Protein AF-0000000080310557 (afdb_homodimer)

Sequence (902 aa):
MPPESPLAFAPALSTELAERRRVLMERFGNGVVVLASAPVHVRNHDVEHPYRQDSDFFYLTGLDEPESVAVITNRHAEHRYVLFVRPRDPERETWDGPRIGVDGAVKQLGADAAFPISELAERLPGYLANAPRMLYALGRDPAMDTRVLAAVHLTRRRQRMGVLAPTEIVDPSAHVHPMRLFKSALELDAMGRAIEATREGHAAAMRVAKPGAFEYEVEAELVRAFRRHGCERPAYEPIVGSGPNATILHYRKNDRRMEENDLLLIDAGAEWGYQSADVTRTFPVSGRFTKPQRAIYDVVLRAQELAIAAVRPGVTVEDVHRITVRAITEGMIEIGLIEGPVEDAIEKERFKAFYMHRTSHWLGMDVHDVGSYYVYEGEGPSTRPRAMEAGAVLTIEPGIYVAKDAKAPSEYLGIGVRIEDDVLVTESGHRNLAAAIPKNADELERILASRMPPESPLAFAPALSTELAERRRVLMERFGNGVVVLASAPVHVRNHDVEHPYRQDSDFFYLTGLDEPESVAVITNRHAEHRYVLFVRPRDPERETWDGPRIGVDGAVKQLGADAAFPISELAERLPGYLANAPRMLYALGRDPAMDTRVLAAVHLTRRRQRMGVLAPTEIVDPSAHVHPMRLFKSALELDAMGRAIEATREGHAAAMRVAKPGAFEYEVEAELVRAFRRHGCERPAYEPIVGSGPNATILHYRKNDRRMEENDLLLIDAGAEWGYQSADVTRTFPVSGRFTKPQRAIYDVVLRAQELAIAAVRPGVTVEDVHRITVRAITEGMIEIGLIEGPVEDAIEKERFKAFYMHRTSHWLGMDVHDVGSYYVYEGEGPSTRPRAMEAGAVLTIEPGIYVAKDAKAPSEYLGIGVRIEDDVLVTESGHRNLAAAIPKNADELERILASR

InterPro domains:
  IPR000994 Peptidase M24 [PF00557] (190-427)
  IPR001131 Peptidase M24B, X-Pro dipeptidase/aminopeptidase P, conserved site [PS00491] (357-369)
  IPR007865 Aminopeptidase P, N-terminal [PF05195] (18-135)
  IPR007865 Aminopeptidase P, N-terminal [SM01011] (12-145)
  IPR029149 Creatinase/Aminopeptidase P/Spt16, N-terminal [G3DSA:3.40.350.10] (14-180)
  IPR029149 Creatinase/Aminopeptidase P/Spt16, N-terminal [SSF53092] (16-183)
  IPR036005 Creatinase/aminopeptidase-like [G3DSA:3.90.230.10] (182-451)
  IPR036005 Creatinase/aminopeptidase-like [SSF55920] (184-448)
  IPR052433 Xaa-Pro dipeptidase-like [PTHR43226] (14-448)

Organism: NCBI:txid927083

Nearest PDB structures (foldseek):
  5wze-assembly1_A  TM=9.742E-01  e=6.411E-61  Pseudomonas aeruginosa PAO1
  5x49-assembly1_B  TM=9.027E-01  e=5.716E-43  Homo sapiens
  3ig4-assembly1_A  TM=9.166E-01  e=4.445E-41  Bacillus anthracis
  5mc2-assembly1_A  TM=8.198E-01  e=1.366E-36  Homo sapiens
  5mbz-assembly1_B  TM=8.109E-01  e=8.421E-35  Homo sapiens

Secondary structure (DSSP, 8-state):
---S-TT---HHHHHHHHHHHHHHHHHH-SSEEEEEPPPP-EEETTEEPPP---HHHHHHH----SS-EEEEESSSSS-SEEEEEPPP-HHHHHHH----HHHHHHHTT--SEEEEGGGHHHHHHHHHTT-SEEE--TTS-HHHHHHHHHHHHHHHGGGGGTPPPP-EEE-GGGTTHHHHHS--HHHHHHHHHHHHHHHHHHHHHHHH--TT-BHHHHHHHHHHHHHHTT-SEESSPPEEEEGGGGG-TT-----PBP-TT-EEEEEE-EEETTEE--EEEEEETTSS--HHHHHHHHHHHHHHHHHHHH-STT-BHHHHHHHHHHHHHHHHHHHTSS-S-HHHHHHTTGGGGT--S-S--B-SSSSS----SEEE-TTSS-EEEPBP-TT-EEEE--EEE--TTSSS-GGGTT-EEE-BEEEEE-SSSEEETTTTS---HHHHHHHHHT-/---S-TT---HHHHHHHHHHHHHHHHHH-SSEEEEEPPPP-EEETTEEPPP---HHHHHHH----SS-EEEEESSSSS-SEEEEEPPP-HHHHHHH----HHHHHHHHH--SEEEEGGGHHHHHHHHHTT-SEEE--TTS-HHHHHHHHHHHHHHHGGGGGTPPPP-EEE-GGGTTHHHHHS--HHHHHHHHHHHHHHHHHHHHHHHH--TT-BHHHHHHHHHHHHHHTT-SEESSPPEEEEGGGGG-TT-----PBP-TT-EEEEEE-EEETTEE--EEEEEETTSS--HHHHHHHHHHHHHHHHHHHH-STT-BHHHHHHHHHHHHHHHHHHHTSS-S-HHHHHHTTGGGGT--S-S--B-SSSSS----SEEE-TTSS-EEEPBP-TT-EEEE--EEE--TTSSS-GGGTT-EEE-BEEEEE-SSSEEETTTTS---HHHHHHHHHT-

Solvent-accessible surface area (backbone atoms only — not comparable to full-atom values): 45593 Å² total; per-residue (Å²): 123,82,75,68,59,60,76,55,84,40,72,67,52,56,56,49,25,52,49,49,47,52,52,43,44,65,72,66,46,78,32,30,36,47,39,60,43,29,78,84,50,71,50,47,89,85,36,58,50,87,85,53,60,28,61,70,39,32,66,52,54,69,58,84,58,60,65,28,36,38,40,40,30,84,78,45,94,77,47,39,35,33,36,26,27,52,55,67,46,74,72,56,26,43,37,55,34,86,60,65,18,35,66,36,38,29,74,75,58,65,27,65,39,50,36,45,42,88,47,42,67,75,48,49,23,68,68,38,48,64,20,57,27,31,36,35,68,76,84,76,44,67,72,58,42,52,52,54,51,48,21,46,50,57,24,42,71,35,38,89,77,73,34,41,34,50,79,41,77,37,53,44,71,77,56,51,23,64,54,66,36,41,50,49,72,69,51,49,53,34,25,49,52,6,34,53,22,27,40,49,8,55,51,42,24,55,55,63,47,33,57,70,38,39,28,32,43,30,47,20,43,21,52,25,34,21,24,54,64,61,22,85,43,60,47,48,81,56,22,40,19,44,29,59,41,26,31,22,74,52,33,67,78,30,69,54,64,33,45,81,74,20,42,36,25,34,42,44,20,15,16,17,63,58,18,30,27,58,35,26,45,52,48,37,33,63,27,52,67,52,72,56,54,43,54,53,45,51,29,37,50,52,20,33,51,55,29,58,70,59,44,22,50,66,38,30,70,65,55,37,34,52,53,25,52,51,39,40,40,47,36,33,37,74,75,58,63,45,74,74,58,57,68,57,29,57,76,67,48,58,49,45,77,36,40,75,72,74,38,59,47,36,42,31,67,30,65,71,26,62,56,72,64,54,38,68,43,76,94,48,96,48,67,42,74,33,55,41,45,57,37,27,31,29,37,42,41,36,43,43,29,30,41,71,82,52,96,56,59,73,81,47,48,23,43,26,40,42,44,25,36,34,34,35,27,30,87,85,24,58,45,64,70,41,68,88,48,82,76,50,67,71,58,48,31,54,55,44,67,71,87,124,82,75,69,58,61,75,55,85,40,73,67,51,55,56,50,25,52,50,50,48,50,54,43,44,65,72,67,48,81,32,30,37,47,39,60,42,30,77,85,50,72,51,47,86,86,37,58,50,86,85,52,61,28,62,70,39,31,66,51,54,69,58,86,58,61,65,28,38,38,40,39,30,83,78,46,92,77,46,40,34,33,35,26,27,52,53,67,45,73,71,57,26,44,38,55,34,87,60,66,18,36,67,36,37,28,74,73,58,64,27,65,39,48,37,45,40,89,47,43,68,75,49,48,23,67,68,38,48,63,20,56,27,30,37,36,67,76,83,77,43,67,72,58,43,52,52,54,51,48,20,46,50,57,24,42,71,34,38,89,77,72,33,40,34,50,79,39,78,37,54,43,70,76,58,51,23,64,56,66,35,41,50,50,74,69,53,49,53,34,26,48,53,6,34,52,22,26,41,50,10,52,53,43,24,56,57,64,46,34,56,72,38,39,26,32,44,30,47,20,44,22,52,25,34,19,24,55,62,61,23,85,41,61,46,46,81,57,23,40,19,45,31,58,41,26,33,23,76,52,34,65,78,32,69,54,64,34,44,78,73,19,41,36,26,35,42,43,19,15,17,17,62,58,16,30,27,59,33,26,46,53,49,38,33,64,26,54,67,53,70,57,55,42,54,54,45,51,30,37,51,52,19,34,52,54,29,57,70,58,46,23,51,65,38,29,71,65,55,38,36,52,54,26,51,50,40,40,40,46,37,34,35,73,76,58,64,45,75,74,57,58,68,58,29,58,74,67,48,59,50,44,78,35,42,76,68,74,36,60,46,37,43,31,66,30,65,73,27,62,56,72,64,54,39,67,44,77,94,48,95,48,66,41,75,33,55,41,44,56,37,27,32,29,37,42,41,36,44,43,30,30,41,72,82,51,97,55,59,73,78,48,46,24,43,26,39,41,44,26,36,35,35,36,26,30,87,85,23,59,43,66,70,44,68,86,47,82,76,52,69,68,58,48,30,53,55,44,66,71,85

Structure (mmCIF, N/CA/C/O backbone):
data_AF-0000000080310557-model_v1
#
loop_
_entity.id
_entity.type
_entity.pdbx_description
1 polymer 'Xaa-Pro aminopeptidase'
#
loop_
_atom_site.group_PDB
_atom_site.id
_atom_site.type_symbol
_atom_site.label_atom_id
_atom_site.label_alt_id
_atom_site.label_comp_id
_atom_site.label_asym_id
_atom_site.label_entity_id
_atom_site.label_seq_id
_atom_site.pdbx_PDB_ins_code
_atom_site.Cartn_x
_atom_site.Cartn_y
_atom_site.Cartn_z
_atom_site.occupancy
_atom_site.B_iso_or_equiv
_atom_site.auth_seq_id
_atom_site.auth_comp_id
_atom_site.auth_asym_id
_atom_site.auth_atom_id
_atom_site.pdbx_PDB_model_num
ATOM 1 N N . MET A 1 1 ? -16.547 -4.145 23.859 1 32.59 1 MET A N 1
ATOM 2 C CA . MET A 1 1 ? -17 -4.727 22.594 1 32.59 1 MET A CA 1
ATOM 3 C C . MET A 1 1 ? -16.297 -4.074 21.422 1 32.59 1 MET A C 1
ATOM 5 O O . MET A 1 1 ? -16.266 -2.846 21.312 1 32.59 1 MET A O 1
ATOM 9 N N . PRO A 1 2 ? -15.344 -4.66 20.891 1 43.53 2 PRO A N 1
ATOM 10 C CA . PRO A 1 2 ? -14.695 -3.973 19.766 1 43.53 2 PRO A CA 1
ATOM 11 C C . PRO A 1 2 ? -15.695 -3.355 18.797 1 43.53 2 PRO A C 1
ATOM 13 O O . PRO A 1 2 ? -16.781 -3.898 18.594 1 43.53 2 PRO A O 1
ATOM 16 N N . PRO A 1 3 ? -15.539 -2.051 18.531 1 47.75 3 PRO A N 1
ATOM 17 C CA . PRO A 1 3 ? -16.531 -1.346 17.719 1 47.75 3 PRO A CA 1
ATOM 18 C C . PRO A 1 3 ? -16.828 -2.059 16.406 1 47.75 3 PRO A C 1
ATOM 20 O O . PRO A 1 3 ? -15.992 -2.803 15.891 1 47.75 3 PRO A O 1
ATOM 23 N N . GLU A 1 4 ? -18.172 -2.154 16.156 1 55.09 4 GLU A N 1
ATOM 24 C CA . GLU A 1 4 ? -18.688 -2.441 14.82 1 55.09 4 GLU A CA 1
ATOM 25 C C . GLU A 1 4 ? -17.781 -1.853 13.75 1 55.09 4 GLU A C 1
ATOM 27 O O . GLU A 1 4 ? -16.984 -0.951 14.023 1 55.09 4 GLU A O 1
ATOM 32 N N . SER A 1 5 ? -17.703 -2.463 12.734 1 59.53 5 SER A N 1
ATOM 33 C CA . SER A 1 5 ? -16.891 -2.041 11.594 1 59.53 5 SER A CA 1
ATOM 34 C C . SER A 1 5 ? -16.906 -0.524 11.43 1 59.53 5 SER A C 1
ATOM 36 O O . SER A 1 5 ? -17.969 0.095 11.461 1 59.53 5 SER A O 1
ATOM 38 N N . PRO A 1 6 ? -15.609 0.073 11.586 1 58.84 6 PRO A N 1
ATOM 39 C CA . PRO A 1 6 ? -15.516 1.523 11.406 1 58.84 6 PRO A CA 1
ATOM 40 C C . PRO A 1 6 ? -16.281 2.018 10.18 1 58.84 6 PRO A C 1
ATOM 42 O O . PRO A 1 6 ? -16.672 3.189 10.125 1 58.84 6 PRO A O 1
ATOM 45 N N . LEU A 1 7 ? -16.406 1.161 9.18 1 59.75 7 LEU A N 1
ATOM 46 C CA . LEU A 1 7 ? -17.062 1.581 7.941 1 59.75 7 LEU A CA 1
ATOM 47 C C . LEU A 1 7 ? -18.516 1.13 7.91 1 59.75 7 LEU A C 1
ATOM 49 O O . LEU A 1 7 ? -19.234 1.405 6.945 1 59.75 7 LEU A O 1
ATOM 53 N N . ALA A 1 8 ? -18.969 0.5 9.031 1 56.78 8 ALA A N 1
ATOM 54 C CA . ALA A 1 8 ? -20.359 0.072 9.031 1 56.78 8 ALA A CA 1
ATOM 55 C C . ALA A 1 8 ? -21.297 1.272 9.031 1 56.78 8 ALA A C 1
ATOM 57 O O . ALA A 1 8 ? -21.188 2.156 9.883 1 56.78 8 ALA A O 1
ATOM 58 N N . PHE A 1 9 ? -22.031 1.314 7.945 1 60.28 9 PHE A N 1
ATOM 59 C CA . PHE A 1 9 ? -23 2.369 7.684 1 60.28 9 PHE A CA 1
ATOM 60 C C . PHE A 1 9 ? -24.047 2.418 8.781 1 60.28 9 PHE A C 1
ATOM 62 O O . PHE A 1 9 ? -24.922 1.553 8.852 1 60.28 9 PHE A O 1
ATOM 69 N N . ALA A 1 10 ? -23.734 3.23 9.695 1 64.88 10 ALA A N 1
ATOM 70 C CA . ALA A 1 10 ? -24.703 3.516 10.758 1 64.88 10 ALA A CA 1
ATOM 71 C C . ALA A 1 10 ? -25.734 4.535 10.297 1 64.88 10 ALA A C 1
ATOM 73 O O . ALA A 1 10 ? -25.453 5.387 9.453 1 64.88 10 ALA A O 1
ATOM 74 N N . PRO A 1 11 ? -27 4.172 10.578 1 70.31 11 PRO A N 1
ATOM 75 C CA . PRO A 1 11 ? -28.047 5.125 10.234 1 70.31 11 PRO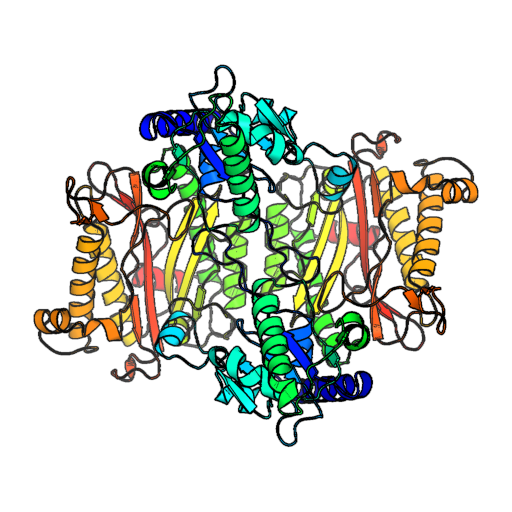 A CA 1
ATOM 76 C C . PRO A 1 11 ? -27.641 6.578 10.461 1 70.31 11 PRO A C 1
ATOM 78 O O . PRO A 1 11 ? -28 7.457 9.672 1 70.31 11 PRO A O 1
ATOM 81 N N . ALA A 1 12 ? -26.906 6.793 11.391 1 79.81 12 ALA A N 1
ATOM 82 C CA . ALA A 1 12 ? -26.469 8.156 11.68 1 79.81 12 ALA A CA 1
ATOM 83 C C . ALA A 1 12 ? -25.547 8.68 10.578 1 79.81 12 ALA A C 1
ATOM 85 O O . ALA A 1 12 ? -25.594 9.867 10.242 1 79.81 12 ALA A O 1
ATOM 86 N N . LEU A 1 13 ? -24.875 7.832 10.031 1 86.06 13 LEU A N 1
ATOM 87 C CA . LEU A 1 13 ? -23.969 8.234 8.953 1 86.06 13 LEU A CA 1
ATOM 88 C C . LEU A 1 13 ? -24.75 8.602 7.695 1 86.06 13 LEU A C 1
ATOM 90 O O . LEU A 1 13 ? -24.422 9.57 7.016 1 86.06 13 LEU A O 1
ATOM 94 N N . SER A 1 14 ? -25.797 7.867 7.422 1 89.12 14 SER A N 1
ATOM 95 C CA . SER A 1 14 ? -26.625 8.141 6.246 1 89.12 14 SER A CA 1
ATOM 96 C C . SER A 1 14 ? -27.219 9.539 6.301 1 89.12 14 SER A C 1
ATOM 98 O O . SER A 1 14 ? -27.203 10.273 5.309 1 89.12 14 SER A O 1
ATOM 100 N N . THR A 1 15 ? -27.766 9.852 7.441 1 92.44 15 THR A N 1
ATOM 101 C CA . THR A 1 15 ? -28.359 11.172 7.641 1 92.44 15 THR A CA 1
ATOM 102 C C . THR A 1 15 ? -27.297 12.266 7.488 1 92.44 15 THR A C 1
ATOM 104 O O . THR A 1 15 ? -27.547 13.297 6.859 1 92.44 15 THR A O 1
ATOM 107 N N . GLU A 1 16 ? -26.188 12.031 8.055 1 94.75 16 GLU A N 1
ATOM 108 C CA . GLU A 1 16 ? -25.0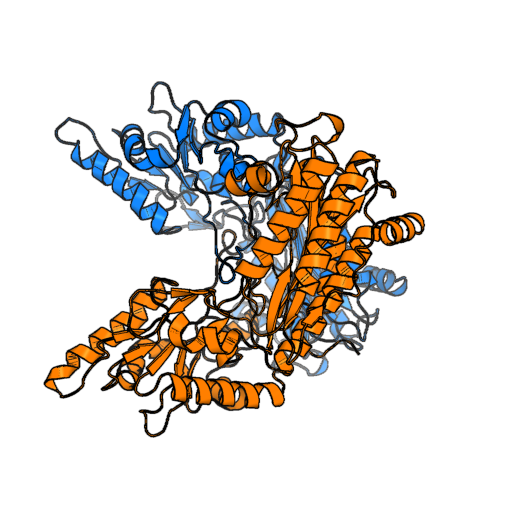94 13 7.98 1 94.75 16 GLU A CA 1
ATOM 109 C C . GLU A 1 16 ? -24.656 13.211 6.535 1 94.75 16 GLU A C 1
ATOM 111 O O . GLU A 1 16 ? -24.391 14.344 6.125 1 94.75 16 GLU A O 1
ATOM 116 N N . LEU A 1 17 ? -24.578 12.148 5.766 1 96.5 17 LEU A N 1
ATOM 117 C CA . LEU A 1 17 ? -24.141 12.242 4.375 1 96.5 17 LEU A CA 1
ATOM 118 C C . LEU A 1 17 ? -25.141 13.047 3.547 1 96.5 17 LEU A C 1
ATOM 120 O O . LEU A 1 17 ? -24.75 13.867 2.719 1 96.5 17 LEU A O 1
ATOM 124 N N . ALA A 1 18 ? -26.406 12.812 3.805 1 96.38 18 ALA A N 1
ATOM 125 C CA . ALA A 1 18 ? -27.438 13.57 3.111 1 96.38 18 ALA A CA 1
ATOM 126 C C . ALA A 1 18 ? -27.344 15.055 3.447 1 96.38 18 ALA A C 1
ATOM 128 O O . ALA A 1 18 ? -27.5 15.906 2.568 1 96.38 18 ALA A O 1
ATOM 129 N N . GLU A 1 19 ? -27.125 15.32 4.68 1 96.94 19 GLU A N 1
ATOM 130 C CA . GLU A 1 19 ? -26.984 16.703 5.117 1 96.94 19 GLU A CA 1
ATOM 131 C C . GLU A 1 19 ? -25.766 17.375 4.484 1 96.94 19 GLU A C 1
ATOM 133 O O . GLU A 1 19 ? -25.812 18.531 4.082 1 96.94 19 GLU A O 1
ATOM 138 N N . ARG A 1 20 ? -24.656 16.656 4.395 1 98.12 20 ARG A N 1
ATOM 139 C CA . ARG A 1 20 ? -23.453 17.188 3.754 1 98.12 20 ARG A CA 1
ATOM 140 C C . ARG A 1 20 ? -23.734 17.562 2.299 1 98.12 20 ARG A C 1
ATOM 142 O O . ARG A 1 20 ? -23.281 18.609 1.829 1 98.12 20 ARG A O 1
ATOM 149 N N . ARG A 1 21 ? -24.422 16.672 1.581 1 98.19 21 ARG A N 1
ATOM 150 C CA . ARG A 1 21 ? -24.75 16.938 0.181 1 98.19 21 ARG A CA 1
ATOM 151 C C . ARG A 1 21 ? -25.656 18.156 0.045 1 98.19 21 ARG A C 1
ATOM 153 O O . ARG A 1 21 ? -25.484 18.969 -0.862 1 98.19 21 ARG A O 1
ATOM 160 N N . ARG A 1 22 ? -26.609 18.266 0.938 1 96.94 22 ARG A N 1
ATOM 161 C CA . ARG A 1 22 ? -27.516 19.422 0.931 1 96.94 22 ARG A CA 1
ATOM 162 C C . ARG A 1 22 ? -26.734 20.719 1.135 1 96.94 22 ARG A C 1
ATOM 164 O O . ARG A 1 22 ? -26.906 21.672 0.378 1 96.94 22 ARG A O 1
ATOM 171 N N . VAL A 1 23 ? -25.906 20.719 2.123 1 97.75 23 VAL A N 1
ATOM 172 C CA . VAL A 1 23 ? -25.125 21.906 2.445 1 97.75 23 VAL A CA 1
ATOM 173 C C . VAL A 1 23 ? -24.219 22.266 1.271 1 97.75 23 VAL A C 1
ATOM 175 O O . VAL A 1 23 ? -24.062 23.438 0.923 1 97.75 23 VAL A O 1
ATOM 178 N N . LEU A 1 24 ? -23.578 21.203 0.642 1 98.25 24 LEU A N 1
ATOM 179 C CA . LEU A 1 24 ? -22.719 21.438 -0.511 1 98.25 24 LEU A CA 1
ATOM 180 C C . LEU A 1 24 ? -23.484 22.141 -1.63 1 98.25 24 LEU A C 1
ATOM 182 O O . LEU A 1 24 ? -22.984 23.109 -2.207 1 98.25 24 LEU A O 1
ATOM 186 N N . MET A 1 25 ? -24.641 21.688 -1.901 1 97.25 25 MET A N 1
ATOM 187 C CA . MET A 1 25 ? -25.422 22.25 -3.008 1 97.25 25 MET A CA 1
ATOM 188 C C . MET A 1 25 ? -25.891 23.656 -2.678 1 97.25 25 MET A C 1
ATOM 190 O O . MET A 1 25 ? -25.984 24.516 -3.562 1 97.25 25 MET A O 1
ATOM 194 N N . GLU A 1 26 ? -26.172 23.891 -1.421 1 96.25 26 GLU A N 1
ATOM 195 C CA . GLU A 1 26 ? -26.516 25.234 -1 1 96.25 26 GLU A CA 1
ATOM 196 C C . GLU A 1 26 ? -25.344 26.188 -1.208 1 96.25 26 GLU A C 1
ATOM 198 O O . GLU A 1 26 ? -25.531 27.328 -1.656 1 96.25 26 GLU A O 1
ATOM 203 N N . ARG A 1 27 ? -24.188 25.766 -0.909 1 94.31 27 ARG A N 1
ATOM 204 C CA . ARG A 1 27 ? -22.984 26.562 -1.053 1 94.31 27 ARG A CA 1
ATOM 205 C C . ARG A 1 27 ? -22.609 26.75 -2.521 1 94.31 27 ARG A C 1
ATOM 207 O O . ARG A 1 27 ? -22.25 27.844 -2.941 1 94.31 27 ARG A O 1
ATOM 214 N N . PHE A 1 28 ? -22.719 25.672 -3.289 1 95.44 28 PHE A N 1
ATOM 215 C CA . PHE A 1 28 ? -22.25 25.656 -4.668 1 95.44 28 PHE A CA 1
ATOM 216 C C . PHE A 1 28 ? -23.25 26.359 -5.59 1 95.44 28 PHE A C 1
ATOM 218 O O . PHE A 1 28 ? -22.844 27.047 -6.527 1 95.44 28 PHE A O 1
ATOM 225 N N . GLY A 1 29 ? -24.469 26.266 -5.27 1 92.12 29 GLY A N 1
ATOM 226 C CA . GLY A 1 29 ? -25.5 26.938 -6.043 1 92.12 29 GLY A CA 1
ATOM 227 C C . GLY A 1 29 ? -25.875 26.203 -7.316 1 92.12 29 GLY A C 1
ATOM 228 O O . GLY A 1 29 ? -26.094 24.984 -7.293 1 92.12 29 GLY A O 1
ATOM 229 N N . ASN A 1 30 ? -25.984 27 -8.383 1 91.31 30 ASN A N 1
ATOM 230 C CA . ASN A 1 30 ? -26.484 26.469 -9.641 1 91.31 30 ASN A CA 1
ATOM 231 C C . ASN A 1 30 ? -25.391 25.734 -10.422 1 91.31 30 ASN A C 1
ATOM 233 O O . ASN A 1 30 ? -24.562 26.375 -11.078 1 91.31 30 ASN A O 1
ATOM 237 N N . GLY A 1 31 ? -25.344 24.422 -10.344 1 96.19 31 GLY A N 1
ATOM 238 C CA . GLY A 1 31 ? -24.359 23.625 -11.039 1 96.19 31 GLY A CA 1
ATOM 239 C C . GLY A 1 31 ? -24.469 22.141 -10.719 1 96.19 31 GLY A C 1
ATOM 240 O O . GLY A 1 31 ? -25.484 21.688 -10.18 1 96.19 31 GLY A O 1
ATOM 241 N N . VAL A 1 32 ? -23.484 21.375 -11.195 1 98.25 32 VAL A N 1
ATOM 242 C CA . VAL A 1 32 ? -23.453 19.922 -11.008 1 98.25 32 VAL A CA 1
ATOM 243 C C . VAL A 1 32 ? -22.125 19.516 -10.359 1 98.25 32 VAL A C 1
ATOM 245 O O . VAL A 1 32 ? -21.062 20 -10.75 1 98.25 32 VAL A O 1
ATOM 248 N N . VAL A 1 33 ? -22.219 18.734 -9.305 1 98.69 33 VAL A N 1
ATOM 249 C CA . VAL A 1 33 ? -21.031 18.172 -8.656 1 98.69 33 VAL A CA 1
ATOM 250 C C . VAL A 1 33 ? -20.766 16.766 -9.195 1 98.69 33 VAL A C 1
ATOM 252 O O . VAL A 1 33 ? -21.656 15.914 -9.18 1 98.69 33 VAL A O 1
ATOM 255 N N . VAL A 1 34 ? -19.594 16.547 -9.711 1 98.75 34 VAL A N 1
ATOM 256 C CA . VAL A 1 34 ? -19.156 15.227 -10.164 1 98.75 34 VAL A CA 1
ATOM 257 C C . VAL A 1 34 ? -17.953 14.773 -9.352 1 98.75 34 VAL A C 1
ATOM 259 O O . VAL A 1 34 ? -16.906 15.438 -9.367 1 98.75 34 VAL A O 1
ATOM 262 N N . LEU A 1 35 ? -18.094 13.695 -8.633 1 98.5 35 LEU A N 1
ATOM 263 C CA . LEU A 1 35 ? -17.031 13.109 -7.828 1 98.5 35 LEU A CA 1
ATOM 264 C C . LEU A 1 35 ? -16.625 11.742 -8.367 1 98.5 35 LEU A C 1
ATOM 266 O O . LEU A 1 35 ? -17.484 10.898 -8.641 1 98.5 35 LEU A O 1
ATOM 270 N N . ALA A 1 36 ? -15.383 11.562 -8.523 1 98.06 36 ALA A N 1
ATOM 271 C CA . ALA A 1 36 ? -14.875 10.273 -8.984 1 98.06 36 ALA A CA 1
ATOM 272 C C . ALA A 1 36 ? -14.211 9.508 -7.844 1 98.06 36 ALA A C 1
ATOM 274 O O . ALA A 1 36 ? -13.516 10.094 -7.012 1 98.06 36 ALA A O 1
ATOM 275 N N . SER A 1 37 ? -14.422 8.195 -7.832 1 97.62 37 SER A N 1
ATOM 276 C CA . SER A 1 37 ? -13.75 7.328 -6.867 1 97.62 37 SER A CA 1
ATOM 277 C C . SER A 1 37 ? -12.25 7.273 -7.117 1 97.62 37 SER A C 1
ATOM 279 O O . SER A 1 37 ? -11.781 7.633 -8.203 1 97.62 37 SER A O 1
ATOM 281 N N . ALA A 1 38 ? -11.492 6.887 -6.035 1 97.19 38 ALA A N 1
ATOM 282 C CA . ALA A 1 38 ? -10.055 6.668 -6.191 1 97.19 38 ALA A CA 1
ATOM 283 C C . ALA A 1 38 ? -9.781 5.5 -7.133 1 97.19 38 ALA A C 1
ATOM 285 O O . ALA A 1 38 ? -10.5 4.5 -7.121 1 97.19 38 ALA A O 1
ATOM 286 N N . PRO A 1 39 ? -8.758 5.605 -7.953 1 95.81 39 PRO A N 1
ATOM 287 C CA . PRO A 1 39 ? -8.375 4.453 -8.781 1 95.81 39 PRO A CA 1
ATOM 288 C C . PRO A 1 39 ? -7.727 3.336 -7.965 1 95.81 39 PRO A C 1
ATOM 290 O O . PRO A 1 39 ? -7.297 3.561 -6.832 1 95.81 39 PRO A O 1
ATOM 293 N N . VAL A 1 40 ? -7.762 2.137 -8.523 1 95.62 40 VAL A N 1
ATOM 294 C CA . VAL A 1 40 ? -6.977 1.016 -8.016 1 95.62 40 VAL A CA 1
ATOM 295 C C . VAL A 1 40 ? -5.551 1.099 -8.547 1 95.62 40 VAL A C 1
ATOM 297 O O . VAL A 1 40 ? -5.336 1.459 -9.711 1 95.62 40 VAL A O 1
ATOM 300 N N . HIS A 1 41 ? -4.527 0.763 -7.695 1 95.75 41 HIS A N 1
ATOM 301 C CA . HIS A 1 41 ? -3.133 0.82 -8.117 1 95.75 41 HIS A CA 1
ATOM 302 C C . HIS A 1 41 ? -2.475 -0.553 -8.023 1 95.75 41 HIS A C 1
ATOM 304 O O . HIS A 1 41 ? -2.551 -1.218 -6.988 1 95.75 41 HIS A O 1
ATOM 310 N N . VAL A 1 42 ? -1.851 -0.948 -9.094 1 95.5 42 VAL A N 1
ATOM 311 C CA . VAL A 1 42 ? -1.084 -2.189 -9.102 1 95.5 42 VAL A CA 1
ATOM 312 C C . VAL A 1 42 ? 0.229 -1.988 -8.344 1 95.5 42 VAL A C 1
ATOM 314 O O . VAL A 1 42 ? 0.956 -1.025 -8.602 1 95.5 42 VAL A O 1
ATOM 317 N N . ARG A 1 43 ? 0.544 -2.811 -7.383 1 96.75 43 ARG A N 1
ATOM 318 C CA . ARG A 1 43 ? 1.795 -2.791 -6.633 1 96.75 43 ARG A CA 1
ATOM 319 C C . ARG A 1 43 ? 2.906 -3.5 -7.398 1 96.75 43 ARG A C 1
ATOM 321 O O . ARG A 1 43 ? 3.984 -2.939 -7.602 1 96.75 43 ARG A O 1
ATOM 328 N N . ASN A 1 44 ? 2.727 -4.746 -7.809 1 95.94 44 ASN A N 1
ATOM 329 C CA . ASN A 1 44 ? 3.625 -5.539 -8.641 1 95.94 44 ASN A CA 1
ATOM 330 C C . ASN A 1 44 ? 2.881 -6.66 -9.359 1 95.94 44 ASN A C 1
ATOM 332 O O . ASN A 1 44 ? 2.197 -7.465 -8.727 1 95.94 44 ASN A O 1
ATOM 336 N N . HIS A 1 45 ? 3.08 -6.699 -10.656 1 93.88 45 HIS A N 1
ATOM 337 C CA . HIS A 1 45 ? 2.453 -7.688 -11.531 1 93.88 45 HIS A CA 1
ATOM 338 C C . HIS A 1 45 ? 0.938 -7.691 -11.359 1 93.88 45 HIS A C 1
ATOM 340 O O . HIS A 1 45 ? 0.271 -6.707 -11.688 1 93.88 45 HIS A O 1
ATOM 346 N N . ASP A 1 46 ? 0.372 -8.68 -10.648 1 92.44 46 ASP A N 1
ATOM 347 C CA . ASP A 1 46 ? -1.082 -8.719 -10.531 1 92.44 46 ASP A CA 1
ATOM 348 C C . ASP A 1 46 ? -1.523 -8.43 -9.094 1 92.44 46 ASP A C 1
ATOM 350 O O . ASP A 1 46 ? -2.699 -8.586 -8.758 1 92.44 46 ASP A O 1
ATOM 354 N N . VAL A 1 47 ? -0.634 -8.039 -8.242 1 96 47 VAL A N 1
ATOM 355 C CA . VAL A 1 47 ? -0.941 -7.664 -6.867 1 96 47 VAL A CA 1
ATOM 356 C C . VAL A 1 47 ? -1.222 -6.168 -6.793 1 96 47 VAL A C 1
ATOM 358 O O . VAL A 1 47 ? -0.447 -5.355 -7.305 1 96 47 VAL A O 1
ATOM 361 N N . GLU A 1 48 ? -2.316 -5.781 -6.18 1 96.44 48 GLU A N 1
ATOM 362 C CA . GLU A 1 48 ? -2.686 -4.379 -6.008 1 96.44 48 GLU A CA 1
ATOM 363 C C . GLU A 1 48 ? -2.297 -3.873 -4.621 1 96.44 48 GLU A C 1
ATOM 365 O O . GLU A 1 48 ? -2.182 -4.656 -3.678 1 96.44 48 GLU A O 1
ATOM 370 N N . HIS A 1 49 ? -2.031 -2.527 -4.488 1 97.31 49 HIS A N 1
ATOM 371 C CA . HIS A 1 49 ? -2.006 -1.894 -3.174 1 97.31 49 HIS A CA 1
ATOM 372 C C . HIS A 1 49 ? -3.367 -1.98 -2.494 1 97.31 49 HIS A C 1
ATOM 374 O O . HIS A 1 49 ? -4.398 -2.018 -3.166 1 97.31 49 HIS A O 1
ATOM 380 N N . PRO A 1 50 ? -3.338 -2.102 -1.115 1 96.06 50 PRO A N 1
ATOM 381 C CA . PRO A 1 50 ? -4.641 -2.023 -0.446 1 96.06 50 PRO A CA 1
ATOM 382 C C . PRO A 1 50 ? -5.441 -0.792 -0.862 1 96.06 50 PRO A C 1
ATOM 384 O O . PRO A 1 50 ? -4.906 0.318 -0.896 1 96.06 50 PRO A O 1
ATOM 387 N N . TYR A 1 51 ? -6.703 -0.97 -1.259 1 96.19 51 TYR A N 1
ATOM 388 C CA . TYR A 1 51 ? -7.535 0.106 -1.781 1 96.19 51 TYR A CA 1
ATOM 389 C C . TYR A 1 51 ? -7.918 1.085 -0.677 1 96.19 51 TYR A C 1
ATOM 391 O O . TYR A 1 51 ? -8.281 0.673 0.427 1 96.19 51 TYR A O 1
ATOM 399 N N . ARG A 1 52 ? -7.777 2.311 -0.887 1 97.06 52 ARG A N 1
ATOM 400 C CA . ARG A 1 52 ? -8.297 3.395 -0.059 1 97.06 52 ARG A CA 1
ATOM 401 C C . ARG A 1 52 ? -9.055 4.414 -0.903 1 97.06 52 ARG A C 1
ATOM 403 O O . ARG A 1 52 ? -8.484 5.004 -1.827 1 97.06 52 ARG A O 1
ATOM 410 N N . GLN A 1 53 ? -10.305 4.641 -0.659 1 97.19 53 GLN A N 1
ATOM 411 C CA . GLN A 1 53 ? -11.18 5.527 -1.425 1 97.19 53 GLN A CA 1
ATOM 412 C C . GLN A 1 53 ? -10.711 6.98 -1.317 1 97.19 53 GLN A C 1
ATOM 414 O O . GLN A 1 53 ? -10.008 7.344 -0.376 1 97.19 53 GLN A O 1
ATOM 419 N N . ASP A 1 54 ? -11.086 7.773 -2.285 1 97.56 54 ASP A N 1
ATOM 420 C CA . ASP A 1 54 ? -10.859 9.219 -2.258 1 97.56 54 ASP A CA 1
ATOM 421 C C . ASP A 1 54 ? -11.586 9.859 -1.08 1 97.56 54 ASP A C 1
ATOM 423 O O . ASP A 1 54 ? -12.766 9.586 -0.845 1 97.56 54 ASP A O 1
ATOM 427 N N . SER A 1 55 ? -10.914 10.734 -0.382 1 98.12 55 SER A N 1
ATOM 428 C CA . SER A 1 55 ? -11.469 11.305 0.841 1 98.12 55 SER A CA 1
ATOM 429 C C . SER A 1 55 ? -12.719 12.133 0.548 1 98.12 55 SER A C 1
ATOM 431 O O . SER A 1 55 ? -13.719 12.031 1.258 1 98.12 55 SER A O 1
ATOM 433 N N . ASP A 1 56 ? -12.719 12.984 -0.499 1 98.25 56 ASP A N 1
ATOM 434 C CA . ASP A 1 56 ? -13.875 13.805 -0.839 1 98.25 56 ASP A CA 1
ATOM 435 C C . ASP A 1 56 ? -15.055 12.938 -1.275 1 98.25 56 ASP A C 1
ATOM 437 O O . ASP A 1 56 ? -16.203 13.195 -0.889 1 98.25 56 ASP A O 1
ATOM 441 N N . PHE A 1 57 ? -14.766 11.938 -2.111 1 98.12 57 PHE A N 1
ATOM 442 C CA . PHE A 1 57 ? -15.789 11.016 -2.58 1 98.12 57 PHE A CA 1
ATOM 443 C C . PHE A 1 57 ? -16.453 10.312 -1.405 1 98.12 57 PHE A C 1
ATOM 445 O O . PHE A 1 57 ? -17.688 10.312 -1.289 1 98.12 57 PHE A O 1
ATOM 452 N N . PHE A 1 58 ? -15.656 9.758 -0.478 1 97.94 58 PHE A N 1
ATOM 453 C CA . PHE A 1 58 ? -16.203 9.031 0.661 1 97.94 58 PHE A CA 1
ATOM 454 C C . PHE A 1 58 ? -16.953 9.969 1.597 1 97.94 58 PHE A C 1
ATOM 456 O O . PHE A 1 58 ? -18 9.602 2.15 1 97.94 58 PHE A O 1
ATOM 463 N N . TYR A 1 59 ? -16.438 11.164 1.788 1 97.81 59 TYR A N 1
ATOM 464 C CA . TYR A 1 59 ? -17.016 12.164 2.668 1 97.81 59 TYR A CA 1
ATOM 465 C C . TYR A 1 59 ? -18.469 12.445 2.289 1 97.81 59 TYR A C 1
ATOM 467 O O . TYR A 1 59 ? -19.312 12.68 3.158 1 97.81 59 TYR A O 1
ATOM 475 N N . LEU A 1 60 ? -18.766 12.375 0.987 1 98.25 60 LEU A N 1
ATOM 476 C CA . LEU A 1 60 ? -20.094 12.805 0.531 1 98.25 60 LEU A CA 1
ATOM 477 C C . LEU A 1 60 ? -20.969 11.602 0.225 1 98.25 60 LEU A C 1
ATOM 479 O O . LEU A 1 60 ? -22.203 11.734 0.151 1 98.25 60 LEU A O 1
ATOM 483 N N . THR A 1 61 ? -20.359 10.383 0.04 1 97.75 61 THR A N 1
ATOM 484 C CA . THR A 1 61 ? -21.172 9.289 -0.471 1 97.75 61 THR A CA 1
ATOM 485 C C . THR A 1 61 ? -21.172 8.117 0.509 1 97.75 61 THR A C 1
ATOM 487 O O . THR A 1 61 ? -22.094 7.301 0.5 1 97.75 61 THR A O 1
ATOM 490 N N . GLY A 1 62 ? -20.031 7.918 1.272 1 96.25 62 GLY A N 1
ATOM 491 C CA . GLY A 1 62 ? -19.891 6.766 2.146 1 96.25 62 GLY A CA 1
ATOM 492 C C . GLY A 1 62 ? -19.594 5.48 1.394 1 96.25 62 GLY A C 1
ATOM 493 O O . GLY A 1 62 ? -19.484 4.41 1.996 1 96.25 62 GLY A O 1
ATOM 494 N N . LEU A 1 63 ? -19.484 5.547 0.064 1 96.94 63 LEU A N 1
ATOM 495 C CA . LEU A 1 63 ? -19.234 4.371 -0.762 1 96.94 63 LEU A CA 1
ATOM 496 C C . LEU A 1 63 ? -17.75 4.043 -0.802 1 96.94 63 LEU A C 1
ATOM 498 O O . LEU A 1 63 ? -16.922 4.879 -1.19 1 96.94 63 LEU A O 1
ATOM 502 N N . ASP A 1 64 ? -17.391 2.842 -0.386 1 95.06 64 ASP A N 1
ATOM 503 C CA . ASP A 1 64 ? -16 2.408 -0.329 1 95.06 64 ASP A CA 1
ATOM 504 C C . ASP A 1 64 ? -15.711 1.357 -1.398 1 95.06 64 ASP A C 1
ATOM 506 O O . ASP A 1 64 ? -15.195 0.279 -1.093 1 95.06 64 ASP A O 1
ATOM 510 N N . GLU A 1 65 ? -16.109 1.584 -2.658 1 96.62 65 GLU A N 1
ATOM 511 C CA . GLU A 1 65 ? -15.828 0.723 -3.805 1 96.62 65 GLU A CA 1
ATOM 512 C C . GLU A 1 65 ? -15.203 1.513 -4.949 1 96.62 65 GLU A C 1
ATOM 514 O O . GLU A 1 65 ? -15.539 2.68 -5.164 1 96.62 65 GLU A O 1
ATOM 519 N N . PRO A 1 66 ? -14.289 0.925 -5.652 1 96.94 66 PRO A N 1
ATOM 520 C CA . PRO A 1 66 ? -13.688 1.597 -6.809 1 96.94 66 PRO A CA 1
ATOM 521 C C . PRO A 1 66 ? -14.641 1.671 -8 1 96.94 66 PRO A C 1
ATOM 523 O O . PRO A 1 66 ? -15.773 1.193 -7.926 1 96.94 66 PRO A O 1
ATOM 526 N N . GLU A 1 67 ? -14.219 2.354 -9.055 1 97.12 67 GLU A N 1
ATOM 527 C CA . GLU A 1 67 ? -14.945 2.451 -10.312 1 97.12 67 GLU A CA 1
ATOM 528 C C . GLU A 1 67 ? -16.359 2.967 -10.094 1 97.12 67 GLU A C 1
ATOM 530 O O . GLU A 1 67 ? -17.328 2.342 -10.531 1 97.12 67 GLU A O 1
ATOM 535 N N . SER A 1 68 ? -16.422 4.055 -9.406 1 98.31 68 SER A N 1
ATOM 536 C CA . SER A 1 68 ? -17.703 4.703 -9.086 1 98.31 68 SER A CA 1
ATOM 537 C C . SER A 1 68 ? -17.625 6.207 -9.328 1 98.31 68 SER A C 1
ATOM 539 O O . SER A 1 68 ? -16.547 6.801 -9.25 1 98.31 68 SER A O 1
ATOM 541 N N . VAL A 1 69 ? -18.719 6.812 -9.656 1 98.81 69 VAL A N 1
ATOM 542 C CA . VAL A 1 69 ? -18.875 8.258 -9.828 1 98.81 69 VAL A CA 1
ATOM 543 C C . VAL A 1 69 ? -20.156 8.727 -9.156 1 98.81 69 VAL A C 1
ATOM 545 O O . VAL A 1 69 ? -21.188 8.062 -9.258 1 98.81 69 VAL A O 1
ATOM 548 N N . ALA A 1 70 ? -20.094 9.766 -8.453 1 98.81 70 ALA A N 1
ATOM 549 C CA . ALA A 1 70 ? -21.266 10.398 -7.863 1 98.81 70 ALA A CA 1
ATOM 550 C C . ALA A 1 70 ? -21.594 11.711 -8.57 1 98.81 70 ALA A C 1
ATOM 552 O O . ALA A 1 70 ? -20.703 12.484 -8.906 1 98.81 70 ALA A O 1
ATOM 553 N N . VAL A 1 71 ? -22.812 11.906 -8.859 1 98.81 71 VAL A N 1
ATOM 554 C CA . VAL A 1 71 ? -23.328 13.156 -9.398 1 98.81 71 VAL A CA 1
ATOM 555 C C . VAL A 1 71 ? -24.344 13.766 -8.43 1 98.81 71 VAL A C 1
ATOM 557 O O . VAL A 1 71 ? -25.312 13.109 -8.047 1 98.81 71 VAL A O 1
ATOM 560 N N . ILE A 1 72 ? -24.125 14.969 -8.008 1 98.69 72 ILE A N 1
ATOM 561 C CA . ILE A 1 72 ? -25.016 15.688 -7.098 1 98.69 72 ILE A CA 1
ATOM 562 C C . ILE A 1 72 ? -25.469 16.984 -7.75 1 98.69 72 ILE A C 1
ATOM 564 O O . ILE A 1 72 ? -24.656 17.781 -8.203 1 98.69 72 ILE A O 1
ATOM 568 N N . THR A 1 73 ? -26.766 17.219 -7.84 1 97 73 THR A N 1
ATOM 569 C CA . THR A 1 73 ? -27.297 18.406 -8.516 1 97 73 THR A CA 1
ATOM 570 C C . THR A 1 73 ? -28.672 18.766 -7.988 1 97 73 THR A C 1
ATOM 572 O O . THR A 1 73 ? -29.375 17.906 -7.449 1 97 73 THR A O 1
ATOM 575 N N . ASN A 1 74 ? -29 20.047 -8.047 1 93.31 74 ASN A N 1
ATOM 576 C CA . ASN A 1 74 ? -30.359 20.484 -7.73 1 93.31 74 ASN A CA 1
ATOM 577 C C . ASN A 1 74 ? -31.125 20.859 -8.992 1 93.31 74 ASN A C 1
ATOM 579 O O . ASN A 1 74 ? -32.219 21.438 -8.914 1 93.31 74 ASN A O 1
ATOM 583 N N . ARG A 1 75 ? -30.609 20.484 -10.125 1 91.81 75 ARG A N 1
ATOM 584 C CA . ARG A 1 75 ? -31.172 20.953 -11.383 1 91.81 75 ARG A CA 1
ATOM 585 C C . ARG A 1 75 ? -32.031 19.891 -12.055 1 91.81 75 ARG A C 1
ATOM 587 O O . ARG A 1 75 ? -32.781 20.172 -12.969 1 91.81 75 ARG A O 1
ATOM 594 N N . HIS A 1 76 ? -31.812 18.719 -11.656 1 91.94 76 HIS A N 1
ATOM 595 C CA . HIS A 1 76 ? -32.594 17.625 -12.195 1 91.94 76 HIS A CA 1
ATOM 596 C C . HIS A 1 76 ? -33.906 17.453 -11.414 1 91.94 76 HIS A C 1
ATOM 598 O O . HIS A 1 76 ? -33.906 17.531 -10.18 1 91.94 76 HIS A O 1
ATOM 604 N N . ALA A 1 77 ? -34.906 17.234 -12.055 1 91.81 77 ALA A N 1
ATOM 605 C CA . ALA A 1 77 ? -36.25 17.219 -11.445 1 91.81 77 ALA A CA 1
ATOM 606 C C . ALA A 1 77 ? -36.406 16.047 -10.484 1 91.81 77 ALA A C 1
ATOM 608 O O . ALA A 1 77 ? -37.031 16.172 -9.43 1 91.81 77 ALA A O 1
ATOM 609 N N . GLU A 1 78 ? -35.75 14.961 -10.758 1 94 78 GLU A N 1
ATOM 610 C CA . GLU A 1 78 ? -36 13.727 -10.016 1 94 78 GLU A CA 1
ATOM 611 C C . GLU A 1 78 ? -34.75 13.227 -9.336 1 94 78 GLU A C 1
ATOM 613 O O . GLU A 1 78 ? -34.812 12.578 -8.289 1 94 78 GLU A O 1
ATOM 618 N N . HIS A 1 79 ? -33.625 13.5 -9.945 1 96.06 79 HIS A N 1
ATOM 619 C CA . HIS A 1 79 ? -32.375 12.93 -9.477 1 96.06 79 HIS A CA 1
ATOM 620 C C . HIS A 1 79 ? -31.469 14.008 -8.898 1 96.06 79 HIS A C 1
ATOM 622 O O . HIS A 1 79 ? -30.859 14.773 -9.641 1 96.06 79 HIS A O 1
ATOM 628 N N . ARG A 1 80 ? -31.344 14.039 -7.566 1 96.19 80 ARG A N 1
ATOM 629 C CA . ARG A 1 80 ? -30.453 15.008 -6.918 1 96.19 80 ARG A CA 1
ATOM 630 C C . ARG A 1 80 ? -29.141 14.352 -6.492 1 96.19 80 ARG A C 1
ATOM 632 O O . ARG A 1 80 ? -28.125 15.031 -6.359 1 96.19 80 ARG A O 1
ATOM 639 N N . TYR A 1 81 ? -29.188 13.18 -6.203 1 98.44 81 TYR A N 1
ATOM 640 C CA . TYR A 1 81 ? -28.031 12.352 -5.832 1 98.44 81 TYR A CA 1
ATOM 641 C C . TYR A 1 81 ? -28.016 11.055 -6.633 1 98.44 81 TYR A C 1
ATOM 643 O O . TYR A 1 81 ? -28.844 10.164 -6.406 1 98.44 81 TYR A O 1
ATOM 651 N N . VAL A 1 82 ? -27.031 10.969 -7.582 1 98.81 82 VAL A N 1
ATOM 652 C CA . VAL A 1 82 ? -26.953 9.844 -8.516 1 98.81 82 VAL A CA 1
ATOM 653 C C . VAL A 1 82 ? -25.609 9.141 -8.352 1 98.81 82 VAL A C 1
ATOM 655 O O . VAL A 1 82 ? -24.578 9.789 -8.195 1 98.81 82 VAL A O 1
ATOM 658 N N . LEU A 1 83 ? -25.641 7.797 -8.391 1 98.81 83 LEU A N 1
ATOM 659 C CA . LEU A 1 83 ? -24.422 7.016 -8.305 1 98.81 83 LEU A CA 1
ATOM 660 C C . LEU A 1 83 ? -24.25 6.121 -9.531 1 98.81 83 LEU A C 1
ATOM 662 O O . LEU A 1 83 ? -25.219 5.5 -9.984 1 98.81 83 LEU A O 1
ATOM 666 N N . PHE A 1 84 ? -23.141 6.223 -10.133 1 98.88 84 PHE A N 1
ATOM 667 C CA . PHE A 1 84 ? -22.688 5.211 -11.078 1 98.88 84 PHE A CA 1
ATOM 668 C C . PHE A 1 84 ? -21.75 4.211 -10.398 1 98.88 84 PHE A C 1
ATOM 670 O O . PHE A 1 84 ? -20.734 4.594 -9.828 1 98.88 84 PHE A O 1
ATOM 677 N N . VAL A 1 85 ? -22.094 2.912 -10.438 1 98.75 85 VAL A N 1
ATOM 678 C CA . VAL A 1 85 ? -21.375 1.918 -9.656 1 98.75 85 VAL A CA 1
ATOM 679 C C . VAL A 1 85 ? -21.188 0.648 -10.484 1 98.75 85 VAL A C 1
ATOM 681 O O . VAL A 1 85 ? -21.812 0.478 -11.523 1 98.75 85 VAL A O 1
ATOM 684 N N . ARG A 1 86 ? -20.234 -0.236 -10.039 1 97.94 86 ARG A N 1
ATOM 685 C CA . ARG A 1 86 ? -20.156 -1.579 -10.602 1 97.94 86 ARG A CA 1
ATOM 686 C C . ARG A 1 86 ? -21.422 -2.373 -10.305 1 97.94 86 ARG A C 1
ATOM 688 O O . ARG A 1 86 ? -21.844 -2.49 -9.148 1 97.94 86 ARG A O 1
ATOM 695 N N . PRO A 1 87 ? -22.047 -2.881 -11.305 1 97.94 87 PRO A N 1
ATOM 696 C CA . PRO A 1 87 ? -23.234 -3.709 -11.023 1 97.94 87 PRO A CA 1
ATOM 697 C C . PRO A 1 87 ? -22.875 -5.027 -10.344 1 97.94 87 PRO A C 1
ATOM 699 O O . PRO A 1 87 ? -21.703 -5.441 -10.359 1 97.94 87 PRO A O 1
ATOM 702 N N . ARG A 1 88 ? -23.828 -5.59 -9.68 1 96 88 ARG A N 1
ATOM 703 C CA . ARG A 1 88 ? -23.625 -6.934 -9.156 1 96 88 ARG A CA 1
ATOM 704 C C . ARG A 1 88 ? -23.25 -7.91 -10.266 1 96 88 ARG A C 1
ATOM 706 O O . ARG A 1 88 ? -23.734 -7.781 -11.398 1 96 88 ARG A O 1
ATOM 713 N N . ASP A 1 89 ? -22.375 -8.75 -9.969 1 95.12 89 ASP A N 1
ATOM 714 C CA . ASP A 1 89 ? -21.891 -9.789 -10.859 1 95.12 89 ASP A CA 1
ATOM 715 C C . ASP A 1 89 ? -21.562 -11.07 -10.078 1 95.12 89 ASP A C 1
ATOM 717 O O . ASP A 1 89 ? -20.531 -11.148 -9.406 1 95.12 89 ASP A O 1
ATOM 721 N N . PRO A 1 90 ? -22.453 -12.062 -10.195 1 91.62 90 PRO A N 1
ATOM 722 C CA . PRO A 1 90 ? -22.266 -13.273 -9.391 1 91.62 90 PRO A CA 1
ATOM 723 C C . PRO A 1 90 ? -20.891 -13.898 -9.555 1 91.62 90 PRO A C 1
ATOM 725 O O . PRO A 1 90 ? -20.297 -14.359 -8.578 1 91.62 90 PRO A O 1
ATOM 728 N N . GLU A 1 91 ? -20.391 -13.961 -10.742 1 91.38 91 GLU A N 1
ATOM 729 C CA . GLU A 1 91 ? -19.078 -14.531 -10.977 1 91.38 91 GLU A CA 1
ATOM 730 C C . GLU A 1 91 ? -17.984 -13.734 -10.266 1 91.38 91 GLU A C 1
ATOM 732 O O . GLU A 1 91 ? -17.156 -14.305 -9.555 1 91.38 91 GLU A O 1
ATOM 737 N N . ARG A 1 92 ? -18.031 -12.453 -10.445 1 92.19 92 ARG A N 1
ATOM 738 C CA . ARG A 1 92 ? -17.016 -11.609 -9.82 1 92.19 92 ARG A CA 1
ATOM 739 C C . ARG A 1 92 ? -17.156 -11.625 -8.297 1 92.19 92 ARG A C 1
ATOM 741 O O . ARG A 1 92 ? -16.156 -11.523 -7.578 1 92.19 92 ARG A O 1
ATOM 748 N N . GLU A 1 93 ? -18.359 -11.711 -7.863 1 92.38 93 GLU A N 1
ATOM 749 C CA . GLU A 1 93 ? -18.594 -11.688 -6.426 1 92.38 93 GLU A CA 1
ATOM 750 C C . GLU A 1 93 ? -18.109 -12.977 -5.766 1 92.38 93 GLU A C 1
ATOM 752 O O . GLU A 1 93 ? -17.734 -12.977 -4.59 1 92.38 93 GLU A O 1
ATOM 757 N N . THR A 1 94 ? -18.125 -14.102 -6.508 1 90.81 94 THR A N 1
ATOM 758 C CA . THR A 1 94 ? -17.531 -15.344 -6.031 1 90.81 94 THR A CA 1
ATOM 759 C C . THR A 1 94 ? -16.031 -15.164 -5.824 1 90.81 94 THR A C 1
ATOM 761 O O . THR A 1 94 ? -15.461 -15.695 -4.863 1 90.81 94 THR A O 1
ATOM 764 N N . TRP A 1 95 ? -15.453 -14.344 -6.613 1 91.94 95 TRP A N 1
ATOM 765 C CA . TRP A 1 95 ? -14 -14.172 -6.59 1 91.94 95 TRP A CA 1
ATOM 766 C C . TRP A 1 95 ? -13.602 -13.07 -5.617 1 91.94 95 TRP A C 1
ATOM 768 O O . TRP A 1 95 ? -12.68 -13.242 -4.82 1 91.94 95 TRP A O 1
ATOM 778 N N . ASP A 1 96 ? -14.328 -11.93 -5.574 1 92.75 96 ASP A N 1
ATOM 779 C CA . ASP A 1 96 ? -13.828 -10.742 -4.891 1 92.75 96 ASP A CA 1
ATOM 780 C C . ASP A 1 96 ? -14.75 -10.344 -3.736 1 92.75 96 ASP A C 1
ATOM 782 O O . ASP A 1 96 ? -14.414 -9.461 -2.949 1 92.75 96 ASP A O 1
ATOM 786 N N . GLY A 1 97 ? -15.914 -10.969 -3.645 1 92.38 97 GLY A N 1
ATOM 787 C CA . GLY A 1 97 ? -16.875 -10.617 -2.611 1 92.38 97 GLY A CA 1
ATOM 788 C C . GLY A 1 97 ? -18.016 -9.758 -3.125 1 92.38 97 GLY A C 1
ATOM 789 O O . GLY A 1 97 ? -18.031 -9.375 -4.297 1 92.38 97 GLY A O 1
ATOM 790 N N . PRO A 1 98 ? -18.906 -9.484 -2.291 1 92.5 98 PRO A N 1
ATOM 791 C CA . PRO A 1 98 ? -20.125 -8.789 -2.709 1 92.5 98 PRO A CA 1
ATOM 792 C C . PRO A 1 98 ? -19.875 -7.34 -3.113 1 92.5 98 PRO A C 1
ATOM 794 O O . PRO A 1 98 ? -18.984 -6.691 -2.562 1 92.5 98 PRO A O 1
ATOM 797 N N . ARG A 1 99 ? -20.672 -6.848 -4.062 1 95.38 99 ARG A N 1
ATOM 798 C CA . ARG A 1 99 ? -20.719 -5.457 -4.496 1 95.38 99 ARG A CA 1
ATOM 799 C C . ARG A 1 99 ? -22.016 -4.785 -4.02 1 95.38 99 ARG A C 1
ATOM 801 O O . ARG A 1 99 ? -23.031 -5.449 -3.855 1 95.38 99 ARG A O 1
ATOM 808 N N . ILE A 1 100 ? -21.891 -3.527 -3.805 1 95.56 100 ILE A N 1
ATOM 809 C CA . ILE A 1 100 ? -23.109 -2.805 -3.414 1 95.56 100 ILE A CA 1
ATOM 810 C C . ILE A 1 100 ? -24.141 -2.893 -4.531 1 95.56 100 ILE A C 1
ATOM 812 O O . ILE A 1 100 ? -25.344 -3.004 -4.262 1 95.56 100 ILE A O 1
ATOM 816 N N . GLY A 1 101 ? -23.688 -2.766 -5.859 1 97.62 101 GLY A N 1
ATOM 817 C CA . GLY A 1 101 ? -24.562 -2.834 -7.023 1 97.62 101 GLY A CA 1
ATOM 818 C C . GLY A 1 101 ? -25.484 -1.636 -7.148 1 97.62 101 GLY A C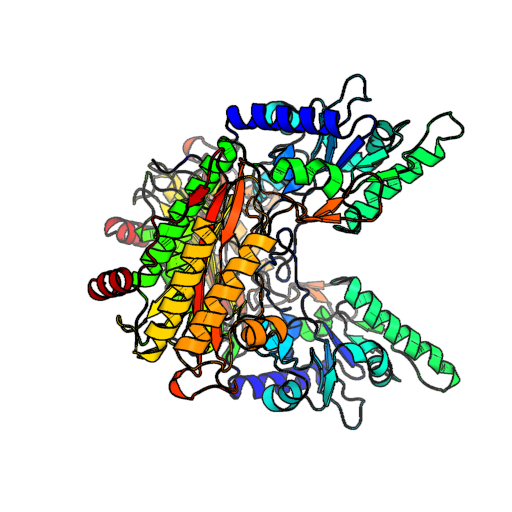 1
ATOM 819 O O . GLY A 1 101 ? -25.484 -0.753 -6.289 1 97.62 101 GLY A O 1
ATOM 820 N N . VAL A 1 102 ? -26.203 -1.629 -8.227 1 98.19 102 VAL A N 1
ATOM 821 C CA . VAL A 1 102 ? -27.109 -0.526 -8.547 1 98.19 102 VAL A CA 1
ATOM 822 C C . VAL A 1 102 ? -28.219 -0.438 -7.5 1 98.19 102 VAL A C 1
ATOM 824 O O . VAL A 1 102 ? -28.484 0.637 -6.957 1 98.19 102 VAL A O 1
ATOM 827 N N . ASP A 1 103 ? -28.781 -1.551 -7.148 1 97.31 103 ASP A N 1
ATOM 828 C CA . ASP A 1 103 ? -29.875 -1.576 -6.172 1 97.31 103 ASP A CA 1
ATOM 829 C C . ASP A 1 103 ? -29.375 -1.146 -4.793 1 97.31 103 ASP A C 1
ATOM 831 O O . ASP A 1 103 ? -30.062 -0.393 -4.09 1 97.31 103 ASP A O 1
ATOM 835 N N . GLY A 1 104 ? -28.219 -1.678 -4.41 1 96.38 104 GLY A N 1
ATOM 836 C CA . GLY A 1 104 ? -27.656 -1.324 -3.115 1 96.38 104 GLY A CA 1
ATOM 837 C C . GLY A 1 104 ? -27.328 0.152 -2.99 1 96.38 104 GLY A C 1
ATOM 838 O O . GLY A 1 104 ? -27.453 0.73 -1.909 1 96.38 104 GLY A O 1
ATOM 839 N N . ALA A 1 105 ? -26.922 0.772 -4.09 1 97.38 105 ALA A N 1
ATOM 840 C CA . ALA A 1 105 ? -26.609 2.201 -4.094 1 97.38 105 ALA A CA 1
ATOM 841 C C . ALA A 1 105 ? -27.844 3.021 -3.719 1 97.38 105 ALA A C 1
ATOM 843 O O . ALA A 1 105 ? -27.734 4.02 -3.002 1 97.38 105 ALA A O 1
ATOM 844 N N . VAL A 1 106 ? -28.984 2.607 -4.168 1 97.19 106 VAL A N 1
ATOM 845 C CA . VAL A 1 106 ? -30.234 3.309 -3.875 1 97.19 106 VAL A CA 1
ATOM 846 C C . VAL A 1 106 ? -30.688 2.963 -2.463 1 97.19 106 VAL A C 1
ATOM 848 O O . VAL A 1 106 ? -30.938 3.855 -1.646 1 97.19 106 VAL A O 1
ATOM 851 N N . LYS A 1 107 ? -30.688 1.705 -2.092 1 95.5 107 LYS A N 1
ATOM 852 C CA . LYS A 1 107 ? -31.281 1.225 -0.854 1 95.5 107 LYS A CA 1
ATOM 853 C C . LYS A 1 107 ? -30.391 1.531 0.348 1 95.5 107 LYS A C 1
ATOM 855 O O . LYS A 1 107 ? -30.891 1.866 1.426 1 95.5 107 LYS A O 1
ATOM 860 N N . GLN A 1 108 ? -29.141 1.394 0.159 1 93.5 108 GLN A N 1
ATOM 861 C CA . GLN A 1 108 ? -28.234 1.473 1.294 1 93.5 108 GLN A CA 1
ATOM 862 C C . GLN A 1 108 ? -27.562 2.844 1.371 1 93.5 108 GLN A C 1
ATOM 864 O O . GLN A 1 108 ? -27.25 3.328 2.461 1 93.5 108 GLN A O 1
ATOM 869 N N . LEU A 1 109 ? -27.328 3.488 0.199 1 95.38 109 LEU A N 1
ATOM 870 C CA . LEU A 1 109 ? -26.578 4.738 0.208 1 95.38 109 LEU A CA 1
ATOM 871 C C . LEU A 1 109 ? -27.5 5.93 -0.014 1 95.38 109 LEU A C 1
ATOM 873 O O . LEU A 1 109 ? -27.047 7.078 0.007 1 95.38 109 LEU A O 1
ATOM 877 N N . GLY A 1 110 ? -28.734 5.684 -0.285 1 95.19 110 GLY A N 1
ATOM 878 C CA . GLY A 1 110 ? -29.719 6.746 -0.362 1 95.19 110 GLY A CA 1
ATOM 879 C C . GLY A 1 110 ? -29.703 7.484 -1.687 1 95.19 110 GLY A C 1
ATOM 880 O O . GLY A 1 110 ? -30.203 8.609 -1.782 1 95.19 110 GLY A O 1
ATOM 881 N N . ALA A 1 111 ? -29.141 6.938 -2.76 1 98 111 ALA A N 1
ATOM 882 C CA . ALA A 1 111 ? -29.156 7.578 -4.07 1 98 111 ALA A CA 1
ATOM 883 C C . ALA A 1 111 ? -30.578 7.629 -4.633 1 98 111 ALA A C 1
ATOM 885 O O . ALA A 1 111 ? -31.359 6.699 -4.441 1 98 111 ALA A O 1
ATOM 886 N N . ASP A 1 112 ? -30.891 8.688 -5.297 1 98.12 112 ASP A N 1
ATOM 887 C CA . ASP A 1 112 ? -32.188 8.781 -5.977 1 98.12 112 ASP A CA 1
ATOM 888 C C . ASP A 1 112 ? -32.219 7.84 -7.176 1 98.12 112 ASP A C 1
ATOM 890 O O . ASP A 1 112 ? -33.281 7.316 -7.512 1 98.12 112 ASP A O 1
ATOM 894 N N . ALA A 1 113 ? -31.125 7.73 -7.82 1 98.31 113 ALA A N 1
ATOM 895 C CA . ALA A 1 113 ? -30.953 6.816 -8.945 1 98.31 113 ALA A CA 1
ATOM 896 C C . ALA A 1 113 ? -29.516 6.266 -8.977 1 98.31 113 ALA A C 1
ATOM 898 O O . ALA A 1 113 ? -28.594 6.922 -8.5 1 98.31 113 ALA A O 1
ATOM 899 N N . ALA A 1 114 ? -29.406 5.102 -9.492 1 98.69 114 ALA A N 1
ATOM 900 C CA . ALA A 1 114 ? -28.094 4.48 -9.68 1 98.69 114 ALA A CA 1
ATOM 901 C C . ALA A 1 114 ? -28.047 3.723 -11 1 98.69 114 ALA A C 1
ATOM 903 O O . ALA A 1 114 ? -29.062 3.215 -11.484 1 98.69 114 ALA A O 1
ATOM 904 N N . PHE A 1 115 ? -26.875 3.742 -11.602 1 98.81 115 PHE A N 1
ATOM 905 C CA . PHE A 1 115 ? -26.656 3.1 -12.898 1 98.81 115 PHE A CA 1
ATOM 906 C C . PHE A 1 115 ? -25.328 2.377 -12.922 1 98.81 115 PHE A C 1
ATOM 908 O O . PHE A 1 115 ? -24.438 2.67 -12.125 1 98.81 115 PHE A O 1
ATOM 915 N N . PRO A 1 116 ? -25.188 1.365 -13.828 1 98.62 116 PRO A N 1
ATOM 916 C CA . PRO A 1 116 ? -23.859 0.794 -14.039 1 98.62 116 PRO A CA 1
ATOM 917 C C . PRO A 1 116 ? -22.828 1.836 -14.477 1 98.62 116 PRO A C 1
ATOM 919 O O . PRO A 1 116 ? -23.141 2.719 -15.273 1 98.62 116 PRO A O 1
ATOM 922 N N . ILE A 1 117 ? -21.656 1.714 -13.992 1 98.5 117 ILE A N 1
ATOM 923 C CA . ILE A 1 117 ? -20.578 2.643 -14.297 1 98.5 117 ILE A CA 1
ATOM 924 C C . ILE A 1 117 ? -20.328 2.666 -15.797 1 98.5 117 ILE A C 1
ATOM 926 O O . ILE A 1 117 ? -19.922 3.693 -16.344 1 98.5 117 ILE A O 1
ATOM 930 N N . SER A 1 118 ? -20.656 1.616 -16.531 1 97.94 118 SER A N 1
ATOM 931 C CA . SER A 1 118 ? -20.469 1.54 -17.969 1 97.94 118 SER A CA 1
ATOM 932 C C . SER A 1 118 ? -21.406 2.506 -18.703 1 97.94 118 SER A C 1
ATOM 934 O O . SER A 1 118 ? -21.188 2.809 -19.875 1 97.94 118 SER A O 1
ATOM 936 N N . GLU A 1 119 ? -22.422 3.029 -18 1 98.31 119 GLU A N 1
ATOM 937 C CA . GLU A 1 119 ? -23.391 3.936 -18.625 1 98.31 119 GLU A CA 1
ATOM 938 C C . GLU A 1 119 ? -23.031 5.395 -18.359 1 98.31 119 GLU A C 1
ATOM 940 O O . GLU A 1 119 ? -23.766 6.305 -18.734 1 98.31 119 GLU A O 1
ATOM 945 N N . LEU A 1 120 ? -21.938 5.645 -17.734 1 98.38 120 LEU A N 1
ATOM 946 C CA . LEU A 1 120 ? -21.531 7 -17.359 1 98.38 120 LEU A CA 1
ATOM 947 C C . LEU A 1 120 ? -21.469 7.902 -18.594 1 98.38 120 LEU A C 1
ATOM 949 O O . LEU A 1 120 ? -22.062 8.984 -18.594 1 98.38 120 LEU A O 1
ATOM 953 N N . ALA A 1 121 ? -20.75 7.445 -19.641 1 97.06 121 ALA A N 1
ATOM 954 C CA . ALA A 1 121 ? -20.531 8.25 -20.828 1 97.06 121 ALA A CA 1
ATOM 955 C C . ALA A 1 121 ? -21.859 8.641 -21.484 1 97.06 121 ALA A C 1
ATOM 957 O O . ALA A 1 121 ? -22 9.742 -22 1 97.06 121 ALA A O 1
ATOM 958 N N . GLU A 1 122 ? -22.781 7.793 -21.438 1 97.06 122 GLU A N 1
ATOM 959 C CA . GLU A 1 122 ? -24.078 7.988 -22.094 1 97.06 122 GLU A CA 1
ATOM 960 C C . GLU A 1 122 ? -24.969 8.906 -21.266 1 97.06 122 GLU A C 1
ATOM 962 O O . GLU A 1 122 ? -25.703 9.727 -21.812 1 97.06 122 GLU A O 1
ATOM 967 N N . ARG A 1 123 ? -24.875 8.797 -19.953 1 97.69 123 ARG A N 1
ATOM 968 C CA . ARG A 1 123 ? -25.891 9.422 -19.125 1 97.69 123 ARG A CA 1
ATOM 969 C C . ARG A 1 123 ? -25.391 10.742 -18.531 1 97.69 123 ARG A C 1
ATOM 971 O O . ARG A 1 123 ? -26.188 11.656 -18.281 1 97.69 123 ARG A O 1
ATOM 978 N N . LEU A 1 124 ? -24.125 10.891 -18.297 1 98.38 124 LEU A N 1
ATOM 979 C CA . LEU A 1 124 ? -23.578 12.055 -17.625 1 98.38 124 LEU A CA 1
ATOM 980 C C . LEU A 1 124 ? -23.938 13.336 -18.375 1 98.38 124 LEU A C 1
ATOM 982 O O . LEU A 1 124 ? -24.266 14.352 -17.75 1 98.38 124 LEU A O 1
ATOM 986 N N . PRO A 1 125 ? -23.891 13.383 -19.75 1 97.5 125 PRO A N 1
ATOM 987 C CA . PRO A 1 125 ? -24.266 14.602 -20.484 1 97.5 125 PRO A CA 1
ATOM 988 C C . PRO A 1 125 ? -25.641 15.117 -20.109 1 97.5 125 PRO A C 1
ATOM 990 O O . PRO A 1 125 ? -25.859 16.328 -20.047 1 97.5 125 PRO A O 1
ATOM 993 N N . GLY A 1 126 ? -26.547 14.195 -19.875 1 96.31 126 GLY A N 1
ATOM 994 C CA . GLY A 1 126 ? -27.891 14.594 -19.469 1 96.31 126 GLY A CA 1
ATOM 995 C C . GLY A 1 126 ? -27.922 15.359 -18.172 1 96.31 126 GLY A C 1
ATOM 996 O O . GLY A 1 126 ? -28.719 16.281 -18 1 96.31 126 GLY A O 1
ATOM 997 N N . TYR A 1 127 ? -27.062 15.062 -17.234 1 97.5 127 TYR A N 1
ATOM 998 C CA . TYR A 1 127 ? -27 15.734 -15.945 1 97.5 127 TYR A CA 1
ATOM 999 C C . TYR A 1 127 ? -26.219 17.031 -16.047 1 97.5 127 TYR A C 1
ATOM 1001 O O . TYR A 1 127 ? -26.391 17.938 -15.219 1 97.5 127 TYR A O 1
ATOM 1009 N N . LEU A 1 128 ? -25.375 17.141 -17.062 1 97.62 128 LEU A N 1
ATOM 1010 C CA . LEU A 1 128 ? -24.562 18.328 -17.266 1 97.62 128 LEU A CA 1
ATOM 1011 C C . LEU A 1 128 ? -25.328 19.391 -18.062 1 97.62 128 LEU A C 1
ATOM 1013 O O . LEU A 1 128 ? -24.938 20.547 -18.094 1 97.62 128 LEU A O 1
ATOM 1017 N N . ALA A 1 129 ? -26.438 18.938 -18.672 1 96 129 ALA A N 1
ATOM 1018 C CA . ALA A 1 129 ? -27.188 19.812 -19.578 1 96 129 ALA A CA 1
ATOM 1019 C C . ALA A 1 129 ? -27.703 21.047 -18.844 1 96 129 ALA A C 1
ATOM 1021 O O . ALA A 1 129 ? -28.328 20.938 -17.797 1 96 129 ALA A O 1
ATOM 1022 N N . ASN A 1 130 ? -27.375 22.156 -19.391 1 95.31 130 ASN A N 1
ATOM 1023 C CA . ASN A 1 130 ? -27.875 23.469 -18.984 1 95.31 130 ASN A CA 1
ATOM 1024 C C . ASN A 1 130 ? -27.344 23.859 -17.609 1 95.31 130 ASN A C 1
ATOM 1026 O O . ASN A 1 130 ? -27.906 24.734 -16.938 1 95.31 130 ASN A O 1
ATOM 1030 N N . ALA A 1 131 ? -26.328 23.141 -17.094 1 95.88 131 ALA A N 1
ATOM 1031 C CA . ALA A 1 131 ? -25.609 23.562 -15.898 1 95.88 131 ALA A CA 1
ATOM 1032 C C . ALA A 1 131 ? -24.469 24.5 -16.25 1 95.88 131 ALA A C 1
ATOM 1034 O O . ALA A 1 131 ? -23.594 24.141 -17.047 1 95.88 131 ALA A O 1
ATOM 1035 N N . PRO A 1 132 ? -24.5 25.703 -15.711 1 95.75 132 PRO A N 1
ATOM 1036 C CA . PRO A 1 132 ? -23.438 26.641 -16.094 1 95.75 132 PRO A CA 1
ATOM 1037 C C . PRO A 1 132 ? -22.062 26.234 -15.57 1 95.75 132 PRO A C 1
ATOM 1039 O O . PRO A 1 132 ? -21.047 26.578 -16.172 1 95.75 132 PRO A O 1
ATOM 1042 N N . ARG A 1 133 ? -21.984 25.516 -14.414 1 96.5 133 ARG A N 1
ATOM 1043 C CA . ARG A 1 133 ? -20.703 25.156 -13.805 1 96.5 133 ARG A CA 1
ATOM 1044 C C . ARG A 1 133 ? -20.734 23.734 -13.281 1 96.5 133 ARG A C 1
ATOM 1046 O O . ARG A 1 133 ? -21.797 23.219 -12.914 1 96.5 133 ARG A O 1
ATOM 1053 N N . MET A 1 134 ? -19.609 23.125 -13.242 1 98.06 134 MET A N 1
ATOM 1054 C CA . MET A 1 134 ? -19.391 21.766 -12.742 1 98.06 134 MET A CA 1
ATOM 1055 C C . MET A 1 134 ? -18.25 21.75 -11.719 1 98.06 134 MET A C 1
ATOM 1057 O O . MET A 1 134 ? -17.172 22.281 -11.969 1 98.06 134 MET A O 1
ATOM 1061 N N . LEU A 1 135 ? -18.562 21.25 -10.547 1 98.31 135 LEU A N 1
ATOM 1062 C CA . LEU A 1 135 ? -17.5 20.984 -9.578 1 98.31 135 LEU A CA 1
ATOM 1063 C C . LEU A 1 135 ? -16.828 19.641 -9.852 1 98.31 135 LEU A C 1
ATOM 1065 O O . LEU A 1 135 ? -17.5 18.609 -9.867 1 98.31 135 LEU A O 1
ATOM 1069 N N . TYR A 1 136 ? -15.547 19.625 -10.117 1 98.31 136 TYR A N 1
ATOM 1070 C CA . TYR A 1 136 ? -14.805 18.422 -10.484 1 98.31 136 TYR A CA 1
ATOM 1071 C C . TYR A 1 136 ? -13.312 18.609 -10.219 1 98.31 136 TYR A C 1
ATOM 1073 O O . TYR A 1 136 ? -12.742 19.656 -10.531 1 98.31 136 TYR A O 1
ATOM 1081 N N . ALA A 1 137 ? -12.727 17.547 -9.617 1 96.88 137 ALA A N 1
ATOM 1082 C CA . ALA A 1 137 ? -11.297 17.609 -9.305 1 96.88 137 ALA A CA 1
ATOM 1083 C C . ALA A 1 137 ? -10.453 17.297 -10.539 1 96.88 137 ALA A C 1
ATOM 1085 O O . ALA A 1 137 ? -9.75 16.281 -10.578 1 96.88 137 ALA A O 1
ATOM 1086 N N . LEU A 1 138 ? -10.352 18.203 -11.422 1 95.81 138 LEU A N 1
ATOM 1087 C CA . LEU A 1 138 ? -9.602 18.031 -12.664 1 95.81 138 LEU A CA 1
ATOM 1088 C C . LEU A 1 138 ? -8.109 17.875 -12.383 1 95.81 138 LEU A C 1
ATOM 1090 O O . LEU A 1 138 ? -7.547 18.609 -11.578 1 95.81 138 LEU A O 1
ATOM 1094 N N . GLY A 1 139 ? -7.434 16.891 -13.086 1 92.06 139 GLY A N 1
ATOM 1095 C CA . GLY A 1 139 ? -5.992 16.719 -12.984 1 92.06 139 GLY A CA 1
ATOM 1096 C C . GLY A 1 139 ? -5.59 15.609 -12.039 1 92.06 139 GLY A C 1
ATOM 1097 O O . GLY A 1 139 ? -4.418 15.227 -11.984 1 92.06 139 GLY A O 1
ATOM 1098 N N . ARG A 1 140 ? -6.457 14.992 -11.305 1 90.19 140 ARG A N 1
ATOM 1099 C CA . ARG A 1 140 ? -6.152 13.977 -10.305 1 90.19 140 ARG A CA 1
ATOM 1100 C C . ARG A 1 140 ? -6.078 12.594 -10.938 1 90.19 140 ARG A C 1
ATOM 1102 O O . ARG A 1 140 ? -5.242 11.773 -10.562 1 90.19 140 ARG A O 1
ATOM 1109 N N . ASP A 1 141 ? -6.918 12.297 -11.82 1 91.81 141 ASP A N 1
ATOM 1110 C CA . ASP A 1 141 ? -7.008 11.031 -12.547 1 91.81 141 ASP A CA 1
ATOM 1111 C C . ASP A 1 141 ? -7.184 11.273 -14.039 1 91.81 141 ASP A C 1
ATOM 1113 O O . ASP A 1 141 ? -8.305 11.461 -14.516 1 91.81 141 ASP A O 1
ATOM 1117 N N . PRO A 1 142 ? -6.152 11.094 -14.734 1 90.5 142 PRO A N 1
ATOM 1118 C CA . PRO A 1 142 ? -6.219 11.422 -16.156 1 90.5 142 PRO A CA 1
ATOM 1119 C C . PRO A 1 142 ? -7.266 10.594 -16.906 1 90.5 142 PRO A C 1
ATOM 1121 O O . PRO A 1 142 ? -7.941 11.117 -17.797 1 90.5 142 PRO A O 1
ATOM 1124 N N . ALA A 1 143 ? -7.363 9.328 -16.547 1 91.75 143 ALA A N 1
ATOM 1125 C CA . ALA A 1 143 ? -8.344 8.477 -17.234 1 91.75 143 ALA A CA 1
ATOM 1126 C C . ALA A 1 143 ? -9.766 8.969 -16.953 1 91.75 143 ALA A C 1
ATOM 1128 O O . ALA A 1 143 ? -10.586 9.031 -17.875 1 91.75 143 ALA A O 1
ATOM 1129 N N . MET A 1 144 ? -10.062 9.312 -15.75 1 95.38 144 MET A N 1
ATOM 1130 C CA . MET A 1 144 ? -11.391 9.812 -15.391 1 95.38 144 MET A CA 1
ATOM 1131 C C . MET A 1 144 ? -11.617 11.195 -15.977 1 95.38 144 MET A C 1
ATOM 1133 O O . MET A 1 144 ? -12.734 11.516 -16.406 1 95.38 144 MET A O 1
ATOM 1137 N N . ASP A 1 145 ? -10.562 12.047 -16.031 1 96 145 ASP A N 1
ATOM 1138 C CA . ASP A 1 145 ? -10.648 13.359 -16.672 1 96 145 ASP A CA 1
ATOM 1139 C C . ASP A 1 145 ? -11.133 13.234 -18.109 1 96 145 ASP A C 1
ATOM 1141 O O . ASP A 1 145 ? -12.023 13.969 -18.531 1 96 145 ASP A O 1
ATOM 1145 N N . THR A 1 146 ? -10.531 12.273 -18.766 1 95.88 146 THR A N 1
ATOM 1146 C CA . THR A 1 146 ? -10.883 12.062 -20.172 1 95.88 146 THR A CA 1
ATOM 1147 C C . THR A 1 146 ? -12.367 11.719 -20.297 1 95.88 146 THR A C 1
ATOM 1149 O O . THR A 1 146 ? -13.055 12.258 -21.172 1 95.88 146 THR A O 1
ATOM 1152 N N . ARG A 1 147 ? -12.891 10.898 -19.484 1 96.44 147 ARG A N 1
ATOM 1153 C CA . ARG A 1 147 ? -14.289 10.469 -19.531 1 96.44 147 ARG A CA 1
ATOM 1154 C C . ARG A 1 147 ? -15.227 11.625 -19.219 1 96.44 147 ARG A C 1
ATOM 1156 O O . ARG A 1 147 ? -16.219 11.828 -19.922 1 96.44 147 ARG A O 1
ATOM 1163 N N . VAL A 1 148 ? -14.906 12.367 -18.188 1 97 148 VAL A N 1
ATOM 1164 C CA . VAL A 1 148 ? -15.773 13.461 -17.734 1 97 148 VAL A CA 1
ATOM 1165 C C . VAL A 1 148 ? -15.766 14.578 -18.766 1 97 148 VAL A C 1
ATOM 1167 O O . VAL A 1 148 ? -16.812 15.117 -19.125 1 97 148 VAL A O 1
ATOM 1170 N N . LEU A 1 149 ? -14.578 14.914 -19.297 1 96.69 149 LEU A N 1
ATOM 1171 C CA . LEU A 1 149 ? -14.469 15.977 -20.297 1 96.69 149 LEU A CA 1
ATOM 1172 C C . LEU A 1 149 ? -15.141 15.562 -21.609 1 96.69 149 LEU A C 1
ATOM 1174 O O . LEU A 1 149 ? -15.711 16.406 -22.312 1 96.69 149 LEU A O 1
ATOM 1178 N N . ALA A 1 150 ? -15.062 14.258 -21.906 1 97.31 150 ALA A N 1
ATOM 1179 C CA . ALA A 1 150 ? -15.797 13.773 -23.078 1 97.31 150 ALA A CA 1
ATOM 1180 C C . ALA A 1 150 ? -17.297 14.016 -22.922 1 97.31 150 ALA A C 1
ATOM 1182 O O . ALA A 1 150 ? -17.984 14.359 -23.891 1 97.31 150 ALA A O 1
ATOM 1183 N N . ALA A 1 151 ? -17.766 13.781 -21.766 1 97.44 151 ALA A N 1
ATOM 1184 C CA . ALA A 1 151 ? -19.188 14.039 -21.5 1 97.44 151 ALA A CA 1
ATOM 1185 C C . ALA A 1 151 ? -19.516 15.523 -21.641 1 97.44 151 ALA A C 1
ATOM 1187 O O . ALA A 1 151 ? -20.578 15.883 -22.156 1 97.44 151 ALA A O 1
ATOM 1188 N N . VAL A 1 152 ? -18.672 16.406 -21.188 1 96.88 152 VAL A N 1
ATOM 1189 C CA . VAL A 1 152 ? -18.844 17.859 -21.344 1 96.88 152 VAL A CA 1
ATOM 1190 C C . VAL A 1 152 ? -18.906 18.203 -22.828 1 96.88 152 VAL A C 1
ATOM 1192 O O . VAL A 1 152 ? -19.781 18.969 -23.25 1 96.88 152 VAL A O 1
ATOM 1195 N N . HIS A 1 153 ? -18.016 17.625 -23.594 1 96.31 153 HIS A N 1
ATOM 1196 C CA . HIS A 1 153 ? -17.953 17.891 -25.016 1 96.31 153 HIS A CA 1
ATOM 1197 C C . HIS A 1 153 ? -19.219 17.391 -25.719 1 96.31 153 HIS A C 1
ATOM 1199 O O . HIS A 1 153 ? -19.75 18.062 -26.609 1 96.31 153 HIS A O 1
ATOM 1205 N N . LEU A 1 154 ? -19.594 16.266 -25.344 1 96.12 154 LEU A N 1
ATOM 1206 C CA . LEU A 1 154 ? -20.828 15.727 -25.922 1 96.12 154 LEU A CA 1
ATOM 1207 C C . LEU A 1 154 ? -22.016 16.625 -25.609 1 96.12 154 LEU A C 1
ATOM 1209 O O . LEU A 1 154 ? -22.891 16.812 -26.453 1 96.12 154 LEU A O 1
ATOM 1213 N N . THR A 1 155 ? -22.062 17.125 -24.422 1 95.94 155 THR A N 1
ATOM 1214 C CA . THR A 1 155 ? -23.125 18.078 -24.047 1 95.94 155 THR A CA 1
ATOM 1215 C C . THR A 1 155 ? -23.047 19.328 -24.906 1 95.94 155 THR A C 1
ATOM 1217 O O . THR A 1 155 ? -24.078 19.828 -25.375 1 95.94 155 THR A O 1
ATOM 1220 N N . ARG A 1 156 ? -21.906 19.734 -25.141 1 94.38 156 ARG A N 1
ATOM 1221 C CA . ARG A 1 156 ? -21.672 20.953 -25.906 1 94.38 156 ARG A CA 1
ATOM 1222 C C . ARG A 1 156 ? -22.125 20.781 -27.359 1 94.38 156 ARG A C 1
ATOM 1224 O O . ARG A 1 156 ? -22.594 21.734 -27.984 1 94.38 156 ARG A O 1
ATOM 1231 N N . ARG A 1 157 ? -22 19.656 -27.875 1 93.69 157 ARG A N 1
ATOM 1232 C CA . ARG A 1 157 ? -22.391 19.375 -29.25 1 93.69 157 ARG A CA 1
ATOM 1233 C C . ARG A 1 157 ? -23.906 19.5 -29.406 1 93.69 157 ARG A C 1
ATOM 1235 O O . ARG A 1 157 ? -24.406 19.625 -30.531 1 93.69 157 ARG A O 1
ATOM 1242 N N . ARG A 1 158 ? -24.609 19.594 -28.312 1 91.06 158 ARG A N 1
ATOM 1243 C CA . ARG A 1 158 ? -26.078 19.703 -28.375 1 91.06 158 ARG A CA 1
ATOM 1244 C C . ARG A 1 158 ? -26.516 21.156 -28.281 1 91.06 158 ARG A C 1
ATOM 1246 O O . ARG A 1 158 ? -27.688 21.453 -28.062 1 91.06 158 ARG A O 1
ATOM 1253 N N . GLN A 1 159 ? -25.594 21.984 -28.375 1 88.69 159 GLN A N 1
ATOM 1254 C CA . GLN A 1 159 ? -25.875 23.422 -28.25 1 88.69 159 GLN A CA 1
ATOM 1255 C C . GLN A 1 159 ? -26.922 23.859 -29.266 1 88.69 159 GLN A C 1
ATOM 1257 O O . GLN A 1 159 ? -27.75 24.719 -28.969 1 88.69 159 GLN A O 1
ATOM 1262 N N . ARG A 1 160 ? -26.875 23.328 -30.547 1 90 160 ARG A N 1
ATOM 1263 C CA . ARG A 1 160 ? -27.812 23.688 -31.594 1 90 160 ARG A CA 1
ATOM 1264 C C . ARG A 1 160 ? -29.234 23.328 -31.203 1 90 160 ARG A C 1
ATOM 1266 O O . ARG A 1 160 ? -30.188 23.891 -31.734 1 90 160 ARG A O 1
ATOM 1273 N N . MET A 1 161 ? -29.312 22.359 -30.328 1 92.62 161 MET A N 1
ATOM 1274 C CA . MET A 1 161 ? -30.625 21.938 -29.844 1 92.62 161 MET A CA 1
ATOM 1275 C C . MET A 1 161 ? -31.047 22.734 -28.625 1 92.62 161 MET A C 1
ATOM 1277 O O . MET A 1 161 ? -32.031 22.406 -27.953 1 92.62 161 MET A O 1
ATOM 1281 N N . GLY A 1 162 ? -30.266 23.766 -28.266 1 92.62 162 GLY A N 1
ATOM 1282 C CA . GLY A 1 162 ? -30.609 24.641 -27.156 1 92.62 162 GLY A CA 1
ATOM 1283 C C . GLY A 1 162 ? -30.078 24.172 -25.828 1 92.62 162 GLY A C 1
ATOM 1284 O O . GLY A 1 162 ? -30.516 24.641 -24.766 1 92.62 162 GLY A O 1
ATOM 1285 N N . VAL A 1 163 ? -29.219 23.203 -25.828 1 93.12 163 VAL A N 1
ATOM 1286 C CA . VAL A 1 163 ? -28.641 22.656 -24.609 1 93.12 163 VAL A CA 1
ATOM 1287 C C . VAL A 1 163 ? -27.281 23.297 -24.344 1 93.12 163 VAL A C 1
ATOM 1289 O O . VAL A 1 163 ? -26.438 23.375 -25.234 1 93.12 163 VAL A O 1
ATOM 1292 N N . LEU A 1 164 ? -27.109 23.828 -23.188 1 93.69 164 LEU A N 1
ATOM 1293 C CA . LEU A 1 164 ? -25.844 24.453 -22.812 1 93.69 164 LEU A CA 1
ATOM 1294 C C . LEU A 1 164 ? -25.016 23.531 -21.922 1 93.69 164 LEU A C 1
ATOM 1296 O O . LEU A 1 164 ? -25.578 22.859 -21.047 1 93.69 164 LEU A O 1
ATOM 1300 N N . ALA A 1 165 ? -23.719 23.484 -22.156 1 95.56 165 ALA A N 1
ATOM 1301 C CA . ALA A 1 165 ? -22.766 22.75 -21.328 1 95.56 165 ALA A CA 1
ATOM 1302 C C . ALA A 1 165 ? -22.109 23.656 -20.297 1 95.56 165 ALA A C 1
ATOM 1304 O O . ALA A 1 165 ? -22.094 24.875 -20.469 1 95.56 165 ALA A O 1
ATOM 1305 N N . PRO A 1 166 ? -21.609 23 -19.219 1 96.25 166 PRO A N 1
ATOM 1306 C CA . PRO A 1 166 ? -20.891 23.828 -18.266 1 96.25 166 PRO A CA 1
ATOM 1307 C C . PRO A 1 166 ? -19.734 24.609 -18.906 1 96.25 166 PRO A C 1
ATOM 1309 O O . PRO A 1 166 ? -19 24.062 -19.734 1 96.25 166 PRO A O 1
ATOM 1312 N N . THR A 1 167 ? -19.625 25.844 -18.547 1 95.38 167 THR A N 1
ATOM 1313 C CA . THR A 1 167 ? -18.547 26.672 -19.062 1 95.38 167 THR A CA 1
ATOM 1314 C C . THR A 1 167 ? -17.469 26.891 -18.016 1 95.38 167 THR A C 1
ATOM 1316 O O . THR A 1 167 ? -16.406 27.453 -18.297 1 95.38 167 THR A O 1
ATOM 1319 N N . GLU A 1 168 ? -17.75 26.469 -16.766 1 96.5 168 GLU A N 1
ATOM 1320 C CA . GLU A 1 168 ? -16.797 26.578 -15.648 1 96.5 168 GLU A CA 1
ATOM 1321 C C . GLU A 1 168 ? -16.594 25.219 -14.969 1 96.5 168 GLU A C 1
ATOM 1323 O O . GLU A 1 168 ? -17.562 24.5 -14.703 1 96.5 168 GLU A O 1
ATOM 1328 N N . ILE A 1 169 ? -15.383 24.875 -14.758 1 97.31 169 ILE A N 1
ATOM 1329 C CA . ILE A 1 169 ? -15.031 23.766 -13.891 1 97.31 169 ILE A CA 1
ATOM 1330 C C . ILE A 1 169 ? -14.445 24.281 -12.578 1 97.31 169 ILE A C 1
ATOM 1332 O O . ILE A 1 169 ? -13.445 25 -12.586 1 97.31 169 ILE A O 1
ATOM 1336 N N . VAL A 1 170 ? -15.102 23.984 -11.523 1 97 170 VAL A N 1
ATOM 1337 C CA . VAL A 1 170 ? -14.75 24.516 -10.203 1 97 170 VAL A CA 1
ATOM 1338 C C . VAL A 1 170 ? -14.055 23.438 -9.383 1 97 170 VAL A C 1
ATOM 1340 O O . VAL A 1 170 ? -14.531 22.297 -9.305 1 97 170 VAL A O 1
ATOM 1343 N N . ASP A 1 171 ? -12.984 23.766 -8.734 1 96 171 ASP A N 1
ATOM 1344 C CA . ASP A 1 171 ? -12.219 22.844 -7.895 1 96 171 ASP A CA 1
ATOM 1345 C C . ASP A 1 171 ? -12.938 22.578 -6.574 1 96 171 ASP A C 1
ATOM 1347 O O . ASP A 1 171 ? -13.484 23.5 -5.961 1 96 171 ASP A O 1
ATOM 1351 N N . PRO A 1 172 ? -12.883 21.328 -6.145 1 94.75 172 PRO A N 1
ATOM 1352 C CA . PRO A 1 172 ? -13.539 20.984 -4.879 1 94.75 172 PRO A CA 1
ATOM 1353 C C . PRO A 1 172 ? -13.023 21.812 -3.703 1 94.75 172 PRO A C 1
ATOM 1355 O O . PRO A 1 172 ? -13.719 21.953 -2.693 1 94.75 172 PRO A O 1
ATOM 1358 N N . SER A 1 173 ? -11.836 22.297 -3.744 1 93.75 173 SER A N 1
ATOM 1359 C CA . SER A 1 173 ? -11.258 23.078 -2.654 1 93.75 173 SER A CA 1
ATOM 1360 C C . SER A 1 173 ? -12.109 24.297 -2.336 1 93.75 173 SER A C 1
ATOM 1362 O O . SER A 1 173 ? -12.078 24.812 -1.214 1 93.75 173 SER A O 1
ATOM 1364 N N . ALA A 1 174 ? -12.914 24.703 -3.266 1 93.38 174 ALA A N 1
ATOM 1365 C CA . ALA A 1 174 ? -13.711 25.922 -3.092 1 93.38 174 ALA A CA 1
ATOM 1366 C C . ALA A 1 174 ? -14.953 25.641 -2.254 1 93.38 174 ALA A C 1
ATOM 1368 O O . ALA A 1 174 ? -15.438 26.516 -1.535 1 93.38 174 ALA A O 1
ATOM 1369 N N . HIS A 1 175 ? -15.445 24.469 -2.307 1 96.56 175 HIS A N 1
ATOM 1370 C CA . HIS A 1 175 ? -16.75 24.266 -1.702 1 96.56 175 HIS A CA 1
ATOM 1371 C C . HIS A 1 175 ? -16.766 23.047 -0.797 1 96.56 175 HIS A C 1
ATOM 1373 O O . HIS A 1 175 ? -17.453 23.031 0.228 1 96.56 175 HIS A O 1
ATOM 1379 N N . VAL A 1 176 ? -16 22 -1.087 1 97.88 176 VAL A N 1
ATOM 1380 C CA . VAL A 1 176 ? -16.016 20.766 -0.303 1 97.88 176 VAL A CA 1
ATOM 1381 C C . VAL A 1 176 ? -15.039 20.891 0.867 1 97.88 176 VAL A C 1
ATOM 1383 O O . VAL A 1 176 ? -15.367 20.547 2 1 97.88 176 VAL A O 1
ATOM 1386 N N . HIS A 1 177 ? -13.844 21.391 0.677 1 97.31 177 HIS A N 1
ATOM 1387 C CA . HIS A 1 177 ? -12.766 21.391 1.659 1 97.31 177 HIS A CA 1
ATOM 1388 C C . HIS A 1 177 ? -13.117 22.266 2.863 1 97.31 177 HIS A C 1
ATOM 1390 O O . HIS A 1 177 ? -12.82 21.906 4.004 1 97.31 177 HIS A O 1
ATOM 1396 N N . PRO A 1 178 ? -13.82 23.391 2.633 1 96 178 PRO A N 1
ATOM 1397 C CA . PRO A 1 178 ? -14.25 24.141 3.811 1 96 178 PRO A CA 1
ATOM 1398 C C . PRO A 1 178 ? -15.219 23.359 4.699 1 96 178 PRO A C 1
ATOM 1400 O O . PRO A 1 178 ? -15.266 23.594 5.91 1 96 178 PRO A O 1
ATOM 1403 N N . MET A 1 179 ? -15.992 22.469 4.113 1 97.81 179 MET A N 1
ATOM 1404 C CA . MET A 1 179 ? -16.891 21.625 4.898 1 97.81 179 MET A CA 1
ATOM 1405 C C . MET A 1 179 ? -16.094 20.594 5.699 1 97.81 179 MET A C 1
ATOM 1407 O O . MET A 1 179 ? -16.375 20.391 6.883 1 97.81 179 MET A O 1
ATOM 1411 N N . ARG A 1 180 ? -15.062 20.031 5.078 1 98.12 180 ARG A N 1
ATOM 1412 C CA . ARG A 1 180 ? -14.266 18.984 5.707 1 98.12 180 ARG A CA 1
ATOM 1413 C C . ARG A 1 180 ? -13.375 19.562 6.805 1 98.12 180 ARG A C 1
ATOM 1415 O O . ARG A 1 180 ? -12.891 18.812 7.664 1 98.12 180 ARG A O 1
ATOM 1422 N N . LEU A 1 181 ? -13.094 20.812 6.73 1 97.56 181 LEU A N 1
ATOM 1423 C CA . LEU A 1 181 ? -12.195 21.453 7.688 1 97.56 181 LEU A CA 1
ATOM 1424 C C . LEU A 1 181 ? -12.773 21.391 9.094 1 97.56 181 LEU A C 1
ATOM 1426 O O . LEU A 1 181 ? -12.023 21.312 10.078 1 97.56 181 LEU A O 1
ATOM 1430 N N . PHE A 1 182 ? -14.062 21.438 9.242 1 97.5 182 PHE A N 1
ATOM 1431 C CA . PHE A 1 182 ? -14.719 21.438 10.547 1 97.5 182 PHE A CA 1
ATOM 1432 C C . PHE A 1 182 ? -15.398 20.094 10.805 1 97.5 182 PHE A C 1
ATOM 1434 O O . PHE A 1 182 ? -16.312 19.703 10.07 1 97.5 182 PHE A O 1
ATOM 1441 N N . LYS A 1 183 ? -15 19.469 11.836 1 97.94 183 LYS A N 1
ATOM 1442 C CA . LYS A 1 183 ? -15.391 18.094 12.102 1 97.94 183 LYS A CA 1
ATOM 1443 C C . LYS A 1 183 ? -16.75 18.031 12.773 1 97.94 183 LYS A C 1
ATOM 1445 O O . LYS A 1 183 ? -17.062 18.828 13.656 1 97.94 183 LYS A O 1
ATOM 1450 N N . SER A 1 184 ? -17.578 17.125 12.328 1 96.44 184 SER A N 1
ATOM 1451 C CA . SER A 1 184 ? -18.812 16.797 13.008 1 96.44 184 SER A CA 1
ATOM 1452 C C . SER A 1 184 ? -18.562 15.945 14.25 1 96.44 184 SER A C 1
ATOM 1454 O O . SER A 1 184 ? -17.438 15.5 14.484 1 96.44 184 SER A O 1
ATOM 1456 N N . ALA A 1 185 ? -19.656 15.742 15.039 1 95.94 185 ALA A N 1
ATOM 1457 C CA . ALA A 1 185 ? -19.547 14.883 16.219 1 95.94 185 ALA A CA 1
ATOM 1458 C C . ALA A 1 185 ? -19.156 13.461 15.828 1 95.94 185 ALA A C 1
ATOM 1460 O O . ALA A 1 185 ? -18.375 12.812 16.516 1 95.94 185 ALA A O 1
ATOM 1461 N N . LEU A 1 186 ? -19.703 12.977 14.711 1 94.56 186 LEU A N 1
ATOM 1462 C CA . LEU A 1 186 ? -19.391 11.633 14.234 1 94.56 186 LEU A CA 1
ATOM 1463 C C . LEU A 1 186 ? -17.922 11.523 13.852 1 94.56 186 LEU A C 1
ATOM 1465 O O . LEU A 1 186 ? -17.281 10.508 14.133 1 94.56 186 LEU A O 1
ATOM 1469 N N . GLU A 1 187 ? -17.438 12.531 13.18 1 96.75 187 GLU A N 1
ATOM 1470 C CA . GLU A 1 187 ? -16.031 12.539 12.797 1 96.75 187 GLU A CA 1
ATOM 1471 C C . GLU A 1 187 ? -15.117 12.562 14.023 1 96.75 187 GLU A C 1
ATOM 1473 O O . GLU A 1 187 ? -14.102 11.867 14.062 1 96.75 187 GLU A O 1
ATOM 1478 N N . LEU A 1 188 ? -15.461 13.336 14.984 1 97.38 188 LEU A N 1
ATOM 1479 C CA . LEU A 1 188 ? -14.656 13.438 16.203 1 97.38 188 LEU A CA 1
ATOM 1480 C C . LEU A 1 188 ? -14.664 12.117 16.969 1 97.38 188 LEU A C 1
ATOM 1482 O O . LEU A 1 188 ? -13.656 11.742 17.562 1 97.38 188 LEU A O 1
ATOM 1486 N N . ASP A 1 189 ? -15.797 11.5 16.984 1 95.94 189 ASP A N 1
ATOM 1487 C CA . ASP A 1 189 ? -15.867 10.18 17.594 1 95.94 189 ASP A CA 1
ATOM 1488 C C . ASP A 1 189 ? -14.93 9.195 16.906 1 95.94 189 ASP A C 1
ATOM 1490 O O . ASP A 1 189 ? -14.203 8.445 17.547 1 95.94 189 ASP A O 1
ATOM 1494 N N . ALA A 1 190 ? -14.953 9.164 15.586 1 96.06 190 ALA A N 1
ATOM 1495 C CA . ALA A 1 190 ? -14.07 8.312 14.805 1 96.06 190 ALA A CA 1
ATOM 1496 C C . ALA A 1 190 ? -12.609 8.656 15.055 1 96.06 190 ALA A C 1
ATOM 1498 O O . ALA A 1 190 ? -11.766 7.766 15.203 1 96.06 190 ALA A O 1
ATOM 1499 N N . MET A 1 191 ? -12.281 9.93 15.109 1 97.69 191 MET A N 1
ATOM 1500 C CA . MET A 1 191 ? -10.922 10.367 15.406 1 97.69 191 MET A CA 1
ATOM 1501 C C . MET A 1 191 ? -10.484 9.906 16.797 1 97.69 191 MET A C 1
ATOM 1503 O O . MET A 1 191 ? -9.328 9.547 17 1 97.69 191 MET A O 1
ATOM 1507 N N . GLY A 1 192 ? -11.43 9.969 17.688 1 97.44 192 GLY A N 1
ATOM 1508 C CA . GLY A 1 192 ? -11.141 9.453 19.016 1 97.44 192 GLY A CA 1
ATOM 1509 C C . GLY A 1 192 ? -10.719 8 19.016 1 97.44 192 GLY A C 1
ATOM 1510 O O . GLY A 1 192 ? -9.789 7.617 19.734 1 97.44 192 GLY A O 1
ATOM 1511 N N . ARG A 1 193 ? -11.359 7.191 18.219 1 97.25 193 ARG A N 1
ATOM 1512 C CA . ARG A 1 193 ? -11 5.785 18.094 1 97.25 193 ARG A CA 1
ATOM 1513 C C . ARG A 1 193 ? -9.617 5.621 17.469 1 97.25 193 ARG A C 1
ATOM 1515 O O . ARG A 1 193 ? -8.836 4.77 17.906 1 97.25 193 ARG A O 1
ATOM 1522 N N . ALA A 1 194 ? -9.336 6.422 16.484 1 98.31 194 ALA A N 1
ATOM 1523 C CA . ALA A 1 194 ? -8.008 6.402 15.859 1 98.31 194 ALA A CA 1
ATOM 1524 C C . ALA A 1 194 ? -6.926 6.754 16.875 1 98.31 194 ALA A C 1
ATOM 1526 O O . ALA A 1 194 ? -5.871 6.113 16.906 1 98.31 194 ALA A O 1
ATOM 1527 N N . ILE A 1 195 ? -7.195 7.73 17.688 1 98.56 195 ILE A N 1
ATOM 1528 C CA . ILE A 1 195 ? -6.234 8.203 18.672 1 98.56 195 ILE A CA 1
ATOM 1529 C C . ILE A 1 195 ? -6.031 7.137 19.75 1 98.56 195 ILE A C 1
ATOM 1531 O O . ILE A 1 195 ? -4.91 6.922 20.219 1 98.56 195 ILE A O 1
ATOM 1535 N N . GLU A 1 196 ? -7.105 6.523 20.141 1 98.31 196 GLU A N 1
ATOM 1536 C CA . GLU A 1 196 ? -6.996 5.445 21.125 1 98.31 196 GLU A CA 1
ATOM 1537 C C . GLU A 1 196 ? -6.109 4.316 20.594 1 98.31 196 GLU A C 1
ATOM 1539 O O . GLU A 1 196 ? -5.246 3.814 21.328 1 98.31 196 GLU A O 1
ATOM 1544 N N . ALA A 1 197 ? -6.359 3.871 19.391 1 98.5 197 ALA A N 1
ATOM 1545 C CA . ALA A 1 197 ? -5.504 2.861 18.766 1 98.5 197 ALA A CA 1
ATOM 1546 C C . ALA A 1 197 ? -4.055 3.332 18.719 1 98.5 197 ALA A C 1
ATOM 1548 O O . ALA A 1 197 ? -3.129 2.551 18.953 1 98.5 197 ALA A O 1
ATOM 1549 N N . THR A 1 198 ? -3.854 4.617 18.406 1 98.88 198 THR A N 1
ATOM 1550 C CA . THR A 1 198 ? -2.525 5.215 18.344 1 98.88 198 THR A CA 1
ATOM 1551 C C . THR A 1 198 ? -1.848 5.184 19.703 1 98.88 198 THR A C 1
ATOM 1553 O O . THR A 1 198 ? -0.66 4.871 19.812 1 98.88 198 THR A O 1
ATOM 1556 N N . ARG A 1 199 ? -2.6 5.508 20.719 1 98.81 199 ARG A N 1
ATOM 1557 C CA . ARG A 1 199 ? -2.084 5.426 22.078 1 98.81 199 ARG A CA 1
ATOM 1558 C C . ARG A 1 199 ? -1.572 4.023 22.391 1 98.81 199 ARG A C 1
ATOM 1560 O O . ARG A 1 199 ? -0.463 3.859 22.891 1 98.81 199 ARG A O 1
ATOM 1567 N N . GLU A 1 200 ? -2.34 3.023 22.062 1 98.69 200 GLU A N 1
ATOM 1568 C CA . GLU A 1 200 ? -1.958 1.637 22.312 1 98.69 200 GLU A CA 1
ATOM 1569 C C . GLU A 1 200 ? -0.728 1.246 21.5 1 98.69 200 GLU A C 1
ATOM 1571 O O . GLU A 1 200 ? 0.122 0.49 21.969 1 98.69 200 GLU A O 1
ATOM 1576 N N . GLY A 1 201 ? -0.709 1.719 20.281 1 98.81 201 GLY A N 1
ATOM 1577 C CA . GLY A 1 201 ? 0.455 1.46 19.453 1 98.81 201 GLY A CA 1
ATOM 1578 C C . GLY A 1 201 ? 1.738 2.029 20.031 1 98.81 201 GLY A C 1
ATOM 1579 O O . GLY A 1 201 ? 2.758 1.34 20.094 1 98.81 201 GLY A O 1
ATOM 1580 N N . HIS A 1 202 ? 1.733 3.281 20.438 1 98.81 202 HIS A N 1
ATOM 1581 C CA . HIS A 1 202 ? 2.916 3.9 21.031 1 98.81 202 HIS A CA 1
ATOM 1582 C C . HIS A 1 202 ? 3.314 3.201 22.328 1 98.81 202 HIS A C 1
ATOM 1584 O O . HIS A 1 202 ? 4.504 3.029 22.609 1 98.81 202 HIS A O 1
ATOM 1590 N N . ALA A 1 203 ? 2.34 2.836 23.125 1 98.56 203 ALA A N 1
ATOM 1591 C CA . ALA A 1 203 ? 2.627 2.082 24.344 1 98.56 203 ALA A CA 1
ATOM 1592 C C . ALA A 1 203 ? 3.328 0.765 24.016 1 98.56 203 ALA A C 1
ATOM 1594 O O . ALA A 1 203 ? 4.301 0.393 24.672 1 98.56 203 ALA A O 1
ATOM 1595 N N . ALA A 1 204 ? 2.812 0.037 23.047 1 98.44 204 ALA A N 1
ATOM 1596 C CA . ALA A 1 204 ? 3.426 -1.22 22.625 1 98.44 204 ALA A CA 1
ATOM 1597 C C . ALA A 1 204 ? 4.863 -1.001 22.156 1 98.44 204 ALA A C 1
ATOM 1599 O O . ALA A 1 204 ? 5.75 -1.801 22.469 1 98.44 204 ALA A O 1
ATOM 1600 N N . ALA A 1 205 ? 5.07 0.046 21.391 1 98.44 205 ALA A N 1
ATOM 1601 C CA . ALA A 1 205 ? 6.41 0.387 20.922 1 98.44 205 ALA A CA 1
ATOM 1602 C C . ALA A 1 205 ? 7.363 0.607 22.078 1 98.44 205 ALA A C 1
ATOM 1604 O O . ALA A 1 205 ? 8.484 0.089 22.094 1 98.44 205 ALA A O 1
ATOM 1605 N N . MET A 1 206 ? 6.953 1.365 23.062 1 98.31 206 MET A N 1
ATOM 1606 C CA . MET A 1 206 ? 7.789 1.668 24.234 1 98.31 206 MET A CA 1
ATOM 1607 C C . MET A 1 206 ? 8.148 0.395 24.984 1 98.31 206 MET A C 1
ATOM 1609 O O . MET A 1 206 ? 9.25 0.281 25.531 1 98.31 206 MET A O 1
ATOM 1613 N N . ARG A 1 207 ? 7.262 -0.549 25 1 97.69 207 ARG A N 1
ATOM 1614 C CA . ARG A 1 207 ? 7.469 -1.792 25.734 1 97.69 207 ARG A CA 1
ATOM 1615 C C . ARG A 1 207 ? 8.57 -2.631 25.109 1 97.69 207 ARG A C 1
ATOM 1617 O O . ARG A 1 207 ? 9.305 -3.328 25.797 1 97.69 207 ARG A O 1
ATOM 1624 N N . VAL A 1 208 ? 8.711 -2.539 23.766 1 97.69 208 VAL A N 1
ATOM 1625 C CA . VAL A 1 208 ? 9.57 -3.508 23.094 1 97.69 208 VAL A CA 1
ATOM 1626 C C . VAL A 1 208 ? 10.875 -2.842 22.688 1 97.69 208 VAL A C 1
ATOM 1628 O O . VAL A 1 208 ? 11.852 -3.521 22.344 1 97.69 208 VAL A O 1
ATOM 1631 N N . ALA A 1 209 ? 10.922 -1.544 22.641 1 98.06 209 ALA A N 1
ATOM 1632 C CA . ALA A 1 209 ? 12.117 -0.831 22.219 1 98.06 209 ALA A CA 1
ATOM 1633 C C . ALA A 1 209 ? 13.258 -1.02 23.219 1 98.06 209 ALA A C 1
ATOM 1635 O O . ALA A 1 209 ? 13.125 -0.648 24.375 1 98.06 209 ALA A O 1
ATOM 1636 N N . LYS A 1 210 ? 14.336 -1.554 22.797 1 97.75 210 LYS A N 1
ATOM 1637 C CA . LYS A 1 210 ? 15.523 -1.791 23.609 1 97.75 210 LYS A CA 1
ATOM 1638 C C . LYS A 1 210 ? 16.766 -1.952 22.734 1 97.75 210 LYS A C 1
ATOM 1640 O O . LYS A 1 210 ? 16.656 -2.279 21.547 1 97.75 210 LYS A O 1
ATOM 1645 N N . PRO A 1 211 ? 17.953 -1.669 23.391 1 97.88 211 PRO A N 1
ATOM 1646 C CA . PRO A 1 211 ? 19.172 -1.91 22.609 1 97.88 211 PRO A CA 1
ATOM 1647 C C . PRO A 1 211 ? 19.219 -3.324 22.031 1 97.88 211 PRO A C 1
ATOM 1649 O O . PRO A 1 211 ? 18.875 -4.289 22.719 1 97.88 211 PRO A O 1
ATOM 1652 N N . GLY A 1 212 ? 19.609 -3.451 20.781 1 97.75 212 GLY A N 1
ATOM 1653 C CA . GLY A 1 212 ? 19.688 -4.746 20.125 1 97.75 212 GLY A CA 1
ATOM 1654 C C . GLY A 1 212 ? 18.484 -5.055 19.25 1 97.75 212 GLY A C 1
ATOM 1655 O O . GLY A 1 212 ? 18.578 -5.824 18.297 1 97.75 212 GLY A O 1
ATOM 1656 N N . ALA A 1 213 ? 17.344 -4.488 19.516 1 97.38 213 ALA A N 1
ATOM 1657 C CA . ALA A 1 213 ? 16.156 -4.68 18.703 1 97.38 213 ALA A CA 1
ATOM 1658 C C . ALA A 1 213 ? 16.219 -3.863 17.422 1 97.38 213 ALA A C 1
ATOM 1660 O O . ALA A 1 213 ? 16.891 -2.83 17.359 1 97.38 213 ALA A O 1
ATOM 1661 N N . PHE A 1 214 ? 15.547 -4.312 16.406 1 97.88 214 PHE A N 1
ATOM 1662 C CA . PHE A 1 214 ? 15.477 -3.574 15.156 1 97.88 214 PHE A CA 1
ATOM 1663 C C . PHE A 1 214 ? 14.289 -2.619 15.156 1 97.88 214 PHE A C 1
ATOM 1665 O O . PHE A 1 214 ? 13.266 -2.895 15.789 1 97.88 214 PHE A O 1
ATOM 1672 N N . GLU A 1 215 ? 14.43 -1.471 14.391 1 98.5 215 GLU A N 1
ATOM 1673 C CA . GLU A 1 215 ? 13.344 -0.513 14.211 1 98.5 215 GLU A CA 1
ATOM 1674 C C . GLU A 1 215 ? 12.07 -1.203 13.719 1 98.5 215 GLU A C 1
ATOM 1676 O O . GLU A 1 215 ? 10.977 -0.89 14.18 1 98.5 215 GLU A O 1
ATOM 1681 N N . TYR A 1 216 ? 12.18 -2.221 12.781 1 97.88 216 TYR A N 1
ATOM 1682 C CA . TYR A 1 216 ? 11.008 -2.867 12.188 1 97.88 216 TYR A CA 1
ATOM 1683 C C . TYR A 1 216 ? 10.305 -3.75 13.211 1 97.88 216 TYR A C 1
ATOM 1685 O O . TYR A 1 216 ? 9.117 -4.055 13.062 1 97.88 216 TYR A O 1
ATOM 1693 N N . GLU A 1 217 ? 11.016 -4.258 14.188 1 98.12 217 GLU A N 1
ATOM 1694 C CA . GLU A 1 217 ? 10.367 -5.012 15.258 1 98.12 217 GLU A CA 1
ATOM 1695 C C . GLU A 1 217 ? 9.43 -4.125 16.078 1 98.12 217 GLU A C 1
ATOM 1697 O O . GLU A 1 217 ? 8.344 -4.555 16.469 1 98.12 217 GLU A O 1
ATOM 1702 N N . VAL A 1 218 ? 9.898 -2.875 16.344 1 98.62 218 VAL A N 1
ATOM 1703 C CA . VAL A 1 218 ? 9.07 -1.893 17.031 1 98.62 218 VAL A CA 1
ATOM 1704 C C . VAL A 1 218 ? 7.875 -1.524 16.156 1 98.62 218 VAL A C 1
ATOM 1706 O O . VAL A 1 218 ? 6.738 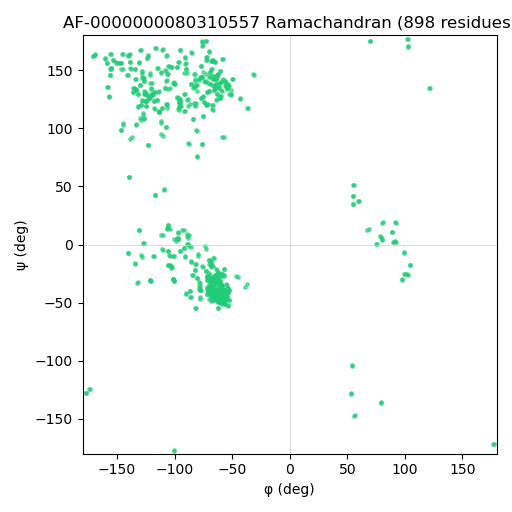-1.472 16.641 1 98.62 218 VAL A O 1
ATOM 1709 N N . GLU A 1 219 ? 8.133 -1.309 14.891 1 98.69 219 GLU A N 1
ATOM 1710 C CA . GLU A 1 219 ? 7.066 -1.017 13.938 1 98.69 219 GLU A CA 1
ATOM 1711 C C . GLU A 1 219 ? 6.004 -2.113 13.945 1 98.69 219 GLU A C 1
ATOM 1713 O O . GLU A 1 219 ? 4.809 -1.826 13.898 1 98.69 219 GLU A O 1
ATOM 1718 N N . ALA A 1 220 ? 6.438 -3.381 13.938 1 98.62 220 ALA A N 1
ATOM 1719 C CA . ALA A 1 220 ? 5.535 -4.531 13.914 1 98.62 220 ALA A CA 1
ATOM 1720 C C . ALA A 1 220 ? 4.543 -4.473 15.078 1 98.62 220 ALA A C 1
ATOM 1722 O O . ALA A 1 220 ? 3.346 -4.688 14.883 1 98.62 220 ALA A O 1
ATOM 1723 N N . GLU A 1 221 ? 5.043 -4.137 16.25 1 98.69 221 GLU A N 1
ATOM 1724 C CA . GLU A 1 221 ? 4.188 -4.078 17.438 1 98.69 221 GLU A CA 1
ATOM 1725 C C . GLU A 1 221 ? 3.225 -2.898 17.359 1 98.69 221 GLU A C 1
ATOM 1727 O O . GLU A 1 221 ? 2.07 -3.006 17.781 1 98.69 221 GLU A O 1
ATOM 1732 N N . LEU A 1 222 ? 3.738 -1.824 16.906 1 98.5 222 LEU A N 1
ATOM 1733 C CA . LEU A 1 222 ? 2.951 -0.607 16.734 1 98.5 222 LEU A CA 1
ATOM 1734 C C . LEU A 1 222 ? 1.775 -0.839 15.797 1 98.5 222 LEU A C 1
ATOM 1736 O O . LEU A 1 222 ? 0.626 -0.562 16.156 1 98.5 222 LEU A O 1
ATOM 1740 N N . VAL A 1 223 ? 1.999 -1.388 14.641 1 98.56 223 VAL A N 1
ATOM 1741 C CA . VAL A 1 223 ? 0.986 -1.589 13.609 1 98.56 223 VAL A CA 1
ATOM 1742 C C . VAL A 1 223 ? 0.02 -2.689 14.047 1 98.56 223 VAL A C 1
ATOM 1744 O O . VAL A 1 223 ? -1.179 -2.617 13.766 1 98.56 223 VAL A O 1
ATOM 1747 N N . ARG A 1 224 ? 0.568 -3.703 14.711 1 98.62 224 ARG A N 1
ATOM 1748 C CA . ARG A 1 224 ? -0.303 -4.73 15.273 1 98.62 224 ARG A CA 1
ATOM 1749 C C . ARG A 1 224 ? -1.355 -4.113 16.188 1 98.62 224 ARG A C 1
ATOM 1751 O O . ARG A 1 224 ? -2.533 -4.473 16.125 1 98.62 224 ARG A O 1
ATOM 1758 N N . ALA A 1 225 ? -0.947 -3.203 17.016 1 98.62 225 ALA A N 1
ATOM 1759 C CA . ALA A 1 225 ? -1.868 -2.561 17.953 1 98.62 225 ALA A CA 1
ATOM 1760 C C . ALA A 1 225 ? -2.953 -1.788 17.203 1 98.62 225 ALA A C 1
ATOM 1762 O O . ALA A 1 225 ? -4.125 -1.831 17.578 1 98.62 225 ALA A O 1
ATOM 1763 N N . PHE A 1 226 ? -2.574 -1.035 16.141 1 98.5 226 PHE A N 1
ATOM 1764 C CA . PHE A 1 226 ? -3.559 -0.333 15.32 1 98.5 226 PHE A CA 1
ATOM 1765 C C . PHE A 1 226 ? -4.637 -1.291 14.828 1 98.5 226 PHE A C 1
ATOM 1767 O O . PHE A 1 226 ? -5.828 -1.056 15.047 1 98.5 226 PHE A O 1
ATOM 1774 N N . ARG A 1 227 ? -4.195 -2.404 14.195 1 97.88 227 ARG A N 1
ATOM 1775 C CA . ARG A 1 227 ? -5.109 -3.32 13.523 1 97.88 227 ARG A CA 1
ATOM 1776 C C . ARG A 1 227 ? -5.977 -4.066 14.531 1 97.88 227 ARG A C 1
ATOM 1778 O O . ARG A 1 227 ? -7.168 -4.281 14.289 1 97.88 227 ARG A O 1
ATOM 1785 N N . ARG A 1 228 ? -5.371 -4.414 15.641 1 96.81 228 ARG A N 1
ATOM 1786 C CA . ARG A 1 228 ? -6.105 -5.129 16.688 1 96.81 228 ARG A CA 1
ATOM 1787 C C . ARG A 1 228 ? -7.246 -4.277 17.234 1 96.81 228 ARG A C 1
ATOM 1789 O O . ARG A 1 228 ? -8.242 -4.809 17.734 1 96.81 228 ARG A O 1
ATOM 1796 N N . HIS A 1 229 ? -7.082 -3 17.094 1 95.69 229 HIS A N 1
ATOM 1797 C CA . HIS A 1 229 ? -8.109 -2.09 17.578 1 95.69 229 HIS A CA 1
ATOM 1798 C C . HIS A 1 229 ? -9.102 -1.734 16.469 1 95.69 229 HIS A C 1
ATOM 1800 O O . HIS A 1 229 ? -9.836 -0.752 16.578 1 95.69 229 HIS A O 1
ATOM 1806 N N . GLY A 1 230 ? -9.047 -2.449 15.406 1 94.62 230 GLY A N 1
ATOM 1807 C CA . GLY A 1 230 ? -10.055 -2.35 14.367 1 94.62 230 GLY A CA 1
ATOM 1808 C C . GLY A 1 230 ? -9.719 -1.313 13.312 1 94.62 230 GLY A C 1
ATOM 1809 O O . GLY A 1 230 ? -10.539 -1.022 12.438 1 94.62 230 GLY A O 1
ATOM 1810 N N . CYS A 1 231 ? -8.547 -0.696 13.469 1 97 231 CYS A N 1
ATOM 1811 C CA . CYS A 1 231 ? -8.156 0.279 12.461 1 97 231 CYS A CA 1
ATOM 1812 C C . CYS A 1 231 ? -7.836 -0.406 11.141 1 97 231 CYS A C 1
ATOM 1814 O O . CYS A 1 231 ? -7.215 -1.473 11.117 1 97 231 CYS A O 1
ATOM 1816 N N . GLU A 1 232 ? -8.258 0.137 10.016 1 94.56 232 GLU A N 1
ATOM 1817 C CA . GLU A 1 232 ? -8.086 -0.468 8.695 1 94.56 232 GLU A CA 1
ATOM 1818 C C . GLU A 1 232 ? -6.625 -0.408 8.25 1 94.56 232 GLU A C 1
ATOM 1820 O O . GLU A 1 232 ? -6.156 -1.288 7.523 1 94.56 232 GLU A O 1
ATOM 1825 N N . ARG A 1 233 ? -5.922 0.631 8.695 1 96 233 ARG A N 1
ATOM 1826 C CA . ARG A 1 233 ? -4.555 0.894 8.242 1 96 233 ARG A CA 1
ATOM 1827 C C . ARG A 1 233 ? -3.912 2.004 9.07 1 96 233 ARG A C 1
ATOM 1829 O O . ARG A 1 233 ? -4.605 2.748 9.766 1 96 233 ARG A O 1
ATOM 1836 N N . PRO A 1 234 ? -2.584 2.064 8.992 1 98.12 234 PRO A N 1
ATOM 1837 C CA . PRO A 1 234 ? -1.989 3.316 9.469 1 98.12 234 PRO A CA 1
ATOM 1838 C C . PRO A 1 234 ? -2.412 4.523 8.633 1 98.12 234 PRO A C 1
ATOM 1840 O O . PRO A 1 234 ? -2.635 4.398 7.426 1 98.12 234 PRO A O 1
ATOM 1843 N N . ALA A 1 235 ? -2.555 5.656 9.242 1 98.38 235 ALA A N 1
ATOM 1844 C CA . ALA A 1 235 ? -2.924 6.879 8.531 1 98.38 235 ALA A CA 1
ATOM 1845 C C . ALA A 1 235 ? -1.879 7.234 7.48 1 98.38 235 ALA A C 1
ATOM 1847 O O . ALA A 1 235 ? -2.205 7.836 6.453 1 98.38 235 ALA A O 1
ATOM 1848 N N . TYR A 1 236 ? -0.706 6.926 7.715 1 97.94 236 TYR A N 1
ATOM 1849 C CA . TYR A 1 236 ? 0.489 7.078 6.891 1 97.94 236 TYR A CA 1
ATOM 1850 C C . TYR A 1 236 ? 1.556 6.062 7.285 1 97.94 236 TYR A C 1
ATOM 1852 O O . TYR A 1 236 ? 1.447 5.414 8.328 1 97.94 236 TYR A O 1
ATOM 1860 N N . GLU A 1 237 ? 2.539 5.855 6.449 1 97 237 GLU A N 1
ATOM 1861 C CA . GLU A 1 237 ? 3.59 4.902 6.801 1 97 237 GLU A CA 1
ATOM 1862 C C . GLU A 1 237 ? 4.309 5.328 8.078 1 97 237 GLU A C 1
ATOM 1864 O O . GLU A 1 237 ? 4.789 6.457 8.188 1 97 237 GLU A O 1
ATOM 1869 N N . PRO A 1 238 ? 4.418 4.445 9.039 1 98.38 238 PRO A N 1
ATOM 1870 C CA . PRO A 1 238 ? 5.078 4.809 10.297 1 98.38 238 PRO A CA 1
ATOM 1871 C C . PRO A 1 238 ? 6.555 5.148 10.117 1 98.38 238 PRO A C 1
ATOM 1873 O O . PRO A 1 238 ? 7.242 4.504 9.32 1 98.38 238 PRO A O 1
ATOM 1876 N N . ILE A 1 239 ? 6.984 6.137 10.75 1 98.69 239 ILE A N 1
ATOM 1877 C CA . ILE A 1 239 ? 8.398 6.453 10.922 1 98.69 239 ILE A CA 1
ATOM 1878 C C . ILE A 1 239 ? 8.891 5.922 12.266 1 98.69 239 ILE A C 1
ATOM 1880 O O . ILE A 1 239 ? 8.375 6.305 13.312 1 98.69 239 ILE A O 1
ATOM 1884 N N . VAL A 1 240 ? 9.766 5.035 12.234 1 98.81 240 VAL A N 1
ATOM 1885 C CA . VAL A 1 240 ? 10.438 4.512 13.414 1 98.81 240 VAL A CA 1
ATOM 1886 C C . VAL A 1 240 ? 11.945 4.684 13.273 1 98.81 240 VAL A C 1
ATOM 1888 O O . VAL A 1 240 ? 12.641 3.768 12.828 1 98.81 240 VAL A O 1
ATOM 1891 N N . GLY A 1 241 ? 12.445 5.852 13.648 1 98.69 241 GLY A N 1
ATOM 1892 C CA . GLY A 1 241 ? 13.836 6.219 13.406 1 98.69 241 GLY A CA 1
ATOM 1893 C C . GLY A 1 241 ? 14.664 6.293 14.672 1 98.69 241 GLY A C 1
ATOM 1894 O O . GLY A 1 241 ? 14.43 7.148 15.523 1 98.69 241 GLY A O 1
ATOM 1895 N N . SER A 1 242 ? 15.688 5.465 14.805 1 98.56 242 SER A N 1
ATOM 1896 C CA . SER A 1 242 ? 16.562 5.469 15.969 1 98.56 242 SER A CA 1
ATOM 1897 C C . SER A 1 242 ? 17.891 6.152 15.664 1 98.56 242 SER A C 1
ATOM 1899 O O . SER A 1 242 ? 18.344 6.141 14.523 1 98.56 242 SER A O 1
ATOM 1901 N N . GLY A 1 243 ? 18.5 6.699 16.688 1 97.88 243 GLY A N 1
ATOM 1902 C CA . GLY A 1 243 ? 19.781 7.344 16.516 1 97.88 243 GLY A CA 1
ATOM 1903 C C . GLY A 1 243 ? 19.781 8.391 15.422 1 97.88 243 GLY A C 1
ATOM 1904 O O . GLY A 1 243 ? 18.922 9.273 15.398 1 97.88 243 GLY A O 1
ATOM 1905 N N . PRO A 1 244 ? 20.719 8.281 14.523 1 96.88 244 PRO A N 1
ATOM 1906 C CA . PRO A 1 244 ? 20.812 9.305 13.477 1 96.88 244 PRO A CA 1
ATOM 1907 C C . PRO A 1 244 ? 19.562 9.367 12.609 1 96.88 244 PRO A C 1
ATOM 1909 O O . PRO A 1 244 ? 19.266 10.406 12.008 1 96.88 244 PRO A O 1
ATOM 1912 N N . ASN A 1 245 ? 18.812 8.273 12.516 1 97.81 245 ASN A N 1
ATOM 1913 C CA . ASN A 1 245 ? 17.625 8.234 11.672 1 97.81 245 ASN A CA 1
ATOM 1914 C C . ASN A 1 245 ? 16.516 9.141 12.219 1 97.81 245 ASN A C 1
ATOM 1916 O O . ASN A 1 245 ? 15.594 9.5 11.492 1 97.81 245 ASN A O 1
ATOM 1920 N N . ALA A 1 246 ? 16.625 9.516 13.477 1 98.44 246 ALA A N 1
ATOM 1921 C CA . ALA A 1 246 ? 15.656 10.422 14.094 1 98.44 246 ALA A CA 1
ATOM 1922 C C . ALA A 1 246 ? 15.789 11.836 13.539 1 98.44 246 ALA A C 1
ATOM 1924 O O . ALA A 1 246 ? 14.922 12.68 13.758 1 98.44 246 ALA A O 1
ATOM 1925 N N . THR A 1 247 ? 16.891 12.094 12.828 1 98.06 247 THR A N 1
ATOM 1926 C CA . THR A 1 247 ? 17.125 13.43 12.289 1 98.06 247 THR A CA 1
ATOM 1927 C C . THR A 1 247 ? 16.562 13.547 10.875 1 98.06 247 THR A C 1
ATOM 1929 O O . THR A 1 247 ? 16.609 14.625 10.266 1 98.06 247 THR A O 1
ATOM 1932 N N . ILE A 1 248 ? 16.031 12.461 10.336 1 97.5 248 ILE A N 1
ATOM 1933 C CA . ILE A 1 248 ? 15.422 12.438 9.008 1 97.5 248 ILE A CA 1
ATOM 1934 C C . ILE A 1 248 ? 13.914 12.633 9.133 1 97.5 248 ILE A C 1
ATOM 1936 O O . ILE A 1 248 ? 13.219 11.805 9.719 1 97.5 248 ILE A O 1
ATOM 1940 N N . LEU A 1 249 ? 13.367 13.656 8.57 1 96.88 249 LEU A N 1
ATOM 1941 C CA . LEU A 1 249 ? 12 14.109 8.82 1 96.88 249 LEU A CA 1
ATOM 1942 C C . LEU A 1 249 ? 10.984 13.07 8.359 1 96.88 249 LEU A C 1
ATOM 1944 O O . LEU A 1 249 ? 10.008 12.797 9.055 1 96.88 249 LEU A O 1
ATOM 1948 N N . HIS A 1 250 ? 11.141 12.461 7.203 1 96.56 250 HIS A N 1
ATOM 1949 C CA . HIS A 1 250 ? 10.242 11.469 6.625 1 96.56 250 HIS A CA 1
ATOM 1950 C C . HIS A 1 250 ? 10.93 10.117 6.469 1 96.56 250 HIS A C 1
ATOM 1952 O O . HIS A 1 250 ? 10.797 9.469 5.43 1 96.56 250 HIS A O 1
ATOM 1958 N N . TYR A 1 251 ? 11.68 9.742 7.492 1 96.69 251 TYR A N 1
ATOM 1959 C CA . TYR A 1 251 ? 12.383 8.469 7.508 1 96.69 251 TYR A CA 1
ATOM 1960 C C . TYR A 1 251 ? 11.422 7.309 7.266 1 96.69 251 TYR A C 1
ATOM 1962 O O . TYR A 1 251 ? 10.352 7.25 7.871 1 96.69 251 TYR A O 1
ATOM 1970 N N . ARG A 1 252 ? 11.805 6.27 6.391 1 92.94 252 ARG A N 1
ATOM 1971 C CA . ARG A 1 252 ? 10.852 5.227 6.027 1 92.94 252 ARG A CA 1
ATOM 1972 C C . ARG A 1 252 ? 11.492 3.846 6.109 1 92.94 252 ARG A C 1
ATOM 1974 O O . ARG A 1 252 ? 10.797 2.83 6.09 1 92.94 252 ARG A O 1
ATOM 1981 N N . LYS A 1 253 ? 12.75 3.699 6.168 1 93.81 253 LYS A N 1
ATOM 1982 C CA . LYS A 1 253 ? 13.43 2.412 6.039 1 93.81 253 LYS A CA 1
ATOM 1983 C C . LYS A 1 253 ? 13.133 1.518 7.242 1 93.81 253 LYS A C 1
ATOM 1985 O O . LYS A 1 253 ? 12.922 0.312 7.086 1 93.81 253 LYS A O 1
ATOM 1990 N N . ASN A 1 254 ? 13.234 2.064 8.477 1 97.12 254 ASN A N 1
ATOM 1991 C CA . ASN A 1 254 ? 12.891 1.396 9.727 1 97.12 254 ASN A CA 1
ATOM 1992 C C . ASN A 1 254 ? 13.641 0.078 9.883 1 97.12 254 ASN A C 1
ATOM 1994 O O . ASN A 1 254 ? 13.062 -0.926 10.297 1 97.12 254 ASN A O 1
ATOM 1998 N N . ASP A 1 255 ? 14.891 0.022 9.555 1 95.81 255 ASP A N 1
ATOM 1999 C CA . ASP A 1 255 ? 15.531 -1.289 9.578 1 95.81 255 ASP A CA 1
ATOM 2000 C C . ASP A 1 255 ? 16.859 -1.244 10.344 1 95.81 255 ASP A C 1
ATOM 2002 O O . ASP A 1 255 ? 17.641 -2.186 10.281 1 95.81 255 ASP A O 1
ATOM 2006 N N . ARG A 1 256 ? 17.094 -0.164 11.055 1 96.56 256 ARG A N 1
ATOM 2007 C CA . ARG A 1 256 ? 18.328 -0.048 11.82 1 96.56 256 ARG A CA 1
ATOM 2008 C C . ARG A 1 256 ? 18.234 -0.814 13.141 1 96.56 256 ARG A C 1
ATOM 2010 O O . ARG A 1 256 ? 17.188 -0.788 13.797 1 96.56 256 ARG A O 1
ATOM 2017 N N . ARG A 1 257 ? 19.297 -1.524 13.492 1 97.5 257 ARG A N 1
ATOM 2018 C CA . ARG A 1 257 ? 19.391 -2.092 14.836 1 97.5 257 ARG A CA 1
ATOM 2019 C C . ARG A 1 257 ? 19.672 -1.006 15.875 1 97.5 257 ARG A C 1
ATOM 2021 O O . ARG A 1 257 ? 20.656 -0.281 15.766 1 97.5 257 ARG A O 1
ATOM 2028 N N . MET A 1 258 ? 18.828 -0.862 16.797 1 98.44 258 MET A N 1
ATOM 2029 C CA . MET A 1 258 ? 18.953 0.193 17.797 1 98.44 258 MET A CA 1
ATOM 2030 C C . MET A 1 258 ? 20.125 -0.08 18.734 1 98.44 258 MET A C 1
ATOM 2032 O O . MET A 1 258 ? 20.406 -1.232 19.078 1 98.44 258 MET A O 1
ATOM 2036 N N . GLU A 1 259 ? 20.797 0.958 19.141 1 98.06 259 GLU A N 1
ATOM 2037 C CA . GLU A 1 259 ? 21.969 0.861 20 1 98.06 259 GLU A CA 1
ATOM 2038 C C . GLU A 1 259 ? 21.734 1.537 21.359 1 98.06 259 GLU A C 1
ATOM 2040 O O . GLU A 1 259 ? 20.75 2.268 21.516 1 98.06 259 GLU A O 1
ATOM 2045 N N . GLU A 1 260 ? 22.703 1.282 22.281 1 97.81 260 GLU A N 1
ATOM 2046 C CA . GLU A 1 260 ? 22.688 1.955 23.578 1 97.81 260 GLU A CA 1
ATOM 2047 C C . GLU A 1 260 ? 22.75 3.471 23.406 1 97.81 260 GLU A C 1
ATOM 2049 O O . GLU A 1 260 ? 23.5 3.982 22.578 1 97.81 260 GLU A O 1
ATOM 2054 N N . ASN A 1 261 ? 21.891 4.176 24.094 1 97.38 261 ASN A N 1
ATOM 2055 C CA . ASN A 1 261 ? 21.828 5.633 24.188 1 97.38 261 ASN A CA 1
ATOM 2056 C C . ASN A 1 261 ? 21.188 6.25 22.953 1 97.38 261 ASN A C 1
ATOM 2058 O O . ASN A 1 261 ? 21.172 7.473 22.797 1 97.38 261 ASN A O 1
ATOM 2062 N N . ASP A 1 262 ? 20.656 5.387 22.062 1 98.44 262 ASP A N 1
ATOM 2063 C CA . ASP A 1 262 ? 19.859 5.941 20.969 1 98.44 262 ASP A CA 1
ATOM 2064 C C . ASP A 1 262 ? 18.578 6.582 21.5 1 98.44 262 ASP A C 1
ATOM 2066 O O . ASP A 1 262 ? 18 6.113 22.484 1 98.44 262 ASP A O 1
ATOM 2070 N N . LEU A 1 263 ? 18.172 7.715 20.891 1 98.81 263 LEU A N 1
ATOM 2071 C CA . LEU A 1 263 ? 16.75 8.062 20.922 1 98.81 263 LEU A CA 1
ATOM 2072 C C . LEU A 1 263 ? 15.992 7.32 19.828 1 98.81 263 LEU A C 1
ATOM 2074 O O . LEU A 1 263 ? 16.562 6.977 18.781 1 98.81 263 LEU A O 1
ATOM 2078 N N . LEU A 1 264 ? 14.812 7.008 20.125 1 98.88 264 LEU A N 1
ATOM 2079 C CA . LEU A 1 264 ? 13.883 6.492 19.125 1 98.88 264 LEU A CA 1
ATOM 2080 C C . LEU A 1 264 ? 12.742 7.48 18.875 1 98.88 264 LEU A C 1
ATOM 2082 O O . LEU A 1 264 ? 11.992 7.805 19.797 1 98.88 264 LEU A O 1
ATOM 2086 N N . LEU A 1 265 ? 12.664 8.055 17.672 1 98.94 265 LEU A N 1
ATOM 2087 C CA . LEU A 1 265 ? 11.57 8.914 17.25 1 98.94 265 LEU A CA 1
ATOM 2088 C C . LEU A 1 265 ? 10.531 8.125 16.453 1 98.94 265 LEU A C 1
ATOM 2090 O O . LEU A 1 265 ? 10.859 7.516 15.438 1 98.94 265 LEU A O 1
ATOM 2094 N N . ILE A 1 266 ? 9.328 8.07 16.953 1 98.94 266 ILE A N 1
ATOM 2095 C CA . ILE A 1 266 ? 8.219 7.395 16.281 1 98.94 266 ILE A CA 1
ATOM 2096 C C . ILE A 1 266 ? 7.168 8.422 15.867 1 98.94 266 ILE A C 1
ATOM 2098 O O . ILE A 1 266 ? 6.602 9.125 16.703 1 98.94 266 ILE A O 1
ATOM 2102 N N . ASP A 1 267 ? 6.973 8.617 14.641 1 98.88 267 ASP A N 1
ATOM 2103 C CA . ASP A 1 267 ? 5.859 9.359 14.055 1 98.88 267 ASP A CA 1
ATOM 2104 C C . ASP A 1 267 ? 4.863 8.414 13.383 1 98.88 267 ASP A C 1
ATOM 2106 O O . ASP A 1 267 ? 5.105 7.93 12.281 1 98.88 267 ASP A O 1
ATOM 2110 N N . ALA A 1 268 ? 3.807 8.164 14.062 1 98.81 268 ALA A N 1
ATOM 2111 C CA . ALA A 1 268 ? 2.852 7.16 13.602 1 98.81 268 ALA A CA 1
ATOM 2112 C C . ALA A 1 268 ? 1.463 7.418 14.18 1 98.81 268 ALA A C 1
ATOM 2114 O O . ALA A 1 268 ? 1.33 7.867 15.32 1 98.81 268 ALA A O 1
ATOM 2115 N N . GLY A 1 269 ? 0.49 7.121 13.406 1 98.81 269 GLY A N 1
ATOM 2116 C CA . GLY A 1 269 ? -0.912 7.211 13.781 1 98.81 269 GLY A CA 1
ATOM 2117 C C . GLY A 1 269 ? -1.807 6.289 12.977 1 98.81 269 GLY A C 1
ATOM 2118 O O . GLY A 1 269 ? -1.508 5.977 11.82 1 98.81 269 GLY A O 1
ATOM 2119 N N . ALA A 1 270 ? -2.906 5.879 13.586 1 98.56 270 ALA A N 1
ATOM 2120 C CA . ALA A 1 270 ? -3.848 4.949 12.961 1 98.56 270 ALA A CA 1
ATOM 2121 C C . ALA A 1 270 ? -4.934 5.699 12.195 1 98.56 270 ALA A C 1
ATOM 2123 O O . ALA A 1 270 ? -5.086 6.914 12.352 1 98.56 270 ALA A O 1
ATOM 2124 N N . GLU A 1 271 ? -5.559 5.059 11.336 1 98.06 271 GLU A N 1
ATOM 2125 C CA . GLU A 1 271 ? -6.77 5.52 10.664 1 98.06 271 GLU A CA 1
ATOM 2126 C C . GLU A 1 271 ? -7.965 4.641 11.023 1 98.06 271 GLU A C 1
ATOM 2128 O O . GLU A 1 271 ? -7.914 3.42 10.875 1 98.06 271 GLU A O 1
ATOM 2133 N N . TRP A 1 272 ? -8.984 5.242 11.508 1 97 272 TRP A N 1
ATOM 2134 C CA . TRP A 1 272 ? -10.227 4.559 11.828 1 97 272 TRP A CA 1
ATOM 2135 C C . TRP A 1 272 ? -11.406 5.223 11.125 1 97 272 TRP A C 1
ATOM 2137 O O . TRP A 1 272 ? -11.695 6.398 11.344 1 97 272 TRP A O 1
ATOM 2147 N N . GLY A 1 273 ? -12.109 4.465 10.266 1 94.44 273 GLY A N 1
ATOM 2148 C CA . GLY A 1 273 ? -13.227 5.027 9.523 1 94.44 273 GLY A CA 1
ATOM 2149 C C . GLY A 1 273 ? -12.859 6.266 8.727 1 94.44 273 GLY A C 1
ATOM 2150 O O . GLY A 1 273 ? -13.57 7.266 8.758 1 94.44 273 GLY A O 1
ATOM 2151 N N . TYR A 1 274 ? -11.695 6.34 8.203 1 96.44 274 TYR A N 1
ATOM 2152 C CA . TYR A 1 274 ? -11.164 7.367 7.312 1 96.44 274 TYR A CA 1
ATOM 2153 C C . TYR A 1 274 ? -10.719 8.594 8.102 1 96.44 274 TYR A C 1
ATOM 2155 O O . TYR A 1 274 ? -10.305 9.594 7.516 1 96.44 274 TYR A O 1
ATOM 2163 N N . GLN A 1 275 ? -10.789 8.508 9.406 1 97.75 275 GLN A N 1
ATOM 2164 C CA . GLN A 1 275 ? -10.242 9.594 10.211 1 97.75 275 GLN A CA 1
ATOM 2165 C C . GLN A 1 275 ? -8.859 9.234 10.75 1 97.75 275 GLN A C 1
ATOM 2167 O O . GLN A 1 275 ? -8.641 8.133 11.25 1 97.75 275 GLN A O 1
ATOM 2172 N N . SER A 1 276 ? -7.926 10.188 10.719 1 98.5 276 SER A N 1
ATOM 2173 C CA . SER A 1 276 ? -6.512 9.922 10.977 1 98.5 276 SER A CA 1
ATOM 2174 C C . SER A 1 276 ? -6.098 10.445 12.352 1 98.5 276 SER A C 1
ATOM 2176 O O . SER A 1 276 ? -6.637 11.445 12.82 1 98.5 276 SER A O 1
ATOM 2178 N N . ALA A 1 277 ? -5.211 9.773 12.938 1 98.75 277 ALA A N 1
ATOM 2179 C CA . ALA A 1 277 ? -4.379 10.312 14.008 1 98.75 277 ALA A CA 1
ATOM 2180 C C . ALA A 1 277 ? -2.963 10.594 13.516 1 98.75 277 ALA A C 1
ATOM 2182 O O . ALA A 1 277 ? -2.52 10.023 12.516 1 98.75 277 ALA A O 1
ATOM 2183 N N . ASP A 1 278 ? -2.273 11.508 14.125 1 98.88 278 ASP A N 1
ATOM 2184 C CA . ASP A 1 278 ? -0.908 11.906 13.797 1 98.88 278 ASP A CA 1
ATOM 2185 C C . ASP A 1 278 ? -0.139 12.312 15.055 1 98.88 278 ASP A C 1
ATOM 2187 O O . ASP A 1 278 ? -0.257 13.453 15.516 1 98.88 278 ASP A O 1
ATOM 2191 N N . VAL A 1 279 ? 0.643 11.391 15.562 1 98.94 279 VAL A N 1
ATOM 2192 C CA . VAL A 1 279 ? 1.307 11.602 16.844 1 98.94 279 VAL A CA 1
ATOM 2193 C C . VAL A 1 279 ? 2.779 11.211 16.734 1 98.94 279 VAL A C 1
ATOM 2195 O O . VAL A 1 279 ? 3.113 10.188 16.141 1 98.94 279 VAL A O 1
ATOM 2198 N N . THR A 1 280 ? 3.643 12.047 17.219 1 98.94 280 THR A N 1
ATOM 2199 C CA . THR A 1 280 ? 5.066 11.734 17.297 1 98.94 280 THR A CA 1
ATOM 2200 C C . THR A 1 280 ? 5.531 11.719 18.75 1 98.94 280 THR A C 1
ATOM 2202 O O . THR A 1 280 ? 5.164 12.594 19.547 1 98.94 280 THR A O 1
ATOM 2205 N N . ARG A 1 281 ? 6.203 10.719 19.125 1 98.94 281 ARG A N 1
ATOM 2206 C CA . ARG A 1 281 ? 6.906 10.641 20.406 1 98.94 281 ARG A CA 1
ATOM 2207 C C . ARG A 1 281 ? 8.375 10.281 20.203 1 98.94 281 ARG A C 1
ATOM 2209 O O . ARG A 1 281 ? 8.711 9.508 19.297 1 98.94 281 ARG A O 1
ATOM 2216 N N . THR A 1 282 ? 9.219 10.859 20.938 1 98.94 282 THR A N 1
ATOM 2217 C CA . THR A 1 282 ? 10.633 10.523 21.016 1 98.94 282 THR A CA 1
ATOM 2218 C C . THR A 1 282 ? 11 10.078 22.438 1 98.94 282 THR A C 1
ATOM 2220 O O . THR A 1 282 ? 10.625 10.727 23.406 1 98.94 282 THR A O 1
ATOM 2223 N N . PHE A 1 283 ? 11.648 8.969 22.562 1 98.88 283 PHE A N 1
ATOM 2224 C CA . PHE A 1 283 ? 12.031 8.492 23.891 1 98.88 283 PHE A CA 1
ATOM 2225 C C . PHE A 1 283 ? 13.359 7.746 23.844 1 98.88 283 PHE A C 1
ATOM 2227 O O . PHE A 1 283 ? 13.789 7.316 22.766 1 98.88 283 PHE A O 1
ATOM 2234 N N . PRO A 1 284 ? 14.109 7.668 25 1 98.69 284 PRO A N 1
ATOM 2235 C CA . PRO A 1 284 ? 15.414 6.996 25.016 1 98.69 284 PRO A CA 1
ATOM 2236 C C . PRO A 1 284 ? 15.289 5.473 25.031 1 98.69 284 PRO A C 1
ATOM 2238 O O . PRO A 1 284 ? 14.672 4.91 25.938 1 98.69 284 PRO A O 1
ATOM 2241 N N . VAL A 1 285 ? 15.945 4.824 24.094 1 98 285 VAL A N 1
ATOM 2242 C CA . VAL A 1 285 ? 15.914 3.373 23.938 1 98 285 VAL A CA 1
ATOM 2243 C C . VAL A 1 285 ? 16.422 2.703 25.219 1 98 285 VAL A C 1
ATOM 2245 O O . VAL A 1 285 ? 15.898 1.667 25.625 1 98 285 VAL A O 1
ATOM 2248 N N . SER A 1 286 ? 17.391 3.305 25.906 1 97.25 286 SER A N 1
ATOM 2249 C CA . SER A 1 286 ? 18.031 2.729 27.078 1 97.25 286 SER A CA 1
ATOM 2250 C C . SER A 1 286 ? 17.281 3.092 28.359 1 97.25 286 SER A C 1
ATOM 2252 O O . SER A 1 286 ? 17.75 2.797 29.453 1 97.25 286 SER A O 1
ATOM 2254 N N . GLY A 1 287 ? 16.219 3.811 28.25 1 97.56 287 GLY A N 1
ATOM 2255 C CA . GLY A 1 287 ? 15.391 4.062 29.422 1 97.56 287 GLY A CA 1
ATOM 2256 C C . GLY A 1 287 ? 15.586 5.449 30 1 97.56 287 GLY A C 1
ATOM 2257 O O . GLY A 1 287 ? 14.711 5.977 30.688 1 97.56 287 GLY A O 1
ATOM 2258 N N . ARG A 1 288 ? 16.719 6.02 29.797 1 97.88 288 ARG A N 1
ATOM 2259 C CA . ARG A 1 288 ? 17.016 7.352 30.312 1 97.88 288 ARG A CA 1
ATOM 2260 C C . ARG A 1 288 ? 17.656 8.234 29.25 1 97.88 288 ARG A C 1
ATOM 2262 O O . ARG A 1 288 ? 18.484 7.766 28.469 1 97.88 288 ARG A O 1
ATOM 2269 N N . PHE A 1 289 ? 17.266 9.469 29.297 1 98.62 289 PHE A N 1
ATOM 2270 C CA . PHE A 1 289 ? 17.891 10.43 28.391 1 98.62 289 PHE A CA 1
ATOM 2271 C C . PHE A 1 289 ? 19.328 10.727 28.844 1 98.62 289 PHE A C 1
ATOM 2273 O O . PHE A 1 289 ? 19.594 10.828 30.031 1 98.62 289 PHE A O 1
ATOM 2280 N N . THR A 1 290 ? 20.281 10.859 27.844 1 98.44 290 THR A N 1
ATOM 2281 C CA . THR A 1 290 ? 21.547 11.508 28.188 1 98.44 290 THR A CA 1
ATOM 2282 C C . THR A 1 290 ? 21.328 13 28.422 1 98.44 290 THR A C 1
ATOM 2284 O O . THR A 1 290 ? 20.281 13.547 28.094 1 98.44 290 THR A O 1
ATOM 2287 N N . LYS A 1 291 ? 22.297 13.664 29 1 98.5 291 LYS A N 1
ATOM 2288 C CA . LYS A 1 291 ? 22.156 15.078 29.328 1 98.5 291 LYS A CA 1
ATOM 2289 C C . LYS A 1 291 ? 21.875 15.922 28.094 1 98.5 291 LYS A C 1
ATOM 2291 O O . LYS A 1 291 ? 20.938 16.719 28.062 1 98.5 291 LYS A O 1
ATOM 2296 N N . PRO A 1 292 ? 22.656 15.742 26.969 1 98.69 292 PRO A N 1
ATOM 2297 C CA . PRO A 1 292 ? 22.359 16.531 25.766 1 98.69 292 PRO A CA 1
ATOM 2298 C C . PRO A 1 292 ? 20.984 16.203 25.172 1 98.69 292 PRO A C 1
ATOM 2300 O O . PRO A 1 292 ? 20.297 17.094 24.672 1 98.69 292 PRO A O 1
ATOM 2303 N N . GLN A 1 293 ? 20.625 14.922 25.188 1 98.81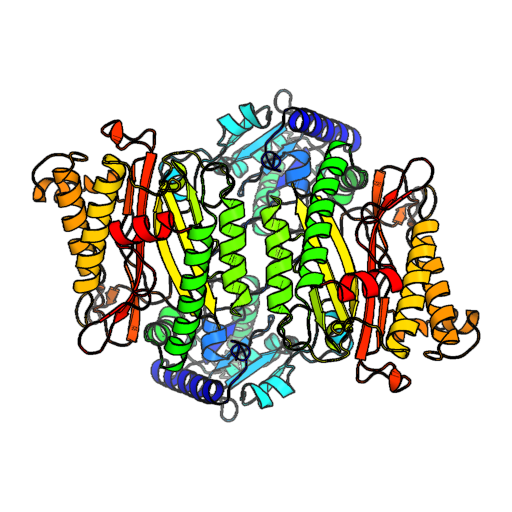 293 GLN A N 1
ATOM 2304 C CA . GLN A 1 293 ? 19.312 14.508 24.703 1 98.81 293 GLN A CA 1
ATOM 2305 C C . GLN A 1 293 ? 18.188 15.188 25.484 1 98.81 293 GLN A C 1
ATOM 2307 O O . GLN A 1 293 ? 17.25 15.719 24.906 1 98.81 293 GLN A O 1
ATOM 2312 N N . ARG A 1 294 ? 18.328 15.172 26.797 1 98.81 294 ARG A N 1
ATOM 2313 C CA . ARG A 1 294 ? 17.328 15.773 27.688 1 98.81 294 ARG A CA 1
ATOM 2314 C C . ARG A 1 294 ? 17.219 17.281 27.438 1 98.81 294 ARG A C 1
ATOM 2316 O O . ARG A 1 294 ? 16.109 17.828 27.438 1 98.81 294 ARG A O 1
ATOM 2323 N N . ALA A 1 295 ? 18.328 17.891 27.266 1 98.81 295 ALA A N 1
ATOM 2324 C CA . ALA A 1 295 ? 18.328 19.328 27 1 98.81 295 ALA A CA 1
ATOM 2325 C C . ALA A 1 295 ? 17.516 19.672 25.75 1 98.81 295 ALA A C 1
ATOM 2327 O O . ALA A 1 295 ? 16.641 20.547 25.781 1 98.81 295 ALA A O 1
ATOM 2328 N N . ILE A 1 296 ? 17.75 18.938 24.672 1 98.94 296 ILE A N 1
ATOM 2329 C CA . ILE A 1 296 ? 17.031 19.172 23.422 1 98.94 296 ILE A CA 1
ATOM 2330 C C . ILE A 1 296 ? 15.562 18.797 23.609 1 98.94 296 ILE A C 1
ATOM 2332 O O . ILE A 1 296 ? 14.672 19.547 23.172 1 98.94 296 ILE A O 1
ATOM 2336 N N . TYR A 1 297 ? 15.305 17.672 24.234 1 98.94 297 TYR A N 1
ATOM 2337 C CA . TYR A 1 297 ? 13.938 17.219 24.469 1 98.94 297 TYR A CA 1
ATOM 2338 C C . TYR A 1 297 ? 13.133 18.281 25.203 1 98.94 297 TYR A C 1
ATOM 2340 O O . TYR A 1 297 ? 12 18.594 24.812 1 98.94 297 TYR A O 1
ATOM 2348 N N . ASP A 1 298 ? 13.68 18.828 26.234 1 98.88 298 ASP A N 1
ATOM 2349 C CA . ASP A 1 298 ? 12.984 19.812 27.047 1 98.88 298 ASP A CA 1
ATOM 2350 C C . ASP A 1 298 ? 12.68 21.078 26.25 1 98.88 298 ASP A C 1
ATOM 2352 O O . ASP A 1 298 ? 11.633 21.688 26.438 1 98.88 298 ASP A O 1
ATOM 2356 N N . VAL A 1 299 ? 13.617 21.484 25.406 1 98.88 299 VAL A N 1
ATOM 2357 C CA . VAL A 1 299 ? 13.383 22.641 24.547 1 98.88 299 VAL A CA 1
ATOM 2358 C C . VAL A 1 299 ? 12.18 22.375 23.641 1 98.88 299 VAL A C 1
ATOM 2360 O O . VAL A 1 299 ? 11.281 23.203 23.531 1 98.88 299 VAL A O 1
ATOM 2363 N N . VAL A 1 300 ? 12.141 21.172 22.984 1 98.94 300 VAL A N 1
ATOM 2364 C CA . VAL A 1 300 ? 11.07 20.828 22.047 1 98.94 300 VAL A CA 1
ATOM 2365 C C . VAL A 1 300 ? 9.75 20.719 22.797 1 98.94 300 VAL A C 1
ATOM 2367 O O . VAL A 1 300 ? 8.719 21.203 22.328 1 98.94 300 VAL A O 1
ATOM 2370 N N . LEU A 1 301 ? 9.75 20.047 23.969 1 98.94 301 LEU A N 1
ATOM 2371 C CA . LEU A 1 301 ? 8.539 19.891 24.766 1 98.94 301 LEU A CA 1
ATOM 2372 C C . LEU A 1 301 ? 7.965 21.234 25.172 1 98.94 301 LEU A C 1
ATOM 2374 O O . LEU A 1 301 ? 6.758 21.469 25.047 1 98.94 301 LEU A O 1
ATOM 2378 N N . ARG A 1 302 ? 8.812 22.141 25.688 1 98.81 302 ARG A N 1
ATOM 2379 C CA . ARG A 1 302 ? 8.367 23.484 26.078 1 98.81 302 ARG A CA 1
ATOM 2380 C C . ARG A 1 302 ? 7.734 24.219 24.906 1 98.81 302 ARG A C 1
ATOM 2382 O O . ARG A 1 302 ? 6.68 24.844 25.047 1 98.81 302 ARG A O 1
ATOM 2389 N N . ALA A 1 303 ? 8.43 24.156 23.766 1 98.88 303 ALA A N 1
ATOM 2390 C CA . ALA A 1 303 ? 7.898 24.812 22.562 1 98.88 303 ALA A CA 1
ATOM 2391 C C . ALA A 1 303 ? 6.531 24.234 22.188 1 98.88 303 ALA A C 1
ATOM 2393 O O . ALA A 1 303 ? 5.621 24.969 21.828 1 98.88 303 ALA A O 1
ATOM 2394 N N . GLN A 1 304 ? 6.391 22.906 22.234 1 98.88 304 GLN A N 1
ATOM 2395 C CA . GLN A 1 304 ? 5.141 22.25 21.891 1 98.88 304 GLN A CA 1
ATOM 2396 C C . GLN A 1 304 ? 4.016 22.656 22.828 1 98.88 304 GLN A C 1
ATOM 2398 O O . GLN A 1 304 ? 2.896 22.938 22.391 1 98.88 304 GLN A O 1
ATOM 2403 N N . GLU A 1 305 ? 4.289 22.688 24.109 1 98.81 305 GLU A N 1
ATOM 2404 C CA . GLU A 1 305 ? 3.291 23.062 25.109 1 98.81 305 GLU A CA 1
ATOM 2405 C C . GLU A 1 305 ? 2.838 24.516 24.938 1 98.81 305 GLU A C 1
ATOM 2407 O O . GLU A 1 305 ? 1.65 24.812 25.062 1 98.81 305 GLU A O 1
ATOM 2412 N N . LEU A 1 306 ? 3.768 25.422 24.688 1 98.81 306 LEU A N 1
ATOM 2413 C CA . LEU A 1 306 ? 3.426 26.812 24.422 1 98.81 306 LEU A CA 1
ATOM 2414 C C . LEU A 1 306 ? 2.553 26.938 23.188 1 98.81 306 LEU A C 1
ATOM 2416 O O . LEU A 1 306 ? 1.597 27.719 23.172 1 98.81 306 LEU A O 1
ATOM 2420 N N . ALA A 1 307 ? 2.916 26.188 22.156 1 98.81 307 ALA A N 1
ATOM 2421 C CA . ALA A 1 307 ? 2.145 26.188 20.906 1 98.81 307 ALA A CA 1
ATOM 2422 C C . ALA A 1 307 ? 0.722 25.688 21.156 1 98.81 307 ALA A C 1
ATOM 2424 O O . ALA A 1 307 ? -0.242 26.297 20.672 1 98.81 307 ALA A O 1
ATOM 2425 N N . ILE A 1 308 ? 0.562 24.578 21.859 1 98.88 308 ILE A N 1
ATOM 2426 C CA . ILE A 1 308 ? -0.755 24.016 22.156 1 98.88 308 ILE A CA 1
ATOM 2427 C C . ILE A 1 308 ? -1.58 25.031 22.938 1 98.88 308 ILE A C 1
ATOM 2429 O O . ILE A 1 308 ? -2.758 25.234 22.656 1 98.88 308 ILE A O 1
ATOM 2433 N N . ALA A 1 309 ? -0.96 25.672 23.922 1 98.69 309 ALA A N 1
ATOM 2434 C CA . ALA A 1 309 ? -1.649 26.625 24.781 1 98.69 309 ALA A CA 1
ATOM 2435 C C . ALA A 1 309 ? -2.186 27.797 23.969 1 98.69 309 ALA A C 1
ATOM 2437 O O . ALA A 1 309 ? -3.168 28.438 24.359 1 98.69 309 ALA A O 1
ATOM 2438 N N . ALA A 1 310 ? -1.574 28.078 22.844 1 98.38 310 ALA A N 1
ATOM 2439 C CA . ALA A 1 310 ? -1.941 29.234 22.031 1 98.38 310 ALA A CA 1
ATOM 2440 C C . ALA A 1 310 ? -3.148 28.906 21.156 1 98.38 310 ALA A C 1
ATOM 2442 O O . ALA A 1 310 ? -3.779 29.812 20.594 1 98.38 310 ALA A O 1
ATOM 2443 N N . VAL A 1 311 ? -3.504 27.656 20.953 1 98.75 311 VAL A N 1
ATOM 2444 C CA . VAL A 1 311 ? -4.562 27.25 20.031 1 98.75 311 VAL A CA 1
ATOM 2445 C C . VAL A 1 311 ? -5.922 27.641 20.609 1 98.75 311 VAL A C 1
ATOM 2447 O O . VAL A 1 311 ? -6.297 27.203 21.688 1 98.75 311 VAL A O 1
ATOM 2450 N N . ARG A 1 312 ? -6.637 28.422 19.938 1 98.44 312 ARG A N 1
ATOM 2451 C CA . ARG A 1 312 ? -7.988 28.875 20.25 1 98.44 312 ARG A CA 1
ATOM 2452 C C . ARG A 1 312 ? -8.609 29.609 19.062 1 98.44 312 ARG A C 1
ATOM 2454 O O . ARG A 1 312 ? -7.906 30 18.141 1 98.44 312 ARG A O 1
ATOM 2461 N N . PRO A 1 313 ? -9.953 29.766 19.078 1 98.38 313 PRO A N 1
ATOM 2462 C CA . PRO A 1 313 ? -10.57 30.516 17.984 1 98.38 313 PRO A CA 1
ATOM 2463 C C . PRO A 1 313 ? -9.945 31.891 17.781 1 98.38 313 PRO A C 1
ATOM 2465 O O . PRO A 1 313 ? -9.633 32.594 18.766 1 98.38 313 PRO A O 1
ATOM 2468 N N . GLY A 1 314 ? -9.742 32.281 16.531 1 97.88 314 GLY A N 1
ATOM 2469 C CA . GLY A 1 314 ? -9.18 33.594 16.234 1 97.88 314 GLY A CA 1
ATOM 2470 C C . GLY A 1 314 ? -7.688 33.562 15.977 1 97.88 314 GLY A C 1
ATOM 2471 O O . GLY A 1 314 ? -7.152 34.406 15.281 1 97.88 314 GLY A O 1
ATOM 2472 N N . VAL A 1 315 ? -6.969 32.625 16.578 1 98.06 315 VAL A N 1
ATOM 2473 C CA . VAL A 1 315 ? -5.535 32.438 16.375 1 98.06 315 VAL A CA 1
ATOM 2474 C C . VAL A 1 315 ? -5.297 31.781 15.023 1 98.06 315 VAL A C 1
ATOM 2476 O O . VAL A 1 315 ? -6.145 31.031 14.539 1 98.06 315 VAL A O 1
ATOM 2479 N N . THR A 1 316 ? -4.199 32.094 14.398 1 97.88 316 THR A N 1
ATOM 2480 C CA . THR A 1 316 ? -3.895 31.5 13.102 1 97.88 316 THR A CA 1
ATOM 2481 C C . THR A 1 316 ? -2.768 30.469 13.227 1 97.88 316 THR A C 1
ATOM 2483 O O . THR A 1 316 ? -2.031 30.469 14.219 1 97.88 316 THR A O 1
ATOM 2486 N N . VAL A 1 317 ? -2.631 29.609 12.227 1 97.5 317 VAL A N 1
ATOM 2487 C CA . VAL A 1 317 ? -1.523 28.656 12.172 1 97.5 317 VAL A CA 1
ATOM 2488 C C . VAL A 1 317 ? -0.196 29.422 12.164 1 97.5 317 VAL A C 1
ATOM 2490 O O . VAL A 1 317 ? 0.792 28.953 12.742 1 97.5 317 VAL A O 1
ATOM 2493 N N . GLU A 1 318 ? -0.17 30.562 11.531 1 97.19 318 GLU A N 1
ATOM 2494 C CA . GLU A 1 318 ? 1.021 31.406 11.5 1 97.19 318 GLU A CA 1
ATOM 2495 C C . GLU A 1 318 ? 1.396 31.891 12.891 1 97.19 318 GLU A C 1
ATOM 2497 O O . GLU A 1 318 ? 2.576 31.938 13.25 1 97.19 318 GLU A O 1
ATOM 2502 N N . ASP A 1 319 ? 0.372 32.281 13.609 1 98 319 ASP A N 1
ATOM 2503 C CA . ASP A 1 319 ? 0.605 32.719 14.992 1 98 319 ASP A CA 1
ATOM 2504 C C . ASP A 1 319 ? 1.26 31.594 15.797 1 98 319 ASP A C 1
ATOM 2506 O O . ASP A 1 319 ? 2.234 31.828 16.516 1 98 319 ASP A O 1
ATOM 2510 N N . VAL A 1 320 ? 0.699 30.438 15.695 1 98.56 320 VAL A N 1
ATOM 2511 C CA . VAL A 1 320 ? 1.216 29.266 16.406 1 98.56 320 VAL A CA 1
ATOM 2512 C C . VAL A 1 320 ? 2.66 29 15.992 1 98.56 320 VAL A C 1
ATOM 2514 O O . VAL A 1 320 ? 3.512 28.703 16.828 1 98.56 320 VAL A O 1
ATOM 2517 N N . HIS A 1 321 ? 2.945 29.125 14.711 1 98.44 321 HIS A N 1
ATOM 2518 C CA . HIS A 1 321 ? 4.297 28.906 14.203 1 98.44 321 HIS A CA 1
ATOM 2519 C C . HIS A 1 321 ? 5.27 29.938 14.773 1 98.44 321 HIS A C 1
ATOM 2521 O O . HIS A 1 321 ? 6.391 29.594 15.148 1 98.44 321 HIS A O 1
ATOM 2527 N N . ARG A 1 322 ? 4.883 31.172 14.82 1 98.25 322 ARG A N 1
ATOM 2528 C CA . ARG A 1 322 ? 5.727 32.219 15.359 1 98.25 322 ARG A CA 1
ATOM 2529 C C . ARG A 1 322 ? 6.062 31.969 16.828 1 98.25 322 ARG A C 1
ATOM 2531 O O . ARG A 1 322 ? 7.207 32.156 17.234 1 98.25 322 ARG A O 1
ATOM 2538 N N . ILE A 1 323 ? 5.055 31.578 17.562 1 98.56 323 ILE A N 1
ATOM 2539 C CA . ILE A 1 323 ? 5.242 31.266 18.984 1 98.56 323 ILE A CA 1
ATOM 2540 C C . ILE A 1 323 ? 6.234 30.125 19.125 1 98.56 323 ILE A C 1
ATOM 2542 O O . ILE A 1 323 ? 7.137 30.172 19.969 1 98.56 323 ILE A O 1
ATOM 2546 N N . THR A 1 324 ? 6.102 29.156 18.297 1 98.75 324 THR A N 1
ATOM 2547 C CA . THR A 1 324 ? 6.953 27.969 18.328 1 98.75 324 THR A CA 1
ATOM 2548 C C . THR A 1 324 ? 8.391 28.328 17.969 1 98.75 324 THR A C 1
ATOM 2550 O O . THR A 1 324 ? 9.336 27.906 18.641 1 98.75 324 THR A O 1
ATOM 2553 N N . VAL A 1 325 ? 8.562 29.078 16.891 1 98.75 325 VAL A N 1
ATOM 2554 C CA . VAL A 1 325 ? 9.883 29.484 16.422 1 98.75 325 VAL A CA 1
ATOM 2555 C C . VAL A 1 325 ? 10.609 30.25 17.516 1 98.75 325 VAL A C 1
ATOM 2557 O O . VAL A 1 325 ? 11.797 30.016 17.781 1 98.75 325 VAL A O 1
ATOM 2560 N N . ARG A 1 326 ? 9.906 31.141 18.156 1 98.69 326 ARG A N 1
ATOM 2561 C CA . ARG A 1 326 ? 10.531 31.906 19.234 1 98.69 326 ARG A CA 1
ATOM 2562 C C . ARG A 1 326 ? 10.977 31 20.375 1 98.69 326 ARG A C 1
ATOM 2564 O O . ARG A 1 326 ? 12.109 31.094 20.844 1 98.69 326 ARG A O 1
ATOM 2571 N N . ALA A 1 327 ? 10.078 30.141 20.812 1 98.75 327 ALA A N 1
ATOM 2572 C CA . ALA A 1 327 ? 10.391 29.219 21.906 1 98.75 327 ALA A CA 1
ATOM 2573 C C . ALA A 1 327 ? 11.578 28.328 21.547 1 98.75 327 ALA A C 1
ATOM 2575 O O . ALA A 1 327 ? 12.469 28.109 22.375 1 98.75 327 ALA A O 1
ATOM 2576 N N . ILE A 1 328 ? 11.625 27.75 20.375 1 98.75 328 ILE A N 1
ATOM 2577 C CA . ILE A 1 328 ? 12.68 26.859 19.891 1 98.75 328 ILE A CA 1
ATOM 2578 C C . ILE A 1 328 ? 14 27.625 19.828 1 98.75 328 ILE A C 1
ATOM 2580 O O . ILE A 1 328 ? 15.039 27.141 20.266 1 98.75 328 ILE A O 1
ATOM 2584 N N . THR A 1 329 ? 13.938 28.828 19.281 1 98.75 329 THR A N 1
ATOM 2585 C CA . THR A 1 329 ? 15.133 29.641 19.125 1 98.75 329 THR A CA 1
ATOM 2586 C C . THR A 1 329 ? 15.719 30 20.484 1 98.75 329 THR A C 1
ATOM 2588 O O . THR A 1 329 ? 16.922 29.844 20.719 1 98.75 329 THR A O 1
ATOM 2591 N N . GLU A 1 330 ? 14.852 30.453 21.406 1 98.75 330 GLU A N 1
ATOM 2592 C CA . GLU A 1 330 ? 15.289 30.75 22.766 1 98.75 330 GLU A CA 1
ATOM 2593 C C . GLU A 1 330 ? 15.938 29.531 23.406 1 98.75 330 GLU A C 1
ATOM 2595 O O . GLU A 1 330 ? 17 29.656 24.016 1 98.75 330 GLU A O 1
ATOM 2600 N N . GLY A 1 331 ? 15.266 28.438 23.266 1 98.75 331 GLY A N 1
ATOM 2601 C CA . GLY A 1 331 ? 15.789 27.203 23.828 1 98.75 331 GLY A CA 1
ATOM 2602 C C . GLY A 1 331 ? 17.125 26.797 23.234 1 98.75 331 GLY A C 1
ATOM 2603 O O . GLY A 1 331 ? 18.031 26.359 23.953 1 98.75 331 GLY A O 1
ATOM 2604 N N . MET A 1 332 ? 17.266 26.859 21.906 1 98.75 332 MET A N 1
ATOM 2605 C CA . MET A 1 332 ? 18.5 26.5 21.234 1 98.75 332 MET A CA 1
ATOM 2606 C C . MET A 1 332 ? 19.656 27.391 21.703 1 98.75 332 MET A C 1
ATOM 2608 O O . MET A 1 332 ? 20.781 26.922 21.844 1 98.75 332 MET A O 1
ATOM 2612 N N . ILE A 1 333 ? 19.391 28.625 21.906 1 98.56 333 ILE A N 1
ATOM 2613 C CA . ILE A 1 333 ? 20.406 29.547 22.406 1 98.56 333 ILE A CA 1
ATOM 2614 C C . ILE A 1 333 ? 20.781 29.188 23.828 1 98.56 333 ILE A C 1
ATOM 2616 O O . ILE A 1 333 ? 21.969 29.156 24.188 1 98.56 333 ILE A O 1
ATOM 2620 N N . GLU A 1 334 ? 19.812 28.922 24.641 1 98.44 334 GLU A N 1
ATOM 2621 C CA . GLU A 1 334 ? 20.031 28.578 26.047 1 98.44 334 GLU A CA 1
ATOM 2622 C C . GLU A 1 334 ? 20.953 27.359 26.172 1 98.44 334 GLU A C 1
ATOM 2624 O O . GLU A 1 334 ? 21.828 27.344 27.047 1 98.44 334 GLU A O 1
ATOM 2629 N N . ILE A 1 335 ? 20.812 26.391 25.297 1 98.25 335 ILE A N 1
ATOM 2630 C CA . ILE A 1 335 ? 21.578 25.172 25.453 1 98.25 335 ILE A CA 1
ATOM 2631 C C . ILE A 1 335 ? 22.859 25.25 24.609 1 98.25 335 ILE A C 1
ATOM 2633 O O . ILE A 1 335 ? 23.656 24.312 24.594 1 98.25 335 ILE A O 1
ATOM 2637 N N . GLY A 1 336 ? 23.016 26.266 23.844 1 97.75 336 GLY A N 1
ATOM 2638 C CA . GLY A 1 336 ? 24.25 26.516 23.141 1 97.75 336 GLY A CA 1
ATOM 2639 C C . GLY A 1 336 ? 24.266 25.906 21.75 1 97.75 336 GLY A C 1
ATOM 2640 O O . GLY A 1 336 ? 25.344 25.688 21.172 1 97.75 336 GLY A O 1
ATOM 2641 N N . LEU A 1 337 ? 23.156 25.594 21.203 1 97.5 337 LEU A N 1
ATOM 2642 C CA . LEU A 1 337 ? 23.078 25.016 19.859 1 97.5 337 LEU A CA 1
ATOM 2643 C C . LEU A 1 337 ? 23.234 26.109 18.797 1 97.5 337 LEU A C 1
ATOM 2645 O O . LEU A 1 337 ? 23.812 25.859 17.734 1 97.5 337 LEU A O 1
ATOM 2649 N N . ILE A 1 338 ? 22.656 27.266 19.062 1 96.56 338 ILE A N 1
ATOM 2650 C CA . ILE A 1 338 ? 22.875 28.453 18.25 1 96.56 338 ILE A CA 1
ATOM 2651 C C . ILE A 1 338 ? 23.234 29.625 19.141 1 96.56 338 ILE A C 1
ATOM 2653 O O . ILE A 1 338 ? 23.125 29.547 20.375 1 96.56 338 ILE A O 1
ATOM 2657 N N . GLU A 1 339 ? 23.719 30.703 18.438 1 95 339 GLU A N 1
ATOM 2658 C CA . GLU A 1 339 ? 24.203 31.844 19.203 1 95 339 GLU A CA 1
ATOM 2659 C C . GLU A 1 339 ? 23.484 33.125 18.812 1 95 339 GLU A C 1
ATOM 2661 O O . GLU A 1 339 ? 22.812 33.188 17.781 1 95 339 GLU A O 1
ATOM 2666 N N . GLY A 1 340 ? 23.625 34.188 19.781 1 93.94 340 GLY A N 1
ATOM 2667 C CA . GLY A 1 340 ? 23.125 35.531 19.5 1 93.94 340 GLY A CA 1
ATOM 2668 C C . GLY A 1 340 ? 21.828 35.844 20.188 1 93.94 340 GLY A C 1
ATOM 2669 O O . GLY A 1 340 ? 21.234 34.969 20.859 1 93.94 340 GLY A O 1
ATOM 2670 N N . PRO A 1 341 ? 21.5 37.156 20.078 1 97.31 341 PRO A N 1
ATOM 2671 C CA . PRO A 1 341 ? 20.188 37.531 20.625 1 97.31 341 PRO A CA 1
ATOM 2672 C C . PRO A 1 341 ? 19.031 36.875 19.891 1 97.31 341 PRO A C 1
ATOM 2674 O O . PRO A 1 341 ? 19.094 36.656 18.672 1 97.31 341 PRO A O 1
ATOM 2677 N N . VAL A 1 342 ? 18.047 36.531 20.625 1 97.88 342 VAL A N 1
ATOM 2678 C CA . VAL A 1 342 ? 16.906 35.781 20.125 1 97.88 342 VAL A CA 1
ATOM 2679 C C . VAL A 1 342 ? 16.328 36.5 18.891 1 97.88 342 VAL A C 1
ATOM 2681 O O . VAL A 1 342 ? 16.094 35.844 17.859 1 97.88 342 VAL A O 1
ATOM 2684 N N . GLU A 1 343 ? 16.109 37.781 18.906 1 97.88 343 GLU A N 1
ATOM 2685 C CA . GLU A 1 343 ? 15.5 38.531 17.828 1 97.88 343 GLU A CA 1
ATOM 2686 C C . GLU A 1 343 ? 16.328 38.438 16.547 1 97.88 343 GLU A C 1
ATOM 2688 O O . GLU A 1 343 ? 15.789 38.25 15.453 1 97.88 343 GLU A O 1
ATOM 2693 N N . ASP A 1 344 ? 17.594 38.562 16.75 1 97.62 344 ASP A N 1
ATOM 2694 C CA . ASP A 1 344 ? 18.5 38.469 15.609 1 97.62 344 ASP A CA 1
ATOM 2695 C C . ASP A 1 344 ? 18.484 37.062 15 1 97.62 344 ASP A C 1
ATOM 2697 O O . ASP A 1 344 ? 18.484 36.906 13.773 1 97.62 344 ASP A O 1
ATOM 2701 N N . ALA A 1 345 ? 18.516 36.094 15.875 1 97.44 345 ALA A N 1
ATOM 2702 C CA . ALA A 1 345 ? 18.5 34.719 15.422 1 97.44 345 ALA A CA 1
ATOM 2703 C C . ALA A 1 345 ? 17.234 34.406 14.633 1 97.44 345 ALA A C 1
ATOM 2705 O O . ALA A 1 345 ? 17.281 33.656 13.648 1 97.44 345 ALA A O 1
ATOM 2706 N N . ILE A 1 346 ? 16.078 34.906 15.039 1 98.12 346 ILE A N 1
ATOM 2707 C CA . ILE A 1 346 ? 14.797 34.688 14.359 1 98.12 346 ILE A CA 1
ATOM 2708 C C . ILE A 1 346 ? 14.797 35.438 13.023 1 98.12 346 ILE A C 1
ATOM 2710 O O . ILE A 1 346 ? 14.414 34.875 11.992 1 98.12 346 ILE A O 1
ATOM 2714 N N . GLU A 1 347 ? 15.234 36.719 13.031 1 97.69 347 GLU A N 1
ATOM 2715 C CA . GLU A 1 347 ? 15.258 37.531 11.82 1 97.69 347 GLU A CA 1
ATOM 2716 C C . GLU A 1 347 ? 16.125 36.875 10.742 1 97.69 347 GLU A C 1
ATOM 2718 O O . GLU A 1 347 ? 15.758 36.875 9.562 1 97.69 347 GLU A O 1
ATOM 2723 N N . LYS A 1 348 ? 17.203 36.375 11.164 1 97.5 348 LYS A N 1
ATOM 2724 C CA . LYS A 1 348 ? 18.141 35.75 10.227 1 97.5 348 LYS A CA 1
ATOM 2725 C C . LYS A 1 348 ? 17.797 34.312 9.977 1 97.5 348 LYS A C 1
ATOM 2727 O O . LYS A 1 348 ? 18.531 33.594 9.281 1 97.5 348 LYS A O 1
ATOM 2732 N N . GLU A 1 349 ? 16.812 33.75 10.586 1 97.5 349 GLU A N 1
ATOM 2733 C CA . GLU A 1 349 ? 16.281 32.406 10.43 1 97.5 349 GLU A CA 1
ATOM 2734 C C . GLU A 1 349 ? 17.359 31.344 10.75 1 97.5 349 GLU A C 1
ATOM 2736 O O . GLU A 1 349 ? 17.453 30.328 10.062 1 97.5 349 GLU A O 1
ATOM 2741 N N . ARG A 1 350 ? 18.188 31.625 11.758 1 96.69 350 ARG A N 1
ATOM 2742 C CA . ARG A 1 350 ? 19.25 30.719 12.148 1 96.69 350 ARG A CA 1
ATOM 2743 C C . ARG A 1 350 ? 18.688 29.406 12.68 1 96.69 350 ARG A C 1
ATOM 2745 O O . ARG A 1 350 ? 19.344 28.359 12.633 1 96.69 350 ARG A O 1
ATOM 2752 N N . PHE A 1 351 ? 17.422 29.5 13.211 1 96.88 351 PHE A N 1
ATOM 2753 C CA . PHE A 1 351 ? 16.781 28.312 13.75 1 96.88 351 PHE A CA 1
ATOM 2754 C C . PHE A 1 351 ? 16.547 27.266 12.656 1 96.88 351 PHE A C 1
ATOM 2756 O O . PHE A 1 351 ? 16.438 26.078 12.945 1 96.88 351 PHE A O 1
ATOM 2763 N N . LYS A 1 352 ? 16.5 27.562 11.352 1 96.94 352 LYS A N 1
ATOM 2764 C CA . LYS A 1 352 ? 16.141 26.688 10.234 1 96.94 352 LYS A CA 1
ATOM 2765 C C . LYS A 1 352 ? 17.188 25.609 10.016 1 96.94 352 LYS A C 1
ATOM 2767 O O . LYS A 1 352 ? 16.938 24.594 9.359 1 96.94 352 LYS A O 1
ATOM 2772 N N . ALA A 1 353 ? 18.375 25.812 10.578 1 96.12 353 ALA A N 1
ATOM 2773 C CA . ALA A 1 353 ? 19.422 24.797 10.484 1 96.12 353 ALA A CA 1
ATOM 2774 C C . ALA A 1 353 ? 19 23.516 11.219 1 96.12 353 ALA A C 1
ATOM 2776 O O . ALA A 1 353 ? 19.438 22.422 10.852 1 96.12 353 ALA A O 1
ATOM 2777 N N . PHE A 1 354 ? 18.141 23.672 12.25 1 98.12 354 PHE A N 1
ATOM 2778 C CA . PHE A 1 354 ? 17.812 22.531 13.086 1 98.12 354 PHE A CA 1
ATOM 2779 C C . PHE A 1 354 ? 16.297 22.375 13.227 1 98.12 354 PHE A C 1
ATOM 2781 O O . PHE A 1 354 ? 15.812 21.406 13.789 1 98.12 354 PHE A O 1
ATOM 2788 N N . TYR A 1 355 ? 15.547 23.328 12.766 1 98.19 355 TYR A N 1
ATOM 2789 C CA . TYR A 1 355 ? 14.094 23.328 12.719 1 98.19 355 TYR A CA 1
ATOM 2790 C C . TYR A 1 355 ? 13.586 23.906 11.406 1 98.19 355 TYR A C 1
ATOM 2792 O O . TYR A 1 355 ? 13.203 25.078 11.352 1 98.19 355 TYR A O 1
ATOM 2800 N N . MET A 1 356 ? 13.375 23.047 10.406 1 96.06 356 MET A N 1
ATOM 2801 C CA . MET A 1 356 ? 13.211 23.562 9.047 1 96.06 356 MET A CA 1
ATOM 2802 C C . MET A 1 356 ? 11.773 23.391 8.57 1 96.06 356 MET A C 1
ATOM 2804 O O . MET A 1 356 ? 11.438 23.781 7.453 1 96.06 356 MET A O 1
ATOM 2808 N N . HIS A 1 357 ? 10.938 22.766 9.336 1 95.62 357 HIS A N 1
ATOM 2809 C CA . HIS A 1 357 ? 9.586 22.5 8.875 1 95.62 357 HIS A CA 1
ATOM 2810 C C . HIS A 1 357 ? 8.562 23.328 9.648 1 95.62 357 HIS A C 1
ATOM 2812 O O . HIS A 1 357 ? 8.906 23.953 10.648 1 95.62 357 HIS A O 1
ATOM 2818 N N . ARG A 1 358 ? 7.328 23.375 9.156 1 96.69 358 ARG A N 1
ATOM 2819 C CA . ARG A 1 358 ? 6.23 24.078 9.812 1 96.69 358 ARG A CA 1
ATOM 2820 C C . ARG A 1 358 ? 5.777 23.328 11.07 1 96.69 358 ARG A C 1
ATOM 2822 O O . ARG A 1 358 ? 6.07 22.141 11.234 1 96.69 358 ARG A O 1
ATOM 2829 N N . THR A 1 359 ? 5.078 24.078 11.898 1 98 359 THR A N 1
ATOM 2830 C CA . THR A 1 359 ? 4.723 23.578 13.227 1 98 359 THR A CA 1
ATOM 2831 C C . THR A 1 359 ? 3.453 22.734 13.164 1 98 359 THR A C 1
ATOM 2833 O O . THR A 1 359 ? 3.236 21.859 14.016 1 98 359 THR A O 1
ATOM 2836 N N . SER A 1 360 ? 2.629 23.047 12.141 1 98 360 SER A N 1
ATOM 2837 C CA . SER A 1 360 ? 1.286 22.484 12.219 1 98 360 SER A CA 1
ATOM 2838 C C . SER A 1 360 ? 0.699 22.25 10.836 1 98 360 SER A C 1
ATOM 2840 O O . SER A 1 360 ? 1.177 22.812 9.852 1 98 360 SER A O 1
ATOM 2842 N N . HIS A 1 361 ? -0.24 21.359 10.742 1 98.25 361 HIS A N 1
ATOM 2843 C CA . HIS A 1 361 ? -1.112 21.188 9.586 1 98.25 361 HIS A CA 1
ATOM 2844 C C . HIS A 1 361 ? -2.494 20.703 10.008 1 98.25 361 HIS A C 1
ATOM 2846 O O . HIS A 1 361 ? -2.66 20.172 11.102 1 98.25 361 HIS A O 1
ATOM 2852 N N . TRP A 1 362 ? -3.5 20.969 9.164 1 98.56 362 TRP A N 1
ATOM 2853 C CA . TRP A 1 362 ? -4.832 20.422 9.43 1 98.56 362 TRP A CA 1
ATOM 2854 C C . TRP A 1 362 ? -4.816 18.906 9.445 1 98.56 362 TRP A C 1
ATOM 2856 O O . TRP A 1 362 ? -3.998 18.281 8.773 1 98.56 362 TRP A O 1
ATOM 2866 N N . LEU A 1 363 ? -5.684 18.359 10.234 1 98.75 363 LEU A N 1
ATOM 2867 C CA . LEU A 1 363 ? -5.801 16.906 10.391 1 98.75 363 LEU A CA 1
ATOM 2868 C C . LEU A 1 363 ? -7.254 16.453 10.234 1 98.75 363 LEU A C 1
ATOM 2870 O O . LEU A 1 363 ? -8.164 17.109 10.742 1 98.75 363 LEU A O 1
ATOM 2874 N N . GLY A 1 364 ? -7.547 15.43 9.57 1 98.44 364 GLY A N 1
ATOM 2875 C CA . GLY A 1 364 ? -8.859 14.844 9.367 1 98.44 364 GLY A CA 1
ATOM 2876 C C . GLY A 1 364 ? -8.82 13.523 8.625 1 98.44 364 GLY A C 1
ATOM 2877 O O . GLY A 1 364 ? -8.086 12.609 9.016 1 98.44 364 GLY A O 1
ATOM 2878 N N . MET A 1 365 ? -9.555 13.453 7.52 1 98.19 365 MET A N 1
ATOM 2879 C CA . MET A 1 365 ? -9.555 12.242 6.707 1 98.19 365 MET A CA 1
ATOM 2880 C C . MET A 1 365 ? -8.188 12.008 6.074 1 98.19 365 MET A C 1
ATOM 2882 O O . MET A 1 365 ? -7.805 10.867 5.82 1 98.19 365 MET A O 1
ATOM 2886 N N . ASP A 1 366 ? -7.531 13.055 5.879 1 98.38 366 ASP A N 1
ATOM 2887 C CA . ASP A 1 366 ? -6.141 13.008 5.438 1 98.38 366 ASP A CA 1
ATOM 2888 C C . ASP A 1 366 ? -5.199 13.5 6.535 1 98.38 366 ASP A C 1
ATOM 2890 O O . ASP A 1 366 ? -5.578 14.336 7.355 1 98.38 366 ASP A O 1
ATOM 2894 N N . VAL A 1 367 ? -3.975 12.922 6.562 1 98.12 367 VAL A N 1
ATOM 2895 C CA . VAL A 1 367 ? -3.021 13.328 7.59 1 98.12 367 VAL A CA 1
ATOM 2896 C C . VAL A 1 367 ? -2.688 14.812 7.43 1 98.12 367 VAL A C 1
ATOM 2898 O O . VAL A 1 367 ? -2.738 15.578 8.398 1 98.12 367 VAL A O 1
ATOM 2901 N N . HIS A 1 368 ? -2.258 15.203 6.281 1 97.75 368 HIS A N 1
ATOM 2902 C CA . HIS A 1 368 ? -2.305 16.609 5.887 1 97.75 368 HIS A CA 1
ATOM 2903 C C . HIS A 1 368 ? -3.635 16.953 5.223 1 97.75 368 HIS A C 1
ATOM 2905 O O . HIS A 1 368 ? -3.754 16.906 3.998 1 97.75 368 HIS A O 1
ATOM 2911 N N . ASP A 1 369 ? -4.555 17.297 5.988 1 97.75 369 ASP A N 1
ATOM 2912 C CA . ASP A 1 369 ? -5.938 17.391 5.535 1 97.75 369 ASP A CA 1
ATOM 2913 C C . ASP A 1 369 ? -6.152 18.656 4.703 1 97.75 369 ASP A C 1
ATOM 2915 O O . ASP A 1 369 ? -5.254 19.484 4.59 1 97.75 369 ASP A O 1
ATOM 2919 N N . VAL A 1 370 ? -7.336 18.781 4.148 1 95.94 370 VAL A N 1
ATOM 2920 C CA . VAL A 1 370 ? -7.68 19.875 3.23 1 95.94 370 VAL A CA 1
ATOM 2921 C C . VAL A 1 370 ? -8.109 21.094 4.023 1 95.94 370 VAL A C 1
ATOM 2923 O O . VAL A 1 370 ? -8.367 21.016 5.227 1 95.94 370 VAL A O 1
ATOM 2926 N N . GLY A 1 371 ? -8.133 22.203 3.301 1 93.38 371 GLY A N 1
ATOM 2927 C CA . GLY A 1 371 ? -8.453 23.5 3.883 1 93.38 371 GLY A CA 1
ATOM 2928 C C . GLY A 1 371 ? -7.355 24.531 3.703 1 93.38 371 GLY A C 1
ATOM 2929 O O . GLY A 1 371 ? -6.18 24.219 3.908 1 93.38 371 GLY A O 1
ATOM 2930 N N . SER A 1 372 ? -7.77 25.625 3.334 1 93 372 SER A N 1
ATOM 2931 C CA . SER A 1 372 ? -6.797 26.688 3.1 1 93 372 SER A CA 1
ATOM 2932 C C . SER A 1 372 ? -6.32 27.297 4.41 1 93 372 SER A C 1
ATOM 2934 O O . SER A 1 372 ? -7.102 27.438 5.352 1 93 372 SER A O 1
ATOM 2936 N N . TYR A 1 373 ? -5.074 27.641 4.41 1 94.88 373 TYR A N 1
ATOM 2937 C CA . TYR A 1 373 ? -4.512 28.328 5.57 1 94.88 373 TYR A CA 1
ATOM 2938 C C . TYR A 1 373 ? -4.629 29.828 5.422 1 94.88 373 TYR A C 1
ATOM 2940 O O . TYR A 1 373 ? -4.383 30.578 6.375 1 94.88 373 TYR A O 1
ATOM 2948 N N . TYR A 1 374 ? -5.008 30.219 4.168 1 93.19 374 TYR A N 1
ATOM 2949 C CA . TYR A 1 374 ? -5.211 31.625 3.854 1 93.19 374 TYR A CA 1
ATOM 2950 C C . TYR A 1 374 ? -6.57 31.844 3.201 1 93.19 374 TYR A C 1
ATOM 2952 O O . TYR A 1 374 ? -7.113 30.953 2.562 1 93.19 374 TYR A O 1
ATOM 2960 N N . VAL A 1 375 ? -7.148 33.031 3.43 1 90.25 375 VAL A N 1
ATOM 2961 C CA . VAL A 1 375 ? -8.43 33.375 2.828 1 90.25 375 VAL A CA 1
ATOM 2962 C C . VAL A 1 375 ? -8.312 34.719 2.131 1 90.25 375 VAL A C 1
ATOM 2964 O O . VAL A 1 375 ? -7.559 35.594 2.576 1 90.25 375 VAL A O 1
ATOM 2967 N N . TYR A 1 376 ? -9.062 34.844 0.994 1 85.38 376 TYR A N 1
ATOM 2968 C CA . TYR A 1 376 ? -9.047 36.094 0.237 1 85.38 376 TYR A CA 1
ATOM 2969 C C . TYR A 1 376 ? -9.641 37.219 1.054 1 85.38 376 TYR A C 1
ATOM 2971 O O . TYR A 1 376 ? -10.625 37.031 1.765 1 85.38 376 TYR A O 1
ATOM 2979 N N . GLU A 1 377 ? -8.859 38.281 0.94 1 81.88 377 GLU A N 1
ATOM 2980 C CA . GLU A 1 377 ? -9.391 39.5 1.559 1 81.88 377 GLU A CA 1
ATOM 2981 C C . GLU A 1 377 ? -10.344 40.219 0.619 1 81.88 377 GLU A C 1
ATOM 2983 O O . GLU A 1 377 ? -9.914 40.875 -0.342 1 81.88 377 GLU A O 1
ATOM 2988 N N . GLY A 1 378 ? -11.555 40.188 0.892 1 73.62 378 GLY A N 1
ATOM 2989 C CA . GLY A 1 378 ? -12.508 40.844 0.006 1 73.62 378 GLY A CA 1
ATOM 2990 C C . GLY A 1 378 ? -12.422 40.344 -1.427 1 73.62 378 GLY A C 1
ATOM 2991 O O . GLY A 1 378 ? -12.281 39.156 -1.671 1 73.62 378 GLY A O 1
ATOM 2992 N N . GLU A 1 379 ? -12.664 41.188 -2.287 1 72.81 379 GLU A N 1
ATOM 2993 C CA . GLU A 1 379 ? -12.617 40.875 -3.711 1 72.81 379 GLU A CA 1
ATOM 2994 C C . GLU A 1 379 ? -11.219 41.094 -4.277 1 72.81 379 GLU A C 1
ATOM 2996 O O . GLU A 1 379 ? -11.008 41 -5.488 1 72.81 379 GLU A O 1
ATOM 3001 N N . GLY A 1 380 ? -10.281 41.344 -3.291 1 73.12 380 GLY A N 1
ATOM 3002 C CA . GLY A 1 380 ? -8.953 41.688 -3.777 1 73.12 380 GLY A CA 1
ATOM 3003 C C . GLY A 1 380 ? -8.016 40.5 -3.84 1 73.12 380 GLY A C 1
ATOM 3004 O O . GLY A 1 380 ? -8.391 39.406 -3.467 1 73.12 380 GLY A O 1
ATOM 3005 N N . PRO A 1 381 ? -6.941 40.688 -4.488 1 77.38 381 PRO A N 1
ATOM 3006 C CA . PRO A 1 381 ? -5.941 39.625 -4.715 1 77.38 381 PRO A CA 1
ATOM 3007 C C . PRO A 1 381 ? -5.156 39.281 -3.451 1 77.38 381 PRO A C 1
ATOM 3009 O O . PRO A 1 381 ? -4.395 38.312 -3.441 1 77.38 381 PRO A O 1
ATOM 3012 N N . SER A 1 382 ? -5.465 40.031 -2.457 1 82.75 382 SER A N 1
ATOM 3013 C CA . SER A 1 382 ? -4.703 39.812 -1.23 1 82.75 382 SER A CA 1
ATOM 3014 C C . SER A 1 382 ? -5.363 38.75 -0.356 1 82.75 382 SER A C 1
ATOM 3016 O O . SER A 1 382 ? -6.578 38.531 -0.423 1 82.75 382 SER A O 1
ATOM 3018 N N . THR A 1 383 ? -4.445 38 0.38 1 90.25 383 THR A N 1
ATOM 3019 C CA . THR A 1 383 ? -4.945 36.969 1.288 1 90.25 383 THR A CA 1
ATOM 3020 C C . THR A 1 383 ? -4.48 37.25 2.717 1 90.25 383 THR A C 1
ATOM 3022 O O . THR A 1 383 ? -3.508 37.969 2.932 1 90.25 383 THR A O 1
ATOM 3025 N N . ARG A 1 384 ? -5.262 36.906 3.654 1 91.94 384 ARG A N 1
ATOM 3026 C CA . ARG A 1 384 ? -4.902 36.906 5.07 1 91.94 384 ARG A CA 1
ATOM 3027 C C . ARG A 1 384 ? -4.918 35.5 5.637 1 91.94 384 ARG A C 1
ATOM 3029 O O . ARG A 1 384 ? -5.641 34.625 5.141 1 91.94 384 ARG A O 1
ATOM 3036 N N . PRO A 1 385 ? -4.086 35.281 6.684 1 94.75 385 PRO A N 1
ATOM 3037 C CA . PRO A 1 385 ? -4.125 33.969 7.32 1 94.75 385 PRO A CA 1
ATOM 3038 C C . PRO A 1 385 ? -5.5 33.625 7.879 1 94.75 385 PRO A C 1
ATOM 3040 O O . PRO A 1 385 ? -6.188 34.5 8.422 1 94.75 385 PRO A O 1
ATOM 3043 N N . ARG A 1 386 ? -5.867 32.469 7.73 1 95.44 386 ARG A N 1
ATOM 3044 C CA . ARG A 1 386 ? -7.148 31.984 8.234 1 95.44 386 ARG A CA 1
ATOM 3045 C C . ARG A 1 386 ? -7.121 31.859 9.758 1 95.44 386 ARG A C 1
ATOM 3047 O O . ARG A 1 386 ? -6.199 31.266 10.32 1 95.44 386 ARG A O 1
ATOM 3054 N N . ALA A 1 387 ? -8.141 32.406 10.391 1 96.69 387 ALA A N 1
ATOM 3055 C CA . ALA A 1 387 ? -8.289 32.219 11.828 1 96.69 387 ALA A CA 1
ATOM 3056 C C . ALA A 1 387 ? -8.883 30.844 12.141 1 96.69 387 ALA A C 1
ATOM 3058 O O . ALA A 1 387 ? -9.766 30.375 11.438 1 96.69 387 ALA A O 1
ATOM 3059 N N . MET A 1 388 ? -8.398 30.25 13.195 1 97.81 388 MET A N 1
ATOM 3060 C CA . MET A 1 388 ? -8.961 28.969 13.641 1 97.81 388 MET A CA 1
ATOM 3061 C C . MET A 1 388 ? -10.391 29.156 14.133 1 97.81 388 MET A C 1
ATOM 3063 O O . MET A 1 388 ? -10.742 30.219 14.672 1 97.81 388 MET A O 1
ATOM 3067 N N . GLU A 1 389 ? -11.172 28.188 13.891 1 97.88 389 GLU A N 1
ATOM 3068 C CA . GLU A 1 389 ? -12.555 28.141 14.367 1 97.88 389 GLU A CA 1
ATOM 3069 C C . GLU A 1 389 ? -12.859 26.812 15.031 1 97.88 389 GLU A C 1
ATOM 3071 O O . GLU A 1 389 ? -12.195 25.812 14.766 1 97.88 389 GLU A O 1
ATOM 3076 N N . ALA A 1 390 ? -13.906 26.875 15.914 1 98.31 390 ALA A N 1
ATOM 3077 C CA . ALA A 1 390 ? -14.32 25.656 16.609 1 98.31 390 ALA A CA 1
ATOM 3078 C C . ALA A 1 390 ? -14.625 24.547 15.602 1 98.31 390 ALA A C 1
ATOM 3080 O O . ALA A 1 390 ? -15.25 24.781 14.57 1 98.31 390 ALA A O 1
ATOM 3081 N N . GLY A 1 391 ? -14.094 23.328 15.922 1 98.19 391 GLY A N 1
ATOM 3082 C CA . GLY A 1 391 ? -14.359 22.172 15.086 1 98.19 391 GLY A CA 1
ATOM 3083 C C . GLY A 1 391 ? -13.18 21.781 14.211 1 98.19 391 GLY A C 1
ATOM 3084 O O . GLY A 1 391 ? -13.141 20.688 13.672 1 98.19 391 GLY A O 1
ATOM 3085 N N . ALA A 1 392 ? -12.242 22.719 14.039 1 98.5 392 ALA A N 1
ATOM 3086 C CA . ALA A 1 392 ? -11.031 22.375 13.297 1 98.5 392 ALA A CA 1
ATOM 3087 C C . ALA A 1 392 ? -10.078 21.547 14.148 1 98.5 392 ALA A C 1
ATOM 3089 O O . ALA A 1 392 ? -10.047 21.688 15.375 1 98.5 392 ALA A O 1
ATOM 3090 N N . VAL A 1 393 ? -9.391 20.625 13.562 1 98.81 393 VAL A N 1
ATOM 3091 C CA . VAL A 1 393 ? -8.359 19.828 14.227 1 98.81 393 VAL A CA 1
ATOM 3092 C C . VAL A 1 393 ? -7.02 20.031 13.516 1 98.81 393 VAL A C 1
ATOM 3094 O O . VAL A 1 393 ? -6.953 20.047 12.289 1 98.81 393 VAL A O 1
ATOM 3097 N N . LEU A 1 394 ? -5.965 20.25 14.234 1 98.75 394 LEU A N 1
ATOM 3098 C CA . LEU A 1 394 ? -4.629 20.406 13.672 1 98.75 394 LEU A CA 1
ATOM 3099 C C . LEU A 1 394 ? -3.584 19.719 14.539 1 98.75 394 LEU A C 1
ATOM 3101 O O . LEU A 1 394 ? -3.854 19.375 15.688 1 98.75 394 LEU A O 1
ATOM 3105 N N . THR A 1 395 ? -2.438 19.484 13.984 1 98.81 395 THR A N 1
ATOM 3106 C CA . THR A 1 395 ? -1.296 18.953 14.727 1 98.81 395 THR A CA 1
ATOM 3107 C C . THR A 1 395 ? -0.453 20.078 15.305 1 98.81 395 THR A C 1
ATOM 3109 O O . THR A 1 395 ? -0.517 21.219 14.828 1 98.81 395 THR A O 1
ATOM 3112 N N . ILE A 1 396 ? 0.268 19.828 16.312 1 98.94 396 ILE A N 1
ATOM 3113 C CA . ILE A 1 396 ? 1.354 20.656 16.828 1 98.94 396 ILE A CA 1
ATOM 3114 C C . ILE A 1 396 ? 2.623 19.812 16.969 1 98.94 396 ILE A C 1
ATOM 3116 O O . ILE A 1 396 ? 2.727 18.969 17.859 1 98.94 396 ILE A O 1
ATOM 3120 N N . GLU A 1 397 ? 3.594 20.094 16.062 1 98.81 397 GLU A N 1
ATOM 3121 C CA . GLU A 1 397 ? 4.648 19.094 15.914 1 98.81 397 GLU A CA 1
ATOM 3122 C C . GLU A 1 397 ? 6.016 19.75 15.766 1 98.81 397 GLU A C 1
ATOM 3124 O O . GLU A 1 397 ? 6.758 19.453 14.828 1 98.81 397 GLU A O 1
ATOM 3129 N N . PRO A 1 398 ? 6.465 20.562 16.734 1 98.88 398 PRO A N 1
ATOM 3130 C CA . PRO A 1 398 ? 7.832 21.078 16.656 1 98.88 398 PRO A CA 1
ATOM 3131 C C . PRO A 1 398 ? 8.891 20 16.812 1 98.88 398 PRO A C 1
ATOM 3133 O O . PRO A 1 398 ? 8.586 18.906 17.328 1 98.88 398 PRO A O 1
ATOM 3136 N N . GLY A 1 399 ? 10.055 20.281 16.328 1 98.75 399 GLY A N 1
ATOM 3137 C CA . GLY A 1 399 ? 11.18 19.375 16.453 1 98.75 399 GLY A CA 1
ATOM 3138 C C . GLY A 1 399 ? 12.523 20.047 16.266 1 98.75 399 GLY A C 1
ATOM 3139 O O . GLY A 1 399 ? 12.586 21.203 15.805 1 98.75 399 GLY A O 1
ATOM 3140 N N . ILE A 1 400 ? 13.562 19.438 16.75 1 98.88 400 ILE A N 1
ATOM 3141 C CA . ILE A 1 400 ? 14.953 19.812 16.516 1 98.88 400 ILE A CA 1
ATOM 3142 C C . ILE A 1 400 ? 15.727 18.609 15.977 1 98.88 400 ILE A C 1
ATOM 3144 O O . ILE A 1 400 ? 15.664 17.516 16.531 1 98.88 400 ILE A O 1
ATOM 3148 N N . TYR A 1 401 ? 16.406 18.844 14.914 1 98.69 401 TYR A N 1
ATOM 3149 C CA . TYR A 1 401 ? 17.141 17.781 14.211 1 98.69 401 TYR A CA 1
ATOM 3150 C C . TYR A 1 401 ? 18.594 18.188 13.992 1 98.69 401 TYR A C 1
ATOM 3152 O O . TYR A 1 401 ? 18.891 19.094 13.219 1 98.69 401 TYR A O 1
ATOM 3160 N N . VAL A 1 402 ? 19.484 17.516 14.664 1 98.44 402 VAL A N 1
ATOM 3161 C CA . VAL A 1 402 ? 20.906 17.781 14.531 1 98.44 402 VAL A CA 1
ATOM 3162 C C . VAL A 1 402 ? 21.594 16.625 13.805 1 98.44 402 VAL A C 1
ATOM 3164 O O . VAL A 1 402 ? 22.031 15.656 14.43 1 98.44 402 VAL A O 1
ATOM 3167 N N . ALA A 1 403 ? 21.703 16.797 12.516 1 96.44 403 ALA A N 1
ATOM 3168 C CA . ALA A 1 403 ? 22.312 15.734 11.711 1 96.44 403 ALA A CA 1
ATOM 3169 C C . ALA A 1 403 ? 23.734 15.422 12.188 1 96.44 403 ALA A C 1
ATOM 3171 O O . ALA A 1 403 ? 24.375 16.25 12.828 1 96.44 403 ALA A O 1
ATOM 3172 N N . LYS A 1 404 ? 24.203 14.281 11.844 1 94.75 404 LYS A N 1
ATOM 3173 C CA . LYS A 1 404 ? 25.531 13.852 12.273 1 94.75 404 LYS A CA 1
ATOM 3174 C C . LYS A 1 404 ? 26.625 14.758 11.711 1 94.75 404 LYS A C 1
ATOM 3176 O O . LYS A 1 404 ? 27.672 14.945 12.328 1 94.75 404 LYS A O 1
ATOM 3181 N N . ASP A 1 405 ? 26.312 15.281 10.586 1 93.12 405 ASP A N 1
ATOM 3182 C CA . ASP A 1 405 ? 27.312 16.094 9.922 1 93.12 405 ASP A CA 1
ATOM 3183 C C . ASP A 1 405 ? 26.969 17.578 10.016 1 93.12 405 ASP A C 1
ATOM 3185 O O . ASP A 1 405 ? 27.484 18.391 9.242 1 93.12 405 ASP A O 1
ATOM 3189 N N . ALA A 1 406 ? 26.031 17.906 10.883 1 95.5 406 ALA A N 1
ATOM 3190 C CA . ALA A 1 406 ? 25.656 19.297 11.062 1 95.5 406 ALA A CA 1
ATOM 3191 C C . ALA A 1 406 ? 26.797 20.094 11.703 1 95.5 406 ALA A C 1
ATOM 3193 O O . ALA A 1 406 ? 27.672 19.531 12.336 1 95.5 406 ALA A O 1
ATOM 3194 N N . LYS A 1 407 ? 26.938 21.438 11.445 1 94.38 407 LYS A N 1
ATOM 3195 C CA . LYS A 1 407 ? 27.812 22.344 12.172 1 94.38 407 LYS A CA 1
ATOM 3196 C C . LYS A 1 407 ? 27.219 22.703 13.531 1 94.38 407 LYS A C 1
ATOM 3198 O O . LYS A 1 407 ? 26.531 23.719 13.664 1 94.38 407 LYS A O 1
ATOM 3203 N N . ALA A 1 408 ? 27.469 21.906 14.555 1 97.38 408 ALA A N 1
ATOM 3204 C CA . ALA A 1 408 ? 26.922 22.031 15.906 1 97.38 408 ALA A CA 1
ATOM 3205 C C . ALA A 1 408 ? 27.875 21.406 16.922 1 97.38 408 ALA A C 1
ATOM 3207 O O . ALA A 1 408 ? 28.797 20.656 16.562 1 97.38 408 ALA A O 1
ATOM 3208 N N . PRO A 1 409 ? 27.75 21.828 18.219 1 97.19 409 PRO A N 1
ATOM 3209 C CA . PRO A 1 409 ? 28.547 21.141 19.234 1 97.19 409 PRO A CA 1
ATOM 3210 C C . PRO A 1 409 ? 28.438 19.625 19.141 1 97.19 409 PRO A C 1
ATOM 3212 O O . PRO A 1 409 ? 27.344 19.094 18.922 1 97.19 409 PRO A O 1
ATOM 3215 N N . SER A 1 410 ? 29.516 18.938 19.375 1 97.5 410 SER A N 1
ATOM 3216 C CA . SER A 1 410 ? 29.641 17.5 19.125 1 97.5 410 SER A CA 1
ATOM 3217 C C . SER A 1 410 ? 28.656 16.703 19.984 1 97.5 410 SER A C 1
ATOM 3219 O O . SER A 1 410 ? 28.188 15.648 19.562 1 97.5 410 SER A O 1
ATOM 3221 N N . GLU A 1 411 ? 28.359 17.203 21.125 1 97.31 411 GLU A N 1
ATOM 3222 C CA . GLU A 1 411 ? 27.516 16.453 22.047 1 97.31 411 GLU A CA 1
ATOM 3223 C C . GLU A 1 411 ? 26.094 16.328 21.531 1 97.31 411 GLU A C 1
ATOM 3225 O O . GLU A 1 411 ? 25.312 15.492 22.016 1 97.31 411 GLU A O 1
ATOM 3230 N N . TYR A 1 412 ? 25.672 17.188 20.578 1 98.38 412 TYR A N 1
ATOM 3231 C CA . TYR A 1 412 ? 24.297 17.203 20.094 1 98.38 412 TYR A CA 1
ATOM 3232 C C . TYR A 1 412 ? 24.172 16.469 18.766 1 98.38 412 TYR A C 1
ATOM 3234 O O . TYR A 1 412 ? 23.047 16.188 18.312 1 98.38 412 TYR A O 1
ATOM 3242 N N . LEU A 1 413 ? 25.328 16.109 18.156 1 98 413 LEU A N 1
ATOM 3243 C CA . LEU A 1 413 ? 25.312 15.508 16.828 1 98 413 LEU A CA 1
ATOM 3244 C C . LEU A 1 413 ? 24.578 14.164 16.844 1 98 413 LEU A C 1
ATOM 3246 O O . LEU A 1 413 ? 24.828 13.336 17.719 1 98 413 LEU A O 1
ATOM 3250 N N . GLY A 1 414 ? 23.594 14.008 15.883 1 97.56 414 GLY A N 1
ATOM 3251 C CA . GLY A 1 414 ? 22.844 12.766 15.742 1 97.56 414 GLY A CA 1
ATOM 3252 C C . GLY A 1 414 ? 21.562 12.734 16.562 1 97.56 414 GLY A C 1
ATOM 3253 O O . GLY A 1 414 ? 20.844 11.734 16.562 1 97.56 414 GLY A O 1
ATOM 3254 N N . ILE A 1 415 ? 21.266 13.82 17.234 1 98.69 415 ILE A N 1
ATOM 3255 C CA . ILE A 1 415 ? 20.078 13.844 18.078 1 98.69 415 ILE A CA 1
ATOM 3256 C C . ILE A 1 415 ? 18.906 14.461 17.312 1 98.69 415 ILE A C 1
ATOM 3258 O O . ILE A 1 415 ? 19.031 15.562 16.766 1 98.69 415 ILE A O 1
ATOM 3262 N N . GLY A 1 416 ? 17.844 13.758 17.156 1 98.75 416 GLY A N 1
ATOM 3263 C CA . GLY A 1 416 ? 16.578 14.234 16.609 1 98.75 416 GLY A CA 1
ATOM 3264 C C . GLY A 1 416 ? 15.406 14.039 17.547 1 98.75 416 GLY A C 1
ATOM 3265 O O . GLY A 1 416 ? 15.211 12.945 18.078 1 98.75 416 GLY A O 1
ATOM 3266 N N . VAL A 1 417 ? 14.664 15.109 17.797 1 98.94 417 VAL A N 1
ATOM 3267 C CA . VAL A 1 417 ? 13.484 15.055 18.656 1 98.94 417 VAL A CA 1
ATOM 3268 C C . VAL A 1 417 ? 12.312 15.742 17.969 1 98.94 417 VAL A C 1
ATOM 3270 O O . VAL A 1 417 ? 12.453 16.844 17.422 1 98.94 417 VAL A O 1
ATOM 3273 N N . ARG A 1 418 ? 11.203 15.133 17.891 1 98.94 418 ARG A N 1
ATOM 3274 C CA . ARG A 1 418 ? 9.906 15.688 17.516 1 98.94 418 ARG A CA 1
ATOM 3275 C C . ARG A 1 418 ? 8.812 15.234 18.469 1 98.94 418 ARG A C 1
ATOM 3277 O O . ARG A 1 418 ? 8.797 14.078 18.906 1 98.94 418 ARG A O 1
ATOM 3284 N N . ILE A 1 419 ? 8.023 16.047 18.906 1 98.94 419 ILE A N 1
ATOM 3285 C CA . ILE A 1 419 ? 6.855 15.766 19.719 1 98.94 419 ILE A CA 1
ATOM 3286 C C . ILE A 1 419 ? 5.605 16.344 19.062 1 98.94 419 ILE A C 1
ATOM 3288 O O . ILE A 1 419 ? 5.559 17.531 18.75 1 98.94 419 ILE A O 1
ATOM 3292 N N . GLU A 1 420 ? 4.641 15.508 18.812 1 98.88 420 GLU A N 1
ATOM 3293 C CA . GLU A 1 420 ? 3.479 15.93 18.047 1 98.88 420 GLU A CA 1
ATOM 3294 C C . GLU A 1 420 ? 2.182 15.43 18.672 1 98.88 420 GLU A C 1
ATOM 3296 O O . GLU A 1 420 ? 2.082 14.266 19.062 1 98.88 420 GLU A O 1
ATOM 3301 N N . ASP A 1 421 ? 1.212 16.297 18.844 1 98.94 421 ASP A N 1
ATOM 3302 C CA . ASP A 1 421 ? -0.136 15.977 19.297 1 98.94 421 ASP A CA 1
ATOM 3303 C C . ASP A 1 421 ? -1.187 16.453 18.312 1 98.94 421 ASP A C 1
ATOM 3305 O O . ASP A 1 421 ? -0.894 17.297 17.438 1 98.94 421 ASP A O 1
ATOM 3309 N N . ASP A 1 422 ? -2.371 15.875 18.422 1 98.94 422 ASP A N 1
ATOM 3310 C CA . ASP A 1 422 ? -3.562 16.312 17.703 1 98.94 422 ASP A CA 1
ATOM 3311 C C . ASP A 1 422 ? -4.445 17.203 18.562 1 98.94 422 ASP A C 1
ATOM 3313 O O . ASP A 1 422 ? -4.883 16.781 19.641 1 98.94 422 ASP A O 1
ATOM 3317 N N . VAL A 1 423 ? -4.777 18.375 18.062 1 98.94 423 VAL A N 1
ATOM 3318 C CA . VAL A 1 423 ? -5.445 19.375 18.891 1 98.94 423 VAL A CA 1
ATOM 3319 C C . VAL A 1 423 ? -6.742 19.828 18.219 1 98.94 423 VAL A C 1
ATOM 3321 O O . VAL A 1 423 ? -6.734 20.266 17.078 1 98.94 423 VAL A O 1
ATOM 3324 N N . LEU A 1 424 ? -7.871 19.703 18.922 1 98.88 424 LEU A N 1
ATOM 3325 C CA . LEU A 1 424 ? -9.18 20.188 18.5 1 98.88 424 LEU A CA 1
ATOM 3326 C C . LEU A 1 424 ? -9.398 21.625 18.953 1 98.88 424 LEU A C 1
ATOM 3328 O O . LEU A 1 424 ? -9.211 21.938 20.125 1 98.88 424 LEU A O 1
ATOM 3332 N N . VAL A 1 425 ? -9.703 22.531 18.047 1 98.88 425 VAL A N 1
ATOM 3333 C CA . VAL A 1 425 ? -10.133 23.875 18.422 1 98.88 425 VAL A CA 1
ATOM 3334 C C . VAL A 1 425 ? -11.57 23.828 18.953 1 98.88 425 VAL A C 1
ATOM 3336 O O . VAL A 1 425 ? -12.469 23.344 18.281 1 98.88 425 VAL A O 1
ATOM 3339 N N . THR A 1 426 ? -11.781 24.281 20.172 1 98.44 426 THR A N 1
ATOM 3340 C CA . THR A 1 426 ? -13.109 24.328 20.766 1 98.44 426 THR A CA 1
ATOM 3341 C C . THR A 1 426 ? -13.68 25.734 20.703 1 98.44 426 THR A C 1
ATOM 3343 O O . THR A 1 426 ? -13.055 26.641 20.141 1 98.44 426 THR A O 1
ATOM 3346 N N . GLU A 1 427 ? -14.844 25.938 21.25 1 97.81 427 GLU A N 1
ATOM 3347 C CA . GLU A 1 427 ? -15.523 27.234 21.188 1 97.81 427 GLU A CA 1
ATOM 3348 C C . GLU A 1 427 ? -14.742 28.312 21.938 1 97.81 427 GLU A C 1
ATOM 3350 O O . GLU A 1 427 ? -14.773 29.484 21.547 1 97.81 427 GLU A O 1
ATOM 3355 N N . SER A 1 428 ? -14.031 27.875 22.969 1 97.19 428 SER A N 1
ATOM 3356 C CA . SER A 1 428 ? -13.383 28.875 23.797 1 97.19 428 SER A CA 1
ATOM 3357 C C . SER A 1 428 ? -11.891 28.578 23.969 1 97.19 428 SER A C 1
ATOM 3359 O O . SER A 1 428 ? -11.195 29.25 24.719 1 97.19 428 SER A O 1
ATOM 3361 N N . GLY A 1 429 ? -11.43 27.578 23.375 1 98.25 429 GLY A N 1
ATOM 3362 C CA . GLY A 1 429 ? -10.039 27.188 23.516 1 98.25 429 GLY A CA 1
ATOM 3363 C C . GLY A 1 429 ? -9.68 25.984 22.656 1 98.25 429 GLY A C 1
ATOM 3364 O O . GLY A 1 429 ? -9.93 25.969 21.453 1 98.25 429 GLY A O 1
ATOM 3365 N N . HIS A 1 430 ? -9.094 25.031 23.344 1 98.75 430 HIS A N 1
ATOM 3366 C CA . HIS A 1 430 ? -8.664 23.828 22.641 1 98.75 430 HIS A CA 1
ATOM 3367 C C . HIS A 1 430 ? -8.812 22.578 23.5 1 98.75 430 HIS A C 1
ATOM 3369 O O . HIS A 1 430 ? -9.047 22.688 24.703 1 98.75 430 HIS A O 1
ATOM 3375 N N . ARG A 1 431 ? -8.766 21.453 22.906 1 98.75 431 ARG A N 1
ATOM 3376 C CA . ARG A 1 431 ? -8.664 20.141 23.547 1 98.75 431 ARG A CA 1
ATOM 3377 C C . ARG A 1 431 ? -7.578 19.297 22.891 1 98.75 431 ARG A C 1
ATOM 3379 O O . ARG A 1 431 ? -7.613 19.062 21.672 1 98.75 431 ARG A O 1
ATOM 3386 N N . ASN A 1 432 ? -6.598 18.938 23.672 1 98.81 432 ASN A N 1
ATOM 3387 C CA . ASN A 1 432 ? -5.578 18.016 23.172 1 98.81 432 ASN A CA 1
ATOM 3388 C C . ASN A 1 432 ? -6.094 16.594 23.109 1 98.81 432 ASN A C 1
ATOM 3390 O O . ASN A 1 432 ? -6.266 15.938 24.141 1 98.81 432 ASN A O 1
ATOM 3394 N N . LEU A 1 433 ? -6.293 16.047 21.906 1 98.81 433 LEU A N 1
ATOM 3395 C CA . LEU A 1 433 ? -6.891 14.727 21.719 1 98.81 433 LEU A CA 1
ATOM 3396 C C . LEU A 1 433 ? -5.895 13.617 22.047 1 98.81 433 LEU A C 1
ATOM 3398 O O . LEU A 1 433 ? -6.289 12.477 22.281 1 98.81 433 LEU A O 1
ATOM 3402 N N . ALA A 1 434 ? -4.598 13.938 22.062 1 98.56 434 ALA A N 1
ATOM 3403 C CA . ALA A 1 434 ? -3.557 12.938 22.281 1 98.56 434 ALA A CA 1
ATOM 3404 C C . ALA A 1 434 ? -2.965 13.062 23.688 1 98.56 434 ALA A C 1
ATOM 3406 O O . ALA A 1 434 ? -1.885 12.531 23.953 1 98.56 434 ALA A O 1
ATOM 3407 N N . ALA A 1 435 ? -3.613 13.719 24.547 1 98.38 435 ALA A N 1
ATOM 3408 C CA . ALA A 1 435 ? -3.096 14.055 25.875 1 98.38 435 ALA A CA 1
ATOM 3409 C C . ALA A 1 435 ? -2.756 12.797 26.656 1 98.38 435 ALA A C 1
ATOM 3411 O O . ALA A 1 435 ? -1.876 12.812 27.516 1 98.38 435 ALA A O 1
ATOM 3412 N N . ALA A 1 436 ? -3.426 11.719 26.344 1 98.12 436 ALA A N 1
ATOM 3413 C CA . ALA A 1 436 ? -3.254 10.484 27.109 1 98.12 436 ALA A CA 1
ATOM 3414 C C . ALA A 1 436 ? -1.988 9.75 26.688 1 98.12 436 ALA A C 1
ATOM 3416 O O . ALA A 1 436 ? -1.582 8.773 27.328 1 98.12 436 ALA A O 1
ATOM 3417 N N . ILE A 1 437 ? -1.322 10.102 25.672 1 98.69 437 ILE A N 1
ATOM 3418 C CA . ILE A 1 437 ? -0.063 9.516 25.234 1 98.69 437 ILE A CA 1
ATOM 3419 C C . ILE A 1 437 ? 1.108 10.266 25.859 1 98.69 437 ILE A C 1
ATOM 3421 O O . ILE A 1 437 ? 1.336 11.438 25.547 1 98.69 437 ILE A O 1
ATOM 3425 N N . PRO A 1 438 ? 1.863 9.641 26.688 1 98.44 438 PRO A N 1
ATOM 3426 C CA . PRO A 1 438 ? 2.855 10.336 27.5 1 98.44 438 PRO A CA 1
ATOM 3427 C C . PRO A 1 438 ? 3.918 11.047 26.672 1 98.44 438 PRO A C 1
ATOM 3429 O O . PRO A 1 438 ? 4.371 10.516 25.656 1 98.44 438 PRO A O 1
ATOM 3432 N N . LYS A 1 439 ? 4.254 12.25 27.109 1 98.56 439 LYS A N 1
ATOM 3433 C CA . LYS A 1 439 ? 5.332 12.977 26.438 1 98.56 439 LYS A CA 1
ATOM 3434 C C . LYS A 1 439 ? 6.207 13.711 27.453 1 98.56 439 LYS A C 1
ATOM 3436 O O . LYS A 1 439 ? 7.223 14.305 27.078 1 98.56 439 LYS A O 1
ATOM 3441 N N . ASN A 1 440 ? 5.797 13.711 28.719 1 98.5 440 ASN A N 1
ATOM 3442 C CA . ASN A 1 440 ? 6.672 14.25 29.75 1 98.5 440 ASN A CA 1
ATOM 3443 C C . ASN A 1 440 ? 7.934 13.414 29.922 1 98.5 440 ASN A C 1
ATOM 3445 O O . ASN A 1 440 ? 7.855 12.188 30.047 1 98.5 440 ASN A O 1
ATOM 3449 N N . ALA A 1 441 ? 9.086 14.07 29.969 1 98.56 441 ALA A N 1
ATOM 3450 C CA . ALA A 1 441 ? 10.359 13.352 29.953 1 98.56 441 ALA A CA 1
ATOM 3451 C C . ALA A 1 441 ? 10.492 12.43 31.156 1 98.56 441 ALA A C 1
ATOM 3453 O O . ALA A 1 441 ? 10.906 11.281 31.016 1 98.56 441 ALA A O 1
ATOM 3454 N N . ASP A 1 442 ? 10.164 12.953 32.344 1 98.25 442 ASP A N 1
ATOM 3455 C CA . ASP A 1 442 ? 10.266 12.148 33.562 1 98.25 442 ASP A CA 1
ATOM 3456 C C . ASP A 1 442 ? 9.297 10.969 33.531 1 98.25 442 ASP A C 1
ATOM 3458 O O . ASP A 1 442 ? 9.625 9.867 33.969 1 98.25 442 ASP A O 1
ATOM 3462 N N . GLU A 1 443 ? 8.125 11.25 33.062 1 97.94 443 GLU A N 1
ATOM 3463 C CA . GLU A 1 443 ? 7.125 10.195 32.906 1 97.94 443 GLU A CA 1
ATOM 3464 C C . GLU A 1 443 ? 7.586 9.125 31.938 1 97.94 443 GLU A C 1
ATOM 3466 O O . GLU A 1 443 ? 7.414 7.93 32.188 1 97.94 443 GLU A O 1
ATOM 3471 N N . LEU A 1 444 ? 8.141 9.531 30.828 1 98.38 444 LEU A N 1
ATOM 3472 C CA . LEU A 1 444 ? 8.672 8.586 29.844 1 98.38 444 LEU A CA 1
ATOM 3473 C C . LEU A 1 444 ? 9.727 7.691 30.469 1 98.38 444 LEU A C 1
ATOM 3475 O O . LEU A 1 444 ? 9.703 6.473 30.281 1 98.38 444 LEU A O 1
ATOM 3479 N N . GLU A 1 445 ? 10.672 8.297 31.25 1 98.25 445 GLU A N 1
ATOM 3480 C CA . GLU A 1 445 ? 11.719 7.516 31.891 1 98.25 445 GLU A CA 1
ATOM 3481 C C . GLU A 1 445 ? 11.117 6.504 32.875 1 98.25 445 GLU A C 1
ATOM 3483 O O . GLU A 1 445 ? 11.594 5.371 32.969 1 98.25 445 GLU A O 1
ATOM 3488 N N . ARG A 1 446 ? 10.102 6.895 33.562 1 97.62 446 ARG A N 1
ATOM 3489 C CA . ARG A 1 446 ? 9.438 5.988 34.5 1 97.62 446 ARG A CA 1
ATOM 3490 C C . ARG A 1 446 ? 8.789 4.824 33.75 1 97.62 446 ARG A C 1
ATOM 3492 O O . ARG A 1 446 ? 8.891 3.672 34.188 1 97.62 446 ARG A O 1
ATOM 3499 N N . ILE A 1 447 ? 8.094 5.133 32.688 1 97.12 447 ILE A N 1
ATOM 3500 C CA . ILE A 1 447 ? 7.426 4.117 31.891 1 97.12 447 ILE A CA 1
ATOM 3501 C C . ILE A 1 447 ? 8.453 3.123 31.344 1 97.12 447 ILE A C 1
ATOM 3503 O O . ILE A 1 447 ? 8.242 1.911 31.406 1 97.12 447 ILE A O 1
ATOM 3507 N N . LEU A 1 448 ? 9.562 3.609 30.859 1 96.5 448 LEU A N 1
ATOM 3508 C CA . LEU A 1 448 ? 10.586 2.777 30.234 1 96.5 448 LEU A CA 1
ATOM 3509 C C . LEU A 1 448 ? 11.32 1.94 31.281 1 96.5 448 LEU A C 1
ATOM 3511 O O . LEU A 1 448 ? 11.875 0.888 30.953 1 96.5 448 LEU A O 1
ATOM 3515 N N . ALA A 1 449 ? 11.367 2.453 32.531 1 93.69 449 ALA A N 1
ATOM 3516 C CA . ALA A 1 449 ? 11.992 1.703 33.625 1 93.69 449 ALA A CA 1
ATOM 3517 C C . ALA A 1 449 ? 11.148 0.487 34 1 93.69 449 ALA A C 1
ATOM 3519 O O . ALA A 1 449 ? 11.672 -0.487 34.531 1 93.69 449 ALA A O 1
ATOM 3520 N N . SER A 1 450 ? 9.891 0.501 33.75 1 89.44 450 SER A N 1
ATOM 3521 C CA . SER A 1 450 ? 8.969 -0.558 34.156 1 89.44 450 SER A CA 1
ATOM 3522 C C . SER A 1 450 ? 8.703 -1.525 33 1 89.44 450 SER A C 1
ATOM 3524 O O . SER A 1 450 ? 7.922 -2.467 33.156 1 89.44 450 SER A O 1
ATOM 3526 N N . ARG A 1 451 ? 9.352 -1.37 31.953 1 85.06 451 ARG A N 1
ATOM 3527 C CA . ARG A 1 451 ? 9.023 -2.184 30.797 1 85.06 451 ARG A CA 1
ATOM 3528 C C . ARG A 1 451 ? 9.562 -3.6 30.938 1 85.06 451 ARG A C 1
ATOM 3530 O O . ARG A 1 451 ? 10.578 -3.816 31.609 1 85.06 451 ARG A O 1
ATOM 3537 N N . MET B 1 1 ? 20.594 -14.523 15.047 1 33.06 1 MET B N 1
ATOM 3538 C CA . MET B 1 1 ? 20.953 -13.188 14.594 1 33.06 1 MET B CA 1
ATOM 3539 C C . MET B 1 1 ? 19.969 -12.68 13.547 1 33.06 1 MET B C 1
ATOM 3541 O O . MET B 1 1 ? 19.703 -13.367 12.562 1 33.06 1 MET B O 1
ATOM 3545 N N . PRO B 1 2 ? 19.047 -11.93 13.891 1 43.19 2 PRO B N 1
ATOM 3546 C CA . PRO B 1 2 ? 18.094 -11.5 12.867 1 43.19 2 PRO B CA 1
ATOM 3547 C C . PRO B 1 2 ? 18.781 -11.102 11.562 1 43.19 2 PRO B C 1
ATOM 3549 O O . PRO B 1 2 ? 19.875 -10.547 11.578 1 43.19 2 PRO B O 1
ATOM 3552 N N . PRO B 1 3 ? 18.375 -11.703 10.453 1 48.31 3 PRO B N 1
ATOM 3553 C CA . PRO B 1 3 ? 19.094 -11.5 9.195 1 48.31 3 PRO B CA 1
ATOM 3554 C C . PRO B 1 3 ? 19.281 -10.023 8.852 1 48.31 3 PRO B C 1
ATOM 3556 O O . PRO B 1 3 ? 18.484 -9.188 9.281 1 48.31 3 PRO B O 1
ATOM 3559 N N . GLU B 1 4 ? 20.578 -9.695 8.539 1 54.62 4 GLU B N 1
ATOM 3560 C CA . GLU B 1 4 ? 20.906 -8.461 7.824 1 54.62 4 GLU B CA 1
ATOM 3561 C C . GLU B 1 4 ? 19.797 -8.062 6.875 1 54.62 4 GLU B C 1
ATOM 3563 O O . GLU B 1 4 ? 18.953 -8.883 6.5 1 54.62 4 GLU B O 1
ATOM 3568 N N . SER B 1 5 ? 19.625 -6.902 6.734 1 58.94 5 SER B N 1
ATOM 3569 C CA . SER B 1 5 ? 18.609 -6.344 5.852 1 58.94 5 SER B CA 1
ATOM 3570 C C . SER B 1 5 ? 18.453 -7.172 4.582 1 58.94 5 SER B C 1
ATOM 3572 O O . SER B 1 5 ? 19.453 -7.516 3.939 1 58.94 5 SER B O 1
ATOM 3574 N N . PRO B 1 6 ? 17.156 -7.742 4.445 1 58.09 6 PRO B N 1
ATOM 3575 C CA . PRO B 1 6 ? 16.906 -8.539 3.244 1 58.09 6 PRO B CA 1
ATOM 3576 C C . PRO B 1 6 ? 17.391 -7.852 1.968 1 58.09 6 PRO B C 1
ATOM 3578 O O . PRO B 1 6 ? 17.641 -8.523 0.962 1 58.09 6 PRO B O 1
ATOM 3581 N N . LEU B 1 7 ? 17.422 -6.531 2.014 1 59.22 7 LEU B N 1
ATOM 3582 C CA . LEU B 1 7 ? 17.797 -5.797 0.808 1 59.22 7 LEU B CA 1
ATOM 3583 C C . LEU B 1 7 ? 19.25 -5.34 0.876 1 59.22 7 LEU B C 1
ATOM 3585 O O . LEU B 1 7 ? 19.734 -4.68 -0.043 1 59.22 7 LEU B O 1
ATOM 3589 N N . ALA B 1 8 ? 19.938 -5.77 1.958 1 56.22 8 ALA B N 1
ATOM 3590 C CA . ALA B 1 8 ? 21.344 -5.359 2.041 1 56.22 8 ALA B CA 1
ATOM 3591 C C . ALA B 1 8 ? 22.172 -6.012 0.937 1 56.22 8 ALA B C 1
ATOM 3593 O O . ALA B 1 8 ? 22.172 -7.234 0.798 1 56.22 8 ALA B O 1
ATOM 3594 N N . PHE B 1 9 ? 22.641 -5.133 0.121 1 59.56 9 PHE B N 1
ATOM 3595 C CA . PHE B 1 9 ? 23.484 -5.484 -1.017 1 59.56 9 PHE B CA 1
ATOM 3596 C C . PHE B 1 9 ? 24.719 -6.254 -0.559 1 59.56 9 PHE B C 1
ATOM 3598 O O . PHE B 1 9 ? 25.641 -5.676 0.023 1 59.56 9 PHE B O 1
ATOM 3605 N N . ALA B 1 10 ? 24.531 -7.488 -0.59 1 64.56 10 ALA B N 1
ATOM 3606 C CA . ALA B 1 10 ? 25.641 -8.391 -0.295 1 64.56 10 ALA B CA 1
ATOM 3607 C C . ALA B 1 10 ? 26.5 -8.641 -1.537 1 64.56 10 ALA B C 1
ATOM 3609 O O . ALA B 1 10 ? 26 -8.602 -2.662 1 64.56 10 ALA B O 1
ATOM 3610 N N . PRO B 1 11 ? 27.812 -8.57 -1.301 1 69.5 11 PRO B N 1
ATOM 3611 C CA . PRO B 1 11 ? 28.719 -8.828 -2.422 1 69.5 11 PRO B CA 1
ATOM 3612 C C . PRO B 1 11 ? 28.219 -9.961 -3.322 1 69.5 11 PRO B C 1
ATOM 3614 O O . PRO B 1 11 ? 28.375 -9.891 -4.543 1 69.5 11 PRO B O 1
ATOM 3617 N N . ALA B 1 12 ? 27.672 -10.891 -2.789 1 79.25 12 ALA B N 1
ATOM 3618 C CA . ALA B 1 12 ? 27.188 -12.016 -3.58 1 79.25 12 ALA B CA 1
ATOM 3619 C C . ALA B 1 12 ? 26.062 -11.578 -4.508 1 79.25 12 ALA B C 1
ATOM 3621 O O . ALA B 1 12 ? 25.953 -12.062 -5.637 1 79.25 12 ALA B O 1
ATOM 3622 N N . LEU B 1 13 ? 25.344 -10.68 -4.07 1 85.88 13 LEU B N 1
ATOM 3623 C CA . LEU B 1 13 ? 24.25 -10.18 -4.891 1 85.88 13 LEU B CA 1
ATOM 3624 C C . LEU B 1 13 ? 24.766 -9.383 -6.078 1 85.88 13 LEU B C 1
ATOM 3626 O O . LEU B 1 13 ? 24.25 -9.508 -7.191 1 85.88 13 LEU B O 1
ATOM 3630 N N . SER B 1 14 ? 25.812 -8.617 -5.863 1 88.81 14 SER B N 1
ATOM 3631 C CA . SER B 1 14 ? 26.391 -7.816 -6.938 1 88.81 14 SER B CA 1
ATOM 3632 C C . SER B 1 14 ? 26.875 -8.695 -8.078 1 88.81 14 SER B C 1
ATOM 3634 O O . SER B 1 14 ? 26.625 -8.398 -9.25 1 88.81 14 SER B O 1
ATOM 3636 N N . THR B 1 15 ? 27.594 -9.734 -7.719 1 92.38 15 THR B N 1
ATOM 3637 C CA . THR B 1 15 ? 28.094 -10.672 -8.711 1 92.38 15 THR B CA 1
ATOM 3638 C C . THR B 1 15 ? 26.938 -11.336 -9.469 1 92.38 15 THR B C 1
ATOM 3640 O O . THR B 1 15 ? 27 -11.484 -10.688 1 92.38 15 THR B O 1
ATOM 3643 N N . GLU B 1 16 ? 25.969 -11.719 -8.75 1 94.75 16 GLU B N 1
ATOM 3644 C CA . GLU B 1 16 ? 24.812 -12.359 -9.359 1 94.75 16 GLU B CA 1
ATOM 3645 C C . GLU B 1 16 ? 24.109 -11.422 -10.336 1 94.75 16 GLU B C 1
ATOM 3647 O O . GLU B 1 16 ? 23.688 -11.844 -11.414 1 94.75 16 GLU B O 1
ATOM 3652 N N . LEU B 1 17 ? 23.984 -10.164 -9.969 1 96.5 17 LEU B N 1
ATOM 3653 C CA . LEU B 1 17 ? 23.312 -9.188 -10.82 1 96.5 17 LEU B CA 1
ATOM 3654 C C . LEU B 1 17 ? 24.078 -8.977 -12.125 1 96.5 17 LEU B C 1
ATOM 3656 O O . LEU B 1 17 ? 23.484 -8.891 -13.195 1 96.5 17 LEU B O 1
ATOM 3660 N N . ALA B 1 18 ? 25.391 -8.922 -12 1 96.38 18 ALA B N 1
ATOM 3661 C CA . ALA B 1 18 ? 26.219 -8.781 -13.188 1 96.38 18 ALA B CA 1
ATOM 3662 C C . ALA B 1 18 ? 26.078 -9.992 -14.109 1 96.38 18 ALA B C 1
ATOM 3664 O O . ALA B 1 18 ? 26 -9.836 -15.328 1 96.38 18 ALA B O 1
ATOM 3665 N N . GLU B 1 19 ? 26.047 -11.125 -13.516 1 96.94 19 GLU B N 1
ATOM 3666 C CA . GLU B 1 19 ? 25.875 -12.352 -14.289 1 96.94 19 GLU B CA 1
ATOM 3667 C C . GLU B 1 19 ? 24.516 -12.383 -14.984 1 96.94 19 GLU B C 1
ATOM 3669 O O . GLU B 1 19 ? 24.406 -12.805 -16.141 1 96.94 19 GLU B O 1
ATOM 3674 N N . ARG B 1 20 ? 23.469 -11.961 -14.312 1 98.12 20 ARG B N 1
ATOM 3675 C CA . ARG B 1 20 ? 22.141 -11.898 -14.898 1 98.12 20 ARG B CA 1
ATOM 3676 C C . ARG B 1 20 ? 22.125 -10.992 -16.125 1 98.12 20 ARG B C 1
ATOM 3678 O O . ARG B 1 20 ? 21.531 -11.336 -17.156 1 98.12 20 ARG B O 1
ATOM 3685 N N . ARG B 1 21 ? 22.766 -9.82 -16 1 98.19 21 ARG B N 1
ATOM 3686 C CA . ARG B 1 21 ? 22.812 -8.883 -17.125 1 98.19 21 ARG B CA 1
ATOM 3687 C C . ARG B 1 21 ? 23.594 -9.469 -18.297 1 98.19 21 ARG B C 1
ATOM 3689 O O . ARG B 1 21 ? 23.203 -9.305 -19.453 1 98.19 21 ARG B O 1
ATOM 3696 N N . ARG B 1 22 ? 24.672 -10.156 -18 1 96.94 22 ARG B N 1
ATOM 3697 C CA . ARG B 1 22 ? 25.469 -10.805 -19.047 1 96.94 22 ARG B CA 1
ATOM 3698 C C . ARG B 1 22 ? 24.641 -11.844 -19.781 1 96.94 22 ARG B C 1
ATOM 3700 O O . ARG B 1 22 ? 24.594 -11.852 -21.016 1 96.94 22 ARG B O 1
ATOM 3707 N N . VAL B 1 23 ? 24 -12.68 -19.031 1 97.69 23 VAL B N 1
ATOM 3708 C CA . VAL B 1 23 ? 23.172 -13.75 -19.609 1 97.69 23 VAL B CA 1
ATOM 3709 C C . VAL B 1 23 ? 22.062 -13.141 -20.453 1 97.69 23 VAL B C 1
ATOM 3711 O O . VAL B 1 23 ? 21.75 -13.625 -21.547 1 97.69 23 VAL B O 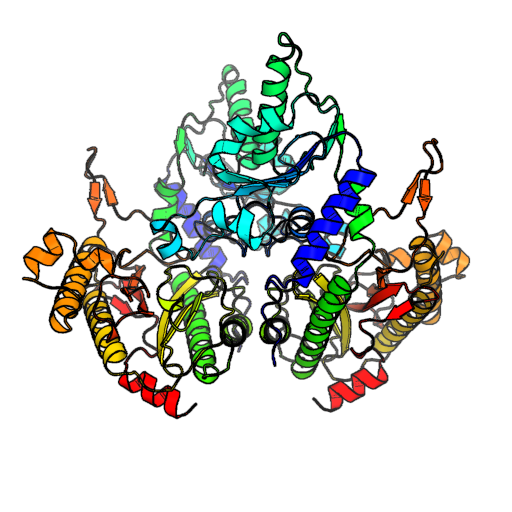1
ATOM 3714 N N . LEU B 1 24 ? 21.406 -12.039 -19.922 1 98.25 24 LEU B N 1
ATOM 3715 C CA . LEU B 1 24 ? 20.344 -11.367 -20.656 1 98.25 24 LEU B CA 1
ATOM 3716 C C . LEU B 1 24 ? 20.859 -10.891 -22.016 1 98.25 24 LEU B C 1
ATOM 3718 O O . LEU B 1 24 ? 20.188 -11.102 -23.047 1 98.25 24 LEU B O 1
ATOM 3722 N N . MET B 1 25 ? 21.984 -10.289 -22.031 1 97.25 25 MET B N 1
ATOM 3723 C CA . MET B 1 25 ? 22.516 -9.734 -23.281 1 97.25 25 MET B CA 1
ATOM 3724 C C . MET B 1 25 ? 22.922 -10.836 -24.25 1 97.25 25 MET B C 1
ATOM 3726 O O . MET B 1 25 ? 22.797 -10.688 -25.453 1 97.25 25 MET B O 1
ATOM 3730 N N . GLU B 1 26 ? 23.391 -11.922 -23.688 1 96.19 26 GLU B N 1
ATOM 3731 C CA . GLU B 1 26 ? 23.688 -13.078 -24.531 1 96.19 26 GLU B CA 1
ATOM 3732 C C . GLU B 1 26 ? 22.422 -13.617 -25.203 1 96.19 26 GLU B C 1
ATOM 3734 O O . GLU B 1 26 ? 22.453 -13.969 -26.375 1 96.19 26 GLU B O 1
ATOM 3739 N N . ARG B 1 27 ? 21.391 -13.672 -24.5 1 94.19 27 ARG B N 1
ATOM 3740 C CA . ARG B 1 27 ? 20.109 -14.172 -25 1 94.19 27 ARG B CA 1
ATOM 3741 C C . ARG B 1 27 ? 19.484 -13.188 -25.969 1 94.19 27 ARG B C 1
ATOM 3743 O O . ARG B 1 27 ? 18.953 -13.594 -27.016 1 94.19 27 ARG B O 1
ATOM 3750 N N . PHE B 1 28 ? 19.531 -11.914 -25.641 1 95.38 28 PHE B N 1
ATOM 3751 C CA . PHE B 1 28 ? 18.844 -10.875 -26.391 1 95.38 28 PHE B CA 1
ATOM 3752 C C . PHE B 1 28 ? 19.594 -10.523 -27.672 1 95.38 28 PHE B C 1
ATOM 3754 O O . PHE B 1 28 ? 19 -10.273 -28.719 1 95.38 28 PHE B O 1
ATOM 3761 N N . GLY B 1 29 ? 20.859 -10.609 -27.594 1 91.81 29 GLY B N 1
ATOM 3762 C CA . GLY B 1 29 ? 21.688 -10.352 -28.766 1 91.81 29 GLY B CA 1
ATOM 3763 C C . GLY B 1 29 ? 21.891 -8.875 -29.047 1 91.81 29 GLY B C 1
ATOM 3764 O O . GLY B 1 29 ? 22.203 -8.109 -28.141 1 91.81 29 GLY B O 1
ATOM 3765 N N . ASN B 1 30 ? 21.766 -8.555 -30.344 1 91.12 30 ASN B N 1
ATOM 3766 C CA . ASN B 1 30 ? 22.078 -7.211 -30.797 1 91.12 30 ASN B CA 1
ATOM 3767 C C . ASN B 1 30 ? 20.938 -6.238 -30.531 1 91.12 30 ASN B C 1
ATOM 3769 O O . ASN B 1 30 ? 19.953 -6.215 -31.266 1 91.12 30 ASN B O 1
ATOM 3773 N N . GLY B 1 31 ? 21 -5.473 -29.453 1 96.12 31 GLY B N 1
ATOM 3774 C CA . GLY B 1 31 ? 19.984 -4.504 -29.094 1 96.12 31 GLY B CA 1
ATOM 3775 C C . GLY B 1 31 ? 20.266 -3.805 -27.781 1 96.12 31 GLY B C 1
ATOM 3776 O O . GLY B 1 31 ? 21.375 -3.85 -27.281 1 96.12 31 GLY B O 1
ATOM 3777 N N . VAL B 1 32 ? 19.266 -3.031 -27.328 1 98.25 32 VAL B N 1
ATOM 3778 C CA . VAL B 1 32 ? 19.391 -2.27 -26.078 1 98.25 32 VAL B CA 1
ATOM 3779 C C . VAL B 1 32 ? 18.234 -2.613 -25.141 1 98.25 32 VAL B C 1
ATOM 3781 O O . VAL B 1 32 ? 17.078 -2.715 -25.578 1 98.25 32 VAL B O 1
ATOM 3784 N N . VAL B 1 33 ? 18.562 -2.93 -23.906 1 98.69 33 VAL B N 1
ATOM 3785 C CA . VAL B 1 33 ? 17.547 -3.166 -22.875 1 98.69 33 VAL B CA 1
ATOM 3786 C C . VAL B 1 33 ? 17.312 -1.885 -22.078 1 98.69 33 VAL B C 1
ATOM 3788 O O . VAL B 1 33 ? 18.266 -1.281 -21.562 1 98.69 33 VAL B O 1
ATOM 3791 N N . VAL B 1 34 ? 16.094 -1.431 -22.031 1 98.75 34 VAL B N 1
ATOM 3792 C CA . VAL B 1 34 ? 15.695 -0.282 -21.234 1 98.75 34 VAL B CA 1
ATOM 3793 C C . VAL B 1 34 ? 14.68 -0.719 -20.172 1 98.75 34 VAL B C 1
ATOM 3795 O O . VAL B 1 34 ? 13.602 -1.211 -20.516 1 98.75 34 VAL B O 1
ATOM 3798 N N . LEU B 1 35 ? 15.031 -0.582 -18.922 1 98.5 35 LEU B N 1
ATOM 3799 C CA . LEU B 1 35 ? 14.164 -0.914 -17.797 1 98.5 35 LEU B CA 1
ATOM 3800 C C . LEU B 1 35 ? 13.789 0.339 -17.016 1 98.5 35 LEU B C 1
ATOM 3802 O O . LEU B 1 35 ? 14.656 1.149 -16.688 1 98.5 35 LEU B O 1
ATOM 3806 N N . ALA B 1 36 ? 12.555 0.467 -16.75 1 98.06 36 ALA B N 1
ATOM 3807 C CA . ALA B 1 36 ? 12.078 1.599 -15.961 1 98.06 36 ALA B CA 1
ATOM 3808 C C . ALA B 1 36 ? 11.68 1.155 -14.562 1 98.06 36 ALA B C 1
ATOM 3810 O O . ALA B 1 36 ? 11.086 0.087 -14.383 1 98.06 36 ALA B O 1
ATOM 3811 N N . SER B 1 37 ? 12 1.991 -13.578 1 97.62 37 SER B N 1
ATOM 3812 C CA . SER B 1 37 ? 11.578 1.741 -12.203 1 97.62 37 SER B CA 1
ATOM 3813 C C . SER B 1 37 ? 10.062 1.848 -12.062 1 97.62 37 SER B C 1
ATOM 3815 O O . SER B 1 37 ? 9.391 2.414 -12.922 1 97.62 37 SER B O 1
ATOM 3817 N N . ALA B 1 38 ? 9.531 1.198 -10.977 1 97.19 38 ALA B N 1
ATOM 3818 C CA . ALA B 1 38 ? 8.109 1.336 -10.656 1 97.19 38 ALA B CA 1
ATOM 3819 C C . ALA B 1 38 ? 7.766 2.777 -10.289 1 97.19 38 ALA B C 1
ATOM 3821 O O . ALA B 1 38 ? 8.555 3.463 -9.641 1 97.19 38 ALA B O 1
ATOM 3822 N N . PRO B 1 39 ? 6.613 3.262 -10.695 1 95.75 39 PRO B N 1
ATOM 3823 C CA . PRO B 1 39 ? 6.199 4.594 -10.25 1 95.75 39 PRO B CA 1
ATOM 3824 C C . PRO B 1 39 ? 5.789 4.625 -8.781 1 95.75 39 PRO B C 1
ATOM 3826 O O . PRO B 1 39 ? 5.539 3.578 -8.188 1 95.75 39 PRO B O 1
ATOM 3829 N N . VAL B 1 40 ? 5.828 5.805 -8.211 1 95.56 40 VAL B N 1
ATOM 3830 C CA . VAL B 1 40 ? 5.234 6.059 -6.898 1 95.56 40 VAL B CA 1
ATOM 3831 C C . VAL B 1 40 ? 3.736 6.309 -7.051 1 95.56 40 VAL B C 1
ATOM 3833 O O . VAL B 1 40 ? 3.301 6.949 -8.008 1 95.56 40 VAL B O 1
ATOM 3836 N N . HIS B 1 41 ? 2.906 5.805 -6.082 1 95.75 41 HIS B N 1
ATOM 3837 C CA . HIS B 1 41 ? 1.459 5.98 -6.148 1 95.75 41 HIS B CA 1
ATOM 3838 C C . HIS B 1 41 ? 0.938 6.73 -4.926 1 95.75 41 HIS B C 1
ATOM 3840 O O . HIS B 1 41 ? 1.25 6.363 -3.791 1 95.75 41 HIS B O 1
ATOM 3846 N N . VAL B 1 42 ? 0.172 7.75 -5.172 1 95.5 42 VAL B N 1
ATOM 3847 C CA . VAL B 1 42 ? -0.483 8.469 -4.086 1 95.5 42 VAL B CA 1
ATOM 3848 C C . VAL B 1 42 ? -1.656 7.652 -3.555 1 95.5 42 VAL B C 1
ATOM 3850 O O . VAL B 1 42 ? -2.49 7.176 -4.328 1 95.5 42 VAL B O 1
ATOM 3853 N N . ARG B 1 43 ? -1.737 7.406 -2.273 1 96.75 43 ARG B N 1
ATOM 3854 C CA . ARG B 1 43 ? -2.84 6.711 -1.618 1 96.75 43 ARG B CA 1
ATOM 3855 C C . ARG B 1 43 ? -4.004 7.66 -1.351 1 96.75 43 ARG B C 1
ATOM 3857 O O . ARG B 1 43 ? -5.141 7.379 -1.73 1 96.75 43 ARG B O 1
ATOM 3864 N N . ASN B 1 44 ? -3.793 8.781 -0.668 1 96.06 44 ASN B N 1
ATOM 3865 C CA . ASN B 1 44 ? -4.754 9.852 -0.412 1 96.06 44 ASN B CA 1
ATOM 3866 C C . ASN B 1 44 ? -4.055 11.172 -0.122 1 96.06 44 ASN B C 1
ATOM 3868 O O . ASN B 1 44 ? -3.227 11.258 0.788 1 96.06 44 ASN B O 1
ATOM 3872 N N . HIS B 1 45 ? -4.457 12.18 -0.867 1 93.88 45 HIS B N 1
ATOM 3873 C CA . HIS B 1 45 ? -3.902 13.523 -0.747 1 93.88 45 HIS B CA 1
ATOM 3874 C C . HIS B 1 45 ? -2.385 13.508 -0.884 1 93.88 45 HIS B C 1
ATOM 3876 O O . HIS B 1 45 ? -1.855 13.172 -1.944 1 93.88 45 HIS B O 1
ATOM 3882 N N . ASP B 1 46 ? -1.642 13.656 0.22 1 92.44 46 ASP B N 1
ATOM 3883 C CA . ASP B 1 46 ? -0.189 13.703 0.089 1 92.44 46 ASP B CA 1
ATOM 3884 C C . ASP B 1 46 ? 0.462 12.453 0.666 1 92.44 46 ASP B C 1
ATOM 3886 O O . ASP B 1 46 ? 1.687 12.383 0.792 1 92.44 46 ASP B O 1
ATOM 3890 N N . VAL B 1 47 ? -0.3 11.469 1.031 1 96 47 VAL B N 1
ATOM 3891 C CA . VAL B 1 47 ? 0.204 10.195 1.53 1 96 47 VAL B CA 1
ATOM 3892 C C . VAL B 1 47 ? 0.37 9.211 0.371 1 96 47 VAL B C 1
ATOM 3894 O O . VAL B 1 47 ? -0.546 9.039 -0.435 1 96 47 VAL B O 1
ATOM 3897 N N . GLU B 1 48 ? 1.521 8.594 0.265 1 96.44 48 GLU B N 1
ATOM 3898 C CA . GLU B 1 48 ? 1.796 7.609 -0.774 1 96.44 48 GLU B CA 1
ATOM 3899 C C . GLU B 1 48 ? 1.619 6.188 -0.245 1 96.44 48 GLU B C 1
ATOM 3901 O O . GLU B 1 48 ? 1.734 5.949 0.958 1 96.44 48 GLU B O 1
ATOM 3906 N N . HIS B 1 49 ? 1.278 5.203 -1.162 1 97.31 49 HIS B N 1
ATOM 3907 C CA . HIS B 1 49 ? 1.427 3.789 -0.839 1 97.31 49 HIS B CA 1
ATOM 3908 C C . HIS B 1 49 ? 2.889 3.432 -0.586 1 97.31 49 HIS B C 1
ATOM 3910 O O . HIS B 1 49 ? 3.791 4.059 -1.144 1 97.31 49 HIS B O 1
ATOM 3916 N N . PRO B 1 50 ? 3.104 2.443 0.363 1 96.06 50 PRO B N 1
ATOM 3917 C CA . PRO B 1 50 ? 4.488 1.983 0.493 1 96.06 50 PRO B CA 1
ATOM 3918 C C . PRO B 1 50 ? 5.109 1.59 -0.846 1 96.06 50 PRO B C 1
ATOM 3920 O O . PRO B 1 50 ? 4.488 0.866 -1.629 1 96.06 50 PRO B O 1
ATOM 3923 N N . TYR B 1 51 ? 6.293 2.127 -1.163 1 96.12 51 TYR B N 1
ATOM 3924 C CA . TYR B 1 51 ? 6.934 1.915 -2.457 1 96.12 51 TYR B CA 1
ATOM 3925 C C . TYR B 1 51 ? 7.414 0.476 -2.598 1 96.12 51 TYR B C 1
ATOM 3927 O O . TYR B 1 51 ? 7.996 -0.085 -1.664 1 96.12 51 TYR B O 1
ATOM 3935 N N . ARG B 1 52 ? 7.141 -0.154 -3.646 1 97 52 ARG B N 1
ATOM 3936 C CA . ARG B 1 52 ? 7.699 -1.438 -4.062 1 97 52 ARG B CA 1
ATOM 3937 C C . ARG B 1 52 ? 8.211 -1.373 -5.492 1 97 52 ARG B C 1
ATOM 3939 O O . ARG B 1 52 ? 7.457 -1.073 -6.418 1 97 52 ARG B O 1
ATOM 3946 N N . GLN B 1 53 ? 9.461 -1.611 -5.73 1 97.12 53 GLN B N 1
ATOM 3947 C CA . GLN B 1 53 ? 10.117 -1.515 -7.031 1 97.12 53 GLN B CA 1
ATOM 3948 C C . GLN B 1 53 ? 9.562 -2.555 -8 1 97.12 53 GLN B C 1
ATOM 3950 O O . GLN B 1 53 ? 9 -3.564 -7.582 1 97.12 53 GLN B O 1
ATOM 3955 N N . ASP B 1 54 ? 9.703 -2.285 -9.281 1 97.56 54 ASP B N 1
ATOM 3956 C CA . ASP B 1 54 ? 9.375 -3.238 -10.336 1 97.56 54 ASP B CA 1
ATOM 3957 C C . ASP B 1 54 ? 10.234 -4.496 -10.234 1 97.56 54 ASP B C 1
ATOM 3959 O O . ASP B 1 54 ? 11.461 -4.406 -10.078 1 97.56 54 ASP B O 1
ATOM 3963 N N . SER B 1 55 ? 9.625 -5.645 -10.359 1 98.06 55 SER B N 1
ATOM 3964 C CA . SER B 1 55 ? 10.336 -6.902 -10.133 1 98.06 55 SER B CA 1
ATOM 3965 C C . SER B 1 55 ? 11.438 -7.102 -11.164 1 98.06 55 SER B C 1
ATOM 3967 O O . SER B 1 55 ? 12.547 -7.504 -10.82 1 98.06 55 SER B O 1
ATOM 3969 N N . ASP B 1 56 ? 11.195 -6.836 -12.469 1 98.25 56 ASP B N 1
ATOM 3970 C CA . ASP B 1 56 ? 12.211 -6.996 -13.508 1 98.25 56 ASP B CA 1
ATOM 3971 C C . ASP B 1 56 ? 13.367 -6.016 -13.305 1 98.25 56 ASP B C 1
ATOM 3973 O O . ASP B 1 56 ? 14.531 -6.383 -13.453 1 98.25 56 ASP B O 1
ATOM 3977 N N . PHE B 1 57 ? 13.008 -4.758 -13 1 98.06 57 PHE B N 1
ATOM 3978 C CA . PHE B 1 57 ? 14.008 -3.73 -12.758 1 98.06 57 PHE B CA 1
ATOM 3979 C C . PHE B 1 57 ? 14.922 -4.129 -11.602 1 98.06 57 PHE B C 1
ATOM 3981 O O . PHE B 1 57 ? 16.141 -4.121 -11.742 1 98.06 57 PHE B O 1
ATOM 3988 N N . PHE B 1 58 ? 14.344 -4.562 -10.461 1 97.94 58 PHE B N 1
ATOM 3989 C CA . PHE B 1 58 ? 15.133 -4.93 -9.289 1 97.94 58 PHE B CA 1
ATOM 3990 C C . PHE B 1 58 ? 15.953 -6.184 -9.562 1 97.94 58 PHE B C 1
ATOM 3992 O O . PHE B 1 58 ? 17.094 -6.289 -9.117 1 97.94 58 PHE B O 1
ATOM 3999 N N . TYR B 1 59 ? 15.383 -7.137 -10.273 1 97.81 59 TYR B N 1
ATOM 4000 C CA . TYR B 1 59 ? 16.031 -8.398 -10.609 1 97.81 59 TYR B CA 1
ATOM 4001 C C . TYR B 1 59 ? 17.359 -8.164 -11.297 1 97.81 59 TYR B C 1
ATOM 4003 O O . TYR B 1 59 ? 18.328 -8.914 -11.094 1 97.81 59 TYR B O 1
ATOM 4011 N N . LEU B 1 60 ? 17.438 -7.094 -12.102 1 98.25 60 LEU B N 1
ATOM 4012 C CA . LEU B 1 60 ? 18.625 -6.906 -12.945 1 98.25 60 LEU B CA 1
ATOM 4013 C C . LEU B 1 60 ? 19.531 -5.84 -12.359 1 98.25 60 LEU B C 1
ATOM 4015 O O . LEU B 1 60 ? 20.719 -5.766 -12.711 1 98.25 60 LEU B O 1
ATOM 4019 N N . THR B 1 61 ? 18.984 -4.973 -11.43 1 97.75 61 THR B N 1
ATOM 4020 C CA . THR B 1 61 ? 19.797 -3.818 -11.039 1 97.75 61 THR B CA 1
ATOM 4021 C C . THR B 1 61 ? 20.062 -3.83 -9.539 1 97.75 61 THR B C 1
ATOM 4023 O O . THR B 1 61 ? 21.031 -3.232 -9.07 1 97.75 61 THR B O 1
ATOM 4026 N N . GLY B 1 62 ? 19.078 -4.391 -8.719 1 96.31 62 GLY B N 1
ATOM 4027 C CA . GLY B 1 62 ? 19.172 -4.344 -7.27 1 96.31 62 GLY B CA 1
ATOM 4028 C C . GLY B 1 62 ? 18.859 -2.973 -6.695 1 96.31 62 GLY B C 1
ATOM 4029 O O . GLY B 1 62 ? 18.953 -2.766 -5.484 1 96.31 62 GLY B O 1
ATOM 4030 N N . LEU B 1 63 ? 18.531 -1.995 -7.547 1 96.94 63 LEU B N 1
ATOM 4031 C CA . LEU B 1 63 ? 18.234 -0.635 -7.109 1 96.94 63 LEU B CA 1
ATOM 4032 C C . LEU B 1 63 ? 16.797 -0.52 -6.621 1 96.94 63 LEU B C 1
ATOM 4034 O O . LEU B 1 63 ? 15.859 -0.822 -7.367 1 96.94 63 LEU B O 1
ATOM 4038 N N . ASP B 1 64 ? 16.609 -0.108 -5.383 1 95.06 64 ASP B N 1
ATOM 4039 C CA . ASP B 1 64 ? 15.297 0.003 -4.773 1 95.06 64 ASP B CA 1
ATOM 4040 C C . ASP B 1 64 ? 14.906 1.466 -4.574 1 95.06 64 ASP B C 1
ATOM 4042 O O . ASP B 1 64 ? 14.531 1.868 -3.469 1 95.06 64 ASP B O 1
ATOM 4046 N N . GLU B 1 65 ? 15.078 2.33 -5.582 1 96.62 65 GLU B N 1
ATOM 4047 C CA . GLU B 1 65 ? 14.672 3.732 -5.574 1 96.62 65 GLU B CA 1
ATOM 4048 C C . GLU B 1 65 ? 13.797 4.062 -6.781 1 96.62 65 GLU B C 1
ATOM 4050 O O . GLU B 1 65 ? 14 3.518 -7.867 1 96.62 65 GLU B O 1
ATOM 4055 N N . PRO B 1 66 ? 12.82 4.906 -6.609 1 96.88 66 PRO B N 1
ATOM 4056 C CA . PRO B 1 66 ? 11.984 5.324 -7.734 1 96.88 66 PRO B CA 1
ATOM 4057 C C . PRO B 1 66 ? 12.711 6.273 -8.688 1 96.88 66 PRO B C 1
ATOM 4059 O O . PRO B 1 66 ? 13.883 6.598 -8.469 1 96.88 66 PRO B O 1
ATOM 4062 N N . GLU B 1 67 ? 12.062 6.617 -9.789 1 97.12 67 GLU B N 1
ATOM 4063 C CA . GLU B 1 67 ? 12.562 7.582 -10.758 1 97.12 67 GLU B CA 1
ATOM 4064 C C . GLU B 1 67 ? 13.945 7.195 -11.266 1 97.12 67 GLU B C 1
ATOM 4066 O O . GLU B 1 67 ? 14.875 8 -11.219 1 97.12 67 GLU B O 1
ATOM 4071 N N . SER B 1 68 ? 14.031 5.984 -11.688 1 98.31 68 SER B N 1
ATOM 4072 C CA . SER B 1 68 ? 15.281 5.43 -12.211 1 98.31 68 SER B CA 1
ATOM 4073 C C . SER B 1 68 ? 15.047 4.66 -13.508 1 98.31 68 SER B C 1
ATOM 4075 O O . SER B 1 68 ? 13.953 4.141 -13.734 1 98.31 68 SER B O 1
ATOM 4077 N N . VAL B 1 69 ? 16.031 4.621 -14.359 1 98.75 69 VAL B N 1
ATOM 4078 C CA . VAL B 1 69 ? 16.031 3.854 -15.602 1 98.75 69 VAL B CA 1
ATOM 4079 C C . VAL B 1 69 ? 17.375 3.145 -15.773 1 98.75 69 VAL B C 1
ATOM 4081 O O . VAL B 1 69 ? 18.422 3.721 -15.492 1 98.75 69 VAL B O 1
ATOM 4084 N N . ALA B 1 70 ? 17.344 1.936 -16.125 1 98.81 70 ALA B N 1
ATOM 4085 C CA . ALA B 1 70 ? 18.547 1.178 -16.453 1 98.81 70 ALA B CA 1
ATOM 4086 C C . ALA B 1 70 ? 18.641 0.917 -17.953 1 98.81 70 ALA B C 1
ATOM 4088 O O . ALA B 1 70 ? 17.641 0.612 -18.594 1 98.81 70 ALA B O 1
ATOM 4089 N N . VAL B 1 71 ? 19.781 1.116 -18.484 1 98.81 71 VAL B N 1
ATOM 4090 C CA . VAL B 1 71 ? 20.094 0.784 -19.875 1 98.81 71 VAL B CA 1
ATOM 4091 C C . VAL B 1 71 ? 21.203 -0.271 -19.906 1 98.81 71 VAL B C 1
ATOM 4093 O O . VAL B 1 71 ? 22.281 -0.074 -19.344 1 98.81 71 VAL B O 1
ATOM 4096 N N . ILE B 1 72 ? 20.969 -1.378 -20.531 1 98.69 72 ILE B N 1
ATOM 4097 C CA . ILE B 1 72 ? 21.938 -2.459 -20.688 1 98.69 72 ILE B CA 1
ATOM 4098 C C . ILE B 1 72 ? 22.172 -2.744 -22.172 1 98.69 72 ILE B C 1
ATOM 4100 O O . ILE B 1 72 ? 21.219 -2.969 -22.922 1 98.69 72 ILE B O 1
ATOM 4104 N N . THR B 1 73 ? 23.406 -2.721 -22.609 1 97 73 THR B N 1
ATOM 4105 C CA . THR B 1 73 ? 23.703 -2.9 -24.031 1 97 73 THR B CA 1
ATOM 4106 C C . THR B 1 73 ? 25.125 -3.424 -24.219 1 97 73 THR B C 1
ATOM 4108 O O . THR B 1 73 ? 25.984 -3.244 -23.344 1 97 73 THR B O 1
ATOM 4111 N N . ASN B 1 74 ? 25.344 -4.16 -25.281 1 93.31 74 ASN B N 1
ATOM 4112 C CA . ASN B 1 74 ? 26.688 -4.574 -25.672 1 93.31 74 ASN B CA 1
ATOM 4113 C C . ASN B 1 74 ? 27.203 -3.773 -26.859 1 93.31 74 ASN B C 1
ATOM 4115 O O . ASN B 1 74 ? 28.219 -4.121 -27.453 1 93.31 74 ASN B O 1
ATOM 4119 N N . ARG B 1 75 ? 26.547 -2.709 -27.188 1 91.81 75 ARG B N 1
ATOM 4120 C CA . ARG B 1 75 ? 26.828 -1.995 -28.422 1 91.81 75 ARG B CA 1
ATOM 4121 C C . ARG B 1 75 ? 27.641 -0.731 -28.156 1 91.81 75 ARG B C 1
ATOM 4123 O O . ARG B 1 75 ? 28.234 -0.156 -29.062 1 91.81 75 ARG B O 1
ATOM 4130 N N . HIS B 1 76 ? 27.578 -0.314 -26.969 1 91.81 76 HIS B N 1
ATOM 4131 C CA . HIS B 1 76 ? 28.359 0.856 -26.594 1 91.81 76 HIS B CA 1
ATOM 4132 C C . HIS B 1 76 ? 29.781 0.465 -26.203 1 91.81 76 HIS B C 1
ATOM 4134 O O . HIS B 1 76 ? 29.984 -0.536 -25.516 1 91.81 76 HIS B O 1
ATOM 4140 N N . ALA B 1 77 ? 30.688 1.186 -26.609 1 91.81 77 ALA B N 1
ATOM 4141 C CA . ALA B 1 77 ? 32.094 0.827 -26.453 1 91.81 77 ALA B CA 1
ATOM 4142 C C . ALA B 1 77 ? 32.5 0.846 -24.969 1 91.81 77 ALA B C 1
ATOM 4144 O O . ALA B 1 77 ? 33.281 0.007 -24.531 1 91.81 77 ALA B O 1
ATOM 4145 N N . GLU B 1 78 ? 31.922 1.69 -24.188 1 94 78 GLU B N 1
ATOM 4146 C CA . GLU B 1 78 ? 32.406 1.915 -22.828 1 94 78 GLU B CA 1
ATOM 4147 C C . GLU B 1 78 ? 31.312 1.609 -21.812 1 94 78 GLU B C 1
ATOM 4149 O O . GLU B 1 78 ? 31.594 1.224 -20.672 1 94 78 GLU B O 1
ATOM 4154 N N . HIS B 1 79 ? 30.094 1.812 -22.203 1 96.06 79 HIS B N 1
ATOM 4155 C CA . HIS B 1 79 ? 28.984 1.714 -21.266 1 96.06 79 HIS B CA 1
ATOM 4156 C C . HIS B 1 79 ? 28.094 0.512 -21.578 1 96.06 79 HIS B C 1
ATOM 4158 O O . HIS B 1 79 ? 27.312 0.548 -22.531 1 96.06 79 HIS B O 1
ATOM 4164 N N . ARG B 1 80 ? 28.203 -0.544 -20.781 1 96.19 80 ARG B N 1
ATOM 4165 C CA . ARG B 1 80 ? 27.375 -1.727 -20.969 1 96.19 80 ARG B CA 1
ATOM 4166 C C . ARG B 1 80 ? 26.203 -1.746 -19.984 1 96.19 80 ARG B C 1
ATOM 4168 O O . ARG B 1 80 ? 25.172 -2.355 -20.25 1 96.19 80 ARG B O 1
ATOM 4175 N N . TYR B 1 81 ? 26.375 -1.226 -18.906 1 98.44 81 TYR B N 1
ATOM 4176 C CA . TYR B 1 81 ? 25.391 -1.081 -17.844 1 98.44 81 TYR B CA 1
ATOM 4177 C C . TYR B 1 81 ? 25.328 0.355 -17.344 1 98.44 81 TYR B C 1
ATOM 4179 O O . TYR B 1 81 ? 26.25 0.813 -16.656 1 98.44 81 TYR B O 1
ATOM 4187 N N . VAL B 1 82 ? 24.219 1.069 -17.703 1 98.81 82 VAL B N 1
ATOM 4188 C CA . VAL B 1 82 ? 24.062 2.488 -17.391 1 98.81 82 VAL B CA 1
ATOM 4189 C C . VAL B 1 82 ? 22.828 2.699 -16.516 1 98.81 82 VAL B C 1
ATOM 4191 O O . VAL B 1 82 ? 21.781 2.084 -16.75 1 98.81 82 VAL B O 1
ATOM 4194 N N . LEU B 1 83 ? 22.953 3.58 -15.516 1 98.81 83 LEU B N 1
ATOM 4195 C CA . LEU B 1 83 ? 21.828 3.908 -14.656 1 98.81 83 LEU B CA 1
ATOM 4196 C C . LEU B 1 83 ? 21.531 5.402 -14.688 1 98.81 83 LEU B C 1
ATOM 4198 O O . LEU B 1 83 ? 22.453 6.223 -14.656 1 98.81 83 LEU B O 1
ATOM 4202 N N . PHE B 1 84 ? 20.312 5.715 -14.953 1 98.88 84 PHE B N 1
ATOM 4203 C CA . PHE B 1 84 ? 19.797 7.047 -14.672 1 98.88 84 PHE B CA 1
ATOM 4204 C C . PHE B 1 84 ? 19.078 7.078 -13.328 1 98.88 84 PHE B C 1
ATOM 4206 O O . PHE B 1 84 ? 18.141 6.312 -13.102 1 98.88 84 PHE B O 1
ATOM 4213 N N . VAL B 1 85 ? 19.516 7.961 -12.406 1 98.75 85 VAL B N 1
ATOM 4214 C CA . VAL B 1 85 ? 19.016 7.922 -11.031 1 98.75 85 VAL B CA 1
ATOM 4215 C C . VAL B 1 85 ? 18.781 9.344 -10.531 1 98.75 85 VAL B C 1
ATOM 4217 O O . VAL B 1 85 ? 19.25 10.312 -11.148 1 98.75 85 VAL B O 1
ATOM 4220 N N . ARG B 1 86 ? 18.016 9.492 -9.414 1 97.94 86 ARG B N 1
ATOM 4221 C CA . ARG B 1 86 ? 17.938 10.766 -8.719 1 97.94 86 ARG B CA 1
ATOM 4222 C C . ARG B 1 86 ? 19.312 11.148 -8.141 1 97.94 86 ARG B C 1
ATOM 4224 O O . ARG B 1 86 ? 19.922 10.367 -7.414 1 97.94 86 ARG B O 1
ATOM 4231 N N . PRO B 1 87 ? 19.797 12.289 -8.484 1 97.94 87 PRO B N 1
ATOM 4232 C CA . PRO B 1 87 ? 21.062 12.695 -7.875 1 97.94 87 PRO B CA 1
ATOM 4233 C C . PRO B 1 87 ? 20.938 12.977 -6.379 1 97.94 87 PRO B C 1
ATOM 4235 O O . PRO B 1 87 ? 19.828 13.156 -5.871 1 97.94 87 PRO B O 1
ATOM 4238 N N . ARG B 1 88 ? 22.047 12.906 -5.707 1 96.06 88 ARG B N 1
ATOM 4239 C CA . ARG B 1 88 ? 22.047 13.336 -4.312 1 96.06 88 ARG B CA 1
ATOM 4240 C C . ARG B 1 88 ? 21.562 14.781 -4.18 1 96.06 88 ARG B C 1
ATOM 4242 O O . ARG B 1 88 ? 21.828 15.602 -5.062 1 96.06 88 ARG B O 1
ATOM 4249 N N . ASP B 1 89 ? 20.828 15.008 -3.205 1 95.19 89 ASP B N 1
ATOM 4250 C CA . ASP B 1 89 ? 20.281 16.312 -2.861 1 95.19 89 ASP B CA 1
ATOM 4251 C C . ASP B 1 89 ? 20.203 16.5 -1.348 1 95.19 89 ASP B C 1
ATOM 4253 O O . ASP B 1 89 ? 19.312 15.945 -0.694 1 95.19 89 ASP B O 1
ATOM 4257 N N . PRO B 1 90 ? 21.141 17.266 -0.808 1 91.62 90 PRO B N 1
ATOM 4258 C CA . PRO B 1 90 ? 21.203 17.391 0.65 1 91.62 90 PRO B CA 1
ATOM 4259 C C . PRO B 1 90 ? 19.875 17.828 1.264 1 91.62 90 PRO B C 1
ATOM 4261 O O . PRO B 1 90 ? 19.5 17.328 2.326 1 91.62 90 PRO B O 1
ATOM 4264 N N . GLU B 1 91 ? 19.188 18.734 0.667 1 91.44 91 GLU B N 1
ATOM 4265 C CA . GLU B 1 91 ? 17.906 19.188 1.189 1 91.44 91 GLU B CA 1
ATOM 4266 C C . GLU B 1 91 ? 16.891 18.047 1.204 1 91.44 91 GLU B C 1
ATOM 4268 O O . GLU B 1 91 ? 16.234 17.797 2.223 1 91.44 91 GLU B O 1
ATOM 4273 N N . ARG B 1 92 ? 16.797 17.375 0.098 1 92.19 92 ARG B N 1
ATOM 4274 C CA . ARG B 1 92 ? 15.836 16.281 0.008 1 92.19 92 ARG B CA 1
ATOM 4275 C C . ARG B 1 92 ? 16.234 15.133 0.934 1 92.19 92 ARG B C 1
ATOM 4277 O O . ARG B 1 92 ? 15.359 14.438 1.471 1 92.19 92 ARG B O 1
ATOM 4284 N N . GLU B 1 93 ? 17.484 14.945 1.056 1 92.31 93 GLU B N 1
ATOM 4285 C CA . GLU B 1 93 ? 17.969 13.844 1.885 1 92.31 93 GLU B CA 1
ATOM 4286 C C . GLU B 1 93 ? 17.703 14.109 3.365 1 92.31 93 GLU B C 1
ATOM 4288 O O . GLU B 1 93 ? 17.547 13.18 4.152 1 92.31 93 GLU B O 1
ATOM 4293 N N . THR B 1 94 ? 17.703 15.398 3.771 1 90.81 94 THR B N 1
ATOM 4294 C CA . THR B 1 94 ? 17.297 15.766 5.121 1 90.81 94 THR B CA 1
ATOM 4295 C C . THR B 1 94 ? 15.844 15.383 5.379 1 90.81 94 THR B C 1
ATOM 4297 O O . THR B 1 94 ? 15.492 14.93 6.473 1 90.81 94 THR B O 1
ATOM 4300 N N . TRP B 1 95 ? 15.07 15.422 4.352 1 92 95 TRP B N 1
ATOM 4301 C CA . TRP B 1 95 ? 13.641 15.172 4.484 1 92 95 TRP B CA 1
ATOM 4302 C C . TRP B 1 95 ? 13.32 13.695 4.309 1 92 95 TRP B C 1
ATOM 4304 O O . TRP B 1 95 ? 12.57 13.117 5.098 1 92 95 TRP B O 1
ATOM 4314 N N . ASP B 1 96 ? 13.93 13 3.332 1 92.81 96 ASP B N 1
ATOM 4315 C CA . ASP B 1 96 ? 13.461 11.688 2.92 1 92.81 96 ASP B CA 1
ATOM 4316 C C . ASP B 1 96 ? 14.523 10.617 3.17 1 92.81 96 ASP B C 1
ATOM 4318 O O . ASP B 1 96 ? 14.258 9.422 3.033 1 92.81 96 ASP B O 1
ATOM 4322 N N . GLY B 1 97 ? 15.734 11.031 3.506 1 92.5 97 GLY B N 1
ATOM 4323 C CA . GLY B 1 97 ? 16.828 10.094 3.705 1 92.5 97 GLY B CA 1
ATOM 4324 C C . GLY B 1 97 ? 17.781 10.039 2.533 1 92.5 97 GLY B C 1
ATOM 4325 O O . GLY B 1 97 ? 17.578 10.703 1.516 1 92.5 97 GLY B O 1
ATOM 4326 N N . PRO B 1 98 ? 18.781 9.289 2.684 1 92.56 98 PRO B N 1
ATOM 4327 C CA . PRO B 1 98 ? 19.859 9.273 1.681 1 92.56 98 PRO B CA 1
ATOM 4328 C C . PRO B 1 98 ? 19.406 8.648 0.361 1 92.56 98 PRO B C 1
ATOM 4330 O O . PRO B 1 98 ? 18.562 7.746 0.352 1 92.56 98 PRO B O 1
ATOM 4333 N N . ARG B 1 99 ? 19.984 9.133 -0.736 1 95.44 99 ARG B N 1
ATOM 4334 C CA . ARG B 1 99 ? 19.859 8.586 -2.084 1 95.44 99 ARG B CA 1
ATOM 4335 C C . ARG B 1 99 ? 21.141 7.902 -2.523 1 95.44 99 ARG B C 1
ATOM 4337 O O . ARG B 1 99 ? 22.234 8.281 -2.09 1 95.44 99 ARG B O 1
ATOM 4344 N N . ILE B 1 100 ? 20.969 6.93 -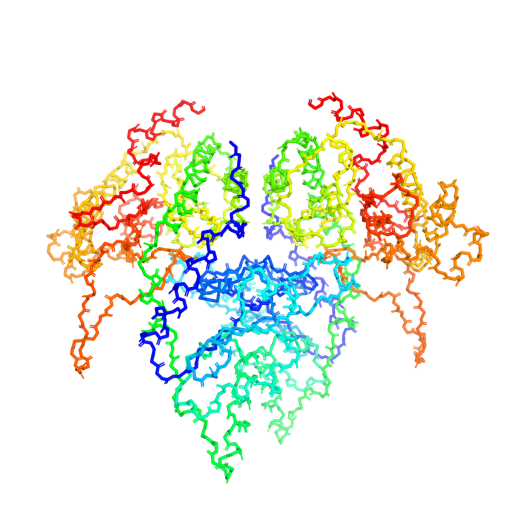3.334 1 95.62 100 ILE B N 1
ATOM 4345 C CA . ILE B 1 100 ? 22.156 6.266 -3.852 1 95.62 100 ILE B CA 1
ATOM 4346 C C . ILE B 1 100 ? 23 7.262 -4.648 1 95.62 100 ILE B C 1
ATOM 4348 O O . ILE B 1 100 ? 24.234 7.227 -4.598 1 95.62 100 ILE B O 1
ATOM 4352 N N . GLY B 1 101 ? 22.312 8.172 -5.48 1 97.69 101 GLY B N 1
ATOM 4353 C CA . GLY B 1 101 ? 22.984 9.18 -6.289 1 97.69 101 GLY B CA 1
ATOM 4354 C C . GLY B 1 101 ? 23.766 8.594 -7.445 1 97.69 101 GLY B C 1
ATOM 4355 O O . GLY B 1 101 ? 23.844 7.371 -7.594 1 97.69 101 GLY B O 1
ATOM 4356 N N . VAL B 1 102 ? 24.297 9.469 -8.25 1 98.19 102 VAL B N 1
ATOM 4357 C CA . VAL B 1 102 ? 25.047 9.094 -9.453 1 98.19 102 VAL B CA 1
ATOM 4358 C C . VAL B 1 102 ? 26.297 8.32 -9.062 1 98.19 102 VAL B C 1
ATOM 4360 O O . VAL B 1 102 ? 26.562 7.238 -9.594 1 98.19 102 VAL B O 1
ATOM 4363 N N . ASP B 1 103 ? 27.016 8.805 -8.086 1 97.38 103 ASP B N 1
ATOM 4364 C CA . ASP B 1 103 ? 28.234 8.156 -7.648 1 97.38 103 ASP B CA 1
ATOM 4365 C C . ASP B 1 103 ? 27.953 6.781 -7.047 1 97.38 103 ASP B C 1
ATOM 4367 O O . ASP B 1 103 ? 28.688 5.82 -7.305 1 97.38 103 ASP B O 1
ATOM 4371 N N . GLY B 1 104 ? 26.938 6.73 -6.195 1 96.5 104 GLY B N 1
ATOM 4372 C CA . GLY B 1 104 ? 26.562 5.469 -5.574 1 96.5 104 GLY B CA 1
ATOM 4373 C C . GLY B 1 104 ? 26.141 4.41 -6.574 1 96.5 104 GLY B C 1
ATOM 4374 O O . GLY B 1 104 ? 26.391 3.219 -6.371 1 96.5 104 GLY B O 1
ATOM 4375 N N . ALA B 1 105 ? 25.5 4.824 -7.664 1 97.38 105 ALA B N 1
ATOM 4376 C CA . ALA B 1 105 ? 25.094 3.898 -8.711 1 97.38 105 ALA B CA 1
ATOM 4377 C C . ALA B 1 105 ? 26.297 3.189 -9.328 1 97.38 105 ALA B C 1
ATOM 4379 O O . ALA B 1 105 ? 26.234 1.995 -9.633 1 97.38 105 ALA B O 1
ATOM 4380 N N . VAL B 1 106 ? 27.359 3.896 -9.492 1 97.25 106 VAL B N 1
ATOM 4381 C CA . VAL B 1 106 ? 28.578 3.324 -10.062 1 97.25 106 VAL B CA 1
ATOM 4382 C C . VAL B 1 106 ? 29.312 2.492 -9.008 1 97.25 106 VAL B C 1
ATOM 4384 O O . VAL B 1 106 ? 29.609 1.317 -9.234 1 97.25 106 VAL B O 1
ATOM 4387 N N . LYS B 1 107 ? 29.453 3 -7.801 1 95.5 107 LYS B N 1
ATOM 4388 C CA . LYS B 1 107 ? 30.297 2.398 -6.77 1 95.5 107 LYS B CA 1
ATOM 4389 C C . LYS B 1 107 ? 29.609 1.204 -6.121 1 95.5 107 LYS B C 1
ATOM 4391 O O . LYS B 1 107 ? 30.25 0.201 -5.805 1 95.5 107 LYS B O 1
ATOM 4396 N N . GLN B 1 108 ? 28.359 1.326 -5.918 1 93.56 108 GLN B N 1
ATOM 4397 C CA . GLN B 1 108 ? 27.641 0.325 -5.129 1 93.56 108 GLN B CA 1
ATOM 4398 C C . GLN B 1 108 ? 26.891 -0.656 -6.027 1 93.56 108 GLN B C 1
ATOM 4400 O O . GLN B 1 108 ? 26.75 -1.829 -5.684 1 93.56 108 GLN B O 1
ATOM 4405 N N . LEU B 1 109 ? 26.422 -0.172 -7.207 1 95.38 109 LEU B N 1
ATOM 4406 C CA . LEU B 1 109 ? 25.578 -1.03 -8.039 1 95.38 109 LEU B CA 1
ATOM 4407 C C . LEU B 1 109 ? 26.359 -1.535 -9.25 1 95.38 109 LEU B C 1
ATOM 4409 O O . LEU B 1 109 ? 25.828 -2.309 -10.055 1 95.38 109 LEU B O 1
ATOM 4413 N N . GLY B 1 110 ? 27.547 -1.071 -9.43 1 95.19 110 GLY B N 1
ATOM 4414 C CA . GLY B 1 110 ? 28.422 -1.599 -10.461 1 95.19 110 GLY B CA 1
ATOM 4415 C C . GLY B 1 110 ? 28.125 -1.047 -11.836 1 95.19 110 GLY B C 1
ATOM 4416 O O . GLY B 1 110 ? 28.5 -1.645 -12.852 1 95.19 110 GLY B O 1
ATOM 4417 N N . ALA B 1 111 ? 27.422 0.072 -11.977 1 98 111 ALA B N 1
ATOM 4418 C CA . ALA B 1 111 ? 27.172 0.679 -13.281 1 98 111 ALA B CA 1
ATOM 4419 C C . ALA B 1 111 ? 28.453 1.193 -13.906 1 98 111 ALA B C 1
ATOM 4421 O O . ALA B 1 111 ? 29.344 1.7 -13.203 1 98 111 ALA B O 1
ATOM 4422 N N . ASP B 1 112 ? 28.562 1.056 -15.18 1 98.12 112 ASP B N 1
ATOM 4423 C CA . ASP B 1 112 ? 29.703 1.628 -15.891 1 98.12 112 ASP B CA 1
ATOM 4424 C C . ASP B 1 112 ? 29.641 3.154 -15.906 1 98.12 112 ASP B C 1
ATOM 4426 O O . ASP B 1 112 ? 30.672 3.83 -15.883 1 98.12 112 ASP B O 1
ATOM 4430 N N . ALA B 1 113 ? 28.453 3.633 -16.047 1 98.25 113 ALA B N 1
ATOM 4431 C CA . ALA B 1 113 ? 28.156 5.059 -15.992 1 98.25 113 ALA B CA 1
ATOM 4432 C C . ALA B 1 113 ? 26.797 5.312 -15.352 1 98.25 113 ALA B C 1
ATOM 4434 O O . ALA B 1 113 ? 25.906 4.457 -15.406 1 98.25 113 ALA B O 1
ATOM 4435 N N . ALA B 1 114 ? 26.688 6.441 -14.742 1 98.75 114 ALA B N 1
ATOM 4436 C CA . ALA B 1 114 ? 25.406 6.871 -14.164 1 98.75 114 ALA B CA 1
ATOM 4437 C C . ALA B 1 114 ? 25.188 8.367 -14.383 1 98.75 114 ALA B C 1
ATOM 4439 O O . ALA B 1 114 ? 26.141 9.141 -14.461 1 98.75 114 ALA B O 1
ATOM 4440 N N . PHE B 1 115 ? 23.938 8.727 -14.57 1 98.81 115 PHE B N 1
ATOM 4441 C CA . PHE B 1 115 ? 23.562 10.109 -14.828 1 98.81 115 PHE B CA 1
ATOM 4442 C C . PHE B 1 115 ? 22.297 10.477 -14.062 1 98.81 115 PHE B C 1
ATOM 4444 O O . PHE B 1 115 ? 21.547 9.602 -13.641 1 98.81 115 PHE B O 1
ATOM 4451 N N . PRO B 1 116 ? 22.094 11.812 -13.82 1 98.62 116 PRO B N 1
ATOM 4452 C CA . PRO B 1 116 ? 20.797 12.211 -13.281 1 98.62 116 PRO B CA 1
ATOM 4453 C C . PRO B 1 116 ? 19.625 11.805 -14.18 1 98.62 116 PRO B C 1
ATOM 4455 O O . PRO B 1 116 ? 19.734 11.891 -15.406 1 98.62 116 PRO B O 1
ATOM 4458 N N . ILE B 1 117 ? 18.578 11.422 -13.586 1 98.5 117 ILE B N 1
ATOM 4459 C CA . ILE B 1 117 ? 17.375 10.977 -14.305 1 98.5 117 ILE B CA 1
ATOM 4460 C C . ILE B 1 117 ? 16.875 12.102 -15.203 1 98.5 117 ILE B C 1
ATOM 4462 O O . ILE B 1 117 ? 16.312 11.844 -16.266 1 98.5 117 ILE B O 1
ATOM 4466 N N . SER B 1 118 ? 17.156 13.352 -14.898 1 97.88 118 SER B N 1
ATOM 4467 C CA . SER B 1 118 ? 16.734 14.5 -15.695 1 97.88 118 SER B CA 1
ATOM 4468 C C . SER B 1 118 ? 17.453 14.523 -17.047 1 97.88 118 SER B C 1
ATOM 4470 O O . SER B 1 118 ? 17.016 15.227 -17.969 1 97.88 118 SER B O 1
ATOM 4472 N N . GLU B 1 119 ? 18.531 13.742 -17.188 1 98.31 119 GLU B N 1
ATOM 4473 C CA . GLU B 1 119 ? 19.297 13.719 -18.438 1 98.31 119 GLU B CA 1
ATOM 4474 C C . GLU B 1 119 ? 18.875 12.562 -19.328 1 98.31 119 GLU B C 1
ATOM 4476 O O . GLU B 1 119 ? 19.453 12.352 -20.391 1 98.31 119 GLU B O 1
ATOM 4481 N N . LEU B 1 120 ? 17.875 11.836 -18.953 1 98.31 120 LEU B N 1
ATOM 4482 C CA . LEU B 1 120 ? 17.438 10.664 -19.703 1 98.31 120 LEU B CA 1
ATOM 4483 C C . LEU B 1 120 ? 17.109 11.031 -21.141 1 98.31 120 LEU B C 1
ATOM 4485 O O . LEU B 1 120 ? 17.594 10.406 -22.078 1 98.31 120 LEU B O 1
ATOM 4489 N N . ALA B 1 121 ? 16.266 12.078 -21.312 1 96.94 121 ALA B N 1
ATOM 4490 C CA . ALA B 1 121 ? 15.781 12.469 -22.625 1 96.94 121 ALA B CA 1
ATOM 4491 C C . ALA B 1 121 ? 16.953 12.836 -23.547 1 96.94 121 ALA B C 1
ATOM 4493 O O . ALA B 1 121 ? 16.906 12.555 -24.75 1 96.94 121 ALA B O 1
ATOM 4494 N N . GLU B 1 122 ? 17.906 13.414 -23.031 1 97 122 GLU B N 1
ATOM 4495 C CA . GLU B 1 122 ? 19.047 13.891 -23.797 1 97 122 GLU B CA 1
ATOM 4496 C C . GLU B 1 122 ? 20 12.75 -24.141 1 97 122 GLU B C 1
ATOM 4498 O O . GLU B 1 122 ? 20.562 12.711 -25.234 1 97 122 GLU B O 1
ATOM 4503 N N . ARG B 1 123 ? 20.156 11.789 -23.25 1 97.69 123 ARG B N 1
ATOM 4504 C CA . ARG B 1 123 ? 21.25 10.836 -23.391 1 97.69 123 ARG B CA 1
ATOM 4505 C C . ARG B 1 123 ? 20.75 9.516 -23.953 1 97.69 123 ARG B C 1
ATOM 4507 O O . ARG B 1 123 ? 21.5 8.805 -24.641 1 97.69 123 ARG B O 1
ATOM 4514 N N . LEU B 1 124 ? 19.531 9.141 -23.703 1 98.38 124 LEU B N 1
ATOM 4515 C CA . LEU B 1 124 ? 19.016 7.828 -24.094 1 98.38 124 LEU B CA 1
ATOM 4516 C C . LEU B 1 124 ? 19.125 7.621 -25.609 1 98.38 124 LEU B C 1
ATOM 4518 O O . LEU B 1 124 ? 19.484 6.535 -26.062 1 98.38 124 LEU B O 1
ATOM 4522 N N . PRO B 1 125 ? 18.859 8.664 -26.484 1 97.5 125 PRO B N 1
ATOM 4523 C CA . PRO B 1 125 ? 19 8.484 -27.938 1 97.5 125 PRO B CA 1
ATOM 4524 C C . PRO B 1 125 ? 20.375 7.98 -28.328 1 97.5 125 PRO B C 1
ATOM 4526 O O . PRO B 1 125 ? 20.5 7.184 -29.266 1 97.5 125 PRO B O 1
ATOM 4529 N N . GLY B 1 126 ? 21.375 8.445 -27.641 1 96.25 126 GLY B N 1
ATOM 4530 C CA . GLY B 1 126 ? 22.734 7.992 -27.922 1 96.25 126 GLY B CA 1
ATOM 4531 C C . GLY B 1 126 ? 22.922 6.504 -27.719 1 96.25 126 GLY B C 1
ATOM 4532 O O . GLY B 1 126 ? 23.672 5.859 -28.453 1 96.25 126 GLY B O 1
ATOM 4533 N N . TYR B 1 127 ? 22.266 5.906 -26.766 1 97.5 127 TYR B N 1
ATOM 4534 C CA . TYR B 1 127 ? 22.375 4.477 -26.484 1 97.5 127 TYR B CA 1
ATOM 4535 C C . TYR B 1 127 ? 21.469 3.67 -27.422 1 97.5 127 TYR B C 1
ATOM 4537 O O . TYR B 1 127 ? 21.703 2.479 -27.625 1 97.5 127 TYR B O 1
ATOM 4545 N N . LEU B 1 128 ? 20.469 4.32 -27.969 1 97.62 128 LEU B N 1
ATOM 4546 C CA . LEU B 1 128 ? 19.531 3.656 -28.875 1 97.62 128 LEU B CA 1
ATOM 4547 C C . LEU B 1 128 ? 20.078 3.664 -30.312 1 97.62 128 LEU B C 1
ATOM 4549 O O . LEU B 1 128 ? 19.578 2.918 -31.156 1 97.62 128 LEU B O 1
ATOM 4553 N N . ALA B 1 129 ? 21.078 4.5 -30.531 1 96 129 ALA B N 1
ATOM 4554 C CA . ALA B 1 129 ? 21.594 4.711 -31.875 1 96 129 ALA B CA 1
ATOM 4555 C C . ALA B 1 129 ? 22.125 3.412 -32.469 1 96 129 ALA B C 1
ATOM 4557 O O . ALA B 1 129 ? 22.938 2.717 -31.844 1 96 129 ALA B O 1
ATOM 4558 N N . ASN B 1 130 ? 21.625 3.104 -33.625 1 95.25 130 ASN B N 1
ATOM 4559 C CA . ASN B 1 130 ? 22.078 1.995 -34.438 1 95.25 130 ASN B CA 1
ATOM 4560 C C . ASN B 1 130 ? 21.766 0.646 -33.812 1 95.25 130 ASN B C 1
ATOM 4562 O O . ASN B 1 130 ? 22.375 -0.367 -34.156 1 95.25 130 ASN B O 1
ATOM 4566 N N . ALA B 1 131 ? 20.922 0.62 -32.781 1 95.81 131 ALA B N 1
ATOM 4567 C CA . ALA B 1 131 ? 20.391 -0.63 -32.25 1 95.81 131 ALA B CA 1
ATOM 4568 C C . ALA B 1 131 ? 19.109 -1.041 -32.969 1 95.81 131 ALA B C 1
ATOM 4570 O O . ALA B 1 131 ? 18.141 -0.279 -33.031 1 95.81 131 ALA B O 1
ATOM 4571 N N . PRO B 1 132 ? 19.156 -2.209 -33.594 1 95.62 132 PRO B N 1
ATOM 4572 C CA . PRO B 1 132 ? 17.969 -2.598 -34.375 1 95.62 132 PRO B CA 1
ATOM 4573 C C . PRO B 1 132 ? 16.75 -2.857 -33.5 1 95.62 132 PRO B C 1
ATOM 4575 O O . PRO B 1 132 ? 15.617 -2.697 -33.938 1 95.62 132 PRO B O 1
ATOM 4578 N N . ARG B 1 133 ? 16.922 -3.312 -32.219 1 96.44 133 ARG B N 1
ATOM 4579 C CA . ARG B 1 133 ? 15.812 -3.67 -31.359 1 96.44 133 ARG B CA 1
ATOM 4580 C C . ARG B 1 133 ? 16.031 -3.156 -29.938 1 96.44 133 ARG B C 1
ATOM 4582 O O . ARG B 1 133 ? 17.172 -3.018 -29.5 1 96.44 133 ARG B O 1
ATOM 4589 N N . MET B 1 134 ? 14.969 -2.887 -29.266 1 98.06 134 MET B N 1
ATOM 4590 C CA . MET B 1 134 ? 14.953 -2.43 -27.875 1 98.06 134 MET B CA 1
ATOM 4591 C C . MET B 1 134 ? 14.016 -3.295 -27.031 1 98.06 134 MET B C 1
ATOM 4593 O O . MET B 1 134 ? 12.867 -3.521 -27.406 1 98.06 134 MET B O 1
ATOM 4597 N N . LEU B 1 135 ? 14.555 -3.863 -25.984 1 98.31 135 LEU B N 1
ATOM 4598 C CA . LEU B 1 135 ? 13.703 -4.531 -25.016 1 98.31 135 LEU B CA 1
ATOM 4599 C C . LEU B 1 135 ? 13.109 -3.525 -24.031 1 98.31 135 LEU B C 1
ATOM 4601 O O . LEU B 1 135 ? 13.844 -2.803 -23.359 1 98.31 135 LEU B O 1
ATOM 4605 N N . TYR B 1 136 ? 11.797 -3.4 -23.969 1 98.31 136 TYR B N 1
ATOM 4606 C CA . TYR B 1 136 ? 11.102 -2.422 -23.141 1 98.31 136 TYR B CA 1
ATOM 4607 C C . TYR B 1 136 ? 9.664 -2.863 -22.859 1 98.31 136 TYR B C 1
ATOM 4609 O O . TYR B 1 136 ? 8.969 -3.332 -23.766 1 98.31 136 TYR B O 1
ATOM 4617 N N . ALA B 1 137 ? 9.273 -2.709 -21.578 1 96.81 137 ALA B N 1
ATOM 4618 C CA . ALA B 1 137 ? 7.918 -3.1 -21.203 1 96.81 137 ALA B CA 1
ATOM 4619 C C . ALA B 1 137 ? 6.906 -2.02 -21.578 1 96.81 137 ALA B C 1
ATOM 4621 O O . ALA B 1 137 ? 6.297 -1.403 -20.688 1 96.81 137 ALA B O 1
ATOM 4622 N N . LEU B 1 138 ? 6.578 -1.919 -22.797 1 95.75 138 LEU B N 1
ATOM 4623 C CA . LEU B 1 138 ? 5.648 -0.914 -23.297 1 95.75 138 LEU B CA 1
ATOM 4624 C C . LEU B 1 138 ? 4.242 -1.151 -22.75 1 95.75 138 LEU B C 1
ATOM 4626 O O . LEU B 1 138 ? 3.766 -2.287 -22.734 1 95.75 138 LEU B O 1
ATOM 4630 N N . GLY B 1 139 ? 3.535 -0.05 -22.312 1 92 139 GLY B N 1
ATOM 4631 C CA . GLY B 1 139 ? 2.15 -0.133 -21.875 1 92 139 GLY B CA 1
ATOM 4632 C C . GLY B 1 139 ? 2.002 -0.188 -20.375 1 92 139 GLY B C 1
ATOM 4633 O O . GLY B 1 139 ? 0.889 -0.098 -19.844 1 92 139 GLY B O 1
ATOM 4634 N N . ARG B 1 140 ? 3.033 -0.287 -19.594 1 90.12 140 ARG B N 1
ATOM 4635 C CA . ARG B 1 140 ? 2.982 -0.435 -18.141 1 90.12 140 ARG B CA 1
ATOM 4636 C C . ARG B 1 140 ? 2.91 0.924 -17.453 1 90.12 140 ARG B C 1
ATOM 4638 O O . ARG B 1 140 ? 2.219 1.079 -16.438 1 90.12 140 ARG B O 1
ATOM 4645 N N . ASP B 1 141 ? 3.605 1.855 -17.906 1 91.69 141 ASP B N 1
ATOM 4646 C CA . ASP B 1 141 ? 3.668 3.223 -17.391 1 91.69 141 ASP B CA 1
ATOM 4647 C C . ASP B 1 141 ? 3.572 4.238 -18.531 1 91.69 141 ASP B C 1
ATOM 4649 O O . ASP B 1 141 ? 4.578 4.57 -19.156 1 91.69 141 ASP B O 1
ATOM 4653 N N . PRO B 1 142 ? 2.455 4.801 -18.656 1 90.44 142 PRO B N 1
ATOM 4654 C CA . PRO B 1 142 ? 2.252 5.699 -19.797 1 90.44 142 PRO B CA 1
ATOM 4655 C C . PRO B 1 142 ? 3.221 6.879 -19.797 1 90.44 142 PRO B C 1
ATOM 4657 O O . PRO B 1 142 ? 3.689 7.297 -20.859 1 90.44 142 PRO B O 1
ATOM 4660 N N . ALA B 1 143 ? 3.479 7.418 -18.609 1 91.69 143 ALA B N 1
ATOM 4661 C CA . ALA B 1 143 ? 4.395 8.555 -18.531 1 91.69 143 ALA B CA 1
ATOM 4662 C C . ALA B 1 143 ? 5.797 8.156 -18.984 1 91.69 143 ALA B C 1
ATOM 4664 O O . ALA B 1 143 ? 6.445 8.883 -19.734 1 91.69 143 ALA B O 1
ATOM 4665 N N . MET B 1 144 ? 6.262 7.027 -18.547 1 95.31 144 MET B N 1
ATOM 4666 C CA . MET B 1 144 ? 7.586 6.543 -18.938 1 95.31 144 MET B CA 1
ATOM 4667 C C . MET B 1 144 ? 7.602 6.141 -20.406 1 95.31 144 MET B C 1
ATOM 4669 O O . MET B 1 144 ? 8.594 6.355 -21.109 1 95.31 144 MET B O 1
ATOM 4673 N N . ASP B 1 145 ? 6.488 5.547 -20.922 1 95.94 145 ASP B N 1
ATOM 4674 C CA . ASP B 1 145 ? 6.359 5.219 -22.328 1 95.94 145 ASP B CA 1
ATOM 4675 C C . ASP B 1 145 ? 6.598 6.445 -23.203 1 95.94 145 ASP B C 1
ATOM 4677 O O . ASP B 1 145 ? 7.34 6.383 -24.188 1 95.94 145 ASP B O 1
ATOM 4681 N N . THR B 1 146 ? 5.984 7.508 -22.766 1 95.88 146 THR B N 1
ATOM 4682 C CA . THR B 1 146 ? 6.109 8.75 -23.516 1 95.88 146 THR B CA 1
ATOM 4683 C C . THR B 1 146 ? 7.566 9.195 -23.594 1 95.88 146 THR B C 1
ATOM 4685 O O . THR B 1 146 ? 8.055 9.578 -24.656 1 95.88 146 THR B O 1
ATOM 4688 N N . ARG B 1 147 ? 8.281 9.125 -22.531 1 96.38 147 ARG B N 1
ATOM 4689 C CA . ARG B 1 147 ? 9.672 9.555 -22.469 1 96.38 147 ARG B CA 1
ATOM 4690 C C . ARG B 1 147 ? 10.562 8.656 -23.328 1 96.38 147 ARG B C 1
ATOM 4692 O O . ARG B 1 147 ? 11.406 9.148 -24.078 1 96.38 147 ARG B O 1
ATOM 4699 N N . VAL B 1 148 ? 10.375 7.359 -23.219 1 96.94 148 VAL B N 1
ATOM 4700 C CA . VAL B 1 148 ? 11.211 6.395 -23.922 1 96.94 148 VAL B CA 1
ATOM 4701 C C . VAL B 1 148 ? 10.938 6.477 -25.422 1 96.94 148 VAL B C 1
ATOM 4703 O O . VAL B 1 148 ? 11.867 6.488 -26.234 1 96.94 148 VAL B O 1
ATOM 4706 N N . LEU B 1 149 ? 9.648 6.57 -25.812 1 96.62 149 LEU B N 1
ATOM 4707 C CA . LEU B 1 149 ? 9.289 6.656 -27.219 1 96.62 149 LEU B CA 1
ATOM 4708 C C . LEU B 1 149 ? 9.758 7.977 -27.828 1 96.62 149 LEU B C 1
ATOM 4710 O O . LEU B 1 149 ? 10.125 8.031 -29 1 96.62 149 LEU B O 1
ATOM 4714 N N . ALA B 1 150 ? 9.742 9.039 -27 1 97.31 150 ALA B N 1
ATOM 4715 C CA . ALA B 1 150 ? 10.297 10.305 -27.469 1 97.31 150 ALA B CA 1
ATOM 4716 C C . ALA B 1 150 ? 11.781 10.148 -27.812 1 97.31 150 ALA B C 1
ATOM 4718 O O . ALA B 1 150 ? 12.258 10.734 -28.781 1 97.31 150 ALA B O 1
ATOM 4719 N N . ALA B 1 151 ? 12.461 9.453 -27 1 97.38 151 ALA B N 1
ATOM 4720 C CA . ALA B 1 151 ? 13.875 9.195 -27.266 1 97.38 151 ALA B CA 1
ATOM 4721 C C . ALA B 1 151 ? 14.055 8.398 -28.547 1 97.38 151 ALA B C 1
ATOM 4723 O O . ALA B 1 151 ? 14.977 8.656 -29.328 1 97.38 151 ALA B O 1
ATOM 4724 N N . VAL B 1 152 ? 13.242 7.41 -28.812 1 96.75 152 VAL B N 1
ATOM 4725 C CA . VAL B 1 152 ? 13.266 6.633 -30.047 1 96.75 152 VAL B CA 1
ATOM 4726 C C . VAL B 1 152 ? 13.047 7.555 -31.25 1 96.75 152 VAL B C 1
ATOM 4728 O O . VAL B 1 152 ? 13.766 7.473 -32.25 1 96.75 152 VAL B O 1
ATOM 4731 N N . HIS B 1 153 ? 12.078 8.438 -31.109 1 96.25 153 HIS B N 1
ATOM 4732 C CA . HIS B 1 153 ? 11.758 9.367 -32.188 1 96.25 153 HIS B CA 1
ATOM 4733 C C . HIS B 1 153 ? 12.914 10.328 -32.438 1 96.25 153 HIS B C 1
ATOM 4735 O O . HIS B 1 153 ? 13.234 10.625 -33.594 1 96.25 153 HIS B O 1
ATOM 4741 N N . LEU B 1 154 ? 13.445 10.781 -31.406 1 96.06 154 LEU B N 1
ATOM 4742 C CA . LEU B 1 154 ? 14.594 11.672 -31.547 1 96.06 154 LEU B CA 1
ATOM 4743 C C . LEU B 1 154 ? 15.742 10.961 -32.25 1 96.06 154 LEU B C 1
ATOM 4745 O O . LEU B 1 154 ? 16.438 11.562 -33.094 1 96.06 154 LEU B O 1
ATOM 4749 N N . THR B 1 155 ? 15.953 9.719 -31.938 1 95.81 155 THR B N 1
ATOM 4750 C CA . THR B 1 155 ? 16.969 8.922 -32.594 1 95.81 155 THR B CA 1
ATOM 4751 C C . THR B 1 155 ? 16.656 8.781 -34.094 1 95.81 155 THR B C 1
ATOM 4753 O O . THR B 1 155 ? 17.547 8.906 -34.938 1 95.81 155 THR B O 1
ATOM 4756 N N . ARG B 1 156 ? 15.461 8.609 -34.344 1 94.31 156 ARG B N 1
ATOM 4757 C CA . ARG B 1 156 ? 15 8.406 -35.719 1 94.31 156 ARG B CA 1
ATOM 4758 C C . ARG B 1 156 ? 15.219 9.664 -36.562 1 94.31 156 ARG B C 1
ATOM 4760 O O . ARG B 1 156 ? 15.5 9.578 -37.75 1 94.31 156 ARG B O 1
ATOM 4767 N N . ARG B 1 157 ? 15.094 10.766 -35.969 1 93.62 157 ARG B N 1
ATOM 4768 C CA . ARG B 1 157 ? 15.266 12.031 -36.656 1 93.62 157 ARG B CA 1
ATOM 4769 C C . ARG B 1 157 ? 16.703 12.211 -37.125 1 93.62 157 ARG B C 1
ATOM 4771 O O . ARG B 1 157 ? 17 13.039 -38 1 93.62 157 ARG B O 1
ATOM 4778 N N . ARG B 1 158 ? 17.578 11.359 -36.656 1 90.94 158 ARG B N 1
ATOM 4779 C CA . ARG B 1 158 ? 18.984 11.453 -37 1 90.94 158 ARG B CA 1
ATOM 4780 C C . ARG B 1 158 ? 19.328 10.492 -38.156 1 90.94 158 ARG B C 1
ATOM 4782 O O . ARG B 1 158 ? 20.5 10.234 -38.438 1 90.94 158 ARG B O 1
ATOM 4789 N N . GLN B 1 159 ? 18.344 9.984 -38.688 1 88.69 159 GLN B N 1
ATOM 4790 C CA . GLN B 1 159 ? 18.516 9 -39.75 1 88.69 159 GLN B CA 1
ATOM 4791 C C . GLN B 1 159 ? 19.344 9.586 -40.906 1 88.69 159 GLN B C 1
ATOM 4793 O O . GLN B 1 159 ? 20.141 8.883 -41.531 1 88.69 159 GLN B O 1
ATOM 4798 N N . ARG B 1 160 ? 19.109 10.898 -41.25 1 89.94 160 ARG B N 1
ATOM 4799 C CA . ARG B 1 160 ? 19.828 11.547 -42.344 1 89.94 160 ARG B CA 1
ATOM 4800 C C . ARG B 1 160 ? 21.328 11.594 -42.062 1 89.94 160 ARG B C 1
ATOM 4802 O O . ARG B 1 160 ? 22.141 11.711 -43 1 89.94 160 ARG B O 1
ATOM 4809 N N . MET B 1 161 ? 21.625 11.539 -40.781 1 92.62 161 MET B N 1
ATOM 4810 C CA . MET B 1 161 ? 23.031 11.555 -40.375 1 92.62 161 MET B CA 1
ATOM 4811 C C . MET B 1 161 ? 23.594 10.133 -40.344 1 92.62 161 MET B C 1
ATOM 4813 O O . MET B 1 161 ? 24.703 9.922 -39.812 1 92.62 161 MET B O 1
ATOM 4817 N N . GLY B 1 162 ? 22.812 9.148 -40.781 1 92.56 162 GLY B N 1
ATOM 4818 C CA . GLY B 1 162 ? 23.266 7.766 -40.812 1 92.56 162 GLY B CA 1
ATOM 4819 C C . GLY B 1 162 ? 23 7 -39.531 1 92.56 162 GLY B C 1
ATOM 4820 O O . GLY B 1 162 ? 23.562 5.926 -39.312 1 92.56 162 GLY B O 1
ATOM 4821 N N . VAL B 1 163 ? 22.25 7.543 -38.656 1 92.88 163 VAL B N 1
ATOM 4822 C CA . VAL B 1 163 ? 21.922 6.906 -37.375 1 92.88 163 VAL B CA 1
ATOM 4823 C C . VAL B 1 163 ? 20.594 6.176 -37.5 1 92.88 163 VAL B C 1
ATOM 4825 O O . VAL B 1 163 ? 19.594 6.754 -37.938 1 92.88 163 VAL B O 1
ATOM 4828 N N . LEU B 1 164 ? 20.594 4.938 -37.188 1 93.69 164 LEU B N 1
ATOM 4829 C CA . LEU B 1 164 ? 19.359 4.152 -37.219 1 93.69 164 LEU B CA 1
ATOM 4830 C C . LEU B 1 164 ? 18.781 3.982 -35.812 1 93.69 164 LEU B C 1
ATOM 4832 O O . LEU B 1 164 ? 19.516 3.785 -34.844 1 93.69 164 LEU B O 1
ATOM 4836 N N . ALA B 1 165 ? 17.453 4.086 -35.719 1 95.56 165 ALA B N 1
ATOM 4837 C CA . ALA B 1 165 ? 16.719 3.838 -34.469 1 95.56 165 ALA B CA 1
ATOM 4838 C C . ALA B 1 165 ? 16.172 2.412 -34.438 1 95.56 165 ALA B C 1
ATOM 4840 O O . ALA B 1 165 ? 16.031 1.769 -35.469 1 95.56 165 ALA B O 1
ATOM 4841 N N . PRO B 1 166 ? 15.93 1.967 -33.156 1 96.19 166 PRO B N 1
ATOM 4842 C CA . PRO B 1 166 ? 15.312 0.638 -33.094 1 96.19 166 PRO B CA 1
ATOM 4843 C C . PRO B 1 166 ? 14.016 0.548 -33.906 1 96.19 166 PRO B C 1
ATOM 4845 O O . PRO B 1 166 ? 13.195 1.469 -33.875 1 96.19 166 PRO B O 1
ATOM 4848 N N . THR B 1 167 ? 13.867 -0.515 -34.625 1 95.38 167 THR B N 1
ATOM 4849 C CA . THR B 1 167 ? 12.648 -0.733 -35.406 1 95.38 167 THR B CA 1
ATOM 4850 C C . THR B 1 167 ? 11.758 -1.774 -34.719 1 95.38 167 THR B C 1
ATOM 4852 O O . THR B 1 167 ? 10.625 -1.996 -35.156 1 95.38 167 THR B O 1
ATOM 4855 N N . GLU B 1 168 ? 12.273 -2.457 -33.688 1 96.44 168 GLU B N 1
ATOM 4856 C CA . GLU B 1 168 ? 11.531 -3.457 -32.938 1 96.44 168 GLU B CA 1
ATOM 4857 C C . GLU B 1 168 ? 11.555 -3.148 -31.438 1 96.44 168 GLU B C 1
ATOM 4859 O O . GLU B 1 168 ? 12.609 -2.814 -30.891 1 96.44 168 GLU B O 1
ATOM 4864 N N . ILE B 1 169 ? 10.422 -3.184 -30.844 1 97.25 169 ILE B N 1
ATOM 4865 C CA . ILE B 1 169 ? 10.312 -3.172 -29.375 1 97.25 169 ILE B CA 1
ATOM 4866 C C . ILE B 1 169 ? 9.922 -4.562 -28.891 1 97.25 169 ILE B C 1
ATOM 4868 O O . ILE B 1 169 ? 8.883 -5.098 -29.266 1 97.25 169 ILE B O 1
ATOM 4872 N N . VAL B 1 170 ? 10.766 -5.129 -28.094 1 97 170 VAL B N 1
ATOM 4873 C CA . VAL B 1 170 ? 10.602 -6.504 -27.641 1 97 170 VAL B CA 1
ATOM 4874 C C . VAL B 1 170 ? 10.148 -6.512 -26.172 1 97 170 VAL B C 1
ATOM 4876 O O . VAL B 1 170 ? 10.719 -5.816 -25.328 1 97 170 VAL B O 1
ATOM 4879 N N . ASP B 1 171 ? 9.172 -7.305 -25.859 1 96 171 ASP B N 1
ATOM 4880 C CA . ASP B 1 171 ? 8.641 -7.434 -24.5 1 96 171 ASP B CA 1
ATOM 4881 C C . ASP B 1 171 ? 9.594 -8.219 -23.609 1 96 171 ASP B C 1
ATOM 4883 O O . ASP B 1 171 ? 10.164 -9.227 -24.031 1 96 171 ASP B O 1
ATOM 4887 N N . PRO B 1 172 ? 9.719 -7.766 -22.375 1 94.88 172 PRO B N 1
ATOM 4888 C CA . PRO B 1 172 ? 10.609 -8.469 -21.438 1 94.88 172 PRO B CA 1
ATOM 4889 C C . PRO B 1 172 ? 10.234 -9.938 -21.266 1 94.88 172 PRO B C 1
ATOM 4891 O O . PRO B 1 172 ? 11.078 -10.75 -20.875 1 94.88 172 PRO B O 1
ATOM 4894 N N . SER B 1 173 ? 9.023 -10.312 -21.453 1 93.81 173 SER B N 1
ATOM 4895 C CA . SER B 1 173 ? 8.586 -11.688 -21.297 1 93.81 173 SER B CA 1
ATOM 4896 C C . SER B 1 173 ? 9.375 -12.641 -22.188 1 93.81 173 SER B C 1
ATOM 4898 O O . SER B 1 173 ? 9.492 -13.828 -21.891 1 93.81 173 SER B O 1
ATOM 4900 N N . ALA B 1 174 ? 9.969 -12.117 -23.219 1 93.38 174 ALA B N 1
ATOM 4901 C CA . ALA B 1 174 ? 10.68 -12.953 -24.172 1 93.38 174 ALA B CA 1
ATOM 4902 C C . ALA B 1 174 ? 12.07 -13.32 -23.656 1 93.38 174 ALA B C 1
ATOM 4904 O O . ALA B 1 174 ? 12.594 -14.391 -23.969 1 93.38 174 ALA B O 1
ATOM 4905 N N . HIS B 1 175 ? 12.641 -12.5 -22.859 1 96.5 175 HIS B N 1
ATOM 4906 C CA . HIS B 1 175 ? 14.055 -12.727 -22.562 1 96.5 175 HIS B CA 1
ATOM 4907 C C . HIS B 1 175 ? 14.312 -12.648 -21.062 1 96.5 175 HIS B C 1
ATOM 4909 O O . HIS B 1 175 ? 15.148 -13.375 -20.531 1 96.5 175 HIS B O 1
ATOM 4915 N N . VAL B 1 176 ? 13.594 -11.812 -20.312 1 97.81 176 VAL B N 1
ATOM 4916 C CA . VAL B 1 176 ? 13.836 -11.633 -18.875 1 97.81 176 VAL B CA 1
ATOM 4917 C C . VAL B 1 176 ? 13.062 -12.695 -18.094 1 97.81 176 VAL B C 1
ATOM 4919 O O . VAL B 1 176 ? 13.617 -13.312 -17.172 1 97.81 176 VAL B O 1
ATOM 4922 N N . HIS B 1 177 ? 11.828 -12.961 -18.391 1 97.31 177 HIS B N 1
ATOM 4923 C CA . HIS B 1 177 ? 10.938 -13.812 -17.609 1 97.31 177 HIS B CA 1
ATOM 4924 C C . HIS B 1 177 ? 11.422 -15.258 -17.594 1 97.31 177 HIS B C 1
ATOM 4926 O O . HIS B 1 177 ? 11.352 -15.938 -16.562 1 97.31 177 HIS B O 1
ATOM 4932 N N . PRO B 1 178 ? 11.984 -15.734 -18.719 1 96 178 PRO B N 1
ATOM 4933 C CA . PRO B 1 178 ? 12.539 -17.078 -18.656 1 96 178 PRO B CA 1
ATOM 4934 C C . PRO B 1 178 ? 13.703 -17.188 -17.672 1 96 178 PRO B C 1
ATOM 4936 O O . PRO B 1 178 ? 13.945 -18.266 -17.109 1 96 178 PRO B O 1
ATOM 4939 N N . MET B 1 179 ? 14.43 -16.125 -17.484 1 97.81 179 MET B N 1
ATOM 4940 C CA . MET B 1 179 ? 15.516 -16.109 -16.5 1 97.81 179 MET B CA 1
ATOM 4941 C C . MET B 1 179 ? 14.961 -16.141 -15.078 1 97.81 179 MET B C 1
ATOM 4943 O O . MET B 1 179 ? 15.445 -16.891 -14.234 1 97.81 179 MET B O 1
ATOM 4947 N N . ARG B 1 180 ? 13.898 -15.391 -14.852 1 98.12 180 ARG B N 1
ATOM 4948 C CA . ARG B 1 180 ? 13.305 -15.273 -13.523 1 98.12 180 ARG B CA 1
ATOM 4949 C C . ARG B 1 180 ? 12.57 -16.547 -13.141 1 98.12 180 ARG B C 1
ATOM 4951 O O . ARG B 1 180 ? 12.305 -16.781 -11.953 1 98.12 180 ARG B O 1
ATOM 4958 N N . LEU B 1 181 ? 12.172 -17.312 -14.109 1 97.56 181 LEU B N 1
ATOM 4959 C CA . LEU B 1 181 ? 11.406 -18.531 -13.859 1 97.56 181 LEU B CA 1
ATOM 4960 C C . LEU B 1 181 ? 12.219 -19.531 -13.039 1 97.56 181 LEU B C 1
ATOM 4962 O O . LEU B 1 181 ? 11.664 -20.297 -12.25 1 97.56 181 LEU B O 1
ATOM 4966 N N . PHE B 1 182 ? 13.508 -19.578 -13.211 1 97.5 182 PHE B N 1
ATOM 4967 C CA . PHE B 1 182 ? 14.375 -20.516 -12.516 1 97.5 182 PHE B CA 1
ATOM 4968 C C . PHE B 1 182 ? 15.195 -19.812 -11.438 1 97.5 182 PHE B C 1
ATOM 4970 O O . PHE B 1 182 ? 15.992 -18.938 -11.742 1 97.5 182 PHE B O 1
ATOM 4977 N N . LYS B 1 183 ? 15.016 -20.25 -10.266 1 97.94 183 LYS B N 1
ATOM 4978 C CA . LYS B 1 183 ? 15.562 -19.562 -9.102 1 97.94 183 LYS B CA 1
ATOM 4979 C C . LYS B 1 183 ? 17.031 -19.922 -8.875 1 97.94 183 LYS B C 1
ATOM 4981 O O . LYS B 1 183 ? 17.406 -21.094 -9.008 1 97.94 183 LYS B O 1
ATOM 4986 N N . SER B 1 184 ? 17.828 -18.938 -8.594 1 96.38 184 SER B N 1
ATOM 4987 C CA . SER B 1 184 ? 19.188 -19.156 -8.133 1 96.38 184 SER B CA 1
ATOM 4988 C C . SER B 1 184 ? 19.219 -19.594 -6.676 1 96.38 184 SER B C 1
ATOM 4990 O O . SER B 1 184 ? 18.203 -19.594 -5.996 1 96.38 184 SER B O 1
ATOM 4992 N N . ALA B 1 185 ? 20.438 -20 -6.215 1 95.88 185 ALA B N 1
ATOM 4993 C CA . ALA B 1 185 ? 20.609 -20.359 -4.812 1 95.88 185 ALA B CA 1
ATOM 4994 C C . ALA B 1 185 ? 20.281 -19.188 -3.891 1 95.88 185 ALA B C 1
ATOM 4996 O O . ALA B 1 185 ? 19.672 -19.391 -2.828 1 95.88 185 ALA B O 1
ATOM 4997 N N . LEU B 1 186 ? 20.656 -17.984 -4.297 1 94.5 186 LEU B N 1
ATOM 4998 C CA . LEU B 1 186 ? 20.375 -16.797 -3.502 1 94.5 186 LEU B CA 1
ATOM 4999 C C . LEU B 1 186 ? 18.875 -16.547 -3.402 1 94.5 186 LEU B C 1
ATOM 5001 O O . LEU B 1 186 ? 18.375 -16.172 -2.342 1 94.5 186 LEU B O 1
ATOM 5005 N N . GLU B 1 187 ? 18.203 -16.703 -4.508 1 96.69 187 GLU B N 1
ATOM 5006 C CA . GLU B 1 187 ? 16.75 -16.531 -4.508 1 96.69 187 GLU B CA 1
ATOM 5007 C C . GLU B 1 187 ? 16.062 -17.562 -3.617 1 96.69 187 GLU B C 1
ATOM 5009 O O . GLU B 1 187 ? 15.133 -17.234 -2.881 1 96.69 187 GLU B O 1
ATOM 5014 N N . LEU B 1 188 ? 16.516 -18.766 -3.68 1 97.31 188 LEU B N 1
ATOM 5015 C CA . LEU B 1 188 ? 15.914 -19.828 -2.873 1 97.31 188 LEU B CA 1
ATOM 5016 C C . LEU B 1 188 ? 16.156 -19.578 -1.388 1 97.31 188 LEU B C 1
ATOM 5018 O O . LEU B 1 188 ? 15.305 -19.891 -0.555 1 97.31 188 LEU B O 1
ATOM 5022 N N . ASP B 1 189 ? 17.328 -19.109 -1.089 1 95.81 189 ASP B N 1
ATOM 5023 C CA . ASP B 1 189 ? 17.594 -18.75 0.296 1 95.81 189 ASP B CA 1
ATOM 5024 C C . ASP B 1 189 ? 16.641 -17.656 0.778 1 95.81 189 ASP B C 1
ATOM 5026 O O . ASP B 1 189 ? 16.109 -17.75 1.884 1 95.81 189 ASP B O 1
ATOM 5030 N N . ALA B 1 190 ? 16.453 -16.625 -0.012 1 96 190 ALA B N 1
ATOM 5031 C CA . ALA B 1 190 ? 15.516 -15.555 0.313 1 96 190 ALA B CA 1
ATOM 5032 C C . ALA B 1 190 ? 14.094 -16.078 0.453 1 96 190 ALA B C 1
ATOM 5034 O O . ALA B 1 190 ? 13.367 -15.703 1.376 1 96 190 ALA B O 1
ATOM 5035 N N . MET B 1 191 ? 13.68 -16.953 -0.433 1 97.62 191 MET B N 1
ATOM 5036 C CA . MET B 1 191 ? 12.359 -17.578 -0.358 1 97.62 191 MET B CA 1
ATOM 5037 C C . MET B 1 191 ? 12.203 -18.391 0.926 1 97.62 191 MET B C 1
ATOM 5039 O O . MET B 1 191 ? 11.133 -18.406 1.528 1 97.62 191 MET B O 1
ATOM 5043 N N . GLY B 1 192 ? 13.273 -19.047 1.265 1 97.38 192 GLY B N 1
ATOM 5044 C CA . GLY B 1 192 ? 13.266 -19.766 2.525 1 97.38 192 GLY B CA 1
ATOM 5045 C C . GLY B 1 192 ? 12.969 -18.875 3.721 1 97.38 192 GLY B C 1
ATOM 5046 O O . GLY B 1 192 ? 12.203 -19.266 4.609 1 97.38 192 GLY B O 1
ATOM 5047 N N . ARG B 1 193 ? 13.523 -17.703 3.74 1 97.19 193 ARG B N 1
ATOM 5048 C CA . ARG B 1 193 ? 13.266 -16.75 4.809 1 97.19 193 ARG B CA 1
ATOM 5049 C C . ARG B 1 193 ? 11.812 -16.281 4.785 1 97.19 193 ARG B C 1
ATOM 5051 O O . ARG B 1 193 ? 11.188 -16.125 5.84 1 97.19 193 ARG B O 1
ATOM 5058 N N . ALA B 1 194 ? 11.305 -16.031 3.604 1 98.31 194 ALA B N 1
ATOM 5059 C CA . ALA B 1 194 ? 9.898 -15.648 3.463 1 98.31 194 ALA B CA 1
ATOM 5060 C C . ALA B 1 194 ? 8.977 -16.734 4 1 98.31 194 ALA B C 1
ATOM 5062 O O . ALA B 1 194 ? 8.008 -16.453 4.699 1 98.31 194 ALA B O 1
ATOM 5063 N N . ILE B 1 195 ? 9.305 -17.969 3.711 1 98.56 195 ILE B N 1
ATOM 5064 C CA . ILE B 1 195 ? 8.484 -19.094 4.121 1 98.56 195 ILE B CA 1
ATOM 5065 C C . ILE B 1 195 ? 8.562 -19.266 5.637 1 98.56 195 ILE B C 1
ATOM 5067 O O . ILE B 1 195 ? 7.559 -19.578 6.281 1 98.56 195 ILE B O 1
ATOM 5071 N N . GLU B 1 196 ? 9.734 -19.094 6.168 1 98.25 196 GLU B N 1
ATOM 5072 C CA . GLU B 1 196 ? 9.875 -19.172 7.617 1 98.25 196 GLU B CA 1
ATOM 5073 C C . GLU B 1 196 ? 9.016 -18.125 8.32 1 98.25 196 GLU B C 1
ATOM 5075 O O . GLU B 1 196 ? 8.328 -18.438 9.297 1 98.25 196 GLU B O 1
ATOM 5080 N N . ALA B 1 197 ? 9.086 -16.891 7.871 1 98.5 197 ALA B N 1
ATOM 5081 C CA . ALA B 1 197 ? 8.219 -15.852 8.414 1 98.5 197 ALA B CA 1
ATOM 5082 C C . ALA B 1 197 ? 6.746 -16.219 8.266 1 98.5 197 ALA B C 1
ATOM 5084 O O . ALA B 1 197 ? 5.945 -15.984 9.172 1 98.5 197 ALA B O 1
ATOM 5085 N N . THR B 1 198 ? 6.398 -16.812 7.133 1 98.88 198 THR B N 1
ATOM 5086 C CA . THR B 1 198 ? 5.035 -17.25 6.855 1 98.88 198 THR B CA 1
ATOM 5087 C C . THR B 1 198 ? 4.605 -18.328 7.836 1 98.88 198 THR B C 1
ATOM 5089 O O . THR B 1 198 ? 3.48 -18.312 8.344 1 98.88 198 THR B O 1
ATOM 5092 N N . ARG B 1 199 ? 5.488 -19.25 8.07 1 98.81 199 ARG B N 1
ATOM 5093 C CA . ARG B 1 199 ? 5.219 -20.297 9.055 1 98.81 199 ARG B CA 1
ATOM 5094 C C . ARG B 1 199 ? 4.887 -19.672 10.414 1 98.81 199 ARG B C 1
ATOM 5096 O O . ARG B 1 199 ? 3.898 -20.062 11.047 1 98.81 199 ARG B O 1
ATOM 5103 N N . GLU B 1 200 ? 5.664 -18.734 10.852 1 98.69 200 GLU B N 1
ATOM 5104 C CA . GLU B 1 200 ? 5.445 -18.078 12.141 1 98.69 200 GLU B CA 1
ATOM 5105 C C . GLU B 1 200 ? 4.129 -17.312 12.148 1 98.69 200 GLU B C 1
ATOM 5107 O O . GLU B 1 200 ? 3.438 -17.266 13.164 1 98.69 200 GLU B O 1
ATOM 5112 N N . GLY B 1 201 ? 3.867 -16.672 11.039 1 98.81 201 GLY B N 1
ATOM 5113 C CA . GLY B 1 201 ? 2.604 -15.969 10.922 1 98.81 201 GLY B CA 1
ATOM 5114 C C . GLY B 1 201 ? 1.395 -16.875 11.055 1 98.81 201 GLY B C 1
ATOM 5115 O O . GLY B 1 201 ? 0.459 -16.562 11.797 1 98.81 201 GLY B O 1
ATOM 5116 N N . HIS B 1 202 ? 1.372 -17.984 10.352 1 98.81 202 HIS B N 1
ATOM 5117 C CA . HIS B 1 202 ? 0.262 -18.922 10.445 1 98.81 202 HIS B CA 1
ATOM 5118 C C . HIS B 1 202 ? 0.146 -19.5 11.852 1 98.81 202 HIS B C 1
ATOM 5120 O O . HIS B 1 202 ? -0.962 -19.703 12.352 1 98.81 202 HIS B O 1
ATOM 5126 N N . ALA B 1 203 ? 1.264 -19.812 12.445 1 98.56 203 ALA B N 1
ATOM 5127 C CA . ALA B 1 203 ? 1.249 -20.297 13.828 1 98.56 203 ALA B CA 1
ATOM 5128 C C . ALA B 1 203 ? 0.615 -19.266 14.758 1 98.56 203 ALA B C 1
ATOM 5130 O O . ALA B 1 203 ? -0.198 -19.625 15.617 1 98.56 203 ALA B O 1
ATOM 5131 N N . ALA B 1 204 ? 1.015 -18.016 14.633 1 98.44 204 ALA B N 1
ATOM 5132 C CA . ALA B 1 204 ? 0.444 -16.938 15.445 1 98.44 204 ALA B CA 1
ATOM 5133 C C . ALA B 1 204 ? -1.064 -16.844 15.242 1 98.44 204 ALA B C 1
ATOM 5135 O O . ALA B 1 204 ? -1.816 -16.641 16.203 1 98.44 204 ALA B O 1
ATOM 5136 N N . ALA B 1 205 ? -1.481 -16.922 13.992 1 98.44 205 ALA B N 1
ATOM 5137 C CA . ALA B 1 205 ? -2.904 -16.891 13.664 1 98.44 205 ALA B CA 1
ATOM 5138 C C . ALA B 1 205 ? -3.658 -18 14.383 1 98.44 205 ALA B C 1
ATOM 5140 O O . ALA B 1 205 ? -4.715 -17.766 14.977 1 98.44 205 ALA B O 1
ATOM 5141 N N . MET B 1 206 ? -3.15 -19.203 14.336 1 98.31 206 MET B N 1
ATOM 5142 C CA . MET B 1 206 ? -3.797 -20.359 14.961 1 98.31 206 MET B CA 1
ATOM 5143 C C . MET B 1 206 ? -3.918 -20.172 16.469 1 98.31 206 MET B C 1
ATOM 5145 O O . MET B 1 206 ? -4.898 -20.594 17.078 1 98.31 206 MET B O 1
ATOM 5149 N N . ARG B 1 207 ? -2.973 -19.516 17.047 1 97.69 207 ARG B N 1
ATOM 5150 C CA . ARG B 1 207 ? -2.947 -19.312 18.484 1 97.69 207 ARG B CA 1
ATOM 5151 C C . ARG B 1 207 ? -4.07 -18.375 18.938 1 97.69 207 ARG B C 1
ATOM 5153 O O . ARG B 1 207 ? -4.625 -18.531 20.016 1 97.69 207 ARG B O 1
ATOM 5160 N N . VAL B 1 208 ? -4.438 -17.406 18.062 1 97.69 208 VAL B N 1
ATOM 5161 C CA . VAL B 1 208 ? -5.32 -16.344 18.547 1 97.69 208 VAL B CA 1
ATOM 5162 C C . VAL B 1 208 ? -6.73 -16.562 18 1 97.69 208 VAL B C 1
ATOM 5164 O O . VAL B 1 208 ? -7.688 -15.953 18.484 1 97.69 208 VAL B O 1
ATOM 5167 N N . ALA B 1 209 ? -6.879 -17.359 16.984 1 98.06 209 ALA B N 1
ATOM 5168 C CA . ALA B 1 209 ? -8.188 -17.578 16.375 1 98.06 209 ALA B CA 1
ATOM 5169 C C . ALA B 1 209 ? -9.117 -18.328 17.328 1 98.06 209 ALA B C 1
ATOM 5171 O O . ALA B 1 209 ? -8.828 -19.453 17.734 1 98.06 209 ALA B O 1
ATOM 5172 N N . LYS B 1 210 ? -10.203 -17.75 17.672 1 97.75 210 LYS B N 1
ATOM 5173 C CA . LYS B 1 210 ? -11.211 -18.328 18.562 1 97.75 210 LYS B CA 1
ATOM 5174 C C . LYS B 1 210 ? -12.562 -17.641 18.359 1 97.75 210 LYS B C 1
ATOM 5176 O O . LYS B 1 210 ? -12.633 -16.516 17.875 1 97.75 210 LYS B O 1
ATOM 5181 N N . PRO B 1 211 ? -13.641 -18.438 18.75 1 97.88 211 PRO B N 1
ATOM 5182 C CA . PRO B 1 211 ? -14.945 -17.781 18.656 1 97.88 211 PRO B CA 1
ATOM 5183 C C . PRO B 1 211 ? -14.984 -16.438 19.406 1 97.88 211 PRO B C 1
ATOM 5185 O O . PRO B 1 211 ? -14.445 -16.328 20.5 1 97.88 211 PRO B O 1
ATOM 5188 N N . GLY B 1 212 ? -15.562 -15.43 18.797 1 97.75 212 GLY B N 1
ATOM 5189 C CA . GLY B 1 212 ? -15.648 -14.109 19.406 1 97.75 212 GLY B CA 1
ATOM 5190 C C . GLY B 1 212 ? -14.594 -13.148 18.891 1 97.75 212 GLY B C 1
ATOM 5191 O O . GLY B 1 212 ? -14.789 -11.93 18.922 1 97.75 212 GLY B O 1
ATOM 5192 N N . ALA B 1 213 ? -13.484 -13.609 18.422 1 97.44 213 ALA B N 1
ATOM 5193 C CA . ALA B 1 213 ? -12.43 -12.766 17.875 1 97.44 213 ALA B CA 1
ATOM 5194 C C . ALA B 1 213 ? -12.789 -12.297 16.469 1 97.44 213 ALA B C 1
ATOM 5196 O O . ALA B 1 213 ? -13.531 -12.977 15.75 1 97.44 213 ALA B O 1
ATOM 5197 N N . PHE B 1 214 ? -12.266 -11.18 16.078 1 97.88 214 PHE B N 1
ATOM 5198 C CA . PHE B 1 214 ? -12.469 -10.68 14.727 1 97.88 214 PHE B CA 1
ATOM 5199 C C . PHE B 1 214 ? -11.383 -11.188 13.789 1 97.88 214 PHE B C 1
ATOM 5201 O O . PHE B 1 214 ? -10.242 -11.422 14.219 1 97.88 214 PHE B O 1
ATOM 5208 N N . GLU B 1 215 ? -11.742 -11.336 12.461 1 98.5 215 GLU B N 1
ATOM 5209 C CA . GLU B 1 215 ? -10.789 -11.719 11.43 1 98.5 215 GLU B CA 1
ATOM 5210 C C . GLU B 1 215 ? -9.57 -10.805 11.438 1 98.5 215 GLU B C 1
ATOM 5212 O O . GLU B 1 215 ? -8.438 -11.266 11.297 1 98.5 215 GLU B O 1
ATOM 5217 N N . TYR B 1 216 ? -9.742 -9.445 11.664 1 97.88 216 TYR B N 1
ATOM 5218 C CA . TYR B 1 216 ? -8.648 -8.484 11.594 1 97.88 216 TYR B CA 1
ATOM 5219 C C . TYR B 1 216 ? -7.707 -8.648 12.781 1 97.88 216 TYR B C 1
ATOM 5221 O O . TYR B 1 216 ? -6.543 -8.25 12.719 1 97.88 216 TYR B O 1
ATOM 5229 N N . GLU B 1 217 ? -8.195 -9.141 13.891 1 98.12 217 GLU B N 1
ATOM 5230 C CA . GLU B 1 217 ? -7.309 -9.43 15.016 1 98.12 217 GLU B CA 1
ATOM 5231 C C . GLU B 1 217 ? -6.324 -10.547 14.672 1 98.12 217 GLU B C 1
ATOM 5233 O O . GLU B 1 217 ? -5.156 -10.484 15.062 1 98.12 217 GLU B O 1
ATOM 5238 N N . VAL B 1 218 ? -6.848 -11.586 13.969 1 98.62 218 VAL B N 1
ATOM 5239 C CA . VAL B 1 218 ? -5.996 -12.672 13.492 1 98.62 218 VAL B CA 1
ATOM 5240 C C . VAL B 1 218 ? -5 -12.133 12.469 1 98.62 218 VAL B C 1
ATOM 5242 O O . VAL B 1 218 ? -3.809 -12.445 12.531 1 98.62 218 VAL B O 1
ATOM 5245 N N . GLU B 1 219 ? -5.484 -11.312 11.57 1 98.69 219 GLU B N 1
ATOM 5246 C CA . GLU B 1 219 ? -4.625 -10.672 10.578 1 98.69 219 GLU B CA 1
ATOM 5247 C C . GLU B 1 219 ? -3.494 -9.898 11.242 1 98.69 219 GLU B C 1
ATOM 5249 O O . GLU B 1 219 ? -2.348 -9.953 10.797 1 98.69 219 GLU B O 1
ATOM 5254 N N . ALA B 1 220 ? -3.809 -9.133 12.289 1 98.62 220 ALA B N 1
ATOM 5255 C CA . ALA B 1 220 ? -2.834 -8.312 13.008 1 98.62 220 ALA B CA 1
ATOM 5256 C C . ALA B 1 220 ? -1.667 -9.164 13.5 1 98.62 220 ALA B C 1
ATOM 5258 O O . ALA B 1 220 ? -0.504 -8.781 13.344 1 98.62 220 ALA B O 1
ATOM 5259 N N . GLU B 1 221 ? -1.984 -10.328 14.047 1 98.69 221 GLU B N 1
ATOM 5260 C CA . GLU B 1 221 ? -0.946 -11.195 14.586 1 98.69 221 GLU B CA 1
ATOM 5261 C C . GLU B 1 221 ? -0.109 -11.812 13.469 1 98.69 221 GLU B C 1
ATOM 5263 O O . GLU B 1 221 ? 1.105 -11.969 13.609 1 98.69 221 GLU B O 1
ATOM 5268 N N . LEU B 1 222 ? -0.782 -12.18 12.453 1 98.5 222 LEU B N 1
ATOM 5269 C CA . LEU B 1 222 ? -0.135 -12.766 11.281 1 98.5 222 LEU B CA 1
ATOM 5270 C C . LEU B 1 222 ? 0.875 -11.797 10.672 1 98.5 222 LEU B C 1
ATOM 5272 O O . LEU B 1 222 ? 2.041 -12.156 10.484 1 98.5 222 LEU B O 1
ATOM 5276 N N . VAL B 1 223 ? 0.5 -10.578 10.43 1 98.56 223 VAL B N 1
ATOM 5277 C CA . VAL B 1 223 ? 1.333 -9.578 9.773 1 98.56 223 VAL B CA 1
ATOM 5278 C C . VAL B 1 223 ? 2.447 -9.133 10.719 1 98.56 223 VAL B C 1
ATOM 5280 O O . VAL B 1 223 ? 3.568 -8.867 10.281 1 98.56 223 VAL B O 1
ATOM 5283 N N . ARG B 1 224 ? 2.105 -9.047 12 1 98.62 224 ARG B N 1
ATOM 5284 C CA . ARG B 1 224 ? 3.143 -8.766 12.984 1 98.62 224 ARG B CA 1
ATOM 5285 C C . ARG B 1 224 ? 4.281 -9.773 12.898 1 98.62 224 ARG B C 1
ATOM 5287 O O . ARG B 1 224 ? 5.453 -9.398 12.93 1 98.62 224 ARG B O 1
ATOM 5294 N N . ALA B 1 225 ? 3.947 -11.016 12.781 1 98.56 225 ALA B N 1
ATOM 5295 C CA . ALA B 1 225 ? 4.961 -12.07 12.703 1 98.56 225 ALA B CA 1
ATOM 5296 C C . ALA B 1 225 ? 5.832 -11.891 11.461 1 98.56 225 ALA B C 1
ATOM 5298 O O . ALA B 1 225 ? 7.055 -12.062 11.523 1 98.56 225 ALA B O 1
ATOM 5299 N N . PHE B 1 226 ? 5.215 -11.586 10.289 1 98.5 226 PHE B N 1
ATOM 5300 C CA . PHE B 1 226 ? 5.988 -11.328 9.078 1 98.5 226 PHE B CA 1
ATOM 5301 C C . PHE B 1 226 ? 7.039 -10.25 9.328 1 98.5 226 PHE B C 1
ATOM 5303 O O . PHE B 1 226 ? 8.227 -10.469 9.07 1 98.5 226 PHE B O 1
ATOM 5310 N N . ARG B 1 227 ? 6.59 -9.094 9.875 1 97.81 227 ARG B N 1
ATOM 5311 C CA . ARG B 1 227 ? 7.445 -7.918 10.008 1 97.81 227 ARG B CA 1
ATOM 5312 C C . ARG B 1 227 ? 8.531 -8.148 11.055 1 97.81 227 ARG B C 1
ATOM 5314 O O . ARG B 1 227 ? 9.68 -7.73 10.875 1 97.81 227 ARG B O 1
ATOM 5321 N N . ARG B 1 228 ? 8.164 -8.836 12.109 1 96.75 228 ARG B N 1
ATOM 5322 C CA . ARG B 1 228 ? 9.117 -9.125 13.172 1 96.75 228 ARG B CA 1
ATOM 5323 C C . ARG B 1 228 ? 10.266 -9.992 12.656 1 96.75 228 ARG B C 1
ATOM 5325 O O . ARG B 1 228 ? 11.367 -9.953 13.195 1 96.75 228 ARG B O 1
ATOM 5332 N N . HIS B 1 229 ? 9.969 -10.719 11.625 1 95.62 229 HIS B N 1
ATOM 5333 C CA . HIS B 1 229 ? 10.992 -11.578 11.039 1 95.62 229 HIS B CA 1
ATOM 5334 C C . HIS B 1 229 ? 11.742 -10.867 9.922 1 95.62 229 HIS B C 1
ATOM 5336 O O . HIS B 1 229 ? 12.406 -11.508 9.109 1 95.62 229 HIS B O 1
ATOM 5342 N N . GLY B 1 230 ? 11.555 -9.602 9.828 1 94.62 230 GLY B N 1
ATOM 5343 C CA . GLY B 1 230 ? 12.359 -8.773 8.938 1 94.62 230 GLY B CA 1
ATOM 5344 C C . GLY B 1 230 ? 11.766 -8.641 7.547 1 94.62 230 GLY B C 1
ATOM 5345 O O . GLY B 1 230 ? 12.391 -8.078 6.652 1 94.62 230 GLY B O 1
ATOM 5346 N N . CYS B 1 231 ? 10.594 -9.266 7.371 1 96.94 231 CYS B N 1
ATOM 5347 C CA . CYS B 1 231 ? 9.961 -9.133 6.062 1 96.94 231 CYS B CA 1
ATOM 5348 C C . CYS B 1 231 ? 9.477 -7.707 5.832 1 96.94 231 CYS B C 1
ATOM 5350 O O . CYS B 1 231 ? 8.953 -7.07 6.75 1 96.94 231 CYS B O 1
ATOM 5352 N N . GLU B 1 232 ? 9.648 -7.148 4.66 1 94.44 232 GLU B N 1
ATOM 5353 C CA . GLU B 1 232 ? 9.305 -5.766 4.348 1 94.44 232 GLU B CA 1
ATOM 5354 C C . GLU B 1 232 ? 7.789 -5.578 4.277 1 94.44 232 GLU B C 1
ATOM 5356 O O . GLU B 1 232 ? 7.273 -4.504 4.594 1 94.44 232 GLU B O 1
ATOM 5361 N N . ARG B 1 233 ? 7.09 -6.633 3.867 1 95.88 233 ARG B N 1
ATOM 5362 C CA . ARG B 1 233 ? 5.652 -6.566 3.623 1 95.88 233 ARG B CA 1
ATOM 5363 C C . ARG B 1 233 ? 5.074 -7.957 3.385 1 95.88 233 ARG B C 1
ATOM 5365 O O . ARG B 1 233 ? 5.816 -8.906 3.123 1 95.88 233 ARG B O 1
ATOM 5372 N N . PRO B 1 234 ? 3.752 -8.047 3.523 1 98.12 234 PRO B N 1
ATOM 5373 C CA . PRO B 1 234 ? 3.146 -9.25 2.951 1 98.12 234 PRO B CA 1
ATOM 5374 C C . PRO B 1 234 ? 3.318 -9.336 1.437 1 98.12 234 PRO B C 1
ATOM 5376 O O . PRO B 1 234 ? 3.344 -8.305 0.756 1 98.12 234 PRO B O 1
ATOM 5379 N N . ALA B 1 235 ? 3.465 -10.516 0.918 1 98.38 235 ALA B N 1
ATOM 5380 C CA . ALA B 1 235 ? 3.605 -10.711 -0.523 1 98.38 235 ALA B CA 1
ATOM 5381 C C . ALA B 1 235 ? 2.371 -10.211 -1.268 1 98.38 235 ALA B C 1
ATOM 5383 O O . ALA B 1 235 ? 2.465 -9.773 -2.416 1 98.38 235 ALA B O 1
ATOM 5384 N N . TYR B 1 236 ? 1.275 -10.289 -0.685 1 97.94 236 TYR B N 1
ATOM 5385 C CA . TYR B 1 236 ? -0.051 -9.844 -1.104 1 97.94 236 TYR B CA 1
ATOM 5386 C C . TYR B 1 236 ? -0.949 -9.602 0.102 1 97.94 236 TYR B C 1
ATOM 5388 O O . TYR B 1 236 ? -0.608 -9.977 1.226 1 97.94 236 TYR B O 1
ATOM 5396 N N . GLU B 1 237 ? -2.035 -8.898 -0.088 1 97.06 237 GLU B N 1
ATOM 5397 C CA . GLU B 1 237 ? -2.93 -8.656 1.04 1 97.06 237 GLU B CA 1
ATOM 5398 C C . GLU B 1 237 ? -3.447 -9.961 1.626 1 97.06 237 GLU B C 1
ATOM 5400 O O . GLU B 1 237 ? -3.994 -10.797 0.903 1 97.06 237 GLU B O 1
ATOM 5405 N N . PRO B 1 238 ? -3.316 -10.156 2.918 1 98.38 238 PRO B N 1
ATOM 5406 C CA . PRO B 1 238 ? -3.777 -11.406 3.525 1 98.38 238 PRO B CA 1
ATOM 5407 C C . PRO B 1 238 ? -5.289 -11.602 3.406 1 98.38 238 PRO B C 1
ATOM 5409 O O . PRO B 1 238 ? -6.047 -10.641 3.529 1 98.38 238 PRO B O 1
ATOM 5412 N N . ILE B 1 239 ? -5.68 -12.758 3.109 1 98.69 239 ILE B N 1
ATOM 5413 C CA . ILE B 1 239 ? -7.066 -13.195 3.209 1 98.69 239 ILE B CA 1
ATOM 5414 C C . ILE B 1 239 ? -7.277 -13.938 4.527 1 98.69 239 ILE B C 1
ATOM 5416 O O . ILE B 1 239 ? -6.625 -14.953 4.793 1 98.69 239 ILE B O 1
ATOM 5420 N N . VAL B 1 240 ? -8.07 -13.422 5.332 1 98.81 240 VAL B N 1
ATOM 5421 C CA . VAL B 1 240 ? -8.484 -14.055 6.574 1 98.81 240 VAL B CA 1
ATOM 5422 C C . VAL B 1 240 ? -10.008 -14.18 6.609 1 98.81 240 VAL B C 1
ATOM 5424 O O . VAL B 1 240 ? -10.695 -13.312 7.164 1 98.81 240 VAL B O 1
ATOM 5427 N N . GLY B 1 241 ? -10.531 -15.242 6.031 1 98.69 241 GLY B N 1
ATOM 5428 C CA . GLY B 1 241 ? -11.961 -15.406 5.836 1 98.69 241 GLY B CA 1
ATOM 5429 C C . GLY B 1 241 ? -12.562 -16.5 6.699 1 98.69 241 GLY B C 1
ATOM 5430 O O . GLY B 1 241 ? -12.258 -17.672 6.523 1 98.69 241 GLY B O 1
ATOM 5431 N N . SER B 1 242 ? -13.469 -16.156 7.594 1 98.56 242 SER B N 1
ATOM 5432 C CA . SER B 1 242 ? -14.133 -17.125 8.461 1 98.56 242 SER B CA 1
ATOM 5433 C C . SER B 1 242 ? -15.547 -17.438 7.965 1 98.56 242 SER B C 1
ATOM 5435 O O . SER B 1 242 ? -16.188 -16.578 7.348 1 98.56 242 SER B O 1
ATOM 5437 N N . GLY B 1 243 ? -16 -18.625 8.281 1 97.88 243 GLY B N 1
ATOM 5438 C CA . GLY B 1 243 ? -17.359 -19 7.891 1 97.88 243 GLY B CA 1
ATOM 5439 C C . GLY B 1 243 ? -17.625 -18.812 6.41 1 97.88 243 GLY B C 1
ATOM 5440 O O . GLY B 1 243 ? -16.859 -19.281 5.566 1 97.88 243 GLY B O 1
ATOM 5441 N N . PRO B 1 244 ? -18.688 -18.125 6.105 1 96.88 244 PRO B N 1
ATOM 5442 C CA . PRO B 1 244 ? -19.031 -17.969 4.691 1 96.88 244 PRO B CA 1
ATOM 5443 C C . PRO B 1 244 ? -17.953 -17.234 3.895 1 96.88 244 PRO B C 1
ATOM 5445 O O . PRO B 1 244 ? -17.859 -17.406 2.676 1 96.88 244 PRO B O 1
ATOM 5448 N N . ASN B 1 245 ? -17.156 -16.406 4.555 1 97.81 245 ASN B N 1
ATOM 5449 C CA . ASN B 1 245 ? -16.125 -15.641 3.861 1 97.81 245 ASN B CA 1
ATOM 5450 C C . ASN B 1 245 ? -15.031 -16.547 3.307 1 97.81 245 ASN B C 1
ATOM 5452 O O . ASN B 1 245 ? -14.273 -16.141 2.422 1 97.81 245 ASN B O 1
ATOM 5456 N N . ALA B 1 246 ? -14.945 -17.75 3.811 1 98.44 246 ALA B N 1
ATOM 5457 C CA . ALA B 1 246 ? -13.961 -18.719 3.332 1 98.44 246 ALA B CA 1
ATOM 5458 C C . ALA B 1 246 ? -14.297 -19.203 1.923 1 98.44 246 ALA B C 1
ATOM 5460 O O . ALA B 1 246 ? -13.477 -19.828 1.258 1 98.44 246 ALA B O 1
ATOM 5461 N N . THR B 1 247 ? -15.523 -18.906 1.484 1 98.06 247 THR B N 1
ATOM 5462 C CA . THR B 1 247 ? -15.953 -19.359 0.165 1 98.06 247 THR B CA 1
ATOM 5463 C C . THR B 1 247 ? -15.656 -18.297 -0.892 1 98.06 247 THR B C 1
ATOM 5465 O O . THR B 1 247 ? -15.883 -18.531 -2.084 1 98.06 247 THR B O 1
ATOM 5468 N N . ILE B 1 248 ? -15.141 -17.156 -0.473 1 97.5 248 ILE B N 1
ATOM 5469 C CA . ILE B 1 248 ? -14.766 -16.062 -1.375 1 97.5 248 ILE B CA 1
ATOM 5470 C C . ILE B 1 248 ? -13.281 -16.172 -1.713 1 97.5 248 ILE B C 1
ATOM 5472 O O . ILE B 1 248 ? -12.422 -16.047 -0.83 1 97.5 248 ILE B O 1
ATOM 5476 N N . LEU B 1 249 ? -12.922 -16.328 -2.938 1 96.94 249 LEU B N 1
ATOM 5477 C CA . LEU B 1 249 ? -11.578 -16.703 -3.369 1 96.94 249 LEU B CA 1
ATOM 5478 C C . LEU B 1 249 ? -10.57 -15.602 -3.025 1 96.94 249 LEU B C 1
ATOM 5480 O O . LEU B 1 249 ? -9.469 -15.891 -2.559 1 96.94 249 LEU B O 1
ATOM 5484 N N . HIS B 1 250 ? -10.875 -14.336 -3.232 1 96.62 250 HIS B N 1
ATOM 5485 C CA . HIS B 1 250 ? -10.008 -13.195 -2.975 1 96.62 250 HIS B CA 1
ATOM 5486 C C . HIS B 1 250 ? -10.602 -12.273 -1.915 1 96.62 250 HIS B C 1
ATOM 5488 O O . HIS B 1 250 ? -10.609 -11.055 -2.078 1 96.62 250 HIS B O 1
ATOM 5494 N N . TYR B 1 251 ? -11.125 -12.891 -0.877 1 96.75 251 TYR B N 1
ATOM 5495 C CA . TYR B 1 251 ? -11.711 -12.148 0.234 1 96.75 251 TYR B CA 1
ATOM 5496 C C . TYR B 1 251 ? -10.711 -11.148 0.811 1 96.75 251 TYR B C 1
ATOM 5498 O O . TYR B 1 251 ? -9.547 -11.484 1.039 1 96.75 251 TYR B O 1
ATOM 5506 N N . ARG B 1 252 ? -11.148 -9.852 1.146 1 92.88 252 ARG B N 1
ATOM 5507 C CA . ARG B 1 252 ? -10.195 -8.828 1.562 1 92.88 252 ARG B CA 1
ATOM 5508 C C . ARG B 1 252 ? -10.695 -8.078 2.793 1 92.88 252 ARG B C 1
ATOM 5510 O O . ARG B 1 252 ? -9.93 -7.371 3.449 1 92.88 252 ARG B O 1
ATOM 5517 N N . LYS B 1 253 ? -11.914 -8.125 3.141 1 93.75 253 LYS B N 1
ATOM 5518 C CA . LYS B 1 253 ? -12.492 -7.27 4.172 1 93.75 253 LYS B CA 1
ATOM 5519 C C . LYS B 1 253 ? -11.93 -7.609 5.547 1 93.75 253 LYS B C 1
ATOM 5521 O O . LYS B 1 253 ? -11.641 -6.715 6.344 1 93.75 253 LYS B O 1
ATOM 5526 N N . ASN B 1 254 ? -11.859 -8.914 5.898 1 97.12 254 ASN B N 1
ATOM 5527 C CA . ASN B 1 254 ? -11.258 -9.43 7.129 1 97.12 254 ASN B CA 1
ATOM 5528 C C . ASN B 1 254 ? -11.867 -8.773 8.367 1 97.12 254 ASN B C 1
ATOM 5530 O O . ASN B 1 254 ? -11.148 -8.422 9.305 1 97.12 254 ASN B O 1
ATOM 5534 N N . ASP B 1 255 ? -13.141 -8.586 8.414 1 95.81 255 ASP B N 1
ATOM 5535 C CA . ASP B 1 255 ? -13.664 -7.82 9.547 1 95.81 255 ASP B CA 1
ATOM 5536 C C . ASP B 1 255 ? -14.836 -8.547 10.203 1 95.81 255 ASP B C 1
ATOM 5538 O O . ASP B 1 255 ? -15.555 -7.969 11.016 1 95.81 255 ASP B O 1
ATOM 5542 N N . ARG B 1 256 ? -15.031 -9.805 9.859 1 96.5 256 ARG B N 1
ATOM 5543 C CA . ARG B 1 256 ? -16.125 -10.57 10.453 1 96.5 256 ARG B CA 1
ATOM 5544 C C . ARG B 1 256 ? -15.734 -11.094 11.836 1 96.5 256 ARG B C 1
ATOM 5546 O O . ARG B 1 256 ? -14.602 -11.531 12.039 1 96.5 256 ARG B O 1
ATOM 5553 N N . ARG B 1 257 ? -16.656 -11.008 12.789 1 97.56 257 ARG B N 1
ATOM 5554 C CA . ARG B 1 257 ? -16.484 -11.688 14.062 1 97.56 257 ARG B CA 1
ATOM 5555 C C . ARG B 1 257 ? -16.672 -13.195 13.906 1 97.56 257 ARG B C 1
ATOM 5557 O O . ARG B 1 257 ? -17.719 -13.656 13.453 1 97.56 257 ARG B O 1
ATOM 5564 N N . MET B 1 258 ? -15.68 -13.938 14.227 1 98.44 258 MET B N 1
ATOM 5565 C CA . MET B 1 258 ? -15.719 -15.391 14.047 1 98.44 258 MET B CA 1
ATOM 5566 C C . MET B 1 258 ? -16.703 -16.031 15.023 1 98.44 258 MET B C 1
ATOM 5568 O O . MET B 1 258 ? -16.812 -15.586 16.172 1 98.44 258 MET B O 1
ATOM 5572 N N . GLU B 1 259 ? -17.359 -17.062 14.602 1 98.06 259 GLU B N 1
ATOM 5573 C CA . GLU B 1 259 ? -18.359 -17.766 15.398 1 98.06 259 GLU B CA 1
ATOM 5574 C C . GLU B 1 259 ? -17.938 -19.203 15.672 1 98.06 259 GLU B C 1
ATOM 5576 O O . GLU B 1 259 ? -17.016 -19.719 15.047 1 98.06 259 GLU B O 1
ATOM 5581 N N . GLU B 1 260 ? -18.719 -19.828 16.609 1 97.81 260 GLU B N 1
ATOM 5582 C CA . GLU B 1 260 ? -18.516 -21.25 16.875 1 97.81 260 GLU B CA 1
ATOM 5583 C C . GLU B 1 260 ? -18.734 -22.094 15.625 1 97.81 260 GLU B C 1
ATOM 5585 O O . GLU B 1 260 ? -19.656 -21.844 14.852 1 97.81 260 GLU B O 1
ATOM 5590 N N . ASN B 1 261 ? -17.844 -22.984 15.352 1 97.38 261 ASN B N 1
ATOM 5591 C CA . ASN B 1 261 ? -17.891 -23.984 14.281 1 97.38 261 ASN B CA 1
ATOM 5592 C C . ASN B 1 261 ? -17.516 -23.375 12.93 1 97.38 261 ASN B C 1
ATOM 5594 O O . ASN B 1 261 ? -17.641 -24.031 11.898 1 97.38 261 ASN B O 1
ATOM 5598 N N . ASP B 1 262 ? -17.094 -22.109 12.969 1 98.44 262 ASP B N 1
ATOM 5599 C CA . ASP B 1 262 ? -16.547 -21.547 11.727 1 98.44 262 ASP B CA 1
ATOM 5600 C C . ASP B 1 262 ? -15.242 -22.266 11.336 1 98.44 262 ASP B C 1
ATOM 5602 O O . ASP B 1 262 ? -14.469 -22.672 12.203 1 98.44 262 ASP B O 1
ATOM 5606 N N . LEU B 1 263 ? -15.047 -22.469 10.023 1 98.81 263 LEU B N 1
ATOM 5607 C CA . LEU B 1 263 ? -13.68 -22.594 9.531 1 98.81 263 LEU B CA 1
ATOM 5608 C C . LEU B 1 263 ? -13.055 -21.219 9.305 1 98.81 263 LEU B C 1
ATOM 5610 O O . LEU B 1 263 ? -13.766 -20.25 9.031 1 98.81 263 LEU B O 1
ATOM 5614 N N . LEU B 1 264 ? -11.828 -21.156 9.523 1 98.88 264 LEU B N 1
ATOM 5615 C CA . LEU B 1 264 ? -11.047 -19.984 9.141 1 98.88 264 LEU B CA 1
ATOM 5616 C C . LEU B 1 264 ? -10.055 -20.328 8.039 1 98.88 264 LEU B C 1
ATOM 5618 O O . LEU B 1 264 ? -9.188 -21.172 8.219 1 98.88 264 LEU B O 1
ATOM 5622 N N . LEU B 1 265 ? -10.227 -19.75 6.852 1 98.94 265 LEU B N 1
ATOM 5623 C CA . LEU B 1 265 ? -9.289 -19.875 5.738 1 98.94 265 LEU B CA 1
ATOM 5624 C C . LEU B 1 265 ? -8.344 -18.688 5.688 1 98.94 265 LEU B C 1
ATOM 5626 O O . LEU B 1 265 ? -8.781 -17.531 5.586 1 98.94 265 LEU B O 1
ATOM 5630 N N . ILE B 1 266 ? -7.074 -18.953 5.828 1 98.94 266 ILE B N 1
ATOM 5631 C CA . ILE B 1 266 ? -6.047 -17.922 5.746 1 98.94 266 ILE B CA 1
ATOM 5632 C C . ILE B 1 266 ? -5.172 -18.156 4.516 1 98.94 266 ILE B C 1
ATOM 5634 O O . ILE B 1 266 ? -4.539 -19.203 4.395 1 98.94 266 ILE B O 1
ATOM 5638 N N . ASP B 1 267 ? -5.195 -17.328 3.586 1 98.88 267 ASP B N 1
ATOM 5639 C CA . ASP B 1 267 ? -4.273 -17.25 2.457 1 98.88 267 ASP B CA 1
ATOM 5640 C C . ASP B 1 267 ? -3.328 -16.047 2.604 1 98.88 267 ASP B C 1
ATOM 5642 O O . ASP B 1 267 ? -3.715 -14.914 2.35 1 98.88 267 ASP B O 1
ATOM 5646 N N . ALA B 1 268 ? -2.156 -16.328 3.027 1 98.81 268 ALA B N 1
ATOM 5647 C CA . ALA B 1 268 ? -1.214 -15.266 3.354 1 98.81 268 ALA B CA 1
ATOM 5648 C C . ALA B 1 268 ? 0.228 -15.758 3.27 1 98.81 268 ALA B C 1
ATOM 5650 O O . ALA B 1 268 ? 0.514 -16.906 3.596 1 98.81 268 ALA B O 1
ATOM 5651 N N . GLY B 1 269 ? 1.078 -14.898 2.865 1 98.81 269 GLY B N 1
ATOM 5652 C CA . GLY B 1 269 ? 2.512 -15.125 2.787 1 98.81 269 GLY B CA 1
ATOM 5653 C C . GLY B 1 269 ? 3.328 -13.852 2.852 1 98.81 269 GLY B C 1
ATOM 5654 O O . GLY B 1 269 ? 2.859 -12.789 2.438 1 98.81 269 GLY B O 1
ATOM 5655 N N . ALA B 1 270 ? 4.543 -13.969 3.348 1 98.56 270 ALA B N 1
ATOM 5656 C CA . ALA B 1 270 ? 5.434 -12.82 3.52 1 98.56 270 ALA B CA 1
ATOM 5657 C C . ALA B 1 270 ? 6.305 -12.617 2.285 1 98.56 270 ALA B C 1
ATOM 5659 O O . ALA B 1 270 ? 6.383 -13.492 1.42 1 98.56 270 ALA B O 1
ATOM 5660 N N . GLU B 1 271 ? 6.832 -11.508 2.145 1 98 271 GLU B N 1
ATOM 5661 C CA . GLU B 1 271 ? 7.867 -11.18 1.169 1 98 271 GLU B CA 1
ATOM 5662 C C . GLU B 1 271 ? 9.172 -10.805 1.858 1 98 271 GLU B C 1
ATOM 5664 O O . GLU B 1 271 ? 9.195 -9.914 2.713 1 98 271 GLU B O 1
ATOM 5669 N N . TRP B 1 272 ? 10.211 -11.477 1.525 1 96.94 272 TRP B N 1
ATOM 5670 C CA . TRP B 1 272 ? 11.547 -11.195 2.033 1 96.94 272 TRP B CA 1
ATOM 5671 C C . TRP B 1 272 ? 12.531 -10.977 0.887 1 96.94 272 TRP B C 1
ATOM 5673 O O . TRP B 1 272 ? 12.742 -11.867 0.064 1 96.94 272 TRP B O 1
ATOM 5683 N N . GLY B 1 273 ? 13.141 -9.789 0.822 1 94.44 273 GLY B N 1
ATOM 5684 C CA . GLY B 1 273 ? 14.062 -9.484 -0.256 1 94.44 273 GLY B CA 1
ATOM 5685 C C . GLY B 1 273 ? 13.461 -9.68 -1.635 1 94.44 273 GLY B C 1
ATOM 5686 O O . GLY B 1 273 ? 14.086 -10.273 -2.514 1 94.44 273 GLY B O 1
ATOM 5687 N N . TYR B 1 274 ? 12.227 -9.406 -1.812 1 96.44 274 TYR B N 1
ATOM 5688 C CA . TYR B 1 274 ? 11.469 -9.414 -3.059 1 96.44 274 TYR B CA 1
ATOM 5689 C C . TYR B 1 274 ? 11.062 -10.828 -3.443 1 96.44 274 TYR B C 1
ATOM 5691 O O . TYR B 1 274 ? 10.469 -11.047 -4.504 1 96.44 274 TYR B O 1
ATOM 5699 N N . GLN B 1 275 ? 11.367 -11.773 -2.588 1 97.75 275 GLN B N 1
ATOM 5700 C CA . GLN B 1 275 ? 10.875 -13.125 -2.838 1 97.75 275 GLN B CA 1
ATOM 5701 C C . GLN B 1 275 ? 9.633 -13.422 -1.995 1 97.75 275 GLN B C 1
ATOM 5703 O O . GLN B 1 275 ? 9.602 -13.117 -0.801 1 97.75 275 GLN B O 1
ATOM 5708 N N . SER B 1 276 ? 8.625 -14.078 -2.59 1 98.5 276 SER B N 1
ATOM 5709 C CA . SER B 1 276 ? 7.309 -14.227 -1.98 1 98.5 276 SER B CA 1
ATOM 5710 C C . SER B 1 276 ? 7.09 -15.648 -1.474 1 98.5 276 SER B C 1
ATOM 5712 O O . SER B 1 276 ? 7.617 -16.609 -2.047 1 98.5 276 SER B O 1
ATOM 5714 N N . ALA B 1 277 ? 6.379 -15.75 -0.437 1 98.75 277 ALA B N 1
ATOM 5715 C CA . ALA B 1 277 ? 5.699 -16.984 -0.051 1 98.75 277 ALA B CA 1
ATOM 5716 C C . ALA B 1 277 ? 4.199 -16.891 -0.334 1 98.75 277 ALA B C 1
ATOM 5718 O O . ALA B 1 277 ? 3.643 -15.797 -0.428 1 98.75 277 ALA B O 1
ATOM 5719 N N . ASP B 1 278 ? 3.559 -18 -0.547 1 98.81 278 ASP B N 1
ATOM 5720 C CA . ASP B 1 278 ? 2.129 -18.109 -0.817 1 98.81 278 ASP B CA 1
ATOM 5721 C C . ASP B 1 278 ? 1.555 -19.406 -0.229 1 98.81 278 ASP B C 1
ATOM 5723 O O . ASP B 1 278 ? 1.656 -20.469 -0.84 1 98.81 278 ASP B O 1
ATOM 5727 N N . VAL B 1 279 ? 0.952 -19.266 0.928 1 98.94 279 VAL B N 1
ATOM 5728 C CA . VAL B 1 279 ? 0.5 -20.453 1.664 1 98.94 279 VAL B CA 1
ATOM 5729 C C . VAL B 1 279 ? -0.932 -20.234 2.15 1 98.94 279 VAL B C 1
ATOM 5731 O O . VAL B 1 279 ? -1.274 -19.156 2.637 1 98.94 279 VAL B O 1
ATOM 5734 N N . THR B 1 280 ? -1.767 -21.203 1.949 1 98.88 280 THR B N 1
ATOM 5735 C CA . THR B 1 280 ? -3.125 -21.188 2.48 1 98.88 280 THR B CA 1
ATOM 5736 C C . THR B 1 280 ? -3.334 -22.328 3.471 1 98.88 280 THR B C 1
ATOM 5738 O O . THR B 1 280 ? -2.908 -23.469 3.219 1 98.88 280 THR B O 1
ATOM 5741 N N . ARG B 1 281 ? -3.855 -22.047 4.582 1 98.94 281 ARG B N 1
ATOM 5742 C CA . ARG B 1 281 ? -4.324 -23.031 5.547 1 98.94 281 ARG B CA 1
ATOM 5743 C C . ARG B 1 281 ? -5.77 -22.766 5.949 1 98.94 281 ARG B C 1
ATOM 5745 O O . ARG B 1 281 ? -6.191 -21.609 6.047 1 98.94 281 ARG B O 1
ATOM 5752 N N . THR B 1 282 ? -6.516 -23.766 6.105 1 98.94 282 THR B N 1
ATOM 5753 C CA . THR B 1 282 ? -7.863 -23.734 6.656 1 98.94 282 THR B CA 1
ATOM 5754 C C . THR B 1 282 ? -7.949 -24.578 7.93 1 98.94 282 THR B C 1
ATOM 5756 O O . THR B 1 282 ? -7.461 -25.703 7.973 1 98.94 282 THR B O 1
ATOM 5759 N N . PHE B 1 283 ? -8.469 -24.031 8.977 1 98.88 283 PHE B N 1
ATOM 5760 C CA . PHE B 1 283 ? -8.578 -24.781 10.219 1 98.88 283 PHE B CA 1
ATOM 5761 C C . PHE B 1 283 ? -9.828 -24.375 10.992 1 98.88 283 PHE B C 1
ATOM 5763 O O . PHE B 1 283 ? -10.406 -23.312 10.742 1 98.88 283 PHE B O 1
ATOM 5770 N N . PRO B 1 284 ? -10.359 -25.281 11.891 1 98.69 284 PRO B N 1
ATOM 5771 C CA . PRO B 1 284 ? -11.578 -24.969 12.648 1 98.69 284 PRO B CA 1
ATOM 5772 C C . PRO B 1 284 ? -11.328 -24.016 13.812 1 98.69 284 PRO B C 1
ATOM 5774 O O . PRO B 1 284 ? -10.516 -24.297 14.695 1 98.69 284 PRO B O 1
ATOM 5777 N N . VAL B 1 285 ? -12.078 -22.938 13.844 1 98 285 VAL B N 1
ATOM 5778 C CA . VAL B 1 285 ? -11.945 -21.891 14.859 1 98 285 VAL B CA 1
ATOM 5779 C C . VAL B 1 285 ? -12.18 -22.5 16.25 1 98 285 VAL B C 1
ATOM 5781 O O . VAL B 1 285 ? -11.508 -22.125 17.203 1 98 285 VAL B O 1
ATOM 5784 N N . SER B 1 286 ? -13.047 -23.484 16.375 1 97.25 286 SER B N 1
ATOM 5785 C CA . SER B 1 286 ? -13.438 -24.078 17.641 1 97.25 286 SER B CA 1
ATOM 5786 C C . SER B 1 286 ? -12.516 -25.234 18.016 1 97.25 286 SER B C 1
ATOM 5788 O O . SER B 1 286 ? -12.766 -25.953 19 1 97.25 286 SER B O 1
ATOM 5790 N N . GLY B 1 287 ? -11.539 -25.531 17.219 1 97.56 287 GLY B N 1
ATOM 5791 C CA . GLY B 1 287 ? -10.547 -26.531 17.594 1 97.56 287 GLY B CA 1
ATOM 5792 C C . GLY B 1 287 ? -10.758 -27.875 16.922 1 97.56 287 GLY B C 1
ATOM 5793 O O . GLY B 1 287 ? -9.82 -28.656 16.781 1 97.56 287 GLY B O 1
ATOM 5794 N N . ARG B 1 288 ? -11.961 -28.156 16.547 1 97.81 288 ARG B N 1
ATOM 5795 C CA . ARG B 1 288 ? -12.266 -29.422 15.891 1 97.81 288 ARG B CA 1
ATOM 5796 C C . ARG B 1 288 ? -13.148 -29.203 14.672 1 97.81 288 ARG B C 1
ATOM 5798 O O . ARG B 1 288 ? -14.062 -28.375 14.695 1 97.81 288 ARG B O 1
ATOM 5805 N N . PHE B 1 289 ? -12.867 -29.984 13.68 1 98.62 289 PHE B N 1
ATOM 5806 C CA . PHE B 1 289 ? -13.719 -29.969 12.492 1 98.62 289 PHE B CA 1
ATOM 5807 C C . PHE B 1 289 ? -15.07 -30.609 12.781 1 98.62 289 PHE B C 1
ATOM 5809 O O . PHE B 1 289 ? -15.148 -31.609 13.484 1 98.62 289 PHE B O 1
ATOM 5816 N N . THR B 1 290 ? -16.188 -29.984 12.234 1 98.44 290 THR B N 1
ATOM 5817 C CA . THR B 1 290 ? -17.422 -30.766 12.156 1 98.44 290 THR B CA 1
ATOM 5818 C C . THR B 1 290 ? -17.297 -31.875 11.117 1 98.44 290 THR B C 1
ATOM 5820 O O . THR B 1 290 ? -16.375 -31.875 10.305 1 98.44 290 THR B O 1
ATOM 5823 N N . LYS B 1 291 ? -18.188 -32.812 11.125 1 98.5 291 LYS B N 1
ATOM 5824 C CA . LYS B 1 291 ? -18.109 -33.938 10.227 1 98.5 291 LYS B CA 1
ATOM 5825 C C . LYS B 1 291 ? -18.125 -33.5 8.766 1 98.5 291 LYS B C 1
ATOM 5827 O O . LYS B 1 291 ? -17.266 -33.906 7.98 1 98.5 291 LYS B O 1
ATOM 5832 N N . PRO B 1 292 ? -19.062 -32.594 8.336 1 98.69 292 PRO B N 1
ATOM 5833 C CA . PRO B 1 292 ? -19.031 -32.125 6.945 1 98.69 292 PRO B CA 1
ATOM 5834 C C . PRO B 1 292 ? -17.766 -31.359 6.598 1 98.69 292 PRO B C 1
ATOM 5836 O O . PRO B 1 292 ? -17.25 -31.484 5.488 1 98.69 292 PRO B O 1
ATOM 5839 N N . GLN B 1 293 ? -17.297 -30.531 7.531 1 98.81 293 GLN B N 1
ATOM 5840 C CA . GLN B 1 293 ? -16.062 -29.797 7.328 1 98.81 293 GLN B CA 1
ATOM 5841 C C . GLN B 1 293 ? -14.883 -30.75 7.098 1 98.81 293 GLN B C 1
ATOM 5843 O O . GLN B 1 293 ? -14.094 -30.562 6.172 1 98.81 293 GLN B O 1
ATOM 5848 N N . ARG B 1 294 ? -14.789 -31.766 7.934 1 98.81 294 ARG B N 1
ATOM 5849 C CA . ARG B 1 294 ? -13.711 -32.75 7.844 1 98.81 294 ARG B CA 1
ATOM 5850 C C . ARG B 1 294 ? -13.766 -33.5 6.516 1 98.81 294 ARG B C 1
ATOM 5852 O O . ARG B 1 294 ? -12.727 -33.75 5.91 1 98.81 294 ARG B O 1
ATOM 5859 N N . ALA B 1 295 ? -14.93 -33.844 6.125 1 98.81 295 ALA B N 1
ATOM 5860 C CA . ALA B 1 295 ? -15.102 -34.531 4.859 1 98.81 295 ALA B CA 1
ATOM 5861 C C . ALA B 1 295 ? -14.531 -33.719 3.697 1 98.81 295 ALA B C 1
ATOM 5863 O O . ALA B 1 295 ? -13.75 -34.25 2.898 1 98.81 295 ALA B O 1
ATOM 5864 N N . ILE B 1 296 ? -14.906 -32.438 3.643 1 98.94 296 ILE B N 1
ATOM 5865 C CA . ILE B 1 296 ? -14.43 -31.578 2.574 1 98.94 296 ILE B CA 1
ATOM 5866 C C . ILE B 1 296 ? -12.922 -31.375 2.715 1 98.94 296 ILE B C 1
ATOM 5868 O O . ILE B 1 296 ? -12.188 -31.438 1.727 1 98.94 296 ILE B O 1
ATOM 5872 N N . TYR B 1 297 ? -12.469 -31.125 3.928 1 98.94 297 TYR B N 1
ATOM 5873 C CA . TYR B 1 297 ? -11.055 -30.906 4.18 1 98.94 297 TYR B CA 1
ATOM 5874 C C . TYR B 1 297 ? -10.219 -32.062 3.672 1 98.94 297 TYR B C 1
ATOM 5876 O O . TYR B 1 297 ? -9.203 -31.875 3.008 1 98.94 297 TYR B O 1
ATOM 5884 N N . ASP B 1 298 ? -10.633 -33.25 3.977 1 98.88 298 ASP B N 1
ATOM 5885 C CA . ASP B 1 298 ? -9.891 -34.469 3.604 1 98.88 298 ASP B CA 1
ATOM 5886 C C . ASP B 1 298 ? -9.828 -34.625 2.086 1 98.88 298 ASP B C 1
ATOM 5888 O O . ASP B 1 298 ? -8.82 -35.062 1.544 1 98.88 298 ASP B O 1
ATOM 5892 N N . VAL B 1 299 ? -10.93 -34.312 1.421 1 98.88 299 VAL B N 1
ATOM 5893 C CA . VAL B 1 299 ? -10.938 -34.344 -0.038 1 98.88 299 VAL B CA 1
ATOM 5894 C C . VAL B 1 299 ? -9.891 -33.406 -0.593 1 98.88 299 VAL B C 1
ATOM 5896 O O . VAL B 1 299 ? -9.094 -33.781 -1.455 1 98.88 299 VAL B O 1
ATOM 5899 N N . VAL B 1 300 ? -9.867 -32.125 -0.087 1 98.94 300 VAL B N 1
ATOM 5900 C CA . VAL B 1 300 ? -8.953 -31.109 -0.567 1 98.94 300 VAL B CA 1
ATOM 5901 C C . VAL B 1 300 ? -7.512 -31.516 -0.249 1 98.94 300 VAL B C 1
ATOM 5903 O O . VAL B 1 300 ? -6.625 -31.375 -1.094 1 98.94 300 VAL B O 1
ATOM 5906 N N . LEU B 1 301 ? -7.258 -32 0.974 1 98.94 301 LEU B N 1
ATOM 5907 C CA . LEU B 1 301 ? -5.918 -32.406 1.385 1 98.94 301 LEU B CA 1
ATOM 5908 C C . LEU B 1 301 ? -5.395 -33.531 0.493 1 98.94 301 LEU B C 1
ATOM 5910 O O . LEU B 1 301 ? -4.25 -33.469 0.033 1 98.94 301 LEU B O 1
ATOM 5914 N N . ARG B 1 302 ? -6.211 -34.562 0.259 1 98.81 302 ARG B N 1
ATOM 5915 C CA . ARG B 1 302 ? -5.816 -35.656 -0.603 1 98.81 302 ARG B CA 1
ATOM 5916 C C . ARG B 1 302 ? -5.461 -35.188 -2.002 1 98.81 302 ARG B C 1
ATOM 5918 O O . ARG B 1 302 ? -4.449 -35.594 -2.572 1 98.81 302 ARG B O 1
ATOM 5925 N N . ALA B 1 303 ? -6.32 -34.312 -2.535 1 98.88 303 ALA B N 1
ATOM 5926 C CA . ALA B 1 303 ? -6.059 -33.75 -3.857 1 98.88 303 ALA B CA 1
ATOM 5927 C C . ALA B 1 303 ? -4.734 -33 -3.879 1 98.88 303 ALA B C 1
ATOM 5929 O O . ALA B 1 303 ? -3.963 -33.125 -4.832 1 98.88 303 ALA B O 1
ATOM 5930 N N . GLN B 1 304 ? -4.488 -32.188 -2.857 1 98.88 304 GLN B N 1
ATOM 5931 C CA . GLN B 1 304 ? -3.266 -31.391 -2.77 1 98.88 304 GLN B CA 1
ATOM 5932 C C . GLN B 1 304 ? -2.035 -32.281 -2.707 1 98.88 304 GLN B C 1
ATOM 5934 O O . GLN B 1 304 ? -1.034 -32.031 -3.379 1 98.88 304 GLN B O 1
ATOM 5939 N N . GLU B 1 305 ? -2.078 -33.312 -1.893 1 98.81 305 GLU B N 1
ATOM 5940 C CA . GLU B 1 305 ? -0.96 -34.25 -1.734 1 98.81 305 GLU B CA 1
ATOM 5941 C C . GLU B 1 305 ? -0.665 -35 -3.039 1 98.81 305 GLU B C 1
ATOM 5943 O O . GLU B 1 305 ? 0.498 -35.188 -3.398 1 98.81 305 GLU B O 1
ATOM 5948 N N . LEU B 1 306 ? -1.694 -35.438 -3.732 1 98.81 306 LEU B N 1
ATOM 5949 C CA . LEU B 1 306 ? -1.517 -36.094 -5.023 1 98.81 306 LEU B CA 1
ATOM 5950 C C . LEU B 1 306 ? -0.882 -35.156 -6.035 1 98.81 306 LEU B C 1
ATOM 5952 O O . LEU B 1 306 ? -0.009 -35.562 -6.805 1 98.81 306 LEU B O 1
ATOM 5956 N N . ALA B 1 307 ? -1.356 -33.906 -6.02 1 98.81 307 ALA B N 1
ATOM 5957 C CA . ALA B 1 307 ? -0.812 -32.906 -6.922 1 98.81 307 ALA B CA 1
ATOM 5958 C C . ALA B 1 307 ? 0.667 -32.656 -6.637 1 98.81 307 ALA B C 1
ATOM 5960 O O . ALA B 1 307 ? 1.481 -32.594 -7.562 1 98.81 307 ALA B O 1
ATOM 5961 N N . ILE B 1 308 ? 1.039 -32.469 -5.363 1 98.88 308 ILE B N 1
ATOM 5962 C CA . ILE B 1 308 ? 2.428 -32.25 -4.984 1 98.88 308 ILE B CA 1
ATOM 5963 C C . ILE B 1 308 ? 3.289 -33.406 -5.414 1 98.88 308 ILE B C 1
ATOM 5965 O O . ILE B 1 308 ? 4.379 -33.25 -5.965 1 98.88 308 ILE B O 1
ATOM 5969 N N . ALA B 1 309 ? 2.797 -34.625 -5.207 1 98.69 309 ALA B N 1
ATOM 5970 C CA . ALA B 1 309 ? 3.541 -35.844 -5.535 1 98.69 309 ALA B CA 1
ATOM 5971 C C . ALA B 1 309 ? 3.832 -35.906 -7.031 1 98.69 309 ALA B C 1
ATOM 5973 O O . ALA B 1 309 ? 4.809 -36.531 -7.445 1 98.69 309 ALA B O 1
ATOM 5974 N N . ALA B 1 310 ? 3.021 -35.281 -7.824 1 98.38 310 ALA B N 1
ATOM 5975 C CA . ALA B 1 310 ? 3.145 -35.344 -9.281 1 98.38 310 ALA B CA 1
ATOM 5976 C C . ALA B 1 310 ? 4.207 -34.375 -9.781 1 98.38 310 ALA B C 1
ATOM 5978 O O . ALA B 1 310 ? 4.656 -34.469 -10.922 1 98.38 310 ALA B O 1
ATOM 5979 N N . VAL B 1 311 ? 4.621 -33.406 -9 1 98.75 311 VAL B N 1
ATOM 5980 C CA . VAL B 1 311 ? 5.539 -32.344 -9.43 1 98.75 311 VAL B CA 1
ATOM 5981 C C . VAL B 1 311 ? 6.938 -32.938 -9.617 1 98.75 311 VAL B C 1
ATOM 5983 O O . VAL B 1 311 ? 7.527 -33.469 -8.672 1 98.75 311 VAL B O 1
ATOM 5986 N N . ARG B 1 312 ? 7.465 -32.844 -10.75 1 98.44 312 ARG B N 1
ATOM 5987 C CA . ARG B 1 312 ? 8.805 -33.281 -11.133 1 98.44 312 ARG B CA 1
ATOM 5988 C C . ARG B 1 312 ? 9.164 -32.75 -12.531 1 98.44 312 ARG B C 1
ATOM 5990 O O . ARG B 1 312 ? 8.281 -32.344 -13.289 1 98.44 312 ARG B O 1
ATOM 5997 N N . PRO B 1 313 ? 10.469 -32.781 -12.867 1 98.38 313 PRO B N 1
ATOM 5998 C CA . PRO B 1 313 ? 10.82 -32.344 -14.227 1 98.38 313 PRO B CA 1
ATOM 5999 C C . PRO B 1 313 ? 10.062 -33.125 -15.305 1 98.38 313 PRO B C 1
ATOM 6001 O O . PRO B 1 313 ? 9.867 -34.344 -15.18 1 98.38 313 PRO B O 1
ATOM 6004 N N . GLY B 1 314 ? 9.609 -32.406 -16.328 1 97.88 314 GLY B N 1
ATOM 6005 C CA . GLY B 1 314 ? 8.906 -33.031 -17.422 1 97.88 314 GLY B CA 1
ATOM 6006 C C . GLY B 1 314 ? 7.398 -32.938 -17.297 1 97.88 314 GLY B C 1
ATOM 6007 O O . GLY B 1 314 ? 6.684 -33 -18.297 1 97.88 314 GLY B O 1
ATOM 6008 N N . VAL B 1 315 ? 6.867 -32.906 -16.109 1 98.06 315 VAL B N 1
ATOM 6009 C CA . VAL B 1 315 ? 5.441 -32.719 -15.844 1 98.06 315 VAL B CA 1
ATOM 6010 C C . VAL B 1 315 ? 5.027 -31.281 -16.109 1 98.06 315 VAL B C 1
ATOM 6012 O O . VAL B 1 315 ? 5.844 -30.359 -15.984 1 98.06 315 VAL B O 1
ATOM 6015 N N . THR B 1 316 ? 3.814 -31.094 -16.562 1 97.88 316 THR B N 1
ATOM 6016 C CA . THR B 1 316 ? 3.344 -29.75 -16.844 1 97.88 316 THR B CA 1
ATOM 6017 C C . THR B 1 316 ? 2.34 -29.297 -15.781 1 97.88 316 THR B C 1
ATOM 6019 O O . THR B 1 316 ? 1.79 -30.109 -15.047 1 97.88 316 THR B O 1
ATOM 6022 N N . VAL B 1 317 ? 2.094 -27.984 -15.711 1 97.5 317 VAL B N 1
ATOM 6023 C CA . VAL B 1 317 ? 1.075 -27.438 -14.82 1 97.5 317 VAL B CA 1
ATOM 6024 C C . VAL B 1 317 ? -0.292 -28.016 -15.18 1 97.5 317 VAL B C 1
ATOM 6026 O O . VAL B 1 317 ? -1.123 -28.25 -14.305 1 97.5 317 VAL B O 1
ATOM 6029 N N . GLU B 1 318 ? -0.503 -28.25 -16.453 1 97.25 318 GLU B N 1
ATOM 6030 C CA . GLU B 1 318 ? -1.748 -28.859 -16.906 1 97.25 318 GLU B CA 1
ATOM 6031 C C . GLU B 1 318 ? -1.913 -30.281 -16.359 1 97.25 318 GLU B C 1
ATOM 6033 O O . GLU B 1 318 ? -3.014 -30.672 -15.977 1 97.25 318 GLU B O 1
ATOM 6038 N N . ASP B 1 319 ? -0.815 -31 -16.406 1 98.06 319 ASP B N 1
ATOM 6039 C CA . ASP B 1 319 ? -0.839 -32.344 -15.844 1 98.06 319 ASP B CA 1
ATOM 6040 C C . ASP B 1 319 ? -1.25 -32.312 -14.367 1 98.06 319 ASP B C 1
ATOM 6042 O O . ASP B 1 319 ? -2.102 -33.094 -13.938 1 98.06 319 ASP B O 1
ATOM 6046 N N . VAL B 1 320 ? -0.628 -31.453 -13.641 1 98.56 320 VAL B N 1
ATOM 6047 C CA . VAL B 1 320 ? -0.917 -31.312 -12.219 1 98.56 320 VAL B CA 1
ATOM 6048 C C . VAL B 1 320 ? -2.387 -30.938 -12.023 1 98.56 320 VAL B C 1
ATOM 6050 O O . VAL B 1 320 ? -3.053 -31.469 -11.133 1 98.56 320 VAL B O 1
ATOM 6053 N N . HIS B 1 321 ? -2.896 -30.062 -12.859 1 98.5 321 HIS B N 1
ATOM 6054 C CA . HIS B 1 321 ? -4.293 -29.656 -12.773 1 98.5 321 HIS B CA 1
ATOM 6055 C C . HIS B 1 321 ? -5.23 -30.812 -13.047 1 98.5 321 HIS B C 1
ATOM 6057 O O . HIS B 1 321 ? -6.242 -30.984 -12.359 1 98.5 321 HIS B O 1
ATOM 6063 N N . ARG B 1 322 ? -4.938 -31.578 -14.023 1 98.25 322 ARG B N 1
ATOM 6064 C CA . ARG B 1 322 ? -5.762 -32.75 -14.375 1 98.25 322 ARG B CA 1
ATOM 6065 C C . ARG B 1 322 ? -5.82 -33.719 -13.219 1 98.25 322 ARG B C 1
ATOM 6067 O O . ARG B 1 322 ? -6.891 -34.25 -12.898 1 98.25 322 ARG B O 1
ATOM 6074 N N . ILE B 1 323 ? -4.68 -33.969 -12.633 1 98.56 323 ILE B N 1
ATOM 6075 C CA . ILE B 1 323 ? -4.598 -34.875 -11.492 1 98.56 323 ILE B CA 1
ATOM 6076 C C . ILE B 1 323 ? -5.453 -34.344 -10.344 1 98.56 323 ILE B C 1
ATOM 6078 O O . ILE B 1 323 ? -6.203 -35.094 -9.719 1 98.56 323 ILE B O 1
ATOM 6082 N N . THR B 1 324 ? -5.383 -33.094 -10.125 1 98.75 324 THR B N 1
ATOM 6083 C CA . THR B 1 324 ? -6.117 -32.438 -9.055 1 98.75 324 THR B CA 1
ATOM 6084 C C . THR B 1 324 ? -7.621 -32.5 -9.312 1 98.75 324 THR B C 1
ATOM 6086 O O . THR B 1 324 ? -8.398 -32.844 -8.414 1 98.75 324 THR B O 1
ATOM 6089 N N . VAL B 1 325 ? -8.031 -32.156 -10.516 1 98.75 325 VAL B N 1
ATOM 6090 C CA . VAL B 1 325 ? -9.445 -32.156 -10.891 1 98.75 325 VAL B CA 1
ATOM 6091 C C . VAL B 1 325 ? -10.031 -33.562 -10.68 1 98.75 325 VAL B C 1
ATOM 6093 O O . VAL B 1 325 ? -11.133 -33.688 -10.141 1 98.75 325 VAL B O 1
ATOM 6096 N N . ARG B 1 326 ? -9.305 -34.562 -11.102 1 98.69 326 ARG B N 1
ATOM 6097 C CA . ARG B 1 326 ? -9.797 -35.906 -10.922 1 98.69 326 ARG B CA 1
ATOM 6098 C C . ARG B 1 326 ? -9.961 -36.25 -9.445 1 98.69 326 ARG B C 1
ATOM 6100 O O . ARG B 1 326 ? -11.008 -36.75 -9.031 1 98.69 326 ARG B O 1
ATOM 6107 N N . ALA B 1 327 ? -8.938 -35.969 -8.664 1 98.75 327 ALA B N 1
ATOM 6108 C CA . ALA B 1 327 ? -8.984 -36.25 -7.238 1 98.75 327 ALA B CA 1
ATOM 6109 C C . ALA B 1 327 ? -10.133 -35.5 -6.562 1 98.75 327 ALA B C 1
ATOM 6111 O O . ALA B 1 327 ? -10.859 -36.094 -5.742 1 98.75 327 ALA B O 1
ATOM 6112 N N . ILE B 1 328 ? -10.336 -34.25 -6.848 1 98.75 328 ILE B N 1
ATOM 6113 C CA . ILE B 1 328 ? -11.383 -33.406 -6.273 1 98.75 328 ILE B CA 1
ATOM 6114 C C . ILE B 1 328 ? -12.758 -33.938 -6.684 1 98.75 328 ILE B C 1
ATOM 6116 O O . ILE B 1 328 ? -13.664 -34.031 -5.855 1 98.75 328 ILE B O 1
ATOM 6120 N N . THR B 1 329 ? -12.875 -34.281 -7.949 1 98.75 329 THR B N 1
ATOM 6121 C CA . THR B 1 329 ? -14.141 -34.781 -8.469 1 98.75 329 THR B CA 1
ATOM 6122 C C . THR B 1 329 ? -14.516 -36.094 -7.805 1 98.75 329 THR B C 1
ATOM 6124 O O . THR B 1 329 ? -15.648 -36.281 -7.348 1 98.75 329 THR B O 1
ATOM 6127 N N . GLU B 1 330 ? -13.539 -37 -7.746 1 98.75 330 GLU B N 1
ATOM 6128 C CA . GLU B 1 330 ? -13.766 -38.281 -7.062 1 98.75 330 GLU B CA 1
ATOM 6129 C C . GLU B 1 330 ? -14.195 -38.062 -5.613 1 98.75 330 GLU B C 1
ATOM 6131 O O . GLU B 1 330 ? -15.148 -38.688 -5.141 1 98.75 330 GLU B O 1
ATOM 6136 N N . GLY B 1 331 ? -13.477 -37.188 -4.977 1 98.75 331 GLY B N 1
ATOM 6137 C CA . GLY B 1 331 ? -13.797 -36.906 -3.59 1 98.75 331 GLY B CA 1
ATOM 6138 C C . GLY B 1 331 ? -15.172 -36.281 -3.414 1 98.75 331 GLY B C 1
ATOM 6139 O O . GLY B 1 331 ? -15.898 -36.625 -2.484 1 98.75 331 GLY B O 1
ATOM 6140 N N . MET B 1 332 ? -15.531 -35.312 -4.254 1 98.75 332 MET B N 1
ATOM 6141 C CA . MET B 1 332 ? -16.844 -34.688 -4.176 1 98.75 332 MET B CA 1
ATOM 6142 C C . MET B 1 332 ? -17.953 -35.688 -4.379 1 98.75 332 MET B C 1
ATOM 6144 O O . MET B 1 332 ? -19.016 -35.594 -3.748 1 98.75 332 MET B O 1
ATOM 6148 N N . ILE B 1 333 ? -17.781 -36.594 -5.242 1 98.56 333 ILE B N 1
ATOM 6149 C CA . ILE B 1 333 ? -18.766 -37.656 -5.477 1 98.56 333 ILE B CA 1
ATOM 6150 C C . ILE B 1 333 ? -18.859 -38.562 -4.25 1 98.56 333 ILE B C 1
ATOM 6152 O O . ILE B 1 333 ? -19.953 -38.906 -3.816 1 98.56 333 ILE B O 1
ATOM 6156 N N . GLU B 1 334 ? -17.75 -38.938 -3.715 1 98.44 334 GLU B N 1
ATOM 6157 C CA . GLU B 1 334 ? -17.688 -39.812 -2.543 1 98.44 334 GLU B CA 1
ATOM 6158 C C . GLU B 1 334 ? -18.484 -39.219 -1.379 1 98.44 334 GLU B C 1
ATOM 6160 O O . GLU B 1 334 ? -19.188 -39.938 -0.672 1 98.44 334 GLU B O 1
ATOM 6165 N N . ILE B 1 335 ? -18.406 -37.906 -1.207 1 98.25 335 ILE B N 1
ATOM 6166 C CA . ILE B 1 335 ? -19.047 -37.312 -0.035 1 98.25 335 ILE B CA 1
ATOM 6167 C C . ILE B 1 335 ? -20.438 -36.812 -0.397 1 98.25 335 ILE B C 1
ATOM 6169 O O . ILE B 1 335 ? -21.156 -36.281 0.452 1 98.25 335 ILE B O 1
ATOM 6173 N N . GLY B 1 336 ? -20.797 -36.875 -1.626 1 97.75 336 GLY B N 1
ATOM 6174 C CA . GLY B 1 336 ? -22.172 -36.594 -2.045 1 97.75 336 GLY B CA 1
ATOM 6175 C C . GLY B 1 336 ? -22.375 -35.156 -2.432 1 97.75 336 GLY B C 1
ATOM 6176 O O . GLY B 1 336 ? -23.5 -34.656 -2.439 1 97.75 336 GLY B O 1
ATOM 6177 N N . LEU B 1 337 ? -21.344 -34.438 -2.709 1 97.5 337 LEU B N 1
ATOM 6178 C CA . LEU B 1 337 ? -21.453 -33.031 -3.113 1 97.5 337 LEU B CA 1
ATOM 6179 C C . LEU B 1 337 ? -21.875 -32.938 -4.574 1 97.5 337 LEU B C 1
ATOM 6181 O O . LEU B 1 337 ? -22.609 -32 -4.949 1 97.5 337 LEU B O 1
ATOM 6185 N N . ILE B 1 338 ? -21.344 -33.812 -5.391 1 96.56 338 ILE B N 1
ATOM 6186 C CA . ILE B 1 338 ? -21.797 -33.938 -6.77 1 96.56 338 ILE B CA 1
ATOM 6187 C C . ILE B 1 338 ? -22.094 -35.406 -7.062 1 96.56 338 ILE B C 1
ATOM 6189 O O . ILE B 1 338 ? -21.781 -36.312 -6.258 1 96.56 338 ILE B O 1
ATOM 6193 N N . GLU B 1 339 ? -22.781 -35.594 -8.25 1 95 339 GLU B N 1
ATOM 6194 C CA . GLU B 1 339 ? -23.234 -36.938 -8.562 1 95 339 GLU B CA 1
ATOM 6195 C C . GLU B 1 339 ? -22.688 -37.406 -9.922 1 95 339 GLU B C 1
ATOM 6197 O O . GLU B 1 339 ? -22.203 -36.594 -10.703 1 95 339 GLU B O 1
ATOM 6202 N N . GLY B 1 340 ? -22.75 -38.812 -10.102 1 93.88 340 GLY B N 1
ATOM 6203 C CA . GLY B 1 340 ? -22.438 -39.406 -11.398 1 93.88 340 GLY B CA 1
ATOM 6204 C C . GLY B 1 340 ? -21.062 -40.031 -11.445 1 93.88 340 GLY B C 1
ATOM 6205 O O . GLY B 1 340 ? -20.297 -39.938 -10.477 1 93.88 340 GLY B O 1
ATOM 6206 N N . PRO B 1 341 ? -20.859 -40.75 -12.586 1 97.25 341 PRO B N 1
ATOM 6207 C CA . PRO B 1 341 ? -19.516 -41.312 -12.766 1 97.25 341 PRO B CA 1
ATOM 6208 C C . PRO B 1 341 ? -18.438 -40.219 -12.891 1 97.25 341 PRO B C 1
ATOM 6210 O O . PRO B 1 341 ? -18.703 -39.156 -13.469 1 97.25 341 PRO B O 1
ATOM 6213 N N . VAL B 1 342 ? -17.328 -40.5 -12.359 1 97.81 342 VAL B N 1
ATOM 6214 C CA . VAL B 1 342 ? -16.219 -39.562 -12.281 1 97.81 342 VAL B CA 1
ATOM 6215 C C . VAL B 1 342 ? -15.922 -39 -13.672 1 97.81 342 VAL B C 1
ATOM 6217 O O . VAL B 1 342 ? -15.812 -37.781 -13.852 1 97.81 342 VAL B O 1
ATOM 6220 N N . GLU B 1 343 ? -15.812 -39.812 -14.695 1 97.88 343 GLU B N 1
ATOM 6221 C CA . GLU B 1 343 ? -15.445 -39.406 -16.047 1 97.88 343 GLU B CA 1
ATOM 6222 C C . GLU B 1 343 ? -16.469 -38.438 -16.625 1 97.88 343 GLU B C 1
ATOM 6224 O O . GLU B 1 343 ? -16.109 -37.438 -17.266 1 97.88 343 GLU B O 1
ATOM 6229 N N . ASP B 1 344 ? -17.703 -38.781 -16.391 1 97.62 344 ASP B N 1
ATOM 6230 C CA . ASP B 1 344 ? -18.781 -37.906 -16.859 1 97.62 344 ASP B CA 1
ATOM 6231 C C . ASP B 1 344 ? -18.734 -36.562 -16.156 1 97.62 344 ASP B C 1
ATOM 6233 O O . ASP B 1 344 ? -18.953 -35.531 -16.781 1 97.62 344 ASP B O 1
ATOM 6237 N N . ALA B 1 345 ? -18.562 -36.625 -14.859 1 97.38 345 ALA B N 1
ATOM 6238 C CA . ALA B 1 345 ? -18.5 -35.406 -14.07 1 97.38 345 ALA B CA 1
ATOM 6239 C C . ALA B 1 345 ? -17.375 -34.5 -14.531 1 97.38 345 ALA B C 1
ATOM 6241 O O . ALA B 1 345 ? -17.516 -33.25 -14.555 1 97.38 345 ALA B O 1
ATOM 6242 N N . ILE B 1 346 ? -16.203 -35.031 -14.867 1 98.12 346 ILE B N 1
ATOM 6243 C CA . ILE B 1 346 ? -15.047 -34.281 -15.336 1 98.12 346 ILE B CA 1
ATOM 6244 C C . ILE B 1 346 ? -15.328 -33.688 -16.719 1 98.12 346 ILE B C 1
ATOM 6246 O O . ILE B 1 346 ? -15.078 -32.531 -16.984 1 98.12 346 ILE B O 1
ATOM 6250 N N . GLU B 1 347 ? -15.852 -34.562 -17.625 1 97.69 347 GLU B N 1
ATOM 6251 C CA . GLU B 1 347 ? -16.156 -34.125 -19 1 97.69 347 GLU B CA 1
ATOM 6252 C C . GLU B 1 347 ? -17.125 -32.969 -19.016 1 97.69 347 GLU B C 1
ATOM 6254 O O . GLU B 1 347 ? -16.969 -32.031 -19.797 1 97.69 347 GLU B O 1
ATOM 6259 N N . LYS B 1 348 ? -18.062 -33.062 -18.172 1 97.56 348 LYS B N 1
ATOM 6260 C CA . LYS B 1 348 ? -19.094 -32.031 -18.125 1 97.56 348 LYS B CA 1
ATOM 6261 C C . LYS B 1 348 ? -18.672 -30.875 -17.203 1 97.56 348 LYS B C 1
ATOM 6263 O O . LYS B 1 348 ? -19.453 -29.953 -16.969 1 97.56 348 LYS B O 1
ATOM 6268 N N . GLU B 1 349 ? -17.578 -30.922 -16.594 1 97.5 349 GLU B N 1
ATOM 6269 C CA . GLU B 1 349 ? -16.984 -29.906 -15.734 1 97.5 349 GLU B CA 1
ATOM 6270 C C . GLU B 1 349 ? -17.875 -29.578 -14.547 1 97.5 349 GLU B C 1
ATOM 6272 O O . GLU B 1 349 ? -18.016 -28.422 -14.164 1 97.5 349 GLU B O 1
ATOM 6277 N N . ARG B 1 350 ? -18.547 -30.578 -13.992 1 96.69 350 ARG B N 1
ATOM 6278 C CA . ARG B 1 350 ? -19.453 -30.391 -12.867 1 96.69 350 ARG B CA 1
ATOM 6279 C C . ARG B 1 350 ? -18.703 -29.922 -11.625 1 96.69 350 ARG B C 1
ATOM 6281 O O . ARG B 1 350 ? -19.281 -29.281 -10.742 1 96.69 350 ARG B O 1
ATOM 6288 N N . PHE B 1 351 ? -17.391 -30.297 -11.586 1 96.94 351 PHE B N 1
ATOM 6289 C CA . PHE B 1 351 ? -16.578 -29.906 -10.445 1 96.94 351 PHE B CA 1
ATOM 6290 C C . PHE B 1 351 ? -16.453 -28.391 -10.352 1 96.94 351 PHE B C 1
ATOM 6292 O O . PHE B 1 351 ? -16.203 -27.844 -9.273 1 96.94 351 PHE B O 1
ATOM 6299 N N . LYS B 1 352 ? -16.641 -27.562 -11.391 1 97 352 LYS B N 1
ATOM 6300 C CA . LYS B 1 352 ? -16.406 -26.125 -11.469 1 97 352 LYS B CA 1
ATOM 6301 C C . LYS B 1 352 ? -17.391 -25.359 -10.594 1 97 352 LYS B C 1
ATOM 6303 O O . LYS B 1 352 ? -17.172 -24.188 -10.273 1 97 352 LYS B O 1
ATOM 6308 N N . ALA B 1 353 ? -18.484 -26.016 -10.211 1 96.19 353 ALA B N 1
ATOM 6309 C CA . ALA B 1 353 ? -19.438 -25.375 -9.312 1 96.19 353 ALA B CA 1
ATOM 6310 C C . ALA B 1 353 ? -18.812 -25.109 -7.945 1 96.19 353 ALA B C 1
ATOM 6312 O O . ALA B 1 353 ? -19.203 -24.172 -7.25 1 96.19 353 ALA B O 1
ATOM 6313 N N . PHE B 1 354 ? -17.797 -25.938 -7.578 1 98.19 354 PHE B N 1
ATOM 6314 C CA . PHE B 1 354 ? -17.234 -25.828 -6.238 1 98.19 354 PHE B CA 1
ATOM 6315 C C . PHE B 1 354 ? -15.711 -25.703 -6.297 1 98.19 354 PHE B C 1
ATOM 6317 O O . PHE B 1 354 ? -15.062 -25.484 -5.273 1 98.19 354 PHE B O 1
ATOM 6324 N N . TYR B 1 355 ? -15.125 -25.922 -7.434 1 98.19 355 TYR B N 1
ATOM 6325 C CA . TYR B 1 355 ? -13.703 -25.75 -7.707 1 98.19 355 TYR B CA 1
ATOM 6326 C C . TYR B 1 355 ? -13.484 -25.078 -9.055 1 98.19 355 TYR B C 1
ATOM 6328 O O . TYR B 1 355 ? -13.211 -25.734 -10.055 1 98.19 355 TYR B O 1
ATOM 6336 N N . MET B 1 356 ? -13.367 -23.734 -9.039 1 96.12 356 MET B N 1
ATOM 6337 C CA . MET B 1 356 ? -13.484 -23 -10.297 1 96.12 356 MET B CA 1
ATOM 6338 C C . MET B 1 356 ? -12.141 -22.391 -10.703 1 96.12 356 MET B C 1
ATOM 6340 O O . MET B 1 356 ? -12.031 -21.766 -11.758 1 96.12 356 MET B O 1
ATOM 6344 N N . HIS B 1 357 ? -11.148 -22.516 -9.891 1 95.62 357 HIS B N 1
ATOM 6345 C CA . HIS B 1 357 ? -9.875 -21.891 -10.203 1 95.62 357 HIS B CA 1
ATOM 6346 C C . HIS B 1 357 ? -8.812 -22.922 -10.547 1 95.62 357 HIS B C 1
ATOM 6348 O O . HIS B 1 357 ? -9.031 -24.125 -10.352 1 95.62 357 HIS B O 1
ATOM 6354 N N . ARG B 1 358 ? -7.684 -22.484 -11.086 1 96.69 358 ARG B N 1
ATOM 6355 C CA . ARG B 1 358 ? -6.555 -23.344 -11.414 1 96.69 358 ARG B CA 1
ATOM 6356 C C . ARG B 1 358 ? -5.828 -23.797 -10.148 1 96.69 358 ARG B C 1
ATOM 6358 O O . ARG B 1 358 ? -5.984 -23.188 -9.086 1 96.69 358 ARG B O 1
ATOM 6365 N N . THR B 1 359 ? -5.055 -24.859 -10.328 1 98.06 359 THR B N 1
ATOM 6366 C CA . THR B 1 359 ? -4.438 -25.531 -9.195 1 98.06 359 THR B CA 1
ATOM 6367 C C . THR B 1 359 ? -3.131 -24.844 -8.797 1 98.06 359 THR B C 1
ATOM 6369 O O . THR B 1 359 ? -2.693 -24.953 -7.652 1 98.06 359 THR B O 1
ATOM 6372 N N . SER B 1 360 ? -2.529 -24.188 -9.805 1 98 360 SER B N 1
ATOM 6373 C CA . SER B 1 360 ? -1.152 -23.781 -9.547 1 98 360 SER B CA 1
ATOM 6374 C C . SER B 1 360 ? -0.796 -22.516 -10.328 1 98 360 SER B C 1
ATOM 6376 O O . SER B 1 360 ? -1.481 -22.156 -11.289 1 98 360 SER B O 1
ATOM 6378 N N . HIS B 1 361 ? 0.181 -21.812 -9.867 1 98.25 361 HIS B N 1
ATOM 6379 C CA . HIS B 1 361 ? 0.854 -20.734 -10.594 1 98.25 361 HIS B CA 1
ATOM 6380 C C . HIS B 1 361 ? 2.322 -20.641 -10.195 1 98.25 361 HIS B C 1
ATOM 6382 O O . HIS B 1 361 ? 2.715 -21.125 -9.133 1 98.25 361 HIS B O 1
ATOM 6388 N N . TRP B 1 362 ? 3.148 -20.078 -11.078 1 98.5 362 TRP B N 1
ATOM 6389 C CA . TRP B 1 362 ? 4.547 -19.828 -10.742 1 98.5 362 TRP B CA 1
ATOM 6390 C C . TRP B 1 362 ? 4.656 -18.875 -9.547 1 98.5 362 TRP B C 1
ATOM 6392 O O . TRP B 1 362 ? 3.791 -18.031 -9.344 1 98.5 362 TRP B O 1
ATOM 6402 N N . LEU B 1 363 ? 5.691 -19.062 -8.797 1 98.75 363 LEU B N 1
ATOM 6403 C CA . LEU B 1 363 ? 5.945 -18.266 -7.605 1 98.75 363 LEU B CA 1
ATOM 6404 C C . LEU B 1 363 ? 7.379 -17.734 -7.605 1 98.75 363 LEU B C 1
ATOM 6406 O O . LEU B 1 363 ? 8.312 -18.469 -7.953 1 98.75 363 LEU B O 1
ATOM 6410 N N . GLY B 1 364 ? 7.637 -16.547 -7.266 1 98.38 364 GLY B N 1
ATOM 6411 C CA . GLY B 1 364 ? 8.945 -15.906 -7.168 1 98.38 364 GLY B CA 1
ATOM 6412 C C . GLY B 1 364 ? 8.875 -14.508 -6.598 1 98.38 364 GLY B C 1
ATOM 6413 O O . GLY B 1 364 ? 8.297 -14.289 -5.535 1 98.38 364 GLY B O 1
ATOM 6414 N N . MET B 1 365 ? 9.414 -13.547 -7.348 1 98.19 365 MET B N 1
ATOM 6415 C CA . MET B 1 365 ? 9.375 -12.156 -6.914 1 98.19 365 MET B CA 1
ATOM 6416 C C . MET B 1 365 ? 7.941 -11.633 -6.895 1 98.19 365 MET B C 1
ATOM 6418 O O . MET B 1 365 ? 7.613 -10.742 -6.105 1 98.19 365 MET B O 1
ATOM 6422 N N . ASP B 1 366 ? 7.184 -12.203 -7.707 1 98.31 366 ASP B N 1
ATOM 6423 C CA . ASP B 1 366 ? 5.746 -11.945 -7.703 1 98.31 366 ASP B CA 1
ATOM 6424 C C . ASP B 1 366 ? 4.969 -13.18 -7.25 1 98.31 366 ASP B C 1
ATOM 6426 O O . ASP B 1 366 ? 5.414 -14.312 -7.457 1 98.31 366 ASP B O 1
ATOM 6430 N N . VAL B 1 367 ? 3.816 -12.938 -6.578 1 98.12 367 VAL B N 1
ATOM 6431 C CA . VAL B 1 367 ? 3.025 -14.07 -6.094 1 98.12 367 VAL B CA 1
ATOM 6432 C C . VAL B 1 367 ? 2.547 -14.906 -7.277 1 98.12 367 VAL B C 1
ATOM 6434 O O . VAL B 1 367 ? 2.701 -16.125 -7.281 1 98.12 367 VAL B O 1
ATOM 6437 N N . HIS B 1 368 ? 1.889 -14.305 -8.203 1 97.69 368 HIS B N 1
ATOM 6438 C CA . HIS B 1 368 ? 1.746 -14.883 -9.539 1 97.69 368 HIS B CA 1
ATOM 6439 C C . HIS B 1 368 ? 2.908 -14.484 -10.438 1 97.69 368 HIS B C 1
ATOM 6441 O O . HIS B 1 368 ? 2.816 -13.508 -11.18 1 97.69 368 HIS B O 1
ATOM 6447 N N . ASP B 1 369 ? 3.916 -15.211 -10.383 1 97.69 369 ASP B N 1
ATOM 6448 C CA . ASP B 1 369 ? 5.188 -14.812 -10.977 1 97.69 369 ASP B CA 1
ATOM 6449 C C . ASP B 1 369 ? 5.156 -14.961 -12.492 1 97.69 369 ASP B C 1
ATOM 6451 O O . ASP B 1 369 ? 4.184 -15.469 -13.055 1 97.69 369 ASP B O 1
ATOM 6455 N N . VAL B 1 370 ? 6.227 -14.531 -13.148 1 95.88 370 VAL B N 1
ATOM 6456 C CA . VAL B 1 370 ? 6.324 -14.477 -14.602 1 95.88 370 VAL B CA 1
ATOM 6457 C C . VAL B 1 370 ? 6.781 -15.836 -15.133 1 95.88 370 VAL B C 1
ATOM 6459 O O . VAL B 1 370 ? 7.258 -16.688 -14.375 1 95.88 370 VAL B O 1
ATOM 6462 N N . GLY B 1 371 ? 6.598 -15.969 -16.438 1 93.31 371 GLY B N 1
ATOM 6463 C CA . GLY B 1 371 ? 6.91 -17.203 -17.125 1 93.31 371 GLY B CA 1
ATOM 6464 C C . GLY B 1 371 ? 5.719 -17.812 -17.844 1 93.31 371 GLY B C 1
ATOM 6465 O O . GLY B 1 371 ? 4.621 -17.891 -17.281 1 93.31 371 GLY B O 1
ATOM 6466 N N . SER B 1 372 ? 5.969 -18.188 -18.984 1 92.94 372 SER B N 1
ATOM 6467 C CA . SER B 1 372 ? 4.891 -18.75 -19.781 1 92.94 372 SER B CA 1
ATOM 6468 C C . SER B 1 372 ? 4.594 -20.188 -19.375 1 92.94 372 SER B C 1
ATOM 6470 O O . SER B 1 372 ? 5.508 -20.953 -19.031 1 92.94 372 SER B O 1
ATOM 6472 N N . TYR B 1 373 ? 3.336 -20.516 -19.422 1 94.81 373 TYR B N 1
ATOM 6473 C CA . TYR B 1 373 ? 2.924 -21.891 -19.141 1 94.81 373 TYR B CA 1
ATOM 6474 C C . TYR B 1 373 ? 2.889 -22.719 -20.422 1 94.81 373 TYR B C 1
ATOM 6476 O O . TYR B 1 373 ? 2.736 -23.938 -20.359 1 94.81 373 TYR B O 1
ATOM 6484 N N . TYR B 1 374 ? 3.023 -21.969 -21.547 1 93.12 374 TYR B N 1
ATOM 6485 C CA . TYR B 1 374 ? 3.051 -22.594 -22.875 1 93.12 374 TYR B CA 1
ATOM 6486 C C . TYR B 1 374 ? 4.258 -22.125 -23.672 1 93.12 374 TYR B C 1
ATOM 6488 O O . TYR B 1 374 ? 4.758 -21.016 -23.453 1 93.12 374 TYR B O 1
ATOM 6496 N N . VAL B 1 375 ? 4.77 -23 -24.531 1 90.12 375 VAL B N 1
ATOM 6497 C CA . VAL B 1 375 ? 5.898 -22.656 -25.391 1 90.12 375 VAL B CA 1
ATOM 6498 C C . VAL B 1 375 ? 5.559 -22.984 -26.844 1 90.12 375 VAL B C 1
ATOM 6500 O O . VAL B 1 375 ? 4.848 -23.953 -27.125 1 90.12 375 VAL B O 1
ATOM 6503 N N . TYR B 1 376 ? 6.078 -22.078 -27.734 1 85.06 376 TYR B N 1
ATOM 6504 C CA . TYR B 1 376 ? 5.836 -22.281 -29.172 1 85.06 376 TYR B CA 1
ATOM 6505 C C . TYR B 1 376 ? 6.488 -23.562 -29.656 1 85.06 376 TYR B C 1
ATOM 6507 O O . TYR B 1 376 ? 7.605 -23.891 -29.25 1 85.06 376 TYR B O 1
ATOM 6515 N N . GLU B 1 377 ? 5.633 -24.234 -30.422 1 81.56 377 GLU B N 1
ATOM 6516 C CA . GLU B 1 377 ? 6.184 -25.422 -31.078 1 81.56 377 GLU B CA 1
ATOM 6517 C C . GLU B 1 377 ? 6.895 -25.062 -32.375 1 81.56 377 GLU B C 1
ATOM 6519 O O . GLU B 1 377 ? 6.246 -24.75 -33.375 1 81.56 377 GLU B O 1
ATOM 6524 N N . GLY B 1 378 ? 8.125 -25.141 -32.375 1 73.06 378 GLY B N 1
ATOM 6525 C CA . GLY B 1 378 ? 8.844 -24.781 -33.594 1 73.06 378 GLY B CA 1
ATOM 6526 C C . GLY B 1 378 ? 8.531 -23.375 -34.094 1 73.06 378 GLY B C 1
ATOM 6527 O O . GLY B 1 378 ? 8.438 -22.438 -33.281 1 73.06 378 GLY B O 1
ATOM 6528 N N . GLU B 1 379 ? 8.555 -23.203 -35.281 1 71.56 379 GLU B N 1
ATOM 6529 C CA . GLU B 1 379 ? 8.266 -21.922 -35.906 1 71.56 379 GLU B CA 1
ATOM 6530 C C . GLU B 1 379 ? 6.766 -21.766 -36.156 1 71.56 379 GLU B C 1
ATOM 6532 O O . GLU B 1 379 ? 6.344 -20.812 -36.812 1 71.56 379 GLU B O 1
ATOM 6537 N N . GLY B 1 380 ? 6.012 -22.766 -35.594 1 72.94 380 GLY B N 1
ATOM 6538 C CA . GLY B 1 380 ? 4.598 -22.734 -35.938 1 72.94 380 GLY B CA 1
ATOM 6539 C C . GLY B 1 380 ? 3.752 -22.016 -34.906 1 72.94 380 GLY B C 1
ATOM 6540 O O . GLY B 1 380 ? 4.266 -21.562 -33.875 1 72.94 380 GLY B O 1
ATOM 6541 N N . PRO B 1 381 ? 2.566 -21.734 -35.25 1 76.75 381 PRO B N 1
ATOM 6542 C CA . PRO B 1 381 ? 1.622 -20.984 -34.406 1 76.75 381 PRO B CA 1
ATOM 6543 C C . PRO B 1 381 ? 1.09 -21.797 -33.25 1 76.75 381 PRO B C 1
ATOM 6545 O O . PRO B 1 381 ? 0.407 -21.25 -32.375 1 76.75 381 PRO B O 1
ATOM 6548 N N . SER B 1 382 ? 1.533 -23 -33.219 1 82.44 382 SER B N 1
ATOM 6549 C CA . SER B 1 382 ? 1.019 -23.875 -32.156 1 82.44 382 SER B CA 1
ATOM 6550 C C . SER B 1 382 ? 1.903 -23.812 -30.938 1 82.44 382 SER B C 1
ATOM 6552 O O . SER B 1 382 ? 3.098 -23.531 -31.031 1 82.44 382 SER B O 1
ATOM 6554 N N . THR B 1 383 ? 1.194 -23.984 -29.75 1 90 383 THR B N 1
ATOM 6555 C CA . THR B 1 383 ? 1.924 -24 -28.484 1 90 383 THR B CA 1
ATOM 6556 C C . THR B 1 383 ? 1.691 -25.312 -27.734 1 90 383 THR B C 1
ATOM 6558 O O . THR B 1 383 ? 0.707 -26 -27.984 1 90 383 THR B O 1
ATOM 6561 N N . ARG B 1 384 ? 2.648 -25.766 -27.047 1 91.81 384 ARG B N 1
ATOM 6562 C CA . ARG B 1 384 ? 2.539 -26.891 -26.125 1 91.81 384 ARG B CA 1
ATOM 6563 C C . ARG B 1 384 ? 2.76 -26.422 -24.688 1 91.81 384 ARG B C 1
ATOM 6565 O O . ARG B 1 384 ? 3.453 -25.438 -24.438 1 91.81 384 ARG B O 1
ATOM 6572 N N . PRO B 1 385 ? 2.131 -27.172 -23.734 1 94.69 385 PRO B N 1
ATOM 6573 C CA . PRO B 1 385 ? 2.383 -26.82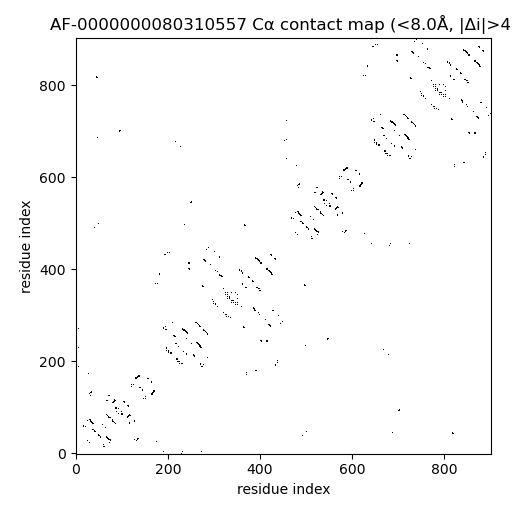8 -22.344 1 94.69 385 PRO B CA 1
ATOM 6574 C C . PRO B 1 385 ? 3.859 -26.922 -21.969 1 94.69 385 PRO B C 1
ATOM 6576 O O . PRO B 1 385 ? 4.555 -27.844 -22.422 1 94.69 385 PRO B O 1
ATOM 6579 N N . ARG B 1 386 ? 4.297 -26.047 -21.234 1 95.44 386 ARG B N 1
ATOM 6580 C CA . ARG B 1 386 ? 5.68 -26.031 -20.766 1 95.44 386 ARG B CA 1
ATOM 6581 C C . ARG B 1 386 ? 5.926 -27.125 -19.734 1 95.44 386 ARG B C 1
ATOM 6583 O O . ARG B 1 386 ? 5.164 -27.266 -18.781 1 95.44 386 ARG B O 1
ATOM 6590 N N . ALA B 1 387 ? 6.984 -27.875 -19.938 1 96.69 387 ALA B N 1
ATOM 6591 C CA . ALA B 1 387 ? 7.398 -28.859 -18.938 1 96.69 387 ALA B CA 1
ATOM 6592 C C . ALA B 1 387 ? 8.141 -28.188 -17.797 1 96.69 387 ALA B C 1
ATOM 6594 O O . ALA B 1 387 ? 8.93 -27.266 -18.016 1 96.69 387 ALA B O 1
ATOM 6595 N N . MET B 1 388 ? 7.898 -28.656 -16.594 1 97.81 388 MET B N 1
ATOM 6596 C CA . MET B 1 388 ? 8.633 -28.156 -15.438 1 97.81 388 MET B CA 1
ATOM 6597 C C . MET B 1 388 ? 10.109 -28.531 -15.523 1 97.81 388 MET B C 1
ATOM 6599 O O . MET B 1 388 ? 10.453 -29.594 -16.062 1 97.81 388 MET B O 1
ATOM 6603 N N . GLU B 1 389 ? 10.914 -27.672 -15.062 1 97.88 389 GLU B N 1
ATOM 6604 C CA . GLU B 1 389 ? 12.352 -27.891 -14.969 1 97.88 389 GLU B CA 1
ATOM 6605 C C . GLU B 1 389 ? 12.875 -27.531 -13.578 1 97.88 389 GLU B C 1
ATOM 6607 O O . GLU B 1 389 ? 12.258 -26.75 -12.859 1 97.88 389 GLU B O 1
ATOM 6612 N N . ALA B 1 390 ? 14.047 -28.172 -13.273 1 98.31 390 ALA B N 1
ATOM 6613 C CA . ALA B 1 390 ? 14.672 -27.891 -11.984 1 98.31 390 ALA B CA 1
ATOM 6614 C C . ALA B 1 390 ? 14.891 -26.406 -11.789 1 98.31 390 ALA B C 1
ATOM 6616 O O . ALA B 1 390 ? 15.305 -25.703 -12.719 1 98.31 390 ALA B O 1
ATOM 6617 N N . GLY B 1 391 ? 14.516 -25.922 -10.562 1 98.19 391 GLY B N 1
ATOM 6618 C CA . GLY B 1 391 ? 14.727 -24.516 -10.227 1 98.19 391 GLY B CA 1
ATOM 6619 C C . GLY B 1 391 ? 13.453 -23.703 -10.273 1 98.19 391 GLY B C 1
ATOM 6620 O O . GLY B 1 391 ? 13.406 -22.578 -9.75 1 98.19 391 GLY B O 1
ATOM 6621 N N . ALA B 1 392 ? 12.422 -24.234 -10.93 1 98.5 392 ALA B N 1
ATOM 6622 C CA . ALA B 1 392 ? 11.133 -23.547 -10.922 1 98.5 392 ALA B CA 1
ATOM 6623 C C . ALA B 1 392 ? 10.414 -23.75 -9.594 1 98.5 392 ALA B C 1
ATOM 6625 O O . ALA B 1 392 ? 10.57 -24.781 -8.945 1 98.5 392 ALA B O 1
ATOM 6626 N N . VAL B 1 393 ? 9.711 -22.766 -9.133 1 98.81 393 VAL B N 1
ATOM 6627 C CA . VAL B 1 393 ? 8.875 -22.859 -7.938 1 98.81 393 VAL B CA 1
ATOM 6628 C C . VAL B 1 393 ? 7.422 -22.562 -8.297 1 98.81 393 VAL B C 1
ATOM 6630 O O . VAL B 1 393 ? 7.148 -21.625 -9.055 1 98.81 393 VAL B O 1
ATOM 6633 N N . LEU B 1 394 ? 6.496 -23.328 -7.836 1 98.75 394 LEU B N 1
ATOM 6634 C CA . LEU B 1 394 ? 5.074 -23.109 -8.086 1 98.75 394 LEU B CA 1
ATOM 6635 C C . LEU B 1 394 ? 4.254 -23.406 -6.836 1 98.75 394 LEU B C 1
ATOM 6637 O O . LEU B 1 394 ? 4.742 -24.062 -5.906 1 98.75 394 LEU B O 1
ATOM 6641 N N . THR B 1 395 ? 3.043 -22.938 -6.801 1 98.81 395 THR B N 1
ATOM 6642 C CA . THR B 1 395 ? 2.09 -23.25 -5.746 1 98.81 395 THR B CA 1
ATOM 6643 C C . THR B 1 395 ? 1.271 -24.484 -6.117 1 98.81 395 THR B C 1
ATOM 6645 O O . THR B 1 395 ? 1.162 -24.844 -7.293 1 98.81 395 THR B O 1
ATOM 6648 N N . ILE B 1 396 ? 0.759 -25.156 -5.176 1 98.94 396 ILE B N 1
ATOM 6649 C CA . ILE B 1 396 ? -0.285 -26.172 -5.301 1 98.94 396 ILE B CA 1
ATOM 6650 C C . ILE B 1 396 ? -1.439 -25.844 -4.359 1 98.94 396 ILE B C 1
ATOM 6652 O O . ILE B 1 396 ? -1.318 -25.984 -3.143 1 98.94 396 ILE B O 1
ATOM 6656 N N . GLU B 1 397 ? -2.574 -25.406 -4.957 1 98.81 397 GLU B N 1
ATOM 6657 C CA . GLU B 1 397 ? -3.555 -24.75 -4.098 1 98.81 397 GLU B CA 1
ATOM 6658 C C . GLU B 1 397 ? -4.977 -25.172 -4.461 1 98.81 397 GLU B C 1
ATOM 6660 O O . GLU B 1 397 ? -5.84 -24.312 -4.691 1 98.81 397 GLU B O 1
ATOM 6665 N N . PRO B 1 398 ? -5.312 -26.469 -4.414 1 98.88 398 PRO B N 1
ATOM 6666 C CA . PRO B 1 398 ? -6.711 -26.828 -4.633 1 98.88 398 PRO B CA 1
ATOM 6667 C C . PRO B 1 398 ? -7.633 -26.359 -3.516 1 98.88 398 PRO B C 1
ATOM 6669 O O . PRO B 1 398 ? -7.164 -26.031 -2.422 1 98.88 398 PRO B O 1
ATOM 6672 N N . GLY B 1 399 ? -8.891 -26.266 -3.836 1 98.75 399 GLY B N 1
ATOM 6673 C CA . GLY B 1 399 ? -9.898 -25.875 -2.865 1 98.75 399 GLY B CA 1
ATOM 6674 C C . GLY B 1 399 ? -11.305 -26.281 -3.275 1 98.75 399 GLY B C 1
ATOM 6675 O O . GLY B 1 399 ? -11.539 -26.672 -4.422 1 98.75 399 GLY B O 1
ATOM 6676 N N . ILE B 1 400 ? -12.188 -26.328 -2.326 1 98.88 400 ILE B N 1
ATOM 6677 C CA . ILE B 1 400 ? -13.625 -26.5 -2.516 1 98.88 400 ILE B CA 1
ATOM 6678 C C . ILE B 1 400 ? -14.383 -25.391 -1.802 1 98.88 400 ILE B C 1
ATOM 6680 O O . ILE B 1 400 ? -14.133 -25.125 -0.623 1 98.88 400 ILE B O 1
ATOM 6684 N N . TYR B 1 401 ? -15.25 -24.781 -2.51 1 98.69 401 TYR B N 1
ATOM 6685 C CA . TYR B 1 401 ? -16 -23.625 -2.008 1 98.69 401 TYR B CA 1
ATOM 6686 C C . TYR B 1 401 ? -17.5 -23.844 -2.201 1 98.69 401 TYR B C 1
ATOM 6688 O O . TYR B 1 401 ? -17.984 -23.844 -3.332 1 98.69 401 TYR B O 1
ATOM 6696 N N . VAL B 1 402 ? -18.203 -23.969 -1.125 1 98.44 402 VAL B N 1
ATOM 6697 C CA . VAL B 1 402 ? -19.656 -24.156 -1.17 1 98.44 402 VAL B CA 1
ATOM 6698 C C . VAL B 1 402 ? -20.344 -22.906 -0.613 1 98.44 402 VAL B C 1
ATOM 6700 O O . VAL B 1 402 ? -20.578 -22.812 0.593 1 98.44 402 VAL B O 1
ATOM 6703 N N . ALA B 1 403 ? -20.703 -22.047 -1.511 1 96.44 403 ALA B N 1
ATOM 6704 C CA . ALA B 1 403 ? -21.344 -20.812 -1.097 1 96.44 403 ALA B CA 1
ATOM 6705 C C . ALA B 1 403 ? -22.625 -21.094 -0.311 1 96.44 403 ALA B C 1
ATOM 6707 O O . ALA B 1 403 ? -23.219 -22.156 -0.45 1 96.44 403 ALA B O 1
ATOM 6708 N N . LYS B 1 404 ? -23.062 -20.141 0.441 1 94.75 404 LYS B N 1
ATOM 6709 C CA . LYS B 1 404 ? -24.25 -20.297 1.268 1 94.75 404 LYS B CA 1
ATOM 6710 C C . LYS B 1 404 ? -25.5 -20.531 0.407 1 94.75 404 LYS B C 1
ATOM 6712 O O . LYS B 1 404 ? -26.438 -21.203 0.824 1 94.75 404 LYS B O 1
ATOM 6717 N N . ASP B 1 405 ? -25.422 -19.969 -0.741 1 93.25 405 ASP B N 1
ATOM 6718 C CA . ASP B 1 405 ? -26.594 -20.062 -1.604 1 93.25 405 ASP B CA 1
ATOM 6719 C C . ASP B 1 405 ? -26.359 -21.047 -2.748 1 93.25 405 ASP B C 1
ATOM 6721 O O . ASP B 1 405 ? -27.062 -21 -3.76 1 93.25 405 ASP B O 1
ATOM 6725 N N . ALA B 1 406 ? -25.312 -21.844 -2.617 1 95.56 406 ALA B N 1
ATOM 6726 C CA . ALA B 1 406 ? -25.016 -22.828 -3.646 1 95.56 406 ALA B CA 1
ATOM 6727 C C . ALA B 1 406 ? -26.094 -23.922 -3.672 1 95.56 406 ALA B C 1
ATOM 6729 O O . ALA B 1 406 ? -26.812 -24.125 -2.686 1 95.56 406 ALA B O 1
ATOM 6730 N N . LYS B 1 407 ? -26.391 -24.594 -4.852 1 94.5 407 LYS B N 1
ATOM 6731 C CA . LYS B 1 407 ? -27.203 -25.797 -4.953 1 94.5 407 LYS B CA 1
ATOM 6732 C C . LYS B 1 407 ? -26.422 -27.031 -4.492 1 94.5 407 LYS B C 1
ATOM 6734 O O . LYS B 1 407 ? -25.797 -27.719 -5.309 1 94.5 407 LYS B O 1
ATOM 6739 N N . ALA B 1 408 ? -26.422 -27.328 -3.199 1 97.44 408 ALA B N 1
ATOM 6740 C CA . ALA B 1 408 ? -25.672 -28.406 -2.553 1 97.44 408 ALA B CA 1
ATOM 6741 C C . ALA B 1 408 ? -26.359 -28.875 -1.28 1 97.44 408 ALA B C 1
ATOM 6743 O O . ALA B 1 408 ? -27.266 -28.203 -0.777 1 97.44 408 ALA B O 1
ATOM 6744 N N . PRO B 1 409 ? -26.047 -30.109 -0.833 1 97.19 409 PRO B N 1
ATOM 6745 C CA . PRO B 1 409 ? -26.609 -30.516 0.456 1 97.19 409 PRO B CA 1
ATOM 6746 C C . PRO B 1 409 ? -26.391 -29.484 1.557 1 97.19 409 PRO B C 1
ATOM 6748 O O . PRO B 1 409 ? -25.312 -28.875 1.636 1 97.19 409 PRO B O 1
ATOM 6751 N N . SER B 1 410 ? -27.344 -29.312 2.412 1 97.5 410 SER B N 1
ATOM 6752 C CA . SER B 1 410 ? -27.391 -28.234 3.385 1 97.5 410 SER B CA 1
ATOM 6753 C C . SER B 1 410 ? -26.219 -28.297 4.355 1 97.5 410 SER B C 1
ATOM 6755 O O . SER B 1 410 ? -25.734 -27.266 4.828 1 97.5 410 SER B O 1
ATOM 6757 N N . GLU B 1 411 ? -25.75 -29.469 4.613 1 97.31 411 GLU B N 1
ATOM 6758 C CA . GLU B 1 411 ? -24.719 -29.641 5.621 1 97.31 411 GLU B CA 1
ATOM 6759 C C . GLU B 1 411 ? -23.391 -29.062 5.145 1 97.31 411 GLU B C 1
ATOM 6761 O O . GLU B 1 411 ? -22.484 -28.828 5.949 1 97.31 411 GLU B O 1
ATOM 6766 N N . TYR B 1 412 ? -23.219 -28.812 3.822 1 98.38 412 TYR B N 1
ATOM 6767 C CA . TYR B 1 412 ? -21.953 -28.344 3.277 1 98.38 412 TYR B CA 1
ATOM 6768 C C . TYR B 1 412 ? -22 -26.844 3.012 1 98.38 412 TYR B C 1
ATOM 6770 O O . TYR B 1 412 ? -20.969 -26.234 2.738 1 98.38 412 TYR B O 1
ATOM 6778 N N . LEU B 1 413 ? -23.219 -26.234 3.109 1 98 413 LEU B N 1
ATOM 6779 C CA . LEU B 1 413 ? -23.375 -24.828 2.75 1 98 413 LEU B CA 1
ATOM 6780 C C . LEU B 1 413 ? -22.547 -23.938 3.668 1 98 413 LEU B C 1
ATOM 6782 O O . LEU B 1 413 ? -22.578 -24.094 4.891 1 98 413 LEU B O 1
ATOM 6786 N N . GLY B 1 414 ? -21.719 -23.016 3.027 1 97.62 414 GLY B N 1
ATOM 6787 C CA . GLY B 1 414 ? -20.922 -22.062 3.773 1 97.62 414 GLY B CA 1
ATOM 6788 C C . GLY B 1 414 ? -19.516 -22.578 4.082 1 97.62 414 GLY B C 1
ATOM 6789 O O . GLY B 1 414 ? -18.734 -21.891 4.738 1 97.62 414 GLY B O 1
ATOM 6790 N N . ILE B 1 415 ? -19.188 -23.766 3.605 1 98.69 415 ILE B N 1
ATOM 6791 C CA . ILE B 1 415 ? -17.891 -24.328 3.9 1 98.69 415 ILE B CA 1
ATOM 6792 C C . ILE B 1 415 ? -16.922 -24.031 2.756 1 98.69 415 ILE B C 1
ATOM 6794 O O . ILE B 1 415 ? -17.219 -24.328 1.594 1 98.69 415 ILE B O 1
ATOM 6798 N N . GLY B 1 416 ? -15.852 -23.391 3.018 1 98.75 416 GLY B N 1
ATOM 6799 C CA . GLY B 1 416 ? -14.75 -23.156 2.098 1 98.75 416 GLY B CA 1
ATOM 6800 C C . GLY B 1 416 ? -13.422 -23.672 2.625 1 98.75 416 GLY B C 1
ATOM 6801 O O . GLY B 1 416 ? -13.047 -23.375 3.764 1 98.75 416 GLY B O 1
ATOM 6802 N N . VAL B 1 417 ? -12.734 -24.484 1.822 1 98.94 417 VAL B N 1
ATOM 6803 C CA . VAL B 1 417 ? -11.422 -25.016 2.191 1 98.94 417 VAL B CA 1
ATOM 6804 C C . VAL B 1 417 ? -10.445 -24.828 1.036 1 98.94 417 VAL B C 1
ATOM 6806 O O . VAL B 1 417 ? -10.773 -25.125 -0.117 1 98.94 417 VAL B O 1
ATOM 6809 N N . ARG B 1 418 ? -9.32 -24.297 1.281 1 98.94 418 ARG B N 1
ATOM 6810 C CA . ARG B 1 418 ? -8.164 -24.25 0.4 1 98.94 418 ARG B CA 1
ATOM 6811 C C . ARG B 1 418 ? -6.887 -24.625 1.152 1 98.94 418 ARG B C 1
ATOM 6813 O O . ARG B 1 418 ? -6.703 -24.219 2.307 1 98.94 418 ARG B O 1
ATOM 6820 N N . ILE B 1 419 ? -6.102 -25.406 0.649 1 98.94 419 ILE B N 1
ATOM 6821 C CA . ILE B 1 419 ? -4.793 -25.766 1.177 1 98.94 419 ILE B CA 1
ATOM 6822 C C . ILE B 1 419 ? -3.723 -25.516 0.113 1 98.94 419 ILE B C 1
ATOM 6824 O O . ILE B 1 419 ? -3.824 -26.016 -1.007 1 98.94 419 ILE B O 1
ATOM 6828 N N . GLU B 1 420 ? -2.752 -24.719 0.443 1 98.88 420 GLU B N 1
ATOM 6829 C CA . GLU B 1 420 ? -1.778 -24.297 -0.559 1 98.88 420 GLU B CA 1
ATOM 6830 C C . GLU B 1 420 ? -0.356 -24.359 -0.009 1 98.88 420 GLU B C 1
ATOM 6832 O O . GLU B 1 420 ? -0.096 -23.922 1.111 1 98.88 420 GLU B O 1
ATOM 6837 N N . ASP B 1 421 ? 0.551 -24.953 -0.736 1 98.94 421 ASP B N 1
ATOM 6838 C CA . ASP B 1 421 ? 1.979 -25 -0.434 1 98.94 421 ASP B CA 1
ATOM 6839 C C . ASP B 1 421 ? 2.803 -24.453 -1.601 1 98.94 421 ASP B C 1
ATOM 6841 O O . ASP B 1 421 ? 2.299 -24.328 -2.721 1 98.94 421 ASP B O 1
ATOM 6845 N N . ASP B 1 422 ? 4.031 -24.078 -1.29 1 98.94 422 ASP B N 1
ATOM 6846 C CA . ASP B 1 422 ? 5.043 -23.688 -2.27 1 98.94 422 ASP B CA 1
ATOM 6847 C C . ASP B 1 422 ? 5.984 -24.859 -2.572 1 98.94 422 ASP B C 1
ATOM 6849 O O . ASP B 1 422 ? 6.633 -25.391 -1.67 1 98.94 422 ASP B O 1
ATOM 6853 N N . VAL B 1 423 ? 6.137 -25.188 -3.85 1 98.94 423 VAL B N 1
ATOM 6854 C CA . VAL B 1 423 ? 6.855 -26.406 -4.211 1 98.94 423 VAL B CA 1
ATOM 6855 C C . VAL B 1 423 ? 7.977 -26.078 -5.191 1 98.94 423 VAL B C 1
ATOM 6857 O O . VAL B 1 423 ? 7.734 -25.469 -6.242 1 98.94 423 VAL B O 1
ATOM 6860 N N . LEU B 1 424 ? 9.219 -26.438 -4.859 1 98.88 424 LEU B N 1
ATOM 6861 C CA . LEU B 1 424 ? 10.391 -26.312 -5.723 1 98.88 424 LEU B CA 1
ATOM 6862 C C . LEU B 1 424 ? 10.562 -27.562 -6.586 1 98.88 424 LEU B C 1
ATOM 6864 O O . LEU B 1 424 ? 10.562 -28.672 -6.074 1 98.88 424 LEU B O 1
ATOM 6868 N N . VAL B 1 425 ? 10.633 -27.406 -7.898 1 98.81 425 VAL B N 1
ATOM 6869 C CA . VAL B 1 425 ? 11.008 -28.516 -8.773 1 98.81 425 VAL B CA 1
ATOM 6870 C C . VAL B 1 425 ? 12.508 -28.781 -8.664 1 98.81 425 VAL B C 1
ATOM 6872 O O . VAL B 1 425 ? 13.328 -27.875 -8.852 1 98.81 425 VAL B O 1
ATOM 6875 N N . THR B 1 426 ? 12.891 -29.984 -8.297 1 98.44 426 THR B N 1
ATOM 6876 C CA . THR B 1 426 ? 14.297 -30.359 -8.195 1 98.44 426 THR B CA 1
ATOM 6877 C C . THR B 1 426 ? 14.727 -31.156 -9.414 1 98.44 426 THR B C 1
ATOM 6879 O O . THR B 1 426 ? 13.953 -31.344 -10.359 1 98.44 426 THR B O 1
ATOM 6882 N N . GLU B 1 427 ? 15.945 -31.609 -9.445 1 97.81 427 GLU B N 1
ATOM 6883 C CA . GLU B 1 427 ? 16.5 -32.312 -10.594 1 97.81 427 GLU B CA 1
ATOM 6884 C C . GLU B 1 427 ? 15.766 -33.625 -10.836 1 97.81 427 GLU B C 1
ATOM 6886 O O . GLU B 1 427 ? 15.641 -34.094 -11.977 1 97.81 427 GLU B O 1
ATOM 6891 N N . SER B 1 428 ? 15.289 -34.219 -9.742 1 97.19 428 SER B N 1
ATOM 6892 C CA . SER B 1 428 ? 14.703 -35.562 -9.891 1 97.19 428 SER B CA 1
ATOM 6893 C C . SER B 1 428 ? 13.297 -35.594 -9.305 1 97.19 428 SER B C 1
ATOM 6895 O O . SER B 1 428 ? 12.688 -36.688 -9.242 1 97.19 428 SER B O 1
ATOM 6897 N N . GLY B 1 429 ? 12.828 -34.562 -8.82 1 98.25 429 GLY B N 1
ATOM 6898 C CA . GLY B 1 429 ? 11.523 -34.531 -8.188 1 98.25 429 GLY B CA 1
ATOM 6899 C C . GLY B 1 429 ? 11.117 -33.156 -7.727 1 98.25 429 GLY B C 1
ATOM 6900 O O . GLY B 1 429 ? 11.156 -32.188 -8.508 1 98.25 429 GLY B O 1
ATOM 6901 N N . HIS B 1 430 ? 10.742 -33.125 -6.449 1 98.75 430 HIS B N 1
ATOM 6902 C CA . HIS B 1 430 ? 10.289 -31.859 -5.898 1 98.75 430 HIS B CA 1
ATOM 6903 C C . HIS B 1 430 ? 10.68 -31.719 -4.43 1 98.75 430 HIS B C 1
ATOM 6905 O O . HIS B 1 430 ? 11.102 -32.688 -3.805 1 98.75 430 HIS B O 1
ATOM 6911 N N . ARG B 1 431 ? 10.625 -30.547 -3.912 1 98.75 431 ARG B N 1
ATOM 6912 C CA . ARG B 1 431 ? 10.734 -30.219 -2.492 1 98.75 431 ARG B CA 1
ATOM 6913 C C . ARG B 1 431 ? 9.633 -29.266 -2.059 1 98.75 431 ARG B C 1
ATOM 6915 O O . ARG B 1 431 ? 9.477 -28.188 -2.633 1 98.75 431 ARG B O 1
ATOM 6922 N N . ASN B 1 432 ? 8.828 -29.734 -1.136 1 98.81 432 ASN B N 1
ATOM 6923 C CA . ASN B 1 432 ? 7.816 -28.844 -0.562 1 98.81 432 ASN B CA 1
ATOM 6924 C C . ASN B 1 432 ? 8.43 -27.844 0.412 1 98.81 432 ASN B C 1
ATOM 6926 O O . ASN B 1 432 ? 8.828 -28.219 1.52 1 98.81 432 ASN B O 1
ATOM 6930 N N . LEU B 1 433 ? 8.469 -26.547 0.066 1 98.81 433 LEU B N 1
ATOM 6931 C CA . LEU B 1 433 ? 9.133 -25.516 0.858 1 98.81 433 LEU B CA 1
ATOM 6932 C C . LEU B 1 433 ? 8.305 -25.156 2.086 1 98.81 433 LEU B C 1
ATOM 6934 O O . LEU B 1 433 ? 8.828 -24.594 3.049 1 98.81 433 LEU B O 1
ATOM 6938 N N . ALA B 1 434 ? 7.004 -25.469 2.07 1 98.56 434 ALA B N 1
ATOM 6939 C CA . ALA B 1 434 ? 6.102 -25.094 3.154 1 98.56 434 ALA B CA 1
ATOM 6940 C C . ALA B 1 434 ? 5.75 -26.297 4.02 1 98.56 434 ALA B C 1
ATOM 6942 O O . ALA B 1 434 ? 4.777 -26.266 4.781 1 98.56 434 ALA B O 1
ATOM 6943 N N . ALA B 1 435 ? 6.48 -27.328 3.934 1 98.38 435 ALA B N 1
ATOM 6944 C CA . ALA B 1 435 ? 6.172 -28.609 4.578 1 98.38 435 ALA B CA 1
ATOM 6945 C C . ALA B 1 435 ? 6.074 -28.438 6.094 1 98.38 435 ALA B C 1
ATOM 6947 O O . ALA B 1 435 ? 5.355 -29.188 6.758 1 98.38 435 ALA B O 1
ATOM 6948 N N . ALA B 1 436 ? 6.762 -27.469 6.617 1 98.12 436 ALA B N 1
ATOM 6949 C CA . ALA B 1 436 ? 6.82 -27.297 8.062 1 98.12 436 ALA B CA 1
ATOM 6950 C C . ALA B 1 436 ? 5.562 -26.594 8.586 1 98.12 436 ALA B C 1
ATOM 6952 O O . ALA B 1 436 ? 5.352 -26.5 9.797 1 98.12 436 ALA B O 1
ATOM 6953 N N . ILE B 1 437 ? 4.707 -26.094 7.793 1 98.69 437 ILE B N 1
ATOM 6954 C CA . ILE B 1 437 ? 3.443 -25.484 8.188 1 98.69 437 ILE B CA 1
ATOM 6955 C C . ILE B 1 437 ? 2.336 -26.531 8.188 1 98.69 437 ILE B C 1
ATOM 6957 O O . ILE B 1 437 ? 1.966 -27.047 7.133 1 98.69 437 ILE B O 1
ATOM 6961 N N . PRO B 1 438 ? 1.795 -26.828 9.312 1 98.44 438 PRO B N 1
ATOM 6962 C CA . PRO B 1 438 ? 0.905 -27.984 9.453 1 98.44 438 PRO B CA 1
ATOM 6963 C C . PRO B 1 438 ? -0.338 -27.875 8.57 1 98.44 438 PRO B C 1
ATOM 6965 O O . PRO B 1 438 ? -0.908 -26.797 8.43 1 98.44 438 PRO B O 1
ATOM 6968 N N . LYS B 1 439 ? -0.698 -29.016 7.965 1 98.56 439 LYS B N 1
ATOM 6969 C CA . LYS B 1 439 ? -1.93 -29.047 7.18 1 98.56 439 LYS B CA 1
ATOM 6970 C C . LYS B 1 439 ? -2.678 -30.359 7.387 1 98.56 439 LYS B C 1
ATOM 6972 O O . LYS B 1 439 ? -3.785 -30.531 6.875 1 98.56 439 LYS B O 1
ATOM 6977 N N . ASN B 1 440 ? -2.039 -31.297 8.102 1 98.5 440 ASN B N 1
ATOM 6978 C CA . ASN B 1 440 ? -2.764 -32.5 8.469 1 98.5 440 ASN B CA 1
ATOM 6979 C C . ASN B 1 440 ? -3.904 -32.188 9.438 1 98.5 440 ASN B C 1
ATOM 6981 O O . ASN B 1 440 ? -3.705 -31.531 10.445 1 98.5 440 ASN B O 1
ATOM 6985 N N . ALA B 1 441 ? -5.09 -32.75 9.148 1 98.56 441 ALA B N 1
ATOM 6986 C CA . ALA B 1 441 ? -6.285 -32.406 9.906 1 98.56 441 ALA B CA 1
ATOM 6987 C C . ALA B 1 441 ? -6.133 -32.75 11.383 1 98.56 441 ALA B C 1
ATOM 6989 O O . ALA B 1 441 ? -6.469 -31.953 12.258 1 98.56 441 ALA B O 1
ATOM 6990 N N . ASP B 1 442 ? -5.656 -33.969 11.656 1 98.19 442 ASP B N 1
ATOM 6991 C CA . ASP B 1 442 ? -5.48 -34.406 13.039 1 98.19 442 ASP B CA 1
ATOM 6992 C C . ASP B 1 442 ? -4.441 -33.562 13.758 1 98.19 442 ASP B C 1
ATOM 6994 O O . ASP B 1 442 ? -4.605 -33.219 14.93 1 98.19 442 ASP B O 1
ATOM 6998 N N . GLU B 1 443 ? -3.396 -33.281 13.062 1 97.88 443 GLU B N 1
ATOM 6999 C CA . GLU B 1 443 ? -2.352 -32.406 13.617 1 97.88 443 GLU B CA 1
ATOM 7000 C C . GLU B 1 443 ? -2.885 -31.016 13.922 1 97.88 443 GLU B C 1
ATOM 7002 O O . GLU B 1 443 ? -2.572 -30.453 14.969 1 97.88 443 GLU B O 1
ATOM 7007 N N . LEU B 1 444 ? -3.65 -30.469 13.016 1 98.38 444 LEU B N 1
ATOM 7008 C CA . LEU B 1 444 ? -4.254 -29.172 13.234 1 98.38 444 LEU B CA 1
ATOM 7009 C C . LEU B 1 444 ? -5.117 -29.172 14.484 1 98.38 444 LEU B C 1
ATOM 7011 O O . LEU B 1 444 ? -5.027 -28.25 15.305 1 98.38 444 LEU B O 1
ATOM 7015 N N . GLU B 1 445 ? -5.961 -30.219 14.656 1 98.25 445 GLU B N 1
ATOM 7016 C CA . GLU B 1 445 ? -6.812 -30.312 15.836 1 98.25 445 GLU B CA 1
ATOM 7017 C C . GLU B 1 445 ? -5.977 -30.375 17.109 1 98.25 445 GLU B C 1
ATOM 7019 O O . GLU B 1 445 ? -6.336 -29.766 18.125 1 98.25 445 GLU B O 1
ATOM 7024 N N . ARG B 1 446 ? -4.887 -31.062 17.062 1 97.62 446 ARG B N 1
ATOM 7025 C CA . ARG B 1 446 ? -4.004 -31.156 18.219 1 97.62 446 ARG B CA 1
ATOM 7026 C C . ARG B 1 446 ? -3.398 -29.797 18.562 1 97.62 446 ARG B C 1
ATOM 7028 O O . ARG B 1 446 ? -3.336 -29.406 19.719 1 97.62 446 ARG B O 1
ATOM 7035 N N . ILE B 1 447 ? -2.93 -29.109 17.547 1 97.12 447 ILE B N 1
ATOM 7036 C CA . ILE B 1 447 ? -2.33 -27.797 17.719 1 97.12 447 ILE B CA 1
ATOM 7037 C C . ILE B 1 447 ? -3.352 -26.844 18.328 1 97.12 447 ILE B C 1
ATOM 7039 O O . ILE B 1 447 ? -3.037 -26.094 19.266 1 97.12 447 ILE B O 1
ATOM 7043 N N . LEU B 1 448 ? -4.555 -26.859 17.844 1 96.5 448 LEU B N 1
ATOM 7044 C CA . LEU B 1 448 ? -5.598 -25.938 18.266 1 96.5 448 LEU B CA 1
ATOM 7045 C C . LEU B 1 448 ? -6.074 -26.266 19.672 1 96.5 448 LEU B C 1
ATOM 7047 O O . LEU B 1 448 ? -6.598 -25.406 20.375 1 96.5 448 LEU B O 1
ATOM 7051 N N . ALA B 1 449 ? -5.961 -27.562 20.062 1 93.56 449 ALA B N 1
ATOM 7052 C CA . ALA B 1 449 ? -6.332 -27.984 21.406 1 93.56 449 ALA B CA 1
ATOM 7053 C C . ALA B 1 449 ? -5.348 -27.438 22.438 1 93.56 449 ALA B C 1
ATOM 7055 O O . ALA B 1 449 ? -5.688 -27.297 23.625 1 93.56 449 ALA B O 1
ATOM 7056 N N . SER B 1 450 ? -4.145 -27.172 22.078 1 89.12 450 SER B N 1
ATOM 7057 C CA . SER B 1 450 ? -3.092 -26.734 23 1 89.12 450 SER B CA 1
ATOM 7058 C C . SER B 1 450 ? -2.949 -25.219 22.984 1 89.12 450 SER B C 1
ATOM 7060 O O . SER B 1 450 ? -2.082 -24.672 23.672 1 89.12 450 SER B O 1
ATOM 7062 N N . ARG B 1 451 ? -3.781 -24.547 22.312 1 84.88 451 ARG B N 1
ATOM 7063 C CA . ARG B 1 451 ? -3.59 -23.109 22.188 1 84.88 451 ARG B CA 1
ATOM 7064 C C . ARG B 1 451 ? -4.004 -22.375 23.453 1 84.88 451 ARG B C 1
ATOM 7066 O O . ARG B 1 451 ? -4.871 -22.844 24.188 1 84.88 451 ARG B O 1
#

Radius of gyration: 29.38 Å; Cα contacts (8 Å, |Δi|>4): 1968; chains: 2; bounding box: 69×83×77 Å

pLDDT: mean 95.62, std 7.39, range [32.59, 98.94]

Foldseek 3Di:
DQDDALLPDDPVNLVQLVVLLVQLCVQVDQAKEKDAWDDWAAPDDNHTDDDDIDPLVCSNFSDRDHLKMWMAHPPDPQWRIEMAFAAFDPVVCVVPNTDCHFVNSCVPRVGSGYHHSVCCLVCVLVVQWPGQEYEDAPPPDPVVNVSNVSSQVVNCVCVVVVTDGHPYYHYCLVRRQVVQQFADPSQVVQLLLFLVLQLQLVLQLLAPQAQQDFQVVSVVSSFVSLVVSNFPGWLDQKDWAKFLRLLPPPRHPRGDRHHAQIKIKIWTTTGRSLFIFTWIAIATSHLAHDPLLVLQLVLQVVLLVQLQQQFAFQDALVNSQVSSLLSNLVSCCVVPFDHDDSVVCVVVVVQCLFWVDRFKAWGTSHRRGRDDQWDDDPPDPDIDGDTDDARGKMKGKTKTHADQPRPGPNVNHRHIGITMFIWGHHHGHIDTSNVVRDHDRVVSSVSSVVD/DQDDALLPDDPVNLVQLVVLLVQLCVQVDQAKEKDAWDDWAAPDDNHTDDDDIDPLCCSNFSDRDHLKMWMAHPPDPQWRIEMAAAAFDPVVCVVPNTDCHFVNSCVPRVGSGYHHSVCCLVCVLVSQWPGQEYEDAPPPDPVVNVSNVSSQVVNCVCVVVVTDGHPYYHYCLVRRQVVQQFADPSQVVQLLLFLVLQLQLVLQLLAPQAQQDFQVVSVVSSFVSLVVSNFPGWLDQKDWAKFLRLLPPPRHPRGDRHHAQIKIKIWTTTGRSLFIFTWIAIATSHLAHDPLLVLQLVLQVVLLVQLQQQFAFFDALVNSQVSSLLSNLVSCCVVPFDHDDSVVCVVVVVQCLFWVDRFKAWGTSHRRGRDDQWDDDPPDPDIDGDTDDARGKMKGKTKTHADQPRPGPNVNHRHIGITMFIWGHHHGHIDTSNVVRDHDNVVSSVSSVVD